Protein AF-0000000080636932 (afdb_homodimer)

Radius of gyration: 38.68 Å; Cα contacts (8 Å, |Δi|>4): 3629; chains: 2; bounding box: 135×117×95 Å

InterPro domains:
  IPR002044 Carbohydrate binding module family 20 [PS51166] (34-125)
  IPR013783 Immunoglobulin-like fold [G3DSA:2.60.40.10] (38-124)
  IPR014756 Immunoglobulin E-set [SSF81296] (39-121)
  IPR032640 AMP-activated protein kinase, glycogen-binding domain [PF16561] (41-121)
  IPR050827 CRP1/MDG1 DNA-binding & kinase subunit [PTHR10343] (39-139)

Sequence (1348 aa):
MTYEEVVMRRVVLTTFLLAVLVLPLAAEVSWTLEEDGQTVTVTWVYEDPDAQEVYIAGTFNSWDPQATLMTKEDGGRWTYTRQFSINDTIQYKFVVDGTWVTDETAPDFKDDGFGGKNSYLNLMLLISQEAQTEEGGAAPKVKLPTMSPVTFGTWTILRSDTGFLTRDLATGEKSGFELDYSLLYASSYWKLQGDILPGWNIYAELQVAEASKYLYKASTVKGEEPEVPFKEGLEDVLESAFHPADAWLNDTSPVLGHFKVRITNPYVNIYTGYKWSKGTEHVFLFNTSNADDNDANAGFTELSLGEKLSSIGDRVSLDVVVAPNKRLGTDGVYSWFTTTYDDAYTLDLAFNSVTEEERLFNYTRNHRGMFSMGIGAEPLEGLSLKAAYLLSYQVLDKEFQDLTDDSMAWGLEGSYQRDTFGVSLTTKIAGPQATTIYGDDDTVKPGNLFLELSPWVQIQPVKFSLTANATFAHEFDKIGEENKSFYYKPQIDADLSRWAGMPFTTSLYTRMQTDFIGEDNDLGFKLMDVGTKTSLRNLAEFLPGLDVYYALALEYGEYDILEKKYPAEVLYNSLLIDASLSRQVGLTTGLILRTNLKEEDDPTLVPFGMTMGASWAVPSSSLKNPVIFANIEYNFHPYGKDGKDEVFNLDEYRPSNLATGGSARFVCGLRWDFMTYEEVVMRRVVLTTFLLAVLVLPLAAEVSWTLEEDGQTVTVTWVYEDPDAQEVYIAGTFNSWDPQATLMTKEDGGRWTYTRQFSINDTIQYKFVVDGTWVTDETAPDFKDDGFGGKNSYLNLMLLISQEAQTEEGGAAPKVKLPTMSPVTFGTWTILRSDTGFLTRDLATGEKSGFELDYSLLYASSYWKLQGDILPGWNIYAELQVAEASKYLYKASTVKGEEPEVPFKEGLEDVLESAFHPADAWLNDTSPVLGHFKVRITNPYVNIYTGYKWSKGTEHVFLFNTSNADDNDANAGFTELSLGEKLSSIGDRVSLDVVVAPNKRLGTDGVYSWFTTTYDDAYTLDLAFNSVTEEERLFNYTRNHRGMFSMGIGAEPLEGLSLKAAYLLSYQVLDKEFQDLTDDSMAWGLEGSYQRDTFGVSLTTKIAGPQATTIYGDDDTVKPGNLFLELSPWVQIQPVKFSLTANATFAHEFDKIGEENKSFYYKPQIDADLSRWAGMPFTTSLYTRMQTDFIGEDNDLGFKLMDVGTKTSLRNLAEFLPGLDVYYALALEYGEYDILEKKYPAEVLYNSLLIDASLSRQVGLTTGLILRTNLKEEDDPTLVPFGMTMGASWAVPSSSLKNPVIFANIEYNFHPYGKDGKDEVFNLDEYRPSNLATGGSARFVCGLRWDF

Nearest PDB structures (foldseek):
  1oh2-assembly1_Q  TM=3.118E-01  e=3.196E-03  Salmonella enterica subsp. enterica serovar Typhimurium
  8xcj-assembly1_B  TM=2.630E-01  e=5.543E-04  Shigella sonnei
  3efm-assembly1_A  TM=2.836E-01  e=7.486E-03  Bordetella pertussis
  1p4t-assembly1_A  TM=2.428E-01  e=1.175E+00  Neisseria meningitidis
  6fsu-assembly1_A  TM=1.740E-01  e=4.771E-01  Escherichia coli O157:H7

Organism: Winmispira thermophila (strain ATCC 700085 / DSM 6578 / Z-1203) (NCBI:txid869211)

Structure (mmCIF, N/CA/C/O backbone):
data_AF-0000000080636932-model_v1
#
loop_
_entity.id
_entity.type
_entity.pdbx_description
1 polymer 'Glycoside hydrolase family 13 domain protein'
#
loop_
_atom_site.group_PDB
_atom_site.id
_atom_site.type_symbol
_atom_site.label_atom_id
_atom_site.label_alt_id
_atom_site.label_comp_id
_atom_site.label_asym_id
_atom_site.label_entity_id
_atom_site.label_seq_id
_atom_site.pdbx_PDB_ins_code
_atom_site.Cartn_x
_atom_site.Cartn_y
_atom_site.Cartn_z
_atom_site.occupancy
_atom_site.B_iso_or_equiv
_atom_site.auth_seq_id
_atom_site.auth_comp_id
_atom_site.auth_asym_id
_atom_site.auth_atom_id
_atom_site.pdbx_PDB_model_num
ATOM 1 N N . MET A 1 1 ? 68.312 -40.156 -34.062 1 23.45 1 MET A N 1
ATOM 2 C CA . MET A 1 1 ? 66.938 -40.625 -33.969 1 23.45 1 MET A CA 1
ATOM 3 C C . MET A 1 1 ? 65.938 -39.5 -34.344 1 23.45 1 MET A C 1
ATOM 5 O O . MET A 1 1 ? 66 -38.438 -33.688 1 23.45 1 MET A O 1
ATOM 9 N N . THR A 1 2 ? 65.5 -39.281 -35.594 1 23.19 2 THR A N 1
ATOM 10 C CA . THR A 1 2 ? 65 -38.375 -36.625 1 23.19 2 THR A CA 1
ATOM 11 C C . THR A 1 2 ? 63.531 -38.031 -36.375 1 23.19 2 THR A C 1
ATOM 13 O O . THR A 1 2 ? 62.719 -38.906 -36.031 1 23.19 2 THR A O 1
ATOM 16 N N . TYR A 1 3 ? 63.281 -36.719 -35.812 1 24.64 3 TYR A N 1
ATOM 17 C CA . TYR A 1 3 ? 62.156 -35.875 -35.406 1 24.64 3 TYR A CA 1
ATOM 18 C C . TYR A 1 3 ? 61.125 -35.781 -36.531 1 24.64 3 TYR A C 1
ATOM 20 O O . TYR A 1 3 ? 61.344 -35.125 -37.531 1 24.64 3 TYR A O 1
ATOM 28 N N . GLU A 1 4 ? 60.625 -37.031 -36.812 1 19.83 4 GLU A N 1
ATOM 29 C CA . GLU A 1 4 ? 59.812 -37.188 -38 1 19.83 4 GLU A CA 1
ATOM 30 C C . GLU A 1 4 ? 58.719 -36.125 -38.094 1 19.83 4 GLU A C 1
ATOM 32 O O . GLU A 1 4 ? 58.344 -35.531 -37.062 1 19.83 4 GLU A O 1
ATOM 37 N N . GLU A 1 5 ? 58.125 -35.875 -39.219 1 19.8 5 GLU A N 1
ATOM 38 C CA . GLU A 1 5 ? 57.5 -35 -40.188 1 19.8 5 GLU A CA 1
ATOM 39 C C . GLU A 1 5 ? 56.031 -34.75 -39.844 1 19.8 5 GLU A C 1
ATOM 41 O O . GLU A 1 5 ? 55.375 -33.938 -40.5 1 19.8 5 GLU A O 1
ATOM 46 N N . VAL A 1 6 ? 55.375 -35.375 -38.812 1 21.34 6 VAL A N 1
ATOM 47 C CA . VAL A 1 6 ? 54 -35.719 -39.156 1 21.34 6 VAL A CA 1
ATOM 48 C C . VAL A 1 6 ? 53.188 -34.406 -39.312 1 21.34 6 VAL A C 1
ATOM 50 O O . VAL A 1 6 ? 53.094 -33.594 -38.406 1 21.34 6 VAL A O 1
ATOM 53 N N . VAL A 1 7 ? 53.062 -33.875 -40.5 1 20 7 VAL A N 1
ATOM 54 C CA . VAL A 1 7 ? 52.375 -32.75 -41.062 1 20 7 VAL A CA 1
ATOM 55 C C . VAL A 1 7 ? 50.875 -32.781 -40.656 1 20 7 VAL A C 1
ATOM 57 O O . VAL A 1 7 ? 50.188 -33.75 -40.938 1 20 7 VAL A O 1
ATOM 60 N N . MET A 1 8 ? 50.469 -32.188 -39.5 1 19.73 8 MET A N 1
ATOM 61 C CA . MET A 1 8 ? 49.219 -32.094 -38.812 1 19.73 8 MET A CA 1
ATOM 62 C C . MET A 1 8 ? 48.125 -31.516 -39.719 1 19.73 8 MET A C 1
ATOM 64 O O . MET A 1 8 ? 48.219 -30.344 -40.094 1 19.73 8 MET A O 1
ATOM 68 N N . ARG A 1 9 ? 47.656 -32.312 -40.719 1 20.48 9 ARG A N 1
ATOM 69 C CA . ARG A 1 9 ? 46.688 -31.906 -41.75 1 20.48 9 ARG A CA 1
ATOM 70 C C . ARG A 1 9 ? 45.438 -31.281 -41.125 1 20.48 9 ARG A C 1
ATOM 72 O O . ARG A 1 9 ? 44.812 -31.859 -40.25 1 20.48 9 ARG A O 1
ATOM 79 N N . ARG A 1 10 ? 45.312 -29.969 -41.062 1 19.8 10 ARG A N 1
ATOM 80 C CA . ARG A 1 10 ? 44.344 -28.984 -40.594 1 19.8 10 ARG A CA 1
ATOM 81 C C . ARG A 1 10 ? 43 -29.156 -41.281 1 19.8 10 ARG A C 1
ATOM 83 O O . ARG A 1 10 ? 42.875 -28.953 -42.5 1 19.8 10 ARG A O 1
ATOM 90 N N . VAL A 1 11 ? 42.312 -30.297 -41.062 1 18.8 11 VAL A N 1
ATOM 91 C CA . VAL A 1 11 ? 41.062 -30.531 -41.75 1 18.8 11 VAL A CA 1
ATOM 92 C C . VAL A 1 11 ? 40.125 -29.344 -41.531 1 18.8 11 VAL A C 1
ATOM 94 O O . VAL A 1 11 ? 39.906 -28.938 -40.375 1 18.8 11 VAL A O 1
ATOM 97 N N . VAL A 1 12 ? 39.938 -28.422 -42.406 1 18.98 12 VAL A N 1
ATOM 98 C CA . VAL A 1 12 ? 39.156 -27.203 -42.5 1 18.98 12 VAL A CA 1
ATOM 99 C C . VAL A 1 12 ? 37.656 -27.562 -42.406 1 18.98 12 VAL A C 1
ATOM 101 O O . VAL A 1 12 ? 37.125 -28.234 -43.281 1 18.98 12 VAL A O 1
ATOM 104 N N . LEU A 1 13 ? 37.219 -28.234 -41.375 1 18.75 13 LEU A N 1
ATOM 105 C CA . LEU A 1 13 ? 35.812 -28.625 -41.344 1 18.75 13 LEU A CA 1
ATOM 106 C C . LEU A 1 13 ? 34.906 -27.422 -41.594 1 18.75 13 LEU A C 1
ATOM 108 O O . LEU A 1 13 ? 34.969 -26.438 -40.844 1 18.75 13 LEU A O 1
ATOM 112 N N . THR A 1 14 ? 34.562 -27.062 -42.812 1 19.97 14 THR A N 1
ATOM 113 C CA . THR A 1 14 ? 33.656 -26.047 -43.312 1 19.97 14 THR A CA 1
ATOM 114 C C . THR A 1 14 ? 32.25 -26.219 -42.688 1 19.97 14 THR A C 1
ATOM 116 O O . THR A 1 14 ? 31.609 -27.25 -42.906 1 19.97 14 THR A O 1
ATOM 119 N N . THR A 1 15 ? 32.094 -25.953 -41.469 1 20.12 15 THR A N 1
ATOM 120 C CA . THR A 1 15 ? 30.828 -26.078 -40.781 1 20.12 15 THR A CA 1
ATOM 121 C C . THR A 1 15 ? 29.734 -25.312 -41.5 1 20.12 15 THR A C 1
ATOM 123 O O . THR A 1 15 ? 29.891 -24.125 -41.781 1 20.12 15 THR A O 1
ATOM 126 N N . PHE A 1 16 ? 29.062 -25.922 -42.438 1 19.55 16 PHE A N 1
ATOM 127 C CA . PHE A 1 16 ? 27.922 -25.406 -43.188 1 19.55 16 PHE A CA 1
ATOM 128 C C . PHE A 1 16 ? 26.875 -24.828 -42.219 1 19.55 16 PHE A C 1
ATOM 130 O O . PHE A 1 16 ? 26.469 -25.484 -41.281 1 19.55 16 PHE A O 1
ATOM 137 N N . LEU A 1 17 ? 26.859 -23.547 -42.031 1 20.41 17 LEU A N 1
ATOM 138 C CA . LEU A 1 17 ? 25.969 -22.578 -41.375 1 20.41 17 LEU A CA 1
ATOM 139 C C . LEU A 1 17 ? 24.516 -22.781 -41.844 1 20.41 17 LEU A C 1
ATOM 141 O O . LEU A 1 17 ? 24.156 -22.422 -42.938 1 20.41 17 LEU A O 1
ATOM 145 N N . LEU A 1 18 ? 24.031 -23.984 -41.719 1 20.75 18 LEU A N 1
ATOM 146 C CA . LEU A 1 18 ? 22.625 -24.094 -42.125 1 20.75 18 LEU A CA 1
ATOM 147 C C . LEU A 1 18 ? 21.781 -23.094 -41.344 1 20.75 18 LEU A C 1
ATOM 149 O O . LEU A 1 18 ? 21.719 -23.125 -40.125 1 20.75 18 LEU A O 1
ATOM 153 N N . ALA A 1 19 ? 21.609 -21.938 -41.906 1 22.92 19 ALA A N 1
ATOM 154 C CA . ALA A 1 19 ? 20.672 -20.859 -41.562 1 22.92 19 ALA A CA 1
ATOM 155 C C . ALA A 1 19 ? 19.266 -21.391 -41.344 1 22.92 19 ALA A C 1
ATOM 157 O O . ALA A 1 19 ? 18.594 -21.828 -42.281 1 22.92 19 ALA A O 1
ATOM 158 N N . VAL A 1 20 ? 19.125 -22.281 -40.5 1 23.42 20 VAL A N 1
ATOM 159 C CA . VAL A 1 20 ? 17.734 -22.578 -40.188 1 23.42 20 VAL A CA 1
ATOM 160 C C . VAL A 1 20 ? 16.938 -21.281 -40.062 1 23.42 20 VAL A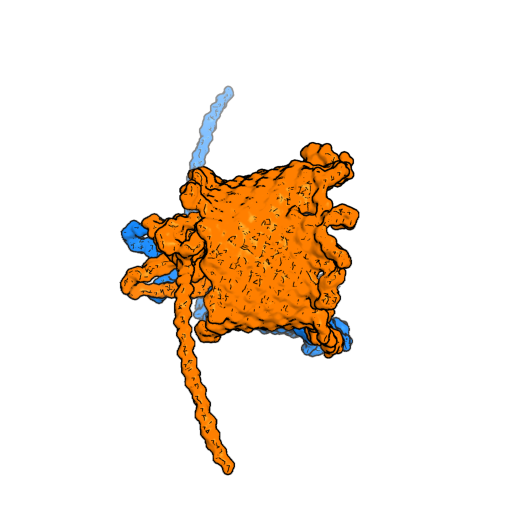 C 1
ATOM 162 O O . VAL A 1 20 ? 17.219 -20.438 -39.219 1 23.42 20 VAL A O 1
ATOM 165 N N . LEU A 1 21 ? 16.406 -20.812 -41.156 1 23.62 21 LEU A N 1
ATOM 166 C CA . LEU A 1 21 ? 15.398 -19.766 -41.312 1 23.62 21 LEU A CA 1
ATOM 167 C C . LEU A 1 21 ? 14.281 -19.953 -40.281 1 23.62 21 LEU A C 1
ATOM 169 O O . LEU A 1 21 ? 13.438 -20.844 -40.438 1 23.62 21 LEU A O 1
ATOM 173 N N . VAL A 1 22 ? 14.602 -20.062 -39.125 1 26.33 22 VAL A N 1
ATOM 174 C CA . VAL A 1 22 ? 13.484 -19.812 -38.219 1 26.33 22 VAL A CA 1
ATOM 175 C C . VAL A 1 22 ? 12.633 -18.656 -38.719 1 26.33 22 VAL A C 1
ATOM 177 O O . VAL A 1 22 ? 13.109 -17.531 -38.844 1 26.33 22 VAL A O 1
ATOM 180 N N . LEU A 1 23 ? 11.828 -18.906 -39.656 1 29.42 23 LEU A N 1
ATOM 181 C CA . LEU A 1 23 ? 10.852 -17.906 -40.062 1 29.42 23 LEU A CA 1
ATOM 182 C C . LEU A 1 23 ? 10.273 -17.203 -38.812 1 29.42 23 LEU A C 1
ATOM 184 O O . LEU A 1 23 ? 9.766 -17.844 -37.906 1 29.42 23 LEU A O 1
ATOM 188 N N . PRO A 1 24 ? 10.852 -16.188 -38.469 1 35.5 24 PRO A N 1
ATOM 189 C CA . PRO A 1 24 ? 10.25 -15.445 -37.344 1 35.5 24 PRO A CA 1
ATOM 190 C C . PRO A 1 24 ? 8.727 -15.477 -37.375 1 35.5 24 PRO A C 1
ATOM 192 O O . PRO A 1 24 ? 8.117 -15.219 -38.438 1 35.5 24 PRO A O 1
ATOM 195 N N . LEU A 1 25 ? 8.078 -16.281 -36.719 1 43.06 25 LEU A N 1
ATOM 196 C CA . LEU A 1 25 ? 6.688 -16.047 -36.344 1 43.06 25 LEU A CA 1
ATOM 197 C C . LEU A 1 25 ? 6.41 -14.562 -36.156 1 43.06 25 LEU A C 1
ATOM 199 O O . LEU A 1 25 ? 7.016 -13.922 -35.312 1 43.06 25 LEU A O 1
ATOM 203 N N . ALA A 1 26 ? 6.305 -13.836 -37.25 1 53.84 26 ALA A N 1
ATOM 204 C CA . ALA A 1 26 ? 6.195 -12.383 -37.312 1 53.84 26 ALA A CA 1
ATOM 205 C C . ALA A 1 26 ? 4.809 -11.914 -36.906 1 53.84 26 ALA A C 1
ATOM 207 O O . ALA A 1 26 ? 3.797 -12.461 -37.344 1 53.84 26 ALA A O 1
ATOM 208 N N . ALA A 1 27 ? 4.676 -11.484 -35.688 1 65 27 ALA A N 1
ATOM 209 C CA . ALA A 1 27 ? 3.498 -10.719 -35.281 1 65 27 ALA A CA 1
ATOM 210 C C . ALA A 1 27 ? 3.65 -9.242 -35.688 1 65 27 ALA A C 1
ATOM 212 O O . ALA A 1 27 ? 4.77 -8.734 -35.781 1 65 27 ALA A O 1
ATOM 213 N N . GLU A 1 28 ? 2.654 -8.695 -36.312 1 71.5 28 GLU A N 1
ATOM 214 C CA . GLU A 1 28 ? 2.602 -7.266 -36.625 1 71.5 28 GLU A CA 1
ATOM 215 C C . GLU A 1 28 ? 1.338 -6.629 -36.031 1 71.5 28 GLU A C 1
ATOM 217 O O . GLU A 1 28 ? 0.293 -7.277 -35.969 1 71.5 28 GLU A O 1
ATOM 222 N N . VAL A 1 29 ? 1.56 -5.496 -35.5 1 75.12 29 VAL A N 1
ATOM 223 C CA . VAL A 1 29 ? 0.394 -4.707 -35.125 1 75.12 29 VAL A CA 1
ATOM 224 C C . VAL A 1 29 ? 0.418 -3.359 -35.844 1 75.12 29 VAL A C 1
ATOM 226 O O . VAL A 1 29 ? 1.475 -2.734 -35.969 1 75.12 29 VAL A O 1
ATOM 229 N N . SER A 1 30 ? -0.596 -3.033 -36.531 1 74.25 30 SER A N 1
ATOM 230 C CA . SER A 1 30 ? -0.757 -1.752 -37.188 1 74.25 30 SER A CA 1
ATOM 231 C C . SER A 1 30 ? -1.966 -0.991 -36.656 1 74.25 30 SER A C 1
ATOM 233 O O . SER A 1 30 ? -2.852 -1.58 -36.031 1 74.25 30 SER A O 1
ATOM 235 N N . TRP A 1 31 ? -1.856 0.277 -36.781 1 78.69 31 TRP A N 1
ATOM 236 C CA . TRP A 1 31 ? -2.953 1.121 -36.312 1 78.69 31 TRP A CA 1
ATOM 237 C C . TRP A 1 31 ? -3.201 2.271 -37.281 1 78.69 31 TRP A C 1
ATOM 239 O O . TRP A 1 31 ? -2.279 2.727 -37.969 1 78.69 31 TRP A O 1
ATOM 249 N N . THR A 1 32 ? -4.5 2.559 -37.469 1 73.88 32 THR A N 1
ATOM 250 C CA . THR A 1 32 ? -4.91 3.68 -38.312 1 73.88 32 THR A CA 1
ATOM 251 C C . THR A 1 32 ? -5.918 4.562 -37.562 1 73.88 32 THR A C 1
ATOM 253 O O . THR A 1 32 ? -6.91 4.07 -37.031 1 73.88 32 THR A O 1
ATOM 256 N N . LEU A 1 33 ? -5.578 5.785 -37.469 1 74.56 33 LEU A N 1
ATOM 257 C CA . LEU A 1 33 ? -6.523 6.75 -36.906 1 74.56 33 LEU A CA 1
ATOM 258 C C . LEU A 1 33 ? -7.66 7.02 -37.875 1 74.56 33 LEU A C 1
ATOM 260 O O . LEU A 1 33 ? -7.418 7.363 -39.031 1 74.56 33 LEU A O 1
ATOM 264 N N . GLU A 1 34 ? -8.781 6.754 -37.375 1 73.38 34 GLU A N 1
ATOM 265 C CA . GLU A 1 34 ? -9.945 6.973 -38.25 1 73.38 34 GLU A CA 1
ATOM 266 C C . GLU A 1 34 ? -10.219 8.461 -38.438 1 73.38 34 GLU A C 1
ATOM 268 O O . GLU A 1 34 ? -9.656 9.297 -37.719 1 73.38 34 GLU A O 1
ATOM 273 N N . GLU A 1 35 ? -11.094 8.719 -39.375 1 65.38 35 GLU A N 1
ATOM 274 C CA . GLU A 1 35 ? -11.383 10.086 -39.781 1 65.38 35 GLU A CA 1
ATOM 275 C C . GLU A 1 35 ? -11.969 10.898 -38.625 1 65.38 35 GLU A C 1
ATOM 277 O O . GLU A 1 35 ? -11.797 12.117 -38.562 1 65.38 35 GLU A O 1
ATOM 282 N N . ASP A 1 36 ? -12.492 10.086 -37.781 1 64.62 36 ASP A N 1
ATOM 283 C CA . ASP A 1 36 ? -13.148 10.789 -36.656 1 64.62 36 ASP A CA 1
ATOM 284 C C . ASP A 1 36 ? -12.117 11.305 -35.656 1 64.62 36 ASP A C 1
ATOM 286 O O . ASP A 1 36 ? -12.461 12.055 -34.75 1 64.62 36 ASP A O 1
ATOM 290 N N . GLY A 1 37 ? -10.891 10.945 -35.812 1 63.06 37 GLY A N 1
ATOM 291 C CA . GLY A 1 37 ? -9.797 11.43 -35 1 63.06 37 GLY A CA 1
ATOM 292 C C . GLY A 1 37 ? -9.812 10.867 -33.594 1 63.06 37 GLY A C 1
ATOM 293 O O . GLY A 1 37 ? -8.984 11.242 -32.75 1 63.06 37 GLY A O 1
ATOM 294 N N . GLN A 1 38 ? -10.734 10.07 -33.344 1 65.5 38 GLN A N 1
ATOM 295 C CA . GLN A 1 38 ? -10.883 9.523 -32 1 65.5 38 GLN A CA 1
ATOM 296 C C . GLN A 1 38 ? -10.781 8.008 -32 1 65.5 38 GLN A C 1
ATOM 298 O O . GLN A 1 38 ? -10.391 7.398 -31 1 65.5 38 GLN A O 1
ATOM 303 N N . THR A 1 39 ? -11.117 7.602 -33.094 1 76.12 39 THR A N 1
ATOM 304 C CA . THR A 1 39 ? -11.141 6.148 -33.219 1 76.12 39 THR A CA 1
ATOM 305 C C . THR A 1 39 ? -9.906 5.641 -33.938 1 76.12 39 THR A C 1
ATOM 307 O O . THR A 1 39 ? -9.508 6.203 -34.969 1 76.12 39 THR A O 1
ATOM 310 N N . VAL A 1 40 ? -9.258 4.648 -33.281 1 79.19 40 VAL A N 1
ATOM 311 C CA . VAL A 1 40 ? -8.102 4.008 -33.906 1 79.19 40 VAL A CA 1
ATOM 312 C C . VAL A 1 40 ? -8.422 2.551 -34.219 1 79.19 40 VAL A C 1
ATOM 314 O O . VAL A 1 40 ? -8.859 1.8 -33.344 1 79.19 40 VAL A O 1
ATOM 317 N N . THR A 1 41 ? -8.305 2.299 -35.469 1 82.75 41 THR A N 1
ATOM 318 C CA . THR A 1 41 ? -8.43 0.901 -35.875 1 82.75 41 THR A CA 1
ATOM 319 C C . THR A 1 41 ? -7.09 0.182 -35.75 1 82.75 41 THR A C 1
ATOM 321 O O . THR A 1 41 ? -6.109 0.577 -36.375 1 82.75 41 THR A O 1
ATOM 324 N N . VAL A 1 42 ? -7.07 -0.789 -34.875 1 85.88 42 VAL A N 1
ATOM 325 C CA . VAL A 1 42 ? -5.848 -1.562 -34.656 1 85.88 42 VAL A CA 1
ATOM 326 C C . VAL A 1 42 ? -6.008 -2.951 -35.281 1 85.88 42 VAL A C 1
ATOM 328 O O . VAL A 1 42 ? -7.027 -3.611 -35.094 1 85.88 42 VAL A O 1
ATOM 331 N N . THR A 1 43 ? -5.023 -3.361 -36.062 1 84.62 43 THR A N 1
ATOM 332 C CA . THR A 1 43 ? -5.008 -4.695 -36.656 1 84.62 43 THR A CA 1
ATOM 333 C C . THR A 1 43 ? -3.785 -5.48 -36.188 1 84.62 43 THR A C 1
ATOM 335 O O . THR A 1 43 ? -2.652 -5.012 -36.312 1 84.62 43 THR A O 1
ATOM 338 N N . TRP A 1 44 ? -4.051 -6.594 -35.562 1 87.56 44 TRP A N 1
ATOM 339 C CA . TRP A 1 44 ? -2.986 -7.516 -35.188 1 87.56 44 TRP A CA 1
ATOM 340 C C . TRP A 1 44 ? -2.848 -8.633 -36.219 1 87.56 44 TRP A C 1
ATOM 342 O O . TRP A 1 44 ? -3.848 -9.156 -36.719 1 87.56 44 TRP A O 1
ATOM 352 N N . VAL A 1 45 ? -1.606 -8.906 -36.562 1 81.12 45 VAL A N 1
ATOM 353 C CA . VAL A 1 45 ? -1.307 -10.023 -37.438 1 81.12 45 VAL A CA 1
ATOM 354 C C . VAL A 1 45 ? -0.312 -10.969 -36.781 1 81.12 45 VAL A C 1
ATOM 356 O O . VAL A 1 45 ? 0.684 -10.523 -36.188 1 81.12 45 VAL A O 1
ATOM 359 N N . TYR A 1 46 ? -0.637 -12.18 -36.688 1 85.38 46 TYR A N 1
ATOM 360 C CA . TYR A 1 46 ? 0.261 -13.227 -36.219 1 85.38 46 TYR A CA 1
ATOM 361 C C . TYR A 1 46 ? 0.473 -14.289 -37.312 1 85.38 46 TYR A C 1
ATOM 363 O O . TYR A 1 46 ? -0.491 -14.844 -37.844 1 85.38 46 TYR A O 1
ATOM 371 N N . GLU A 1 47 ? 1.741 -14.516 -37.688 1 76 47 GLU A N 1
ATOM 372 C CA . GLU A 1 47 ? 2.029 -15.477 -38.75 1 76 47 GLU A CA 1
ATOM 373 C C . GLU A 1 47 ? 2.592 -16.781 -38.188 1 76 47 GLU A C 1
ATOM 375 O O . GLU A 1 47 ? 3.693 -16.797 -37.625 1 76 47 GLU A O 1
ATOM 380 N N . ASP A 1 48 ? 1.889 -17.766 -38.312 1 77.56 48 ASP A N 1
ATOM 381 C CA . ASP A 1 48 ? 2.258 -19.125 -37.938 1 77.56 48 ASP A CA 1
ATOM 382 C C . ASP A 1 48 ? 1.442 -20.141 -38.719 1 77.56 48 ASP A C 1
ATOM 384 O O . ASP A 1 48 ? 0.304 -20.453 -38.375 1 77.56 48 ASP A O 1
ATOM 388 N N . PRO A 1 49 ? 2.049 -20.594 -39.781 1 69.31 49 PRO A N 1
ATOM 389 C CA . PRO A 1 49 ? 1.303 -21.516 -40.656 1 69.31 49 PRO A CA 1
ATOM 390 C C . PRO A 1 49 ? 0.943 -22.828 -39.938 1 69.31 49 PRO A C 1
ATOM 392 O O . PRO A 1 49 ? -0.002 -23.5 -40.344 1 69.31 49 PRO A O 1
ATOM 395 N N . ASP A 1 50 ? 1.654 -23.062 -38.938 1 65.94 50 ASP A N 1
ATOM 396 C CA . ASP A 1 50 ? 1.468 -24.359 -38.281 1 65.94 50 ASP A CA 1
ATOM 397 C C . ASP A 1 50 ? 0.483 -24.25 -37.125 1 65.94 50 ASP A C 1
ATOM 399 O O . ASP A 1 50 ? 0.027 -25.266 -36.594 1 65.94 50 ASP A O 1
ATOM 403 N N . ALA A 1 51 ? 0.156 -23.031 -36.812 1 78.06 51 ALA A N 1
ATOM 404 C CA . ALA A 1 51 ? -0.759 -22.844 -35.688 1 78.06 51 ALA A CA 1
ATOM 405 C C . ALA A 1 51 ? -2.172 -23.297 -36.062 1 78.06 51 ALA A C 1
ATOM 407 O O . ALA A 1 51 ? -2.641 -23.031 -37.156 1 78.06 51 ALA A O 1
ATOM 408 N N . GLN A 1 52 ? -2.727 -23.969 -35.125 1 71.88 52 GLN A N 1
ATOM 409 C CA . GLN A 1 52 ? -4.102 -24.406 -35.344 1 71.88 52 GLN A CA 1
ATOM 410 C C . GLN A 1 52 ? -5.094 -23.312 -34.938 1 71.88 52 GLN A C 1
ATOM 412 O O . GLN A 1 52 ? -6.105 -23.094 -35.625 1 71.88 52 GLN A O 1
ATOM 417 N N . GLU A 1 53 ? -4.863 -22.766 -33.875 1 79.5 53 GLU A N 1
ATOM 418 C CA . GLU A 1 53 ? -5.676 -21.656 -33.375 1 79.5 53 GLU A CA 1
ATOM 419 C C . GLU A 1 53 ? -4.805 -20.562 -32.781 1 79.5 53 GLU A C 1
ATOM 421 O O . GLU A 1 53 ? -3.824 -20.859 -32.094 1 79.5 53 GLU A O 1
ATOM 426 N N . VAL A 1 54 ? -5.113 -19.406 -33.156 1 85.69 54 VAL A N 1
ATOM 427 C CA . VAL A 1 54 ? -4.461 -18.234 -32.594 1 85.69 54 VAL A CA 1
ATOM 428 C C . VAL A 1 54 ? -5.512 -17.281 -32 1 85.69 54 VAL A C 1
ATOM 430 O O . VAL A 1 54 ? -6.41 -16.844 -32.719 1 85.69 54 VAL A O 1
ATOM 433 N N . TYR A 1 55 ? -5.43 -17.125 -30.688 1 83.69 55 TYR A N 1
ATOM 434 C CA . TYR A 1 55 ? -6.25 -16.125 -30 1 83.69 55 TYR A CA 1
ATOM 435 C C . TYR A 1 55 ? -5.43 -14.891 -29.656 1 83.69 55 TYR A C 1
ATOM 437 O O . TYR A 1 55 ? -4.199 -14.945 -29.609 1 83.69 55 TYR A O 1
ATOM 445 N N . ILE A 1 56 ? -6.098 -13.828 -29.578 1 87.5 56 ILE A N 1
ATOM 446 C CA . ILE A 1 56 ? -5.5 -12.641 -28.969 1 87.5 56 ILE A CA 1
ATOM 447 C C . ILE A 1 56 ? -6.207 -12.32 -27.656 1 87.5 56 ILE A C 1
ATOM 449 O O . ILE A 1 56 ? -7.434 -12.391 -27.562 1 87.5 56 ILE A O 1
ATOM 453 N N . ALA A 1 57 ? -5.395 -12.188 -26.672 1 82.69 57 ALA A N 1
ATOM 454 C CA . ALA A 1 57 ? -5.914 -11.844 -25.344 1 82.69 57 ALA A CA 1
ATOM 455 C C . ALA A 1 57 ? -5.254 -10.578 -24.812 1 82.69 57 ALA A C 1
ATOM 457 O O . ALA A 1 57 ? -4.051 -10.375 -24.984 1 82.69 57 ALA A O 1
ATOM 458 N N . GLY A 1 58 ? -6.039 -9.781 -24.312 1 79.75 58 GLY A N 1
ATOM 459 C CA . GLY A 1 58 ? -5.512 -8.523 -23.797 1 79.75 58 GLY A CA 1
ATOM 460 C C . GLY A 1 58 ? -6.523 -7.758 -22.953 1 79.75 58 GLY A C 1
ATOM 461 O O . GLY A 1 58 ? -7.539 -8.312 -22.531 1 79.75 58 GLY A O 1
ATOM 462 N N . THR A 1 59 ? -6.207 -6.523 -22.75 1 73.81 59 THR A N 1
ATOM 463 C CA . THR A 1 59 ? -7.02 -5.652 -21.906 1 73.81 59 THR A CA 1
ATOM 464 C C . THR A 1 59 ? -8.422 -5.488 -22.5 1 73.81 59 THR A C 1
ATOM 466 O O . THR A 1 59 ? -9.375 -5.223 -21.766 1 73.81 59 THR A O 1
ATOM 469 N N . PHE A 1 60 ? -8.602 -5.789 -23.719 1 70.06 60 PHE A N 1
ATOM 470 C CA . PHE A 1 60 ? -9.859 -5.527 -24.422 1 70.06 60 PHE A CA 1
ATOM 471 C C . PHE A 1 60 ? -10.789 -6.727 -24.328 1 70.06 60 PHE A C 1
ATOM 473 O O . PHE A 1 60 ? -11.945 -6.66 -24.766 1 70.06 60 PHE A O 1
ATOM 480 N N . ASN A 1 61 ? -10.305 -7.824 -23.859 1 68.38 61 ASN A N 1
ATOM 481 C CA . ASN A 1 61 ? -11.164 -8.992 -23.688 1 68.38 61 ASN A CA 1
ATOM 482 C C . ASN A 1 61 ? -10.898 -9.711 -22.375 1 68.38 61 ASN A C 1
ATOM 484 O O . ASN A 1 61 ? -10.945 -10.938 -22.312 1 68.38 61 ASN A O 1
ATOM 488 N N . SER A 1 62 ? -10.484 -8.805 -21.438 1 58.94 62 SER A N 1
ATOM 489 C CA . SER A 1 62 ? -10.234 -9.242 -20.062 1 58.94 62 SER A CA 1
ATOM 490 C C . SER A 1 62 ? -9.234 -10.398 -20.016 1 58.94 62 SER A C 1
ATOM 492 O O . SER A 1 62 ? -9.391 -11.328 -19.234 1 58.94 62 SER A O 1
ATOM 494 N N . TRP A 1 63 ? -8.391 -10.453 -20.953 1 67.88 63 TRP A N 1
ATOM 495 C CA . TRP A 1 63 ? -7.293 -11.414 -21.047 1 67.88 63 TRP A CA 1
ATOM 496 C C . TRP A 1 63 ? -7.828 -12.836 -21.172 1 67.88 63 TRP A C 1
ATOM 498 O O . TRP A 1 63 ? -7.168 -13.789 -20.75 1 67.88 63 TRP A O 1
ATOM 508 N N . ASP A 1 64 ? -9.078 -12.898 -21.672 1 64.62 64 ASP A N 1
ATOM 509 C CA . ASP A 1 64 ? -9.617 -14.227 -21.969 1 64.62 64 ASP A CA 1
ATOM 510 C C . ASP A 1 64 ? -8.867 -14.867 -23.141 1 64.62 64 ASP A C 1
ATOM 512 O O . ASP A 1 64 ? -8.945 -14.383 -24.266 1 64.62 64 ASP A O 1
ATOM 516 N N . PRO A 1 65 ? -8.156 -15.891 -22.875 1 68.94 65 PRO A N 1
ATOM 517 C CA . PRO A 1 65 ? -7.309 -16.484 -23.922 1 68.94 65 PRO A CA 1
ATOM 518 C C . PRO A 1 65 ? -8.117 -17.203 -25 1 68.94 65 PRO A C 1
ATOM 520 O O . PRO A 1 65 ? -7.551 -17.656 -26 1 68.94 65 PRO A O 1
ATOM 523 N N . GLN A 1 66 ? -9.414 -17.281 -24.844 1 64.94 66 GLN A N 1
ATOM 524 C CA . GLN A 1 66 ? -10.219 -18.016 -25.812 1 64.94 66 GLN A CA 1
ATOM 525 C C . GLN A 1 66 ? -11.367 -17.156 -26.328 1 64.94 66 GLN A C 1
ATOM 527 O O . GLN A 1 66 ? -12.25 -17.641 -27.031 1 64.94 66 GLN A O 1
ATOM 532 N N . ALA A 1 67 ? -11.281 -15.93 -26.016 1 66.75 67 ALA A N 1
ATOM 533 C CA . ALA A 1 67 ? -12.422 -15.086 -26.359 1 66.75 67 ALA A CA 1
ATOM 534 C C . ALA A 1 67 ? -12.289 -14.562 -27.797 1 66.75 67 ALA A C 1
ATOM 536 O O . ALA A 1 67 ? -13.297 -14.406 -28.5 1 66.75 67 ALA A O 1
ATOM 537 N N . THR A 1 68 ? -11.07 -14.289 -28.219 1 80.31 68 THR A N 1
ATOM 538 C CA . THR A 1 68 ? -10.891 -13.633 -29.516 1 80.31 68 THR A CA 1
ATOM 539 C C . THR A 1 68 ? -9.992 -14.477 -30.422 1 80.31 68 THR A C 1
ATOM 541 O O . THR A 1 68 ? -8.773 -14.328 -30.406 1 80.31 68 THR A O 1
ATOM 544 N N . LEU A 1 69 ? -10.758 -15.344 -31.203 1 81.44 69 LEU A N 1
ATOM 545 C CA . LEU A 1 69 ? -10.047 -16.109 -32.219 1 81.44 69 LEU A CA 1
ATOM 546 C C . LEU A 1 69 ? -9.68 -15.211 -33.406 1 81.44 69 LEU A C 1
ATOM 548 O O . LEU A 1 69 ? -10.531 -14.484 -33.938 1 81.44 69 LEU A O 1
ATOM 552 N N . MET A 1 70 ? -8.414 -15.273 -33.688 1 86.31 70 MET A N 1
ATOM 553 C CA . MET A 1 70 ? -7.98 -14.508 -34.875 1 86.31 70 MET A CA 1
ATOM 554 C C . MET A 1 70 ? -8.352 -15.227 -36.156 1 86.31 70 MET A C 1
ATOM 556 O O . MET A 1 70 ? -8.5 -16.453 -36.156 1 86.31 70 MET A O 1
ATOM 560 N N . THR A 1 71 ? -8.586 -14.445 -37.156 1 82.12 71 THR A N 1
ATOM 561 C CA . THR A 1 71 ? -8.984 -15 -38.438 1 82.12 71 THR A CA 1
ATOM 562 C C . THR A 1 71 ? -7.77 -15.508 -39.219 1 82.12 71 THR A C 1
ATOM 564 O O . THR A 1 71 ? -6.812 -14.766 -39.438 1 82.12 71 THR A O 1
ATOM 567 N N . LYS A 1 72 ? -7.832 -16.734 -39.562 1 80.75 72 LYS A N 1
ATOM 568 C CA . LYS A 1 72 ? -6.762 -17.312 -40.375 1 80.75 72 LYS A CA 1
ATOM 569 C C . LYS A 1 72 ? -6.891 -16.875 -41.844 1 80.75 72 LYS A C 1
ATOM 571 O O . LYS A 1 72 ? -7.945 -17.047 -42.469 1 80.75 72 LYS A O 1
ATOM 576 N N . GLU A 1 73 ? -5.926 -16.25 -42.312 1 75.75 73 GLU A N 1
ATOM 577 C CA . GLU A 1 73 ? -5.863 -15.867 -43.719 1 75.75 73 GLU A CA 1
ATOM 578 C C . GLU A 1 73 ? -4.914 -16.781 -44.5 1 75.75 73 GLU A C 1
ATOM 580 O O . GLU A 1 73 ? -4.285 -17.672 -43.906 1 75.75 73 GLU A O 1
ATOM 585 N N . ASP A 1 74 ? -4.855 -16.562 -45.781 1 70.5 74 ASP A N 1
ATOM 586 C CA . ASP A 1 74 ? -3.982 -17.359 -46.656 1 70.5 74 ASP A CA 1
ATOM 587 C C . ASP A 1 74 ? -2.52 -17.203 -46.219 1 70.5 74 ASP A C 1
ATOM 589 O O . ASP A 1 74 ? -2.092 -16.109 -45.844 1 70.5 74 ASP A O 1
ATOM 593 N N . GLY A 1 75 ? -1.728 -18.344 -46.25 1 68.12 75 GLY A N 1
ATOM 594 C CA . GLY A 1 75 ? -0.297 -18.312 -45.969 1 68.12 75 GLY A CA 1
ATOM 595 C C . GLY A 1 75 ? 0.05 -18.422 -44.5 1 68.12 75 GLY A C 1
ATOM 596 O O . GLY A 1 75 ? 1.158 -18.078 -44.094 1 68.12 75 GLY A O 1
ATOM 597 N N . GLY A 1 76 ? -1 -18.828 -43.719 1 75.06 76 GLY A N 1
ATOM 598 C CA . GLY A 1 76 ? -0.71 -19.047 -42.312 1 75.06 76 GLY A CA 1
ATOM 599 C C . GLY A 1 76 ? -0.744 -17.766 -41.5 1 75.06 76 GLY A C 1
ATOM 600 O O . GLY A 1 76 ? -0.092 -17.656 -40.438 1 75.06 76 GLY A O 1
ATOM 601 N N . ARG A 1 77 ? -1.382 -16.766 -42 1 81.25 77 ARG A N 1
ATOM 602 C CA . ARG A 1 77 ? -1.525 -15.469 -41.344 1 81.25 77 ARG A CA 1
ATOM 603 C C . ARG A 1 77 ? -2.836 -15.398 -40.562 1 81.25 77 ARG A C 1
ATOM 605 O O . ARG A 1 77 ? -3.896 -15.734 -41.094 1 81.25 77 ARG A O 1
ATOM 612 N N . TRP A 1 78 ? -2.746 -15.078 -39.219 1 86 78 TRP A N 1
ATOM 613 C CA . TRP A 1 78 ? -3.896 -14.867 -38.375 1 86 78 TRP A CA 1
ATOM 614 C C . TRP A 1 78 ? -4.105 -13.383 -38.094 1 86 78 TRP A C 1
ATOM 616 O O . TRP A 1 78 ? -3.162 -12.672 -37.719 1 86 78 TRP A O 1
ATOM 626 N N . THR A 1 79 ? -5.312 -12.875 -38.438 1 86.69 79 THR A N 1
ATOM 627 C CA . THR A 1 79 ? -5.543 -11.438 -38.312 1 86.69 79 THR A CA 1
ATOM 628 C C . THR A 1 79 ? -6.719 -11.156 -37.375 1 86.69 79 THR A C 1
ATOM 630 O O . THR A 1 79 ? -7.66 -11.953 -37.312 1 86.69 79 THR A O 1
ATOM 633 N N . TYR A 1 80 ? -6.57 -10.078 -36.625 1 89.12 80 TYR A N 1
ATOM 634 C CA . TYR A 1 80 ? -7.645 -9.539 -35.812 1 89.12 80 TYR A CA 1
ATOM 635 C C . TYR A 1 80 ? -7.633 -8.016 -35.844 1 89.12 80 TYR A C 1
ATOM 637 O O . TYR A 1 80 ? -6.574 -7.391 -35.719 1 89.12 80 TYR A O 1
ATOM 645 N N . THR A 1 81 ? -8.773 -7.445 -36.188 1 85.81 81 THR A N 1
ATOM 646 C CA . THR A 1 81 ? -8.906 -5.996 -36.219 1 85.81 81 THR A CA 1
ATOM 647 C C . THR A 1 81 ? -9.977 -5.516 -35.25 1 85.81 81 THR A C 1
ATOM 649 O O . THR A 1 81 ? -11.047 -6.117 -35.156 1 85.81 81 THR A O 1
ATOM 652 N N . ARG A 1 82 ? -9.586 -4.496 -34.531 1 85.44 82 ARG A N 1
ATOM 653 C CA . ARG A 1 82 ? -10.516 -3.9 -33.594 1 85.44 82 ARG A CA 1
ATOM 654 C C . ARG A 1 82 ? -10.312 -2.393 -33.5 1 85.44 82 ARG A C 1
ATOM 656 O O . ARG A 1 82 ? -9.188 -1.904 -33.625 1 85.44 82 ARG A O 1
ATOM 663 N N . GLN A 1 83 ? -11.438 -1.754 -33.25 1 80.81 83 GLN A N 1
ATOM 664 C CA . GLN A 1 83 ? -11.367 -0.309 -33.062 1 80.81 83 GLN A CA 1
ATOM 665 C C . GLN A 1 83 ? -11.25 0.045 -31.578 1 80.81 83 GLN A C 1
ATOM 667 O O . GLN A 1 83 ? -11.883 -0.592 -30.734 1 80.81 83 GLN A O 1
ATOM 672 N N . PHE A 1 84 ? -10.359 0.923 -31.359 1 80.19 84 PHE A N 1
ATOM 673 C CA . PHE A 1 84 ? -10.133 1.456 -30.031 1 80.19 84 PHE A CA 1
ATOM 674 C C . PHE A 1 84 ? -10.219 2.977 -30.031 1 80.19 84 PHE A C 1
ATOM 676 O O . PHE A 1 84 ? -10.219 3.604 -31.094 1 80.19 84 PHE A O 1
ATOM 683 N N . SER A 1 85 ? -10.383 3.471 -28.812 1 72.25 85 SER A N 1
ATOM 684 C CA . SER A 1 85 ? -10.203 4.91 -28.672 1 72.25 85 SER A CA 1
ATOM 685 C C . SER A 1 85 ? -8.719 5.281 -28.703 1 72.25 85 SER A C 1
ATOM 687 O O . SER A 1 85 ? -7.875 4.512 -28.234 1 72.25 85 SER A O 1
ATOM 689 N N . ILE A 1 86 ? -8.453 6.375 -29.266 1 65.25 86 ILE A N 1
ATOM 690 C CA . ILE A 1 86 ? -7.078 6.863 -29.328 1 65.25 86 ILE A CA 1
ATOM 691 C C . ILE A 1 86 ? -6.492 6.965 -27.922 1 65.25 86 ILE A C 1
ATOM 693 O O . ILE A 1 86 ? -5.27 6.91 -27.75 1 65.25 86 ILE A O 1
ATOM 697 N N . ASN A 1 87 ? -7.359 7.008 -27.047 1 60 87 ASN A N 1
ATOM 698 C CA . ASN A 1 87 ? -6.902 7.184 -25.672 1 60 87 ASN A CA 1
ATOM 699 C C . ASN A 1 87 ? -6.66 5.84 -24.984 1 60 87 ASN A C 1
ATOM 701 O O . ASN A 1 87 ? -6.234 5.793 -23.828 1 60 87 ASN A O 1
ATOM 705 N N . ASP A 1 88 ? -6.859 4.836 -25.719 1 68.62 88 ASP A N 1
ATOM 706 C CA . ASP A 1 88 ? -6.738 3.506 -25.125 1 68.62 88 ASP A CA 1
ATOM 707 C C . ASP A 1 88 ? -5.277 3.055 -25.078 1 68.62 88 ASP A C 1
ATOM 709 O O . ASP A 1 88 ? -4.484 3.422 -25.953 1 68.62 88 ASP A O 1
ATOM 713 N N . THR A 1 89 ? -4.906 2.434 -24 1 71.25 89 THR A N 1
ATOM 714 C CA . THR A 1 89 ? -3.707 1.604 -23.953 1 71.25 89 THR A CA 1
ATOM 715 C C . THR A 1 89 ? -4.074 0.122 -23.953 1 71.25 89 THR A C 1
ATOM 717 O O . THR A 1 89 ? -5.043 -0.283 -23.312 1 71.25 89 THR A O 1
ATOM 720 N N . ILE A 1 90 ? -3.418 -0.581 -24.812 1 76.5 90 ILE A N 1
ATOM 721 C CA . ILE A 1 90 ? -3.768 -1.98 -25.031 1 76.5 90 ILE A CA 1
ATOM 722 C C . ILE A 1 90 ? -2.598 -2.873 -24.625 1 76.5 90 ILE A C 1
ATOM 724 O O . ILE A 1 90 ? -1.463 -2.652 -25.062 1 76.5 90 ILE A O 1
ATOM 728 N N . GLN A 1 91 ? -2.834 -3.723 -23.719 1 79.62 91 GLN A N 1
ATOM 729 C CA . GLN A 1 91 ? -1.923 -4.844 -23.516 1 79.62 91 GLN A CA 1
ATOM 730 C C . GLN A 1 91 ? -2.492 -6.133 -24.094 1 79.62 91 GLN A C 1
ATOM 732 O O . GLN A 1 91 ? -3.693 -6.391 -23.984 1 79.62 91 GLN A O 1
ATOM 737 N N . TYR A 1 92 ? -1.655 -6.852 -24.75 1 83.38 92 TYR A N 1
ATOM 738 C CA . TYR A 1 92 ? -2.164 -8.078 -25.359 1 83.38 92 TYR A CA 1
ATOM 739 C C . TYR A 1 92 ? -1.062 -9.117 -25.5 1 83.38 92 TYR A C 1
ATOM 741 O O . TYR A 1 92 ? 0.122 -8.805 -25.344 1 83.38 92 TYR A O 1
ATOM 749 N N . LYS A 1 93 ? -1.451 -10.312 -25.562 1 85.31 93 LYS A N 1
ATOM 750 C CA . LYS A 1 93 ? -0.665 -11.461 -26 1 85.31 93 LYS A CA 1
ATOM 751 C C . LYS A 1 93 ? -1.448 -12.312 -27 1 85.31 93 LYS A C 1
ATOM 753 O O . LYS A 1 93 ? -2.672 -12.203 -27.078 1 85.31 93 LYS A O 1
ATOM 758 N N . PHE A 1 94 ? -0.739 -13.039 -27.75 1 85.88 94 PHE A N 1
ATOM 759 C CA . PHE A 1 94 ? -1.374 -14.086 -28.547 1 85.88 94 PHE A CA 1
ATOM 760 C C . PHE A 1 94 ? -1.436 -15.398 -27.766 1 85.88 94 PHE A C 1
ATOM 762 O O . PHE A 1 94 ? -0.581 -15.656 -26.906 1 85.88 94 PHE A O 1
ATOM 769 N N . VAL A 1 95 ? -2.471 -15.984 -27.938 1 82.06 95 VAL A N 1
ATOM 770 C CA . VAL A 1 95 ? -2.574 -17.344 -27.438 1 82.06 95 VAL A CA 1
ATOM 771 C C . VAL A 1 95 ? -2.592 -18.328 -28.594 1 82.06 95 VAL A C 1
ATOM 773 O O . VAL A 1 95 ? -3.619 -18.5 -29.266 1 82.06 95 VAL A O 1
ATOM 776 N N . VAL A 1 96 ? -1.42 -18.984 -28.812 1 80 96 VAL A N 1
ATOM 777 C CA . VAL A 1 96 ? -1.239 -19.859 -29.969 1 80 96 VAL A CA 1
ATOM 778 C C . VAL A 1 96 ? -1.308 -21.328 -29.516 1 80 96 VAL A C 1
ATOM 780 O O . VAL A 1 96 ? -0.396 -21.812 -28.859 1 80 96 VAL A O 1
ATOM 783 N N . ASP A 1 97 ? -2.322 -21.922 -29.922 1 69.69 97 ASP A N 1
ATOM 784 C CA . ASP A 1 97 ? -2.561 -23.312 -29.547 1 69.69 97 ASP A CA 1
ATOM 785 C C . ASP A 1 97 ? -2.404 -23.5 -28.047 1 69.69 97 ASP A C 1
ATOM 787 O O . ASP A 1 97 ? -1.728 -24.438 -27.609 1 69.69 97 ASP A O 1
ATOM 791 N N . GLY A 1 98 ? -2.961 -22.469 -27.359 1 66.38 98 GLY A N 1
ATOM 792 C CA . GLY A 1 98 ? -3.039 -22.578 -25.906 1 66.38 98 GLY A CA 1
ATOM 793 C C . GLY A 1 98 ? -1.859 -21.938 -25.203 1 66.38 98 GLY A C 1
ATOM 794 O O . GLY A 1 98 ? -1.852 -21.828 -23.969 1 66.38 98 GLY A O 1
ATOM 795 N N . THR A 1 99 ? -0.881 -21.609 -25.984 1 71.19 99 THR A N 1
ATOM 796 C CA . THR A 1 99 ? 0.316 -21.031 -25.375 1 71.19 99 THR A CA 1
ATOM 797 C C . THR A 1 99 ? 0.316 -19.516 -25.516 1 71.19 99 THR A C 1
ATOM 799 O O . THR A 1 99 ? 0.098 -19 -26.609 1 71.19 99 THR A O 1
ATOM 802 N N . TRP A 1 100 ? 0.511 -18.922 -24.406 1 76.38 100 TRP A N 1
ATOM 803 C CA . TRP A 1 100 ? 0.605 -17.469 -24.422 1 76.38 100 TRP A CA 1
ATOM 804 C C . TRP A 1 100 ? 1.904 -17.016 -25.078 1 76.38 100 TRP A C 1
ATOM 806 O O . TRP A 1 100 ? 2.984 -17.5 -24.734 1 76.38 100 TRP A O 1
ATOM 816 N N . VAL A 1 101 ? 1.797 -16.219 -26.078 1 77.44 101 VAL A N 1
ATOM 817 C CA . VAL A 1 101 ? 2.939 -15.719 -26.844 1 77.44 101 VAL A CA 1
ATOM 818 C C . VAL A 1 101 ? 2.912 -14.188 -26.875 1 77.44 101 VAL A C 1
ATOM 820 O O . VAL A 1 101 ? 1.904 -13.594 -27.266 1 77.44 101 VAL A O 1
ATOM 823 N N . THR A 1 102 ? 3.947 -13.594 -26.344 1 77.56 102 THR A N 1
ATOM 824 C CA . THR A 1 102 ? 4.086 -12.148 -26.438 1 77.56 102 THR A CA 1
ATOM 825 C C . THR A 1 102 ? 4.395 -11.727 -27.875 1 77.56 102 THR A C 1
ATOM 827 O O . THR A 1 102 ? 5.184 -12.383 -28.562 1 77.56 102 THR A O 1
ATOM 830 N N . ASP A 1 103 ? 3.709 -10.68 -28.344 1 76.44 103 ASP A N 1
ATOM 831 C CA . ASP A 1 103 ? 4.059 -10.055 -29.609 1 76.44 103 ASP A CA 1
ATOM 832 C C . ASP A 1 103 ? 5.363 -9.273 -29.5 1 76.44 103 ASP A C 1
ATOM 834 O O . ASP A 1 103 ? 5.371 -8.133 -29.031 1 76.44 103 ASP A O 1
ATOM 838 N N . GLU A 1 104 ? 6.328 -9.867 -29.953 1 64.88 104 GLU A N 1
ATOM 839 C CA . GLU A 1 104 ? 7.648 -9.258 -29.797 1 64.88 104 GLU A CA 1
ATOM 840 C C . GLU A 1 104 ? 7.789 -8.023 -30.688 1 64.88 104 GLU A C 1
ATOM 842 O O . GLU A 1 104 ? 8.711 -7.227 -30.5 1 64.88 104 GLU A O 1
ATOM 847 N N . THR A 1 105 ? 6.793 -7.879 -31.594 1 62 105 THR A N 1
ATOM 848 C CA . THR A 1 105 ? 6.875 -6.742 -32.5 1 62 105 THR A CA 1
ATOM 849 C C . THR A 1 105 ? 6.086 -5.555 -31.969 1 62 105 THR A C 1
ATOM 851 O O . THR A 1 105 ? 6.02 -4.5 -32.594 1 62 105 THR A O 1
ATOM 854 N N . ALA A 1 106 ? 5.523 -5.777 -30.828 1 71.75 106 ALA A N 1
ATOM 855 C CA . ALA A 1 106 ? 4.762 -4.672 -30.25 1 71.75 106 ALA A CA 1
ATOM 856 C C . ALA A 1 106 ? 5.66 -3.467 -29.984 1 71.75 106 ALA A C 1
ATOM 858 O O . ALA A 1 106 ? 6.852 -3.617 -29.719 1 71.75 106 ALA A O 1
ATOM 859 N N . PRO A 1 107 ? 5.059 -2.27 -30.156 1 63.41 107 PRO A N 1
ATOM 860 C CA . PRO A 1 107 ? 5.883 -1.072 -29.969 1 63.41 107 PRO A CA 1
ATOM 861 C C . PRO A 1 107 ? 6.445 -0.96 -28.547 1 63.41 107 PRO A C 1
ATOM 863 O O . PRO A 1 107 ? 7.465 -0.297 -28.344 1 63.41 107 PRO A O 1
ATOM 866 N N . ASP A 1 108 ? 5.652 -1.504 -27.672 1 66.25 108 ASP A N 1
ATOM 867 C CA . ASP A 1 108 ? 6.074 -1.43 -26.281 1 66.25 108 ASP A CA 1
ATOM 868 C C . ASP A 1 108 ? 5.617 -2.658 -25.5 1 66.25 108 ASP A C 1
ATOM 870 O O . ASP A 1 108 ? 4.801 -3.441 -25.984 1 66.25 108 ASP A O 1
ATOM 874 N N . PHE A 1 109 ? 6.281 -2.926 -24.391 1 64.88 109 PHE A N 1
ATOM 875 C CA . PHE A 1 109 ? 5.953 -4.074 -23.547 1 64.88 109 PHE A CA 1
ATOM 876 C C . PHE A 1 109 ? 5.703 -3.639 -22.109 1 64.88 109 PHE A C 1
ATOM 878 O O . PHE A 1 109 ? 6.199 -2.6 -21.672 1 64.88 109 PHE A O 1
ATOM 885 N N . LYS A 1 110 ? 4.746 -4.301 -21.5 1 64.94 110 LYS A N 1
ATOM 886 C CA . LYS A 1 110 ? 4.52 -4.141 -20.062 1 64.94 110 LYS A CA 1
ATOM 887 C C . LYS A 1 110 ? 4.758 -5.449 -19.312 1 64.94 110 LYS A C 1
ATOM 889 O O . LYS A 1 110 ? 4.48 -6.531 -19.844 1 64.94 110 LYS A O 1
ATOM 894 N N . ASP A 1 111 ? 5.379 -5.383 -18.234 1 57.59 111 ASP A N 1
ATOM 895 C CA . ASP A 1 111 ? 5.59 -6.559 -17.391 1 57.59 111 ASP A CA 1
ATOM 896 C C . ASP A 1 111 ? 4.27 -7.254 -17.078 1 57.59 111 ASP A C 1
ATOM 898 O O . ASP A 1 111 ? 3.285 -6.594 -16.734 1 57.59 111 ASP A O 1
ATOM 902 N N . ASP A 1 112 ? 4.242 -8.469 -17.391 1 56.09 112 ASP A N 1
ATOM 903 C CA . ASP A 1 112 ? 2.975 -9.172 -17.219 1 56.09 112 ASP A CA 1
ATOM 904 C C . ASP A 1 112 ? 2.807 -9.656 -15.781 1 56.09 112 ASP A C 1
ATOM 906 O O . ASP A 1 112 ? 1.811 -10.297 -15.445 1 56.09 112 ASP A O 1
ATOM 910 N N . GLY A 1 113 ? 3.76 -9.289 -14.852 1 47.25 113 GLY A N 1
ATOM 911 C CA . GLY A 1 113 ? 3.721 -9.672 -13.453 1 47.25 113 GLY A CA 1
ATOM 912 C C . GLY A 1 113 ? 4.188 -11.094 -13.211 1 47.25 113 GLY A C 1
ATOM 913 O O . GLY A 1 113 ? 4.285 -11.539 -12.062 1 47.25 113 GLY A O 1
ATOM 914 N N . PHE A 1 114 ? 4.32 -11.992 -14.281 1 43.03 114 PHE A N 1
ATOM 915 C CA . PHE A 1 114 ? 4.664 -13.406 -14.172 1 43.03 114 PHE A CA 1
ATOM 916 C C . PHE A 1 114 ? 6.004 -13.695 -14.844 1 43.03 114 PHE A C 1
ATOM 918 O O . PHE A 1 114 ? 6.195 -14.766 -15.422 1 43.03 114 PHE A O 1
ATOM 925 N N . GLY A 1 115 ? 6.77 -12.703 -14.773 1 47.69 115 GLY A N 1
ATOM 926 C CA . GLY A 1 115 ? 8.094 -12.891 -15.352 1 47.69 115 GLY A CA 1
ATOM 927 C C . GLY A 1 115 ? 8.125 -12.688 -16.859 1 47.69 115 GLY A C 1
ATOM 928 O O . GLY A 1 115 ? 9.188 -12.797 -17.484 1 47.69 115 GLY A O 1
ATOM 929 N N . GLY A 1 116 ? 6.961 -12.516 -17.438 1 55.72 116 GLY A N 1
ATOM 930 C CA . GLY A 1 116 ? 6.891 -12.219 -18.859 1 55.72 116 GLY A CA 1
ATOM 931 C C . GLY A 1 116 ? 6.48 -10.789 -19.156 1 55.72 116 GLY A C 1
ATOM 932 O O . GLY A 1 116 ? 6.578 -9.914 -18.281 1 55.72 116 GLY A O 1
ATOM 933 N N . LYS A 1 117 ? 6.332 -10.562 -20.422 1 65.56 117 LYS A N 1
ATOM 934 C CA . LYS A 1 117 ? 5.93 -9.234 -20.859 1 65.56 117 LYS A CA 1
ATOM 935 C C . LYS A 1 117 ? 4.676 -9.297 -21.734 1 65.56 117 LYS A C 1
ATOM 937 O O . LYS A 1 117 ? 4.504 -10.242 -22.516 1 65.56 117 LYS A O 1
ATOM 942 N N . ASN A 1 118 ? 3.758 -8.383 -21.375 1 74.69 118 ASN A N 1
ATOM 943 C CA . ASN A 1 118 ? 2.639 -8.148 -22.281 1 74.69 118 ASN A CA 1
ATOM 944 C C . ASN A 1 118 ? 3.002 -7.152 -23.375 1 74.69 118 ASN A C 1
ATOM 946 O O . ASN A 1 118 ? 3.725 -6.184 -23.125 1 74.69 118 ASN A O 1
ATOM 950 N N . SER A 1 119 ? 2.588 -7.465 -24.641 1 76 119 SER A N 1
ATOM 951 C CA . SER A 1 119 ? 2.664 -6.453 -25.688 1 76 119 SER A CA 1
ATOM 952 C C . SER A 1 119 ? 1.795 -5.246 -25.359 1 76 119 SER A C 1
ATOM 954 O O . SER A 1 119 ? 0.706 -5.391 -24.797 1 76 119 SER A O 1
ATOM 956 N N . TYR A 1 120 ? 2.336 -4.133 -25.547 1 77.88 120 TYR A N 1
ATOM 957 C CA . TYR A 1 120 ? 1.667 -2.926 -25.078 1 77.88 120 TYR A CA 1
ATOM 958 C C . TYR A 1 120 ? 1.549 -1.896 -26.203 1 77.88 120 TYR A C 1
ATOM 960 O O . TYR A 1 120 ? 2.521 -1.621 -26.906 1 77.88 120 TYR A O 1
ATOM 968 N N . LEU A 1 121 ? 0.325 -1.361 -26.406 1 74.44 121 LEU A N 1
ATOM 969 C CA . LEU A 1 121 ? 0.039 -0.278 -27.344 1 74.44 121 LEU A CA 1
ATOM 970 C C . LEU A 1 121 ? -0.525 0.936 -26.609 1 74.44 121 LEU A C 1
ATOM 972 O O . LEU A 1 121 ? -1.555 0.838 -25.938 1 74.44 121 LEU A O 1
ATOM 976 N N . ASN A 1 122 ? 0.188 1.975 -26.578 1 68.56 122 ASN A N 1
ATOM 977 C CA . ASN A 1 122 ? -0.36 3.281 -26.234 1 68.56 122 ASN A CA 1
ATOM 978 C C . ASN A 1 122 ? -0.783 4.059 -27.469 1 68.56 122 ASN A C 1
ATOM 980 O O . ASN A 1 122 ? 0.051 4.684 -28.141 1 68.56 122 ASN A O 1
ATOM 984 N N . LEU A 1 123 ? -1.989 4.004 -27.797 1 68.81 123 LEU A N 1
ATOM 985 C CA . LEU A 1 123 ? -2.449 4.441 -29.109 1 68.81 123 LEU A CA 1
ATOM 986 C C . LEU A 1 123 ? -2.232 5.941 -29.281 1 68.81 123 LEU A C 1
ATOM 988 O O . LEU A 1 123 ? -1.843 6.391 -30.359 1 68.81 123 LEU A O 1
ATOM 992 N N . MET A 1 124 ? -2.508 6.609 -28.219 1 63.38 124 MET A N 1
ATOM 993 C CA . MET A 1 124 ? -2.266 8.047 -28.328 1 63.38 124 MET A CA 1
ATOM 994 C C . MET A 1 124 ? -0.8 8.328 -28.656 1 63.38 124 MET A C 1
ATOM 996 O O . MET A 1 124 ? -0.494 9.117 -29.547 1 63.38 124 MET A O 1
ATOM 1000 N N . LEU A 1 125 ? -0.001 7.637 -27.984 1 60.75 125 LEU A N 1
ATOM 1001 C CA . LEU A 1 125 ? 1.429 7.832 -28.203 1 60.75 125 LEU A CA 1
ATOM 1002 C C . LEU A 1 125 ? 1.837 7.387 -29.594 1 60.75 125 LEU A C 1
ATOM 1004 O O . LEU A 1 125 ? 2.625 8.062 -30.266 1 60.75 125 LEU A O 1
ATOM 1008 N N . LEU A 1 126 ? 1.297 6.367 -30.031 1 63.25 126 LEU A N 1
ATOM 1009 C CA . LEU A 1 126 ? 1.662 5.797 -31.312 1 63.25 126 LEU A CA 1
ATOM 1010 C C . LEU A 1 126 ? 1.164 6.676 -32.469 1 63.25 126 LEU A C 1
ATOM 1012 O O . LEU A 1 126 ? 1.883 6.891 -33.438 1 63.25 126 LEU A O 1
ATOM 1016 N N . ILE A 1 127 ? -0.002 7.156 -32.25 1 62.16 127 ILE A N 1
ATOM 1017 C CA . ILE A 1 127 ? -0.578 7.996 -33.312 1 62.16 127 ILE A CA 1
ATOM 1018 C C . ILE A 1 127 ? 0.133 9.352 -33.312 1 62.16 127 ILE A C 1
ATOM 1020 O O . ILE A 1 127 ? 0.396 9.898 -34.406 1 62.16 127 ILE A O 1
ATOM 1024 N N . SER A 1 128 ? 0.362 9.758 -32.25 1 53.81 128 SER A N 1
ATOM 1025 C CA . SER A 1 128 ? 1.075 11.031 -32.188 1 53.81 128 SER A CA 1
ATOM 1026 C C . SER A 1 128 ? 2.457 10.922 -32.812 1 53.81 128 SER A C 1
ATOM 1028 O O . SER A 1 128 ? 2.93 11.867 -33.469 1 53.81 128 SER A O 1
ATOM 1030 N N . GLN A 1 129 ? 2.996 9.742 -32.812 1 52.09 129 GLN A N 1
ATOM 1031 C CA . GLN A 1 129 ? 4.305 9.492 -33.406 1 52.09 129 GLN A CA 1
ATOM 1032 C C . GLN A 1 129 ? 4.211 9.383 -34.906 1 52.09 129 GLN A C 1
ATOM 1034 O O . GLN A 1 129 ? 5.098 9.852 -35.625 1 52.09 129 GLN A O 1
ATOM 1039 N N . GLU A 1 130 ? 3.27 8.695 -35.406 1 50.59 130 GLU A N 1
ATOM 1040 C CA . GLU A 1 130 ? 3.121 8.508 -36.875 1 50.59 130 GLU A CA 1
ATOM 1041 C C . GLU A 1 130 ? 2.801 9.828 -37.562 1 50.59 130 GLU A C 1
ATOM 1043 O O . GLU A 1 130 ? 3.262 10.07 -38.688 1 50.59 130 GLU A O 1
ATOM 1048 N N . ALA A 1 131 ? 1.904 10.531 -37.062 1 47.03 131 ALA A N 1
ATOM 1049 C CA . ALA A 1 131 ? 1.593 11.812 -37.688 1 47.03 131 ALA A CA 1
ATOM 1050 C C . ALA A 1 131 ? 2.857 12.641 -37.906 1 47.03 131 ALA A C 1
ATOM 1052 O O . ALA A 1 131 ? 2.941 13.414 -38.844 1 47.03 131 ALA A O 1
ATOM 1053 N N . GLN A 1 132 ? 3.814 12.336 -37.156 1 39.41 132 GLN A N 1
ATOM 1054 C CA . GLN A 1 132 ? 5.066 13.062 -37.375 1 39.41 132 GLN A CA 1
ATOM 1055 C C . GLN A 1 132 ? 5.844 12.5 -38.562 1 39.41 132 GLN A C 1
ATOM 1057 O O . GLN A 1 132 ? 6.57 13.227 -39.219 1 39.41 132 GLN A O 1
ATOM 1062 N N . THR A 1 133 ? 5.777 11.258 -38.781 1 38.53 133 THR A N 1
ATOM 1063 C CA . THR A 1 133 ? 6.645 10.711 -39.812 1 38.53 133 THR A CA 1
ATOM 1064 C C . THR A 1 133 ? 6.094 11.031 -41.219 1 38.53 133 THR A C 1
ATOM 1066 O O . THR A 1 133 ? 6.828 10.977 -42.188 1 38.53 133 THR A O 1
ATOM 1069 N N . GLU A 1 134 ? 4.977 11.125 -41.562 1 33.31 134 GLU A N 1
ATOM 1070 C CA . GLU A 1 134 ? 4.574 11.227 -42.938 1 33.31 134 GLU A CA 1
ATOM 1071 C C . GLU A 1 134 ? 4.961 12.586 -43.531 1 33.31 134 GLU A C 1
ATOM 1073 O O . GLU A 1 134 ? 4.969 12.758 -44.75 1 33.31 134 GLU A O 1
ATOM 1078 N N . GLU A 1 135 ? 4.68 13.789 -43 1 31.33 135 GLU A N 1
ATOM 1079 C CA . GLU A 1 135 ? 5.023 14.852 -43.938 1 31.33 135 GLU A CA 1
ATOM 1080 C C . GLU A 1 135 ? 6.527 14.914 -44.188 1 31.33 135 GLU A C 1
ATOM 1082 O O . GLU A 1 135 ? 7.32 14.648 -43.281 1 31.33 135 GLU A O 1
ATOM 1087 N N . GLY A 1 136 ? 7.113 14.969 -45.438 1 32.81 136 GLY A N 1
ATOM 1088 C CA . GLY A 1 136 ? 8.398 15.32 -46 1 32.81 136 GLY A CA 1
ATOM 1089 C C . GLY A 1 136 ? 9.164 16.344 -45.188 1 32.81 136 GLY A C 1
ATOM 1090 O O . GLY A 1 136 ? 10.344 16.578 -45.438 1 32.81 136 GLY A O 1
ATOM 1091 N N . GLY A 1 137 ? 8.734 17.672 -45.156 1 30.23 137 GLY A N 1
ATOM 1092 C CA . GLY A 1 137 ? 9.562 18.703 -44.531 1 30.23 137 GLY A CA 1
ATOM 1093 C C . GLY A 1 137 ? 9.914 18.391 -43.094 1 30.23 137 GLY A C 1
ATOM 1094 O O . GLY A 1 137 ? 9.273 17.547 -42.469 1 30.23 137 GLY A O 1
ATOM 1095 N N . ALA A 1 138 ? 11.203 18.984 -42.562 1 29.92 138 ALA A N 1
ATOM 1096 C CA . ALA A 1 138 ? 11.977 18.75 -41.344 1 29.92 138 ALA A CA 1
ATOM 1097 C C . ALA A 1 138 ? 11.086 18.859 -40.125 1 29.92 138 ALA A C 1
ATOM 1099 O O . ALA A 1 138 ? 10.789 19.953 -39.625 1 29.92 138 ALA A O 1
ATOM 1100 N N . ALA A 1 139 ? 9.945 18.547 -40.156 1 30.14 139 ALA A N 1
ATOM 1101 C CA . ALA A 1 139 ? 9.266 18.891 -38.906 1 30.14 139 ALA A CA 1
ATOM 1102 C C . ALA A 1 139 ? 10.117 18.516 -37.719 1 30.14 139 ALA A C 1
ATOM 1104 O O . ALA A 1 139 ? 10.859 17.531 -37.75 1 30.14 139 ALA A O 1
ATOM 1105 N N . PRO A 1 140 ? 10.352 19.609 -36.844 1 29.7 140 PRO A N 1
ATOM 1106 C CA . PRO A 1 140 ? 11.172 19.391 -35.656 1 29.7 140 PRO A CA 1
ATOM 1107 C C . PRO A 1 140 ? 10.898 18.047 -34.969 1 29.7 140 PRO A C 1
ATOM 1109 O O . PRO A 1 140 ? 9.742 17.641 -34.875 1 29.7 140 PRO A O 1
ATOM 1112 N N . LYS A 1 141 ? 11.703 17.094 -35.25 1 30.66 141 LYS A N 1
ATOM 1113 C CA . LYS A 1 141 ? 11.852 15.82 -34.562 1 30.66 141 LYS A CA 1
ATOM 1114 C C . LYS A 1 141 ? 11.469 15.938 -33.094 1 30.66 141 LYS A C 1
ATOM 1116 O O . LYS A 1 141 ? 12.227 16.5 -32.281 1 30.66 141 LYS A O 1
ATOM 1121 N N . VAL A 1 142 ? 10.312 16.406 -32.781 1 26.44 142 VAL A N 1
ATOM 1122 C CA . VAL A 1 142 ? 10.039 16.234 -31.375 1 26.44 142 VAL A CA 1
ATOM 1123 C C . VAL A 1 142 ? 10.477 14.844 -30.922 1 26.44 142 VAL A C 1
ATOM 1125 O O . VAL A 1 142 ? 9.961 13.836 -31.422 1 26.44 142 VAL A O 1
ATOM 1128 N N . LYS A 1 143 ? 11.734 14.625 -30.781 1 31.72 143 LYS A N 1
ATOM 1129 C CA . LYS A 1 143 ? 12.219 13.414 -30.125 1 31.72 143 LYS A CA 1
ATOM 1130 C C . LYS A 1 143 ? 11.297 13.008 -28.969 1 31.72 143 LYS A C 1
ATOM 1132 O O . LYS A 1 143 ? 11.094 13.781 -28.031 1 31.72 143 LYS A O 1
ATOM 1137 N N . LEU A 1 144 ? 10.273 12.258 -29.156 1 32.28 144 LEU A N 1
ATOM 1138 C CA . LEU A 1 144 ? 9.406 11.648 -28.156 1 32.28 144 LEU A CA 1
ATOM 1139 C C . LEU A 1 144 ? 10.164 11.398 -26.859 1 32.28 144 LEU A C 1
ATOM 1141 O O . LEU A 1 144 ? 11.375 11.148 -26.875 1 32.28 144 LEU A O 1
ATOM 1145 N N . PRO A 1 145 ? 9.641 11.727 -25.703 1 38.34 145 PRO A N 1
ATOM 1146 C CA . PRO A 1 145 ? 10.289 11.539 -24.406 1 38.34 145 PRO A CA 1
ATOM 1147 C C . PRO A 1 145 ? 10.797 10.117 -24.188 1 38.34 145 PRO A C 1
ATOM 1149 O O . PRO A 1 145 ? 10.148 9.156 -24.625 1 38.34 145 PRO A O 1
ATOM 1152 N N . THR A 1 146 ? 11.922 9.789 -24.031 1 47.34 146 THR A N 1
ATOM 1153 C CA . THR A 1 146 ? 12.719 8.594 -23.781 1 47.34 146 THR A CA 1
ATOM 1154 C C . THR A 1 146 ? 12.156 7.797 -22.609 1 47.34 146 THR A C 1
ATOM 1156 O O . THR A 1 146 ? 12.453 6.613 -22.453 1 47.34 146 THR A O 1
ATOM 1159 N N . MET A 1 147 ? 11.227 8.43 -21.641 1 56.03 147 MET A N 1
ATOM 1160 C CA . MET A 1 147 ? 10.758 7.676 -20.484 1 56.03 147 MET A CA 1
ATOM 1161 C C . MET A 1 147 ? 9.273 7.371 -20.609 1 56.03 147 MET A C 1
ATOM 1163 O O . MET A 1 147 ? 8.484 8.234 -21 1 56.03 147 MET A O 1
ATOM 1167 N N . SER A 1 148 ? 8.781 6.125 -20.516 1 56.75 148 SER A N 1
ATOM 1168 C CA . SER A 1 148 ? 7.387 5.711 -20.406 1 56.75 148 SER A CA 1
ATOM 1169 C C . SER A 1 148 ? 6.789 6.145 -19.078 1 56.75 148 SER A C 1
ATOM 1171 O O . SER A 1 148 ? 7.375 5.898 -18.016 1 56.75 148 SER A O 1
ATOM 1173 N N . PRO A 1 149 ? 5.68 6.922 -19.141 1 58.41 149 PRO A N 1
ATOM 1174 C CA . PRO A 1 149 ? 5.086 7.32 -17.875 1 58.41 149 PRO A CA 1
ATOM 1175 C C . PRO A 1 149 ? 4.648 6.129 -17.016 1 58.41 149 PRO A C 1
ATOM 1177 O O . PRO A 1 149 ? 4.32 5.07 -17.562 1 58.41 149 PRO A O 1
ATOM 1180 N N . VAL A 1 150 ? 4.664 6.223 -15.719 1 67.88 150 VAL A N 1
ATOM 1181 C CA . VAL A 1 150 ? 4.199 5.176 -14.812 1 67.88 150 VAL A CA 1
ATOM 1182 C C . VAL A 1 150 ? 2.678 5.07 -14.883 1 67.88 150 VAL A C 1
ATOM 1184 O O . VAL A 1 150 ? 1.971 6.066 -14.734 1 67.88 150 VAL A O 1
ATOM 1187 N N . THR A 1 151 ? 2.092 3.996 -15.242 1 64.31 151 THR A N 1
ATOM 1188 C CA . THR A 1 151 ? 0.665 3.725 -15.375 1 64.31 151 THR A CA 1
ATOM 1189 C C . THR A 1 151 ? 0.162 2.885 -14.203 1 64.31 151 THR A C 1
ATOM 1191 O O . THR A 1 151 ? 0.935 2.152 -13.586 1 64.31 151 THR A O 1
ATOM 1194 N N . PHE A 1 152 ? -1.175 3.088 -14.031 1 72.38 152 PHE A N 1
ATOM 1195 C CA . PHE A 1 152 ? -1.828 2.342 -12.961 1 72.38 152 PHE A CA 1
ATOM 1196 C C . PHE A 1 152 ? -2.721 1.247 -13.531 1 72.38 152 PHE A C 1
ATOM 1198 O O . PHE A 1 152 ? -3.385 1.45 -14.555 1 72.38 152 PHE A O 1
ATOM 1205 N N . GLY A 1 153 ? -2.621 0.077 -12.867 1 71.38 153 GLY A N 1
ATOM 1206 C CA . GLY A 1 153 ? -3.547 -1.024 -13.086 1 71.38 153 GLY A CA 1
ATOM 1207 C C . GLY A 1 153 ? -4.027 -1.658 -11.789 1 71.38 153 GLY A C 1
ATOM 1208 O O . GLY A 1 153 ? -3.521 -1.342 -10.711 1 71.38 153 GLY A O 1
ATOM 1209 N N . THR A 1 154 ? -5.152 -2.525 -11.945 1 80.19 154 THR A N 1
ATOM 1210 C CA . THR A 1 154 ? -5.656 -3.176 -10.734 1 80.19 154 THR A CA 1
ATOM 1211 C C . THR A 1 154 ? -6.324 -4.504 -11.078 1 80.19 154 THR A C 1
ATOM 1213 O O . THR A 1 154 ? -6.746 -4.719 -12.219 1 80.19 154 THR A O 1
ATOM 1216 N N . TRP A 1 155 ? -6.195 -5.359 -10.219 1 81.56 155 TRP A N 1
ATOM 1217 C CA . TRP A 1 155 ? -7.105 -6.492 -10.086 1 81.56 155 TRP A CA 1
ATOM 1218 C C . TRP A 1 155 ? -7.965 -6.355 -8.836 1 81.56 155 TRP A C 1
ATOM 1220 O O . TRP A 1 155 ? -7.449 -6.395 -7.715 1 81.56 155 TRP A O 1
ATOM 1230 N N . THR A 1 156 ? -9.227 -6.152 -9 1 84.75 156 THR A N 1
ATOM 1231 C CA . THR A 1 156 ? -10.133 -5.91 -7.879 1 84.75 156 THR A CA 1
ATOM 1232 C C . THR A 1 156 ? -11.391 -6.766 -8.008 1 84.75 156 THR A C 1
ATOM 1234 O O . THR A 1 156 ? -11.969 -6.875 -9.094 1 84.75 156 THR A O 1
ATOM 1237 N N . ILE A 1 157 ? -11.766 -7.383 -6.941 1 87.88 157 ILE A N 1
ATOM 1238 C CA . ILE A 1 157 ? -12.969 -8.211 -6.969 1 87.88 157 ILE A CA 1
ATOM 1239 C C . ILE A 1 157 ? -13.852 -7.883 -5.766 1 87.88 157 ILE A C 1
ATOM 1241 O O . ILE A 1 157 ? -13.344 -7.602 -4.676 1 87.88 157 ILE A O 1
ATOM 1245 N N . LEU A 1 158 ? -15.133 -7.762 -5.992 1 89.12 158 LEU A N 1
ATOM 1246 C CA . LEU A 1 158 ? -16.203 -7.703 -4.992 1 89.12 158 LEU A CA 1
ATOM 1247 C C . LEU A 1 158 ? -17.188 -8.844 -5.191 1 89.12 158 LEU A C 1
ATOM 1249 O O . LEU A 1 158 ? -17.766 -8.992 -6.273 1 89.12 158 LEU A O 1
ATOM 1253 N N . ARG A 1 159 ? -17.328 -9.609 -4.129 1 91.12 159 ARG A N 1
ATOM 1254 C CA . ARG A 1 159 ? -18.266 -10.695 -4.359 1 91.12 159 ARG A CA 1
ATOM 1255 C C . ARG A 1 159 ? -19.031 -11.039 -3.084 1 91.12 159 ARG A C 1
ATOM 1257 O O . ARG A 1 159 ? -18.594 -10.703 -1.981 1 91.12 159 ARG A O 1
ATOM 1264 N N . SER A 1 160 ? -20.188 -11.594 -3.295 1 93.5 160 SER A N 1
ATOM 1265 C CA . SER A 1 160 ? -21 -12.234 -2.258 1 93.5 160 SER A CA 1
ATOM 1266 C C . SER A 1 160 ? -20.922 -13.75 -2.359 1 93.5 160 SER A C 1
ATOM 1268 O O . SER A 1 160 ? -20.969 -14.305 -3.459 1 93.5 160 SER A O 1
ATOM 1270 N N . ASP A 1 161 ? -20.625 -14.375 -1.266 1 92.06 161 ASP A N 1
ATOM 1271 C CA . ASP A 1 161 ? -20.531 -15.828 -1.161 1 92.06 161 ASP A CA 1
ATOM 1272 C C . ASP A 1 161 ? -21.531 -16.359 -0.144 1 92.06 161 ASP A C 1
ATOM 1274 O O . ASP A 1 161 ? -21.391 -16.141 1.06 1 92.06 161 ASP A O 1
ATOM 1278 N N . THR A 1 162 ? -22.516 -17.031 -0.681 1 93.94 162 THR A N 1
ATOM 1279 C CA . THR A 1 162 ? -23.531 -17.594 0.198 1 93.94 162 THR A CA 1
ATOM 1280 C C . THR A 1 162 ? -23.469 -19.125 0.178 1 93.94 162 THR A C 1
ATOM 1282 O O . THR A 1 162 ? -23.562 -19.734 -0.884 1 93.94 162 THR A O 1
ATOM 1285 N N . GLY A 1 163 ? -23.297 -19.656 1.355 1 92.44 163 GLY A N 1
ATOM 1286 C CA . GLY A 1 163 ? -23.188 -21.094 1.484 1 92.44 163 GLY A CA 1
ATOM 1287 C C . GLY A 1 163 ? -24.422 -21.734 2.096 1 92.44 163 GLY A C 1
ATOM 1288 O O . GLY A 1 163 ? -25.062 -21.141 2.971 1 92.44 163 GLY A O 1
ATOM 1289 N N . PHE A 1 164 ? -24.766 -22.906 1.596 1 92 164 PHE A N 1
ATOM 1290 C CA . PHE A 1 164 ? -25.891 -23.688 2.104 1 92 164 PHE A CA 1
ATOM 1291 C C . PHE A 1 164 ? -25.453 -25.109 2.447 1 92 164 PHE A C 1
ATOM 1293 O O . PHE A 1 164 ? -24.5 -25.625 1.854 1 92 164 PHE A O 1
ATOM 1300 N N . LEU A 1 165 ? -26.094 -25.641 3.385 1 90.44 165 LEU A N 1
ATOM 1301 C CA . LEU A 1 165 ? -25.891 -27.062 3.689 1 90.44 165 LEU A CA 1
ATOM 1302 C C . LEU A 1 165 ? -26.969 -27.922 3.025 1 90.44 165 LEU A C 1
ATOM 1304 O O . LEU A 1 165 ? -28.156 -27.594 3.105 1 90.44 165 LEU A O 1
ATOM 1308 N N . THR A 1 166 ? -26.5 -28.875 2.348 1 89.5 166 THR A N 1
ATOM 1309 C CA . THR A 1 166 ? -27.438 -29.812 1.733 1 89.5 166 THR A CA 1
ATOM 1310 C C . THR A 1 166 ? -27.531 -31.109 2.549 1 89.5 166 THR A C 1
ATOM 1312 O O . THR A 1 166 ? -28.406 -31.938 2.322 1 89.5 166 THR A O 1
ATOM 1315 N N . ARG A 1 167 ? -26.578 -31.188 3.387 1 87.12 167 ARG A N 1
ATOM 1316 C CA . ARG A 1 167 ? -26.547 -32.312 4.297 1 87.12 167 ARG A CA 1
ATOM 1317 C C . ARG A 1 167 ? -26.344 -31.859 5.738 1 87.12 167 ARG A C 1
ATOM 1319 O O . ARG A 1 167 ? -25.75 -30.812 5.98 1 87.12 167 ARG A O 1
ATOM 1326 N N . ASP A 1 168 ? -26.891 -32.719 6.594 1 81.06 168 ASP A N 1
ATOM 1327 C CA . ASP A 1 168 ? -26.703 -32.438 8.008 1 81.06 168 ASP A CA 1
ATOM 1328 C C . ASP A 1 168 ? -25.234 -32.594 8.422 1 81.06 168 ASP A C 1
ATOM 1330 O O . ASP A 1 168 ? -24.578 -33.562 8.047 1 81.06 168 ASP A O 1
ATOM 1334 N N . LEU A 1 169 ? -24.688 -31.625 9.164 1 77.44 169 LEU A N 1
ATOM 1335 C CA . LEU A 1 169 ? -23.281 -31.609 9.523 1 77.44 169 LEU A CA 1
ATOM 1336 C C . LEU A 1 169 ? -22.938 -32.781 10.438 1 77.44 169 LEU A C 1
ATOM 1338 O O . LEU A 1 169 ? -21.859 -33.375 10.328 1 77.44 169 LEU A O 1
ATOM 1342 N N . ALA A 1 170 ? -23.875 -33.125 11.352 1 75.94 170 ALA A N 1
ATOM 1343 C CA . ALA A 1 170 ? -23.594 -34.156 12.352 1 75.94 170 ALA A CA 1
ATOM 1344 C C . ALA A 1 170 ? -23.828 -35.531 11.789 1 75.94 170 ALA A C 1
ATOM 1346 O O . ALA A 1 170 ? -23.031 -36.438 12 1 75.94 170 ALA A O 1
ATOM 1347 N N . THR A 1 171 ? -24.906 -35.688 10.984 1 75.69 171 THR A N 1
ATOM 1348 C CA . THR A 1 171 ? -25.312 -37.031 10.578 1 75.69 171 THR A CA 1
ATOM 1349 C C . THR A 1 171 ? -24.906 -37.281 9.141 1 75.69 171 THR A C 1
ATOM 1351 O O . THR A 1 171 ? -24.859 -38.469 8.719 1 75.69 171 THR A O 1
ATOM 1354 N N . GLY A 1 172 ? -24.688 -36.219 8.383 1 75.56 172 GLY A N 1
ATOM 1355 C CA . GLY A 1 172 ? -24.375 -36.406 6.973 1 75.56 172 GLY A CA 1
ATOM 1356 C C . GLY A 1 172 ? -25.594 -36.719 6.125 1 75.56 172 GLY A C 1
ATOM 1357 O O . GLY A 1 172 ? -25.484 -36.906 4.914 1 75.56 172 GLY A O 1
ATOM 1358 N N . GLU A 1 173 ? -26.734 -36.812 6.797 1 77.5 173 GLU A N 1
ATOM 1359 C CA . GLU A 1 173 ? -27.969 -37.125 6.078 1 77.5 173 GLU A CA 1
ATOM 1360 C C . GLU A 1 173 ? -28.484 -35.906 5.293 1 77.5 173 GLU A C 1
ATOM 1362 O O . GLU A 1 173 ? -28.141 -34.781 5.613 1 77.5 173 GLU A O 1
ATOM 1367 N N . LYS A 1 174 ? -29.25 -36.281 4.277 1 78.62 174 LYS A N 1
ATOM 1368 C CA . LYS A 1 174 ? -29.828 -35.219 3.471 1 78.62 174 LYS A CA 1
ATOM 1369 C C . LYS A 1 174 ? -30.734 -34.312 4.316 1 78.62 174 LYS A C 1
ATOM 1371 O O . LYS A 1 174 ? -31.578 -34.812 5.059 1 78.62 174 LYS A O 1
ATOM 1376 N N . SER A 1 175 ? -30.438 -33.094 4.445 1 73.94 175 SER A N 1
ATOM 1377 C CA . SER A 1 175 ? -31.188 -32.188 5.305 1 73.94 175 SER A CA 1
ATOM 1378 C C . SER A 1 175 ? -31.719 -30.984 4.52 1 73.94 175 SER A C 1
ATOM 1380 O O . SER A 1 175 ? -32 -29.938 5.102 1 73.94 175 SER A O 1
ATOM 1382 N N . GLY A 1 176 ? -31.875 -31.094 3.227 1 75.06 176 GLY A N 1
ATOM 1383 C CA . GLY A 1 176 ? -32.406 -29.969 2.461 1 75.06 176 GLY A CA 1
ATOM 1384 C C . GLY A 1 176 ? -31.375 -28.891 2.201 1 75.06 176 GLY A C 1
ATOM 1385 O O . GLY A 1 176 ? -30.188 -29.172 2.074 1 75.06 176 GLY A O 1
ATOM 1386 N N . PHE A 1 177 ? -31.891 -27.656 1.9 1 83.5 177 PHE A N 1
ATOM 1387 C CA . PHE A 1 177 ? -31.109 -26.469 1.578 1 83.5 177 PHE A CA 1
ATOM 1388 C C . PHE A 1 177 ? -31.141 -25.469 2.729 1 83.5 177 PHE A C 1
ATOM 1390 O O . PHE A 1 177 ? -32.031 -24.609 2.791 1 83.5 177 PHE A O 1
ATOM 1397 N N . GLU A 1 178 ? -30.234 -25.594 3.729 1 87.56 178 GLU A N 1
ATOM 1398 C CA . GLU A 1 178 ? -30.188 -24.703 4.887 1 87.56 178 GLU A CA 1
ATOM 1399 C C . GLU A 1 178 ? -29.078 -23.656 4.727 1 87.56 178 GLU A C 1
ATOM 1401 O O . GLU A 1 178 ? -27.953 -23.984 4.375 1 87.56 178 GLU A O 1
ATOM 1406 N N . LEU A 1 179 ? -29.453 -22.391 4.969 1 92 179 LEU A N 1
ATOM 1407 C CA . LEU A 1 179 ? -28.469 -21.328 4.863 1 92 179 LEU A CA 1
ATOM 1408 C C . LEU A 1 179 ? -27.375 -21.484 5.91 1 92 179 LEU A C 1
ATOM 1410 O O . LEU A 1 179 ? -27.656 -21.594 7.102 1 92 179 LEU A O 1
ATOM 1414 N N . ASP A 1 180 ? -26.141 -21.547 5.512 1 92.62 180 ASP A N 1
ATOM 1415 C CA . ASP A 1 180 ? -24.984 -21.719 6.387 1 92.62 180 ASP A CA 1
ATOM 1416 C C . ASP A 1 180 ? -24.312 -20.375 6.66 1 92.62 180 ASP A C 1
ATOM 1418 O O . ASP A 1 180 ? -24.047 -20.031 7.816 1 92.62 180 ASP A O 1
ATOM 1422 N N . TYR A 1 181 ? -24.047 -19.688 5.66 1 94.75 181 TYR A N 1
ATOM 1423 C CA . TYR A 1 181 ? -23.422 -18.391 5.828 1 94.75 181 TYR A CA 1
ATOM 1424 C C . TYR A 1 181 ? -23.672 -17.5 4.617 1 94.75 181 TYR A C 1
ATOM 1426 O O . TYR A 1 181 ? -24.109 -17.984 3.566 1 94.75 181 TYR A O 1
ATOM 1434 N N . SER A 1 182 ? -23.531 -16.234 4.758 1 95.56 182 SER A N 1
ATOM 1435 C CA . SER A 1 182 ? -23.438 -15.211 3.73 1 95.56 182 SER A CA 1
ATOM 1436 C C . SER A 1 182 ? -22.266 -14.281 3.992 1 95.56 182 SER A C 1
ATOM 1438 O O . SER A 1 182 ? -22.219 -13.594 5.016 1 95.56 182 SER A O 1
ATOM 1440 N N . LEU A 1 183 ? -21.391 -14.336 3.031 1 94.31 183 LEU A N 1
ATOM 1441 C CA . LEU A 1 183 ? -20.125 -13.633 3.199 1 94.31 183 LEU A CA 1
ATOM 1442 C C . LEU A 1 183 ? -19.922 -12.617 2.082 1 94.31 183 LEU A C 1
ATOM 1444 O O . LEU A 1 183 ? -20.156 -12.922 0.91 1 94.31 183 LEU A O 1
ATOM 1448 N N . LEU A 1 184 ? -19.547 -11.422 2.475 1 91.56 184 LEU A N 1
ATOM 1449 C CA . LEU A 1 184 ? -19.062 -10.43 1.523 1 91.56 184 LEU A CA 1
ATOM 1450 C C . LEU A 1 184 ? -17.531 -10.391 1.508 1 91.56 184 LEU A C 1
ATOM 1452 O O . LEU A 1 184 ? -16.906 -10.422 2.564 1 91.56 184 LEU A O 1
ATOM 1456 N N . TYR A 1 185 ? -17.047 -10.406 0.27 1 89 185 TYR A N 1
ATOM 1457 C CA . TYR A 1 185 ? -15.594 -10.477 0.116 1 89 185 TYR A CA 1
ATOM 1458 C C . TYR A 1 185 ? -15.102 -9.438 -0.891 1 89 185 TYR A C 1
ATOM 1460 O O . TYR A 1 185 ? -15.75 -9.211 -1.915 1 89 185 TYR A O 1
ATOM 1468 N N . ALA A 1 186 ? -14.016 -8.773 -0.549 1 86.62 186 ALA A N 1
ATOM 1469 C CA . ALA A 1 186 ? -13.367 -7.836 -1.461 1 86.62 186 ALA A CA 1
ATOM 1470 C C . ALA A 1 186 ? -11.844 -8 -1.431 1 86.62 186 ALA A C 1
ATOM 1472 O O . ALA A 1 186 ? -11.266 -8.227 -0.369 1 86.62 186 ALA A O 1
ATOM 1473 N N . SER A 1 187 ? -11.234 -7.941 -2.533 1 85 187 SER A N 1
ATOM 1474 C CA . SER A 1 187 ? -9.781 -7.973 -2.672 1 85 187 SER A CA 1
ATOM 1475 C C . SER A 1 187 ? -9.32 -7.078 -3.82 1 85 187 SER A C 1
ATOM 1477 O O . SER A 1 187 ? -10 -6.973 -4.844 1 85 187 SER A O 1
ATOM 1479 N N . SER A 1 188 ? -8.203 -6.445 -3.594 1 85.38 188 SER A N 1
ATOM 1480 C CA . SER A 1 188 ? -7.707 -5.555 -4.637 1 85.38 188 SER A CA 1
ATOM 1481 C C . SER A 1 188 ? -6.18 -5.547 -4.68 1 85.38 188 SER A C 1
ATOM 1483 O O . SER A 1 188 ? -5.527 -5.438 -3.641 1 85.38 188 SER A O 1
ATOM 1485 N N . TYR A 1 189 ? -5.664 -5.707 -5.852 1 83.06 189 TYR A N 1
ATOM 1486 C CA . TYR A 1 189 ? -4.246 -5.547 -6.152 1 83.06 189 TYR A CA 1
ATOM 1487 C C . TYR A 1 189 ? -4.012 -4.34 -7.051 1 83.06 189 TYR A C 1
ATOM 1489 O O . TYR A 1 189 ? -4.695 -4.168 -8.062 1 83.06 189 TYR A O 1
ATOM 1497 N N . TRP A 1 190 ? -3.111 -3.553 -6.648 1 81.5 190 TRP A N 1
ATOM 1498 C CA . TRP A 1 190 ? -2.705 -2.424 -7.477 1 81.5 190 TRP A CA 1
ATOM 1499 C C . TRP A 1 190 ? -1.396 -2.723 -8.203 1 81.5 190 TRP A C 1
ATOM 1501 O O . TRP A 1 190 ? -0.5 -3.354 -7.637 1 81.5 190 TRP A O 1
ATOM 1511 N N . LYS A 1 191 ? -1.342 -2.223 -9.391 1 77.88 191 LYS A N 1
ATOM 1512 C CA . LYS A 1 191 ? -0.172 -2.418 -10.25 1 77.88 191 LYS A CA 1
ATOM 1513 C C . LYS A 1 191 ? 0.34 -1.089 -10.789 1 77.88 191 LYS A C 1
ATOM 1515 O O . LYS A 1 191 ? -0.446 -0.25 -11.234 1 77.88 191 LYS A O 1
ATOM 1520 N N . LEU A 1 192 ? 1.621 -0.924 -10.688 1 77.69 192 LEU A N 1
ATOM 1521 C CA . LEU A 1 192 ? 2.295 0.244 -11.242 1 77.69 192 LEU A CA 1
ATOM 1522 C C . LEU A 1 192 ? 3.408 -0.174 -12.195 1 77.69 192 LEU A C 1
ATOM 1524 O O . LEU A 1 192 ? 4.203 -1.062 -11.883 1 77.69 192 LEU A O 1
ATOM 1528 N N . GLN A 1 193 ? 3.387 0.437 -13.32 1 73.94 193 GLN A N 1
ATOM 1529 C CA . GLN A 1 193 ? 4.414 0.092 -14.297 1 73.94 193 GLN A CA 1
ATOM 1530 C C . GLN A 1 193 ? 4.789 1.3 -15.148 1 73.94 193 GLN A C 1
ATOM 1532 O O . GLN A 1 193 ? 3.926 2.092 -15.531 1 73.94 193 GLN A O 1
ATOM 1537 N N . GLY A 1 194 ? 6.043 1.485 -15.328 1 71 194 GLY A N 1
ATOM 1538 C CA . GLY A 1 194 ? 6.555 2.582 -16.141 1 71 194 GLY A CA 1
ATOM 1539 C C . GLY A 1 194 ? 8 2.924 -15.828 1 71 194 GLY A C 1
ATOM 1540 O O . GLY A 1 194 ? 8.656 2.236 -15.039 1 71 194 GLY A O 1
ATOM 1541 N N . ASP A 1 195 ? 8.539 3.896 -16.484 1 66.06 195 ASP A N 1
ATOM 1542 C CA . ASP A 1 195 ? 9.906 4.34 -16.266 1 66.06 195 ASP A CA 1
ATOM 1543 C C . ASP A 1 195 ? 9.984 5.305 -15.078 1 66.06 195 ASP A C 1
ATOM 1545 O O . ASP A 1 195 ? 9.242 6.289 -15.023 1 66.06 195 ASP A O 1
ATOM 1549 N N . ILE A 1 196 ? 10.805 4.953 -14.188 1 69.38 196 ILE A N 1
ATOM 1550 C CA . ILE A 1 196 ? 10.992 5.859 -13.055 1 69.38 196 ILE A CA 1
ATOM 1551 C C . ILE A 1 196 ? 12.203 6.754 -13.305 1 69.38 196 ILE A C 1
ATOM 1553 O O . ILE A 1 196 ? 12.289 7.859 -12.766 1 69.38 196 ILE A O 1
ATOM 1557 N N . LEU A 1 197 ? 13.227 6.168 -14.039 1 65.44 197 LEU A N 1
ATOM 1558 C CA . LEU A 1 197 ? 14.398 6.863 -14.555 1 65.44 197 LEU A CA 1
ATOM 1559 C C . LEU A 1 197 ? 14.703 6.43 -15.984 1 65.44 197 LEU A C 1
ATOM 1561 O O . LEU A 1 197 ? 14.227 5.387 -16.438 1 65.44 197 LEU A O 1
ATOM 1565 N N . PRO A 1 198 ? 15.383 7.309 -16.578 1 63.16 198 PRO A N 1
ATOM 1566 C CA . PRO A 1 198 ? 15.742 6.863 -17.922 1 63.16 198 PRO A CA 1
ATOM 1567 C C . PRO A 1 198 ? 16.438 5.504 -17.938 1 63.16 198 PRO A C 1
ATOM 1569 O O . PRO A 1 198 ? 17.469 5.332 -17.281 1 63.16 198 PRO A O 1
ATOM 1572 N N . GLY A 1 199 ? 15.859 4.652 -18.531 1 67.25 199 GLY A N 1
ATOM 1573 C CA . GLY A 1 199 ? 16.438 3.32 -18.641 1 67.25 199 GLY A CA 1
ATOM 1574 C C . GLY A 1 199 ? 16.047 2.418 -17.469 1 67.25 199 GLY A C 1
ATOM 1575 O O . GLY A 1 199 ? 16.438 1.248 -17.438 1 67.25 199 GLY A O 1
ATOM 1576 N N . TRP A 1 200 ? 15.391 3.025 -16.547 1 78.12 200 TRP A N 1
ATOM 1577 C CA . TRP A 1 200 ? 14.945 2.242 -15.398 1 78.12 200 TRP A CA 1
ATOM 1578 C C . TRP A 1 200 ? 13.43 2.062 -15.422 1 78.12 200 TRP A C 1
ATOM 1580 O O . TRP A 1 200 ? 12.688 3.031 -15.266 1 78.12 200 TRP A O 1
ATOM 1590 N N . ASN A 1 201 ? 13.078 0.872 -15.609 1 77.31 201 ASN A N 1
ATOM 1591 C CA . ASN A 1 201 ? 11.664 0.521 -15.641 1 77.31 201 ASN A CA 1
ATOM 1592 C C . ASN A 1 201 ? 11.242 -0.217 -14.375 1 77.31 201 ASN A C 1
ATOM 1594 O O . ASN A 1 201 ? 11.969 -1.075 -13.883 1 77.31 201 ASN A O 1
ATOM 1598 N N . ILE A 1 202 ? 10.07 0.194 -13.891 1 81.88 202 ILE A N 1
ATOM 1599 C CA . ILE A 1 202 ? 9.602 -0.427 -12.656 1 81.88 202 ILE A CA 1
ATOM 1600 C C . ILE A 1 202 ? 8.266 -1.129 -12.898 1 81.88 202 ILE A C 1
ATOM 1602 O O . ILE A 1 202 ? 7.441 -0.646 -13.68 1 81.88 202 ILE A O 1
ATOM 1606 N N . TYR A 1 203 ? 8.133 -2.256 -12.367 1 81.06 203 TYR A N 1
ATOM 1607 C CA . TYR A 1 203 ? 6.867 -2.939 -12.148 1 81.06 203 TYR A CA 1
ATOM 1608 C C . TYR A 1 203 ? 6.648 -3.234 -10.672 1 81.06 203 TYR A C 1
ATOM 1610 O O . TYR A 1 203 ? 7.453 -3.928 -10.047 1 81.06 203 TYR A O 1
ATOM 1618 N N . ALA A 1 204 ? 5.586 -2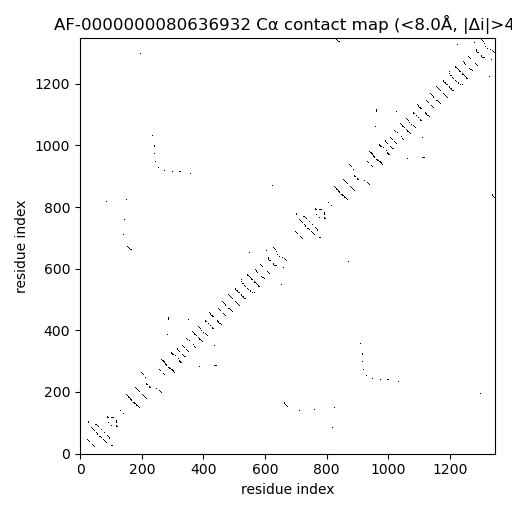.691 -10.148 1 84.44 204 ALA A N 1
ATOM 1619 C CA . ALA A 1 204 ? 5.254 -2.922 -8.742 1 84.44 204 ALA A CA 1
ATOM 1620 C C . ALA A 1 204 ? 3.82 -3.422 -8.594 1 84.44 204 ALA A C 1
ATOM 1622 O O . ALA A 1 204 ? 2.916 -2.947 -9.289 1 84.44 204 ALA A O 1
ATOM 1623 N N . GLU A 1 205 ? 3.645 -4.391 -7.789 1 83.19 205 GLU A N 1
ATOM 1624 C CA . GLU A 1 205 ? 2.332 -4.941 -7.457 1 83.19 205 GLU A CA 1
ATOM 1625 C C . GLU A 1 205 ? 2.156 -5.074 -5.945 1 83.19 205 GLU A C 1
ATOM 1627 O O . GLU A 1 205 ? 3.033 -5.598 -5.258 1 83.19 205 GLU A O 1
ATOM 1632 N N . LEU A 1 206 ? 1.082 -4.613 -5.48 1 84.5 206 LEU A N 1
ATOM 1633 C CA . LEU A 1 206 ? 0.818 -4.668 -4.047 1 84.5 206 LEU A CA 1
ATOM 1634 C C . LEU A 1 206 ? -0.655 -4.957 -3.775 1 84.5 206 LEU A C 1
ATOM 1636 O O . LEU A 1 206 ? -1.531 -4.43 -4.465 1 84.5 206 LEU A O 1
ATOM 1640 N N . GLN A 1 207 ? -0.947 -5.82 -2.908 1 84.12 207 GLN A N 1
ATOM 1641 C CA . GLN A 1 207 ? -2.314 -6.023 -2.443 1 84.12 207 GLN A CA 1
ATOM 1642 C C . GLN A 1 207 ? -2.734 -4.922 -1.471 1 84.12 207 GLN A C 1
ATOM 1644 O O . GLN A 1 207 ? -2.156 -4.793 -0.389 1 84.12 207 GLN A O 1
ATOM 1649 N N . VAL A 1 208 ? -3.729 -4.207 -1.775 1 77.5 208 VAL A N 1
ATOM 1650 C CA . VAL A 1 208 ? -4.094 -3.037 -0.981 1 77.5 208 VAL A CA 1
ATOM 1651 C C . VAL A 1 208 ? -5.301 -3.361 -0.108 1 77.5 208 VAL A C 1
ATOM 1653 O O . VAL A 1 208 ? -5.602 -2.635 0.843 1 77.5 208 VAL A O 1
ATOM 1656 N N . ALA A 1 209 ? -5.98 -4.434 -0.554 1 79.56 209 ALA A N 1
ATOM 1657 C CA . ALA A 1 209 ? -7.16 -4.77 0.237 1 79.56 209 ALA A CA 1
ATOM 1658 C C . ALA A 1 209 ? -7.453 -6.266 0.174 1 79.56 209 ALA A C 1
ATOM 1660 O O . ALA A 1 209 ? -7.32 -6.887 -0.884 1 79.56 209 ALA A O 1
ATOM 1661 N N . GLU A 1 210 ? -7.672 -6.859 1.23 1 82.56 210 GLU A N 1
ATOM 1662 C CA . GLU A 1 210 ? -8.266 -8.18 1.415 1 82.56 210 GLU A CA 1
ATOM 1663 C C . GLU A 1 210 ? -9.195 -8.203 2.623 1 82.56 210 GLU A C 1
ATOM 1665 O O . GLU A 1 210 ? -8.742 -8.156 3.768 1 82.56 210 GLU A O 1
ATOM 1670 N N . ALA A 1 211 ? -10.469 -8.188 2.307 1 84.06 211 ALA A N 1
ATOM 1671 C CA . ALA A 1 211 ? -11.438 -7.984 3.381 1 84.06 211 ALA A CA 1
ATOM 1672 C C . ALA A 1 211 ? -12.648 -8.898 3.203 1 84.06 211 ALA A C 1
ATOM 1674 O O . ALA A 1 211 ? -13.008 -9.25 2.078 1 84.06 211 ALA A O 1
ATOM 1675 N N . SER A 1 212 ? -13.18 -9.398 4.285 1 88.19 212 SER A N 1
ATOM 1676 C CA . SER A 1 212 ? -14.422 -10.172 4.27 1 88.19 212 SER A CA 1
ATOM 1677 C C . SER A 1 212 ? -15.242 -9.922 5.523 1 88.19 212 SER A C 1
ATOM 1679 O O . SER A 1 212 ? -14.688 -9.641 6.59 1 88.19 212 SER A O 1
ATOM 1681 N N . LYS A 1 213 ? -16.516 -9.938 5.348 1 90.62 213 LYS A N 1
ATOM 1682 C CA . LYS A 1 213 ? -17.453 -9.797 6.461 1 90.62 213 LYS A CA 1
ATOM 1683 C C . LYS A 1 213 ? -18.688 -10.68 6.262 1 90.62 213 LYS A C 1
ATOM 1685 O O . LYS A 1 213 ? -19.25 -10.734 5.164 1 90.62 213 LYS A O 1
ATOM 1690 N N . TYR A 1 214 ? -19.062 -11.305 7.395 1 93.81 214 TYR A N 1
ATOM 1691 C CA . TYR A 1 214 ? -20.281 -12.117 7.348 1 93.81 214 TYR A CA 1
ATOM 1692 C C . TYR A 1 214 ? -21.516 -11.242 7.492 1 93.81 214 TYR A C 1
ATOM 1694 O O . TYR A 1 214 ? -21.609 -10.43 8.414 1 93.81 214 TYR A O 1
ATOM 1702 N N . LEU A 1 215 ? -22.391 -11.375 6.613 1 94.5 215 LEU A N 1
ATOM 1703 C CA . LEU A 1 215 ? -23.734 -10.836 6.809 1 94.5 215 LEU A CA 1
ATOM 1704 C C . LEU A 1 215 ? -24.562 -11.75 7.703 1 94.5 215 LEU A C 1
ATOM 1706 O O . LEU A 1 215 ? -25.453 -11.289 8.422 1 94.5 215 LEU A O 1
ATOM 1710 N N . TYR A 1 216 ? -24.266 -13.008 7.531 1 96.06 216 TYR A N 1
ATOM 1711 C CA . TYR A 1 216 ? -24.906 -14.062 8.32 1 96.06 216 TYR A CA 1
ATOM 1712 C C . TYR A 1 216 ? -23.984 -15.273 8.445 1 96.06 216 TYR A C 1
ATOM 1714 O O . TYR A 1 216 ? -23.297 -15.641 7.492 1 96.06 216 TYR A O 1
ATOM 1722 N N . LYS A 1 217 ? -23.953 -15.906 9.633 1 95.69 217 LYS A N 1
ATOM 1723 C CA . LYS A 1 217 ? -23.234 -17.172 9.852 1 95.69 217 LYS A CA 1
ATOM 1724 C C . LYS A 1 217 ? -23.984 -18.047 10.859 1 95.69 217 LYS A C 1
ATOM 1726 O O . LYS A 1 217 ? -24.188 -17.641 12.008 1 95.69 217 LYS A O 1
ATOM 1731 N N . ALA A 1 218 ? -24.297 -19.141 10.398 1 93.62 218 ALA A N 1
ATOM 1732 C CA . ALA A 1 218 ? -25.047 -20.062 11.25 1 93.62 218 ALA A CA 1
ATOM 1733 C C . ALA A 1 218 ? -24.141 -20.703 12.305 1 93.62 218 ALA A C 1
ATOM 1735 O O . ALA A 1 218 ? -22.922 -20.703 12.156 1 93.62 218 ALA A O 1
ATOM 1736 N N . SER A 1 219 ? -24.844 -21.094 13.375 1 91.38 219 SER A N 1
ATOM 1737 C CA . SER A 1 219 ? -24.125 -21.859 14.391 1 91.38 219 SER A CA 1
ATOM 1738 C C . SER A 1 219 ? -23.812 -23.266 13.891 1 91.38 219 SER A C 1
ATOM 1740 O O . SER A 1 219 ? -24.562 -23.828 13.086 1 91.38 219 SER A O 1
ATOM 1742 N N . THR A 1 220 ? -22.781 -23.812 14.336 1 85.06 220 THR A N 1
ATOM 1743 C CA . THR A 1 220 ? -22.406 -25.188 13.969 1 85.06 220 THR A CA 1
ATOM 1744 C C . THR A 1 220 ? -23.281 -26.188 14.719 1 85.06 220 THR A C 1
ATOM 1746 O O . THR A 1 220 ? -23.312 -27.375 14.359 1 85.06 220 THR A O 1
ATOM 1749 N N . VAL A 1 221 ? -23.906 -25.625 15.828 1 82.31 221 VAL A N 1
ATOM 1750 C CA . VAL A 1 221 ? -24.781 -26.484 16.609 1 82.31 221 VAL A CA 1
ATOM 1751 C C . VAL A 1 221 ? -26.25 -26.219 16.234 1 82.31 221 VAL A C 1
ATOM 1753 O O . VAL A 1 221 ? -26.719 -25.094 16.297 1 82.31 221 VAL A O 1
ATOM 1756 N N . LYS A 1 222 ? -26.938 -27.281 15.789 1 79.62 222 LYS A N 1
ATOM 1757 C CA . LYS A 1 222 ? -28.328 -27.188 15.344 1 79.62 222 LYS A CA 1
ATOM 1758 C C . LYS A 1 222 ? -29.219 -26.625 16.453 1 79.62 222 LYS A C 1
ATOM 1760 O O . LYS A 1 222 ? -29.141 -27.078 17.609 1 79.62 222 LYS A O 1
ATOM 1765 N N . GLY A 1 223 ? -30 -25.672 16.078 1 79.5 223 GLY A N 1
ATOM 1766 C CA . GLY A 1 223 ? -30.984 -25.094 17 1 79.5 223 GLY A CA 1
ATOM 1767 C C . GLY A 1 223 ? -30.453 -23.906 17.766 1 79.5 223 GLY A C 1
ATOM 1768 O O . GLY A 1 223 ? -31.219 -23.188 18.422 1 79.5 223 GLY A O 1
ATOM 1769 N N . GLU A 1 224 ? -29.156 -23.734 17.703 1 87.56 224 GLU A N 1
ATOM 1770 C CA . GLU A 1 224 ? -28.562 -22.594 18.391 1 87.56 224 GLU A CA 1
ATOM 1771 C C . GLU A 1 224 ? -28.641 -21.328 17.547 1 87.56 224 GLU A C 1
ATOM 1773 O O . GLU A 1 224 ? -28.859 -21.406 16.328 1 87.56 224 GLU A O 1
ATOM 1778 N N . GLU A 1 225 ? -28.547 -20.281 18.25 1 92.12 225 GLU A N 1
ATOM 1779 C CA . GLU A 1 225 ? -28.531 -18.984 17.547 1 92.12 225 GLU A CA 1
ATOM 1780 C C . GLU A 1 225 ? -27.312 -18.859 16.641 1 92.12 225 GLU A C 1
ATOM 1782 O O . GLU A 1 225 ? -26.25 -19.406 16.938 1 92.12 225 GLU A O 1
ATOM 1787 N N . PRO A 1 226 ? -27.562 -18.203 15.586 1 94.19 226 PRO A N 1
ATOM 1788 C CA . PRO A 1 226 ? -26.453 -18.016 14.664 1 94.19 226 PRO A CA 1
ATOM 1789 C C . PRO A 1 226 ? -25.25 -17.328 15.312 1 94.19 226 PRO A C 1
ATOM 1791 O O . PRO A 1 226 ? -25.438 -16.531 16.234 1 94.19 226 PRO A O 1
ATOM 1794 N N . GLU A 1 227 ? -24.109 -17.719 14.844 1 94.75 227 GLU A N 1
ATOM 1795 C CA . GLU A 1 227 ? -22.906 -17.031 15.32 1 94.75 227 GLU A CA 1
ATOM 1796 C C . GLU A 1 227 ? -22.938 -15.547 14.992 1 94.75 227 GLU A C 1
ATOM 1798 O O . GLU A 1 227 ? -22.562 -14.719 15.82 1 94.75 227 GLU A O 1
ATOM 1803 N N . VAL A 1 228 ? -23.359 -15.234 13.758 1 95.56 228 VAL A N 1
ATOM 1804 C CA . VAL A 1 228 ? -23.594 -13.859 13.328 1 95.56 228 VAL A CA 1
ATOM 1805 C C . VAL A 1 228 ? -25.016 -13.719 12.781 1 95.56 228 VAL A C 1
ATOM 1807 O O . VAL A 1 228 ? -25.281 -14.031 11.625 1 95.56 228 VAL A O 1
ATOM 1810 N N . PRO A 1 229 ? -25.844 -13.211 13.672 1 95.31 229 PRO A N 1
ATOM 1811 C CA . PRO A 1 229 ? -27.188 -12.945 13.164 1 95.31 229 PRO A CA 1
ATOM 1812 C C . PRO A 1 229 ? -27.203 -11.875 12.07 1 95.31 229 PRO A C 1
ATOM 1814 O O . PRO A 1 229 ? -26.328 -11.023 12.023 1 95.31 229 PRO A O 1
ATOM 1817 N N . PHE A 1 230 ? -28.156 -11.945 11.203 1 94.44 230 PHE A N 1
ATOM 1818 C CA . PHE A 1 230 ? -28.234 -11.039 10.062 1 94.44 230 PHE A CA 1
ATOM 1819 C C . PHE A 1 230 ? -28.203 -9.586 10.516 1 94.44 230 PHE A C 1
ATOM 1821 O O . PHE A 1 230 ? -27.594 -8.742 9.867 1 94.44 230 PHE A O 1
ATOM 1828 N N . LYS A 1 231 ? -28.875 -9.305 11.586 1 93.5 231 LYS A N 1
ATOM 1829 C CA . LYS A 1 231 ? -28.906 -7.941 12.109 1 93.5 231 LYS A CA 1
ATOM 1830 C C . LYS A 1 231 ? -27.5 -7.445 12.438 1 93.5 231 LYS A C 1
ATOM 1832 O O . LYS A 1 231 ? -27.125 -6.328 12.078 1 93.5 231 LYS A O 1
ATOM 1837 N N . GLU A 1 232 ? -26.781 -8.258 13.125 1 92.25 232 GLU A N 1
ATOM 1838 C CA . GLU A 1 232 ? -25.422 -7.891 13.508 1 92.25 232 GLU A CA 1
ATOM 1839 C C . GLU A 1 232 ? -24.516 -7.777 12.281 1 92.25 232 GLU A C 1
ATOM 1841 O O . GLU A 1 232 ? -23.688 -6.867 12.203 1 92.25 232 GLU A O 1
ATOM 1846 N N . GLY A 1 233 ? -24.688 -8.719 11.367 1 92.94 233 GLY A N 1
ATOM 1847 C CA . GLY A 1 233 ? -23.906 -8.648 10.141 1 92.94 233 GLY A CA 1
ATOM 1848 C C . GLY A 1 233 ? -24.156 -7.383 9.344 1 92.94 233 GLY A C 1
ATOM 1849 O O . GLY A 1 233 ? -23.219 -6.762 8.844 1 92.94 233 GLY A O 1
ATOM 1850 N N . LEU A 1 234 ? -25.391 -7.043 9.258 1 92.69 234 LEU A N 1
ATOM 1851 C CA . LEU A 1 234 ? -25.75 -5.824 8.547 1 92.69 234 LEU A CA 1
ATOM 1852 C C . LEU A 1 234 ? -25.156 -4.594 9.227 1 92.69 234 LEU A C 1
ATOM 1854 O O . LEU A 1 234 ? -24.688 -3.678 8.555 1 92.69 234 LEU A O 1
ATOM 1858 N N . GLU A 1 235 ? -25.266 -4.602 10.523 1 91.81 235 GLU A N 1
ATOM 1859 C CA . GLU A 1 235 ? -24.656 -3.514 11.289 1 91.81 235 GLU A CA 1
ATOM 1860 C C . GLU A 1 235 ? -23.172 -3.4 11.008 1 91.81 235 GLU A C 1
ATOM 1862 O O . GLU A 1 235 ? -22.641 -2.297 10.828 1 91.81 235 GLU A O 1
ATOM 1867 N N . ASP A 1 236 ? -22.547 -4.488 10.992 1 89.44 236 ASP A N 1
ATOM 1868 C CA . ASP A 1 236 ? -21.109 -4.512 10.75 1 89.44 236 ASP A CA 1
ATOM 1869 C C . ASP A 1 236 ? -20.781 -3.98 9.359 1 89.44 236 ASP A C 1
ATOM 1871 O O . ASP A 1 236 ? -19.797 -3.252 9.188 1 89.44 236 ASP A O 1
ATOM 1875 N N . VAL A 1 237 ? -21.578 -4.344 8.461 1 89.44 237 VAL A N 1
ATOM 1876 C CA . VAL A 1 237 ? -21.344 -3.91 7.09 1 89.44 237 VAL A CA 1
ATOM 1877 C C . VAL A 1 237 ? -21.562 -2.402 6.984 1 89.44 237 VAL A C 1
ATOM 1879 O O . VAL A 1 237 ? -20.766 -1.698 6.355 1 89.44 237 VAL A O 1
ATOM 1882 N N . LEU A 1 238 ? -22.547 -1.928 7.582 1 89.38 238 LEU A N 1
ATOM 1883 C CA . LEU A 1 238 ? -22.828 -0.497 7.527 1 89.38 238 LEU A CA 1
ATOM 1884 C C . LEU A 1 238 ? -21.75 0.298 8.25 1 89.38 238 LEU A C 1
ATOM 1886 O O . LEU A 1 238 ? -21.328 1.36 7.777 1 89.38 238 LEU A O 1
ATOM 1890 N N . GLU A 1 239 ? -21.328 -0.212 9.336 1 89.69 239 GLU A N 1
ATOM 1891 C CA . GLU A 1 239 ? -20.297 0.437 10.125 1 89.69 239 GLU A CA 1
ATOM 1892 C C . GLU A 1 239 ? -18.984 0.545 9.344 1 89.69 239 GLU A C 1
ATOM 1894 O O . GLU A 1 239 ? -18.156 1.415 9.617 1 89.69 239 GLU A O 1
ATOM 1899 N N . SER A 1 240 ? -18.828 -0.329 8.445 1 86.62 240 SER A N 1
ATOM 1900 C CA . SER A 1 240 ? -17.594 -0.341 7.664 1 86.62 240 SER A CA 1
ATOM 1901 C C . SER A 1 240 ? -17.438 0.947 6.863 1 86.62 240 SER A C 1
ATOM 1903 O O . SER A 1 240 ? -16.328 1.323 6.5 1 86.62 240 SER A O 1
ATOM 1905 N N . ALA A 1 241 ? -18.531 1.603 6.652 1 84.12 241 ALA A N 1
ATOM 1906 C CA . ALA A 1 241 ? -18.469 2.869 5.93 1 84.12 241 ALA A CA 1
ATOM 1907 C C . ALA A 1 241 ? -17.828 3.963 6.781 1 84.12 241 ALA A C 1
ATOM 1909 O O . ALA A 1 241 ? -17.359 4.973 6.254 1 84.12 241 ALA A O 1
ATOM 1910 N N . PHE A 1 242 ? -17.797 3.727 8.086 1 87.88 242 PHE A N 1
ATOM 1911 C CA . PHE A 1 242 ? -17.266 4.727 9 1 87.88 242 PHE A CA 1
ATOM 1912 C C . PHE A 1 242 ? -15.742 4.672 9.031 1 87.88 242 PHE A C 1
ATOM 1914 O O . PHE A 1 242 ? -15.086 5.648 9.406 1 87.88 242 PHE A O 1
ATOM 1921 N N . HIS A 1 243 ? -15.266 3.506 8.711 1 86.56 243 HIS A N 1
ATOM 1922 C CA . HIS A 1 243 ? -13.828 3.266 8.773 1 86.56 243 HIS A CA 1
ATOM 1923 C C . HIS A 1 243 ? -13.422 2.133 7.836 1 86.56 243 HIS A C 1
ATOM 1925 O O . HIS A 1 243 ? -12.945 1.091 8.289 1 86.56 243 HIS A O 1
ATOM 1931 N N . PRO A 1 244 ? -13.461 2.361 6.582 1 83.5 244 PRO A N 1
ATOM 1932 C CA . PRO A 1 244 ? -13.344 1.287 5.59 1 83.5 244 PRO A CA 1
ATOM 1933 C C . PRO A 1 244 ? -11.969 0.627 5.598 1 83.5 244 PRO A C 1
ATOM 1935 O O . PRO A 1 244 ? -11.828 -0.521 5.172 1 83.5 244 PRO A O 1
ATOM 1938 N N . ALA A 1 245 ? -10.992 1.247 6.074 1 79.12 245 ALA A N 1
ATOM 1939 C CA . ALA A 1 245 ? -9.633 0.721 5.961 1 79.12 245 ALA A CA 1
ATOM 1940 C C . ALA A 1 245 ? -9.453 -0.509 6.848 1 79.12 245 ALA A C 1
ATOM 1942 O O . ALA A 1 245 ? -8.727 -1.438 6.484 1 79.12 245 ALA A O 1
ATOM 1943 N N . ASP A 1 246 ? -10.117 -0.561 8.016 1 80.56 246 ASP A N 1
ATOM 1944 C CA . ASP A 1 246 ? -9.836 -1.654 8.938 1 80.56 246 ASP A CA 1
ATOM 1945 C C . ASP A 1 246 ? -11.125 -2.383 9.328 1 80.56 246 ASP A C 1
ATOM 1947 O O . ASP A 1 246 ? -11.078 -3.434 9.969 1 80.56 246 ASP A O 1
ATOM 1951 N N . ALA A 1 247 ? -12.227 -1.801 8.906 1 79.62 247 ALA A N 1
ATOM 1952 C CA . ALA A 1 247 ? -13.516 -2.35 9.328 1 79.62 247 ALA A CA 1
ATOM 1953 C C . ALA A 1 247 ? -13.68 -3.791 8.852 1 79.62 247 ALA A C 1
ATOM 1955 O O . ALA A 1 247 ? -14.281 -4.613 9.539 1 79.62 247 ALA A O 1
ATOM 1956 N N . TRP A 1 248 ? -13.047 -4.078 7.789 1 77.38 248 TRP A N 1
ATOM 1957 C CA . TRP A 1 248 ? -13.242 -5.395 7.188 1 77.38 248 TRP A CA 1
ATOM 1958 C C . TRP A 1 248 ? -12.219 -6.395 7.723 1 77.38 248 TRP A C 1
ATOM 1960 O O . TRP A 1 248 ? -12.234 -7.57 7.348 1 77.38 248 TRP A O 1
ATOM 1970 N N . LEU A 1 249 ? -11.344 -5.969 8.547 1 75.94 249 LEU A N 1
ATOM 1971 C CA . LEU A 1 249 ? -10.328 -6.797 9.18 1 75.94 249 LEU A CA 1
ATOM 1972 C C . LEU A 1 249 ? -10.57 -6.91 10.68 1 75.94 249 LEU A C 1
ATOM 1974 O O . LEU A 1 249 ? -9.625 -6.938 11.469 1 75.94 249 LEU A O 1
ATOM 1978 N N . ASN A 1 250 ? -11.906 -6.906 11.016 1 69 250 ASN A N 1
ATOM 1979 C CA . ASN A 1 250 ? -12.305 -6.969 12.422 1 69 250 ASN A CA 1
ATOM 1980 C C . ASN A 1 250 ? -11.562 -5.934 13.266 1 69 250 ASN A C 1
ATOM 1982 O O . ASN A 1 250 ? -11.07 -6.246 14.344 1 69 250 ASN A O 1
ATOM 1986 N N . ASP A 1 251 ? -11.25 -4.801 12.672 1 68.06 251 ASP A N 1
ATOM 1987 C CA . ASP A 1 251 ? -10.711 -3.613 13.328 1 68.06 251 ASP A CA 1
ATOM 1988 C C . ASP A 1 251 ? -9.234 -3.803 13.664 1 68.06 251 ASP A C 1
ATOM 1990 O O . ASP A 1 251 ? -8.773 -3.359 14.719 1 68.06 251 ASP A O 1
ATOM 1994 N N . THR A 1 252 ? -8.602 -4.703 12.867 1 77.25 252 THR A N 1
ATOM 1995 C CA . THR A 1 252 ? -7.156 -4.844 13 1 77.25 252 THR A CA 1
ATOM 1996 C C . THR A 1 252 ? -6.438 -4.062 11.906 1 77.25 252 THR A C 1
ATOM 1998 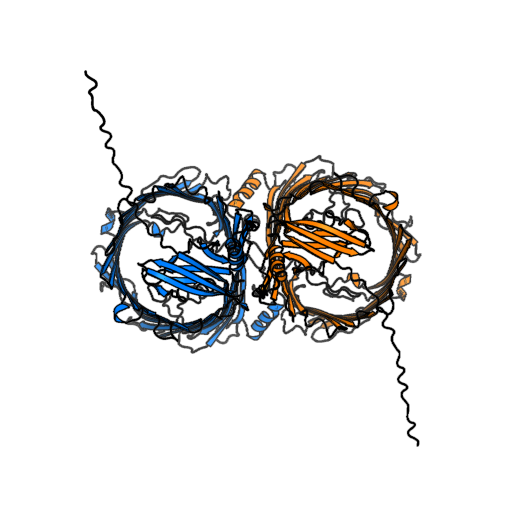O O . THR A 1 252 ? -7.027 -3.75 10.867 1 77.25 252 THR A O 1
ATOM 2001 N N . SER A 1 253 ? -5.27 -3.758 12.227 1 78 253 SER A N 1
ATOM 2002 C CA . SER A 1 253 ? -4.48 -2.99 11.266 1 78 253 SER A CA 1
ATOM 2003 C C . SER A 1 253 ? -4.258 -3.775 9.977 1 78 253 SER A C 1
ATOM 2005 O O . SER A 1 253 ? -3.947 -4.965 10.016 1 78 253 SER A O 1
ATOM 2007 N N . PRO A 1 254 ? -4.57 -3.115 8.906 1 80.06 254 PRO A N 1
ATOM 2008 C CA . PRO A 1 254 ? -4.234 -3.775 7.641 1 80.06 254 PRO A CA 1
ATOM 2009 C C . PRO A 1 254 ? -2.748 -4.094 7.516 1 80.06 254 PRO A C 1
ATOM 2011 O O . PRO A 1 254 ? -1.903 -3.287 7.914 1 80.06 254 PRO A O 1
ATOM 2014 N N . VAL A 1 255 ? -2.443 -5.273 7.047 1 82.06 255 VAL A N 1
ATOM 2015 C CA . VAL A 1 255 ? -1.063 -5.719 6.883 1 82.06 255 VAL A CA 1
ATOM 2016 C C . VAL A 1 255 ? -0.776 -5.965 5.402 1 82.06 255 VAL A C 1
ATOM 2018 O O . VAL A 1 255 ? -1.687 -6.277 4.629 1 82.06 255 VAL A O 1
ATOM 2021 N N . LEU A 1 256 ? 0.495 -5.777 5.105 1 78.56 256 LEU A N 1
ATOM 2022 C CA . LEU A 1 256 ? 0.905 -6.066 3.736 1 78.56 256 LEU A CA 1
ATOM 2023 C C . LEU A 1 256 ? 0.951 -7.57 3.488 1 78.56 256 LEU A C 1
ATOM 2025 O O . LEU A 1 256 ? 1.739 -8.281 4.113 1 78.56 256 LEU A O 1
ATOM 2029 N N . GLY A 1 257 ? 0.085 -8.031 2.646 1 76.5 257 GLY A N 1
ATOM 2030 C CA . GLY A 1 257 ? 0.007 -9.461 2.381 1 76.5 257 GLY A CA 1
ATOM 2031 C C . GLY A 1 257 ? 0.727 -9.875 1.11 1 76.5 257 GLY A C 1
ATOM 2032 O O . GLY A 1 257 ? 1.017 -11.055 0.91 1 76.5 257 GLY A O 1
ATOM 2033 N N . HIS A 1 258 ? 0.904 -8.992 0.197 1 82 258 HIS A N 1
ATOM 2034 C CA . HIS A 1 258 ? 1.531 -9.258 -1.094 1 82 258 HIS A CA 1
ATOM 2035 C C . HIS A 1 258 ? 2.238 -8.016 -1.623 1 82 258 HIS A C 1
ATOM 2037 O O . HIS A 1 258 ? 1.639 -6.938 -1.704 1 82 258 HIS A O 1
ATOM 2043 N N . PHE A 1 259 ? 3.496 -8.203 -1.921 1 86.88 259 PHE A N 1
ATOM 2044 C CA . PHE A 1 259 ? 4.254 -7.113 -2.527 1 86.88 259 PHE A CA 1
ATOM 2045 C C . PHE A 1 259 ? 5.359 -7.66 -3.426 1 86.88 259 PHE A C 1
ATOM 2047 O O . PHE A 1 259 ? 6.117 -8.539 -3.02 1 86.88 259 PHE A O 1
ATOM 2054 N N . LYS A 1 260 ? 5.414 -7.133 -4.625 1 86.62 260 LYS A N 1
ATOM 2055 C CA . LYS A 1 260 ? 6.551 -7.441 -5.488 1 86.62 260 LYS A CA 1
ATOM 2056 C C . LYS A 1 260 ? 6.949 -6.23 -6.328 1 86.62 260 LYS A C 1
ATOM 2058 O O . LYS A 1 260 ? 6.094 -5.441 -6.734 1 86.62 260 LYS A O 1
ATOM 2063 N N . VAL A 1 261 ? 8.227 -6.09 -6.555 1 86.44 261 VAL A N 1
ATOM 2064 C CA . VAL A 1 261 ? 8.781 -5.008 -7.359 1 86.44 261 VAL A CA 1
ATOM 2065 C C . VAL A 1 261 ? 9.914 -5.539 -8.242 1 86.44 261 VAL A C 1
ATOM 2067 O O . VAL A 1 261 ? 10.789 -6.254 -7.758 1 86.44 261 VAL A O 1
ATOM 2070 N N . ARG A 1 262 ? 9.797 -5.184 -9.461 1 86.19 262 ARG A N 1
ATOM 2071 C CA . ARG A 1 262 ? 10.867 -5.457 -10.414 1 86.19 262 ARG A CA 1
ATOM 2072 C C . ARG A 1 262 ? 11.375 -4.172 -11.055 1 86.19 262 ARG A C 1
ATOM 2074 O O . ARG A 1 262 ? 10.586 -3.379 -11.578 1 86.19 262 ARG A O 1
ATOM 2081 N N . ILE A 1 263 ? 12.617 -3.965 -10.922 1 85.94 263 ILE A N 1
ATOM 2082 C CA . ILE A 1 263 ? 13.289 -2.852 -11.586 1 85.94 263 ILE A CA 1
ATOM 2083 C C . ILE A 1 263 ? 14.242 -3.387 -12.648 1 85.94 263 ILE A C 1
ATOM 2085 O O . ILE A 1 263 ? 15.141 -4.176 -12.344 1 85.94 263 ILE A O 1
ATOM 2089 N N . THR A 1 264 ? 14.008 -2.93 -13.789 1 84.12 264 THR A N 1
ATOM 2090 C CA . THR A 1 264 ? 14.867 -3.377 -14.883 1 84.12 264 THR A CA 1
ATOM 2091 C C . THR A 1 264 ? 15.711 -2.223 -15.422 1 84.12 264 THR A C 1
ATOM 2093 O O . THR A 1 264 ? 15.227 -1.093 -15.523 1 84.12 264 THR A O 1
ATOM 2096 N N . ASN A 1 265 ? 16.938 -2.477 -15.648 1 82.94 265 ASN A N 1
ATOM 2097 C CA . ASN A 1 265 ? 17.844 -1.563 -16.328 1 82.94 265 ASN A CA 1
ATOM 2098 C C . ASN A 1 265 ? 18.781 -2.311 -17.266 1 82.94 265 ASN A C 1
ATOM 2100 O O . ASN A 1 265 ? 18.828 -3.541 -17.266 1 82.94 265 ASN A O 1
ATOM 2104 N N . PRO A 1 266 ? 19.562 -1.621 -18.141 1 80 266 PRO A N 1
ATOM 2105 C CA . PRO A 1 266 ? 20.359 -2.289 -19.172 1 80 266 PRO A CA 1
ATOM 2106 C C . PRO A 1 266 ? 21.453 -3.176 -18.594 1 80 266 PRO A C 1
ATOM 2108 O O . PRO A 1 266 ? 21.953 -4.078 -19.266 1 80 266 PRO A O 1
ATOM 2111 N N . TYR A 1 267 ? 21.781 -3.061 -17.344 1 88.44 267 TYR A N 1
ATOM 2112 C CA . TYR A 1 267 ? 22.953 -3.762 -16.812 1 88.44 267 TYR A CA 1
ATOM 2113 C C . TYR A 1 267 ? 22.547 -4.762 -15.742 1 88.44 267 TYR A C 1
ATOM 2115 O O . TYR A 1 267 ? 23 -5.906 -15.75 1 88.44 267 TYR A O 1
ATOM 2123 N N . VAL A 1 268 ? 21.672 -4.344 -14.781 1 92.25 268 VAL A N 1
ATOM 2124 C CA . VAL A 1 268 ? 21.266 -5.207 -13.672 1 92.25 268 VAL A CA 1
ATOM 2125 C C . VAL A 1 268 ? 19.781 -5.043 -13.391 1 92.25 268 VAL A C 1
ATOM 2127 O O . VAL A 1 268 ? 19.297 -3.92 -13.242 1 92.25 268 VAL A O 1
ATOM 2130 N N . ASN A 1 269 ? 19.094 -6.137 -13.336 1 90.38 269 ASN A N 1
ATOM 2131 C CA . ASN A 1 269 ? 17.703 -6.148 -12.898 1 90.38 269 ASN A CA 1
ATOM 2132 C C . ASN A 1 269 ? 17.594 -6.516 -11.422 1 90.38 269 ASN A C 1
ATOM 2134 O O . ASN A 1 269 ? 18.375 -7.312 -10.914 1 90.38 269 ASN A O 1
ATOM 2138 N N . ILE A 1 270 ? 16.656 -5.914 -10.805 1 92.25 270 ILE A N 1
ATOM 2139 C CA . ILE A 1 270 ? 16.375 -6.195 -9.406 1 92.25 270 ILE A CA 1
ATOM 2140 C C . ILE A 1 270 ? 14.93 -6.648 -9.242 1 92.25 270 ILE A C 1
ATOM 2142 O O . ILE A 1 270 ? 14.008 -5.98 -9.719 1 92.25 270 ILE A O 1
ATOM 2146 N N . TYR A 1 271 ? 14.734 -7.777 -8.68 1 89.12 271 TYR A N 1
ATOM 2147 C CA . TYR A 1 271 ? 13.406 -8.305 -8.391 1 89.12 271 TYR A CA 1
ATOM 2148 C C . TYR A 1 271 ? 13.289 -8.711 -6.93 1 89.12 271 TYR A C 1
ATOM 2150 O O . TYR A 1 271 ? 14.086 -9.508 -6.43 1 89.12 271 TYR A O 1
ATOM 2158 N N . THR A 1 272 ? 12.352 -8.117 -6.188 1 90.12 272 THR A N 1
ATOM 2159 C CA . THR A 1 272 ? 12.125 -8.461 -4.789 1 90.12 272 THR A CA 1
ATOM 2160 C C . THR A 1 272 ? 10.656 -8.781 -4.543 1 90.12 272 THR A C 1
ATOM 2162 O O . THR A 1 272 ? 9.789 -8.383 -5.328 1 90.12 272 THR A O 1
ATOM 2165 N N . GLY A 1 273 ? 10.445 -9.586 -3.543 1 87.62 273 GLY A N 1
ATOM 2166 C CA . GLY A 1 273 ? 9.086 -9.984 -3.219 1 87.62 273 GLY A CA 1
ATOM 2167 C C . GLY A 1 273 ? 8.891 -10.312 -1.749 1 87.62 273 GLY A C 1
ATOM 2168 O O . GLY A 1 273 ? 9.867 -10.516 -1.021 1 87.62 273 GLY A O 1
ATOM 2169 N N . TYR A 1 274 ? 7.711 -10.25 -1.337 1 87.88 274 TYR A N 1
ATOM 2170 C CA . TYR A 1 274 ? 7.289 -10.539 0.029 1 87.88 274 TYR A CA 1
ATOM 2171 C C . TYR A 1 274 ? 5.977 -11.312 0.04 1 87.88 274 TYR A C 1
ATOM 2173 O O . TYR A 1 274 ? 5.102 -11.07 -0.793 1 87.88 274 TYR A O 1
ATOM 2181 N N . LYS A 1 275 ? 5.945 -12.32 0.901 1 82.62 275 LYS A N 1
ATOM 2182 C CA . LYS A 1 275 ? 4.801 -13.195 1.155 1 82.62 275 LYS A CA 1
ATOM 2183 C C . LYS A 1 275 ? 4.348 -13.898 -0.123 1 82.62 275 LYS A C 1
ATOM 2185 O O . LYS A 1 275 ? 5.125 -14.625 -0.747 1 82.62 275 LYS A O 1
ATOM 2190 N N . TRP A 1 276 ? 3.189 -13.734 -0.672 1 75.94 276 TRP A N 1
ATOM 2191 C CA . TRP A 1 276 ? 2.545 -14.508 -1.729 1 75.94 276 TRP A CA 1
ATOM 2192 C C . TRP A 1 276 ? 3.158 -14.188 -3.088 1 75.94 276 TRP A C 1
ATOM 2194 O O . TRP A 1 276 ? 2.705 -14.703 -4.113 1 75.94 276 TRP A O 1
ATOM 2204 N N . SER A 1 277 ? 4.281 -13.492 -2.994 1 79.69 277 SER A N 1
ATOM 2205 C CA . SER A 1 277 ? 4.961 -13.203 -4.254 1 79.69 277 SER A CA 1
ATOM 2206 C C . SER A 1 277 ? 5.895 -14.344 -4.648 1 79.69 277 SER A C 1
ATOM 2208 O O . SER A 1 277 ? 6.547 -14.945 -3.793 1 79.69 277 SER A O 1
ATOM 2210 N N . LYS A 1 278 ? 5.938 -14.57 -5.957 1 78.94 278 LYS A N 1
ATOM 2211 C CA . LYS A 1 278 ? 6.738 -15.688 -6.461 1 78.94 278 LYS A CA 1
ATOM 2212 C C . LYS A 1 278 ? 8.023 -15.188 -7.113 1 78.94 278 LYS A C 1
ATOM 2214 O O . LYS A 1 278 ? 8.016 -14.164 -7.801 1 78.94 278 LYS A O 1
ATOM 2219 N N . GLY A 1 279 ? 9.047 -15.891 -6.816 1 81.06 279 GLY A N 1
ATOM 2220 C CA . GLY A 1 279 ? 10.312 -15.594 -7.477 1 81.06 279 GLY A CA 1
ATOM 2221 C C . GLY A 1 279 ? 10.414 -16.188 -8.867 1 81.06 279 GLY A C 1
ATOM 2222 O O . GLY A 1 279 ? 9.422 -16.641 -9.43 1 81.06 279 GLY A O 1
ATOM 2223 N N . THR A 1 280 ? 11.625 -16.141 -9.344 1 83.5 280 THR A N 1
ATOM 2224 C CA . THR A 1 280 ? 11.867 -16.656 -10.688 1 83.5 280 THR A CA 1
ATOM 2225 C C . THR A 1 280 ? 12.125 -18.156 -10.648 1 83.5 280 THR A C 1
ATOM 2227 O O . THR A 1 280 ? 12.852 -18.656 -9.789 1 83.5 280 THR A O 1
ATOM 2230 N N . GLU A 1 281 ? 11.523 -18.859 -11.555 1 82.81 281 GLU A N 1
ATOM 2231 C CA . GLU A 1 281 ? 11.719 -20.312 -11.664 1 82.81 281 GLU A CA 1
ATOM 2232 C C . GLU A 1 281 ? 12.953 -20.641 -12.484 1 82.81 281 GLU A C 1
ATOM 2234 O O . GLU A 1 281 ? 13.258 -19.953 -13.469 1 82.81 281 GLU A O 1
ATOM 2239 N N . HIS A 1 282 ? 13.656 -21.609 -11.984 1 90.19 282 HIS A N 1
ATOM 2240 C CA . HIS A 1 282 ? 14.797 -22.125 -12.734 1 90.19 282 HIS A CA 1
ATOM 2241 C C . HIS A 1 282 ? 14.711 -23.641 -12.891 1 90.19 282 HIS A C 1
ATOM 2243 O O . HIS A 1 282 ? 14.742 -24.375 -11.906 1 90.19 282 HIS A O 1
ATOM 2249 N N . VAL A 1 283 ? 14.617 -24.047 -14.148 1 88.69 283 VAL A N 1
ATOM 2250 C CA . VAL A 1 283 ? 14.5 -25.469 -14.445 1 88.69 283 VAL A CA 1
ATOM 2251 C C . VAL A 1 283 ? 15.406 -25.828 -15.617 1 88.69 283 VAL A C 1
ATOM 2253 O O . VAL A 1 283 ? 15.328 -25.219 -16.688 1 88.69 283 VAL A O 1
ATOM 2256 N N . PHE A 1 284 ? 16.266 -26.75 -15.438 1 93.56 284 PHE A N 1
ATOM 2257 C CA . PHE A 1 284 ? 16.969 -27.422 -16.516 1 93.56 284 PHE A CA 1
ATOM 2258 C C . PHE A 1 284 ? 16.562 -28.891 -16.609 1 93.56 284 PHE A C 1
ATOM 2260 O O . PHE A 1 284 ? 15.531 -29.219 -17.219 1 93.56 284 PHE A O 1
ATOM 2267 N N . LEU A 1 285 ? 17.031 -29.75 -15.805 1 94.38 285 LEU A N 1
ATOM 2268 C CA . LEU A 1 285 ? 16.5 -31.094 -15.586 1 94.38 285 LEU A CA 1
ATOM 2269 C C . LEU A 1 285 ? 15.891 -31.219 -14.195 1 94.38 285 LEU A C 1
ATOM 2271 O O . LEU A 1 285 ? 15 -32.031 -13.969 1 94.38 285 LEU A O 1
ATOM 2275 N N . PHE A 1 286 ? 16.5 -30.453 -13.367 1 95.25 286 PHE A N 1
ATOM 2276 C CA . PHE A 1 286 ? 15.984 -30.297 -12.008 1 95.25 286 PHE A CA 1
ATOM 2277 C C . PHE A 1 286 ? 15.461 -28.875 -11.789 1 95.25 286 PHE A C 1
ATOM 2279 O O . PHE A 1 286 ? 16.016 -27.922 -12.328 1 95.25 286 PHE A O 1
ATOM 2286 N N . ASN A 1 287 ? 14.328 -28.75 -11.062 1 92.62 287 ASN A N 1
ATOM 2287 C CA . ASN A 1 287 ? 13.836 -27.438 -10.656 1 92.62 287 ASN A CA 1
ATOM 2288 C C . ASN A 1 287 ? 14.57 -26.922 -9.43 1 92.62 287 ASN A C 1
ATOM 2290 O O . ASN A 1 287 ? 14.242 -27.297 -8.297 1 92.62 287 ASN A O 1
ATOM 2294 N N . THR A 1 288 ? 15.453 -26 -9.68 1 93.31 288 THR A N 1
ATOM 2295 C CA . THR A 1 288 ? 16.312 -25.562 -8.594 1 93.31 288 THR A CA 1
ATOM 2296 C C . THR A 1 288 ? 15.773 -24.281 -7.957 1 93.31 288 THR A C 1
ATOM 2298 O O . THR A 1 288 ? 16.266 -23.828 -6.922 1 93.31 288 THR A O 1
ATOM 2301 N N . SER A 1 289 ? 14.898 -23.719 -8.562 1 87.81 289 SER A N 1
ATOM 2302 C CA . SER A 1 289 ? 14.156 -22.609 -7.98 1 87.81 289 SER A CA 1
ATOM 2303 C C . SER A 1 289 ? 12.688 -22.656 -8.375 1 87.81 289 SER A C 1
ATOM 2305 O O . SER A 1 289 ? 12.352 -22.531 -9.555 1 87.81 289 SER A O 1
ATOM 2307 N N . ASN A 1 290 ? 11.922 -22.844 -7.383 1 70.88 290 ASN A N 1
ATOM 2308 C CA . ASN A 1 290 ? 10.5 -23 -7.652 1 70.88 290 ASN A CA 1
ATOM 2309 C C . ASN A 1 290 ? 9.727 -21.703 -7.398 1 70.88 290 ASN A C 1
ATOM 2311 O O . ASN A 1 290 ? 9.734 -21.188 -6.285 1 70.88 290 ASN A O 1
ATOM 2315 N N . ALA A 1 291 ? 9.039 -21.156 -8.391 1 59.16 291 ALA A N 1
ATOM 2316 C CA . ALA A 1 291 ? 8.227 -19.938 -8.273 1 59.16 291 ALA A CA 1
ATOM 2317 C C . ALA A 1 291 ? 6.961 -20.203 -7.469 1 59.16 291 ALA A C 1
ATOM 2319 O O . ALA A 1 291 ? 6.535 -19.359 -6.672 1 59.16 291 ALA A O 1
ATOM 2320 N N . ASP A 1 292 ? 6.191 -21.266 -7.746 1 53.81 292 ASP A N 1
ATOM 2321 C CA . ASP A 1 292 ? 4.832 -21.516 -7.273 1 53.81 292 ASP A CA 1
ATOM 2322 C C . ASP A 1 292 ? 4.82 -21.828 -5.781 1 53.81 292 ASP A C 1
ATOM 2324 O O . ASP A 1 292 ? 3.932 -21.391 -5.051 1 53.81 292 ASP A O 1
ATOM 2328 N N . ASP A 1 293 ? 5.605 -22.781 -5.523 1 55.03 293 ASP A N 1
ATOM 2329 C CA . ASP A 1 293 ? 5.488 -23.297 -4.16 1 55.03 293 ASP A CA 1
ATOM 2330 C C . ASP A 1 293 ? 6.27 -22.422 -3.182 1 55.03 293 ASP A C 1
ATOM 2332 O O . ASP A 1 293 ? 6.227 -22.641 -1.971 1 55.03 293 ASP A O 1
ATOM 2336 N N . ASN A 1 294 ? 6.922 -21.406 -3.729 1 57.97 294 ASN A N 1
ATOM 2337 C CA . ASN A 1 294 ? 7.777 -20.734 -2.758 1 57.97 294 ASN A CA 1
ATOM 2338 C C . ASN A 1 294 ? 7.426 -19.25 -2.641 1 57.97 294 ASN A C 1
ATOM 2340 O O . ASN A 1 294 ? 8.047 -18.406 -3.295 1 57.97 294 ASN A O 1
ATOM 2344 N N . ASP A 1 295 ? 6.379 -19.109 -1.909 1 70.06 295 ASP A N 1
ATOM 2345 C CA . ASP A 1 295 ? 6.074 -17.75 -1.496 1 70.06 295 ASP A CA 1
ATOM 2346 C C . ASP A 1 295 ? 7.316 -17.062 -0.938 1 70.06 295 ASP A C 1
ATOM 2348 O O . ASP A 1 295 ? 8.25 -17.719 -0.472 1 70.06 295 ASP A O 1
ATOM 2352 N N . ALA A 1 296 ? 7.449 -15.82 -1.353 1 77.88 296 ALA A N 1
ATOM 2353 C CA . ALA A 1 296 ? 8.586 -15.031 -0.885 1 77.88 296 ALA A CA 1
ATOM 2354 C C . ALA A 1 296 ? 8.742 -15.148 0.628 1 77.88 296 ALA A C 1
ATOM 2356 O O . ALA A 1 296 ? 9.82 -14.867 1.168 1 77.88 296 ALA A O 1
ATOM 2357 N N . ASN A 1 297 ? 7.582 -15.656 1.258 1 81.06 297 ASN A N 1
ATOM 2358 C CA . ASN A 1 297 ? 7.605 -15.695 2.717 1 81.06 297 ASN A CA 1
ATOM 2359 C C . ASN A 1 297 ? 8.18 -14.414 3.307 1 81.06 297 ASN A C 1
ATOM 2361 O O . ASN A 1 297 ? 7.648 -13.328 3.068 1 81.06 297 ASN A O 1
ATOM 2365 N N . ALA A 1 298 ? 9.445 -14.531 3.865 1 83.38 298 ALA A N 1
ATOM 2366 C CA . ALA A 1 298 ? 10.023 -13.336 4.469 1 83.38 298 ALA A CA 1
ATOM 2367 C C . ALA A 1 298 ? 10.625 -12.422 3.406 1 83.38 298 ALA A C 1
ATOM 2369 O O . ALA A 1 298 ? 10.883 -11.242 3.662 1 83.38 298 ALA A O 1
ATOM 2370 N N . GLY A 1 299 ? 10.891 -13.078 2.271 1 88.44 299 GLY A N 1
ATOM 2371 C CA . GLY A 1 299 ? 11.289 -12.188 1.19 1 88.44 299 GLY A CA 1
ATOM 2372 C C . GLY A 1 299 ? 12.508 -12.68 0.437 1 88.44 299 GLY A C 1
ATOM 2373 O O . GLY A 1 299 ? 13.156 -13.641 0.853 1 88.44 299 GLY A O 1
ATOM 2374 N N . PHE A 1 300 ? 12.75 -12.07 -0.698 1 91.44 300 PHE A N 1
ATOM 2375 C CA . PHE A 1 300 ? 13.938 -12.312 -1.506 1 91.44 300 PHE A CA 1
ATOM 2376 C C . PHE A 1 300 ? 14.32 -11.062 -2.289 1 91.44 300 PHE A C 1
ATOM 2378 O O . PHE A 1 300 ? 13.516 -10.148 -2.439 1 91.44 300 PHE A O 1
ATOM 2385 N N . THR A 1 301 ? 15.594 -11.062 -2.75 1 92.94 301 THR A N 1
ATOM 2386 C CA . THR A 1 301 ? 16.094 -10.094 -3.719 1 92.94 301 THR A CA 1
ATOM 2387 C C . THR A 1 301 ? 16.891 -10.797 -4.82 1 92.94 301 THR A C 1
ATOM 2389 O O . THR A 1 301 ? 17.984 -11.312 -4.578 1 92.94 301 THR A O 1
ATOM 2392 N N . GLU A 1 302 ? 16.344 -10.742 -5.988 1 93.56 302 GLU A N 1
ATOM 2393 C CA . GLU A 1 302 ? 17 -11.344 -7.141 1 93.56 302 GLU A CA 1
ATOM 2394 C C . GLU A 1 302 ? 17.734 -10.297 -7.969 1 93.56 302 GLU A C 1
ATOM 2396 O O . GLU A 1 302 ? 17.172 -9.258 -8.32 1 93.56 302 GLU A O 1
ATOM 2401 N N . LEU A 1 303 ? 18.969 -10.555 -8.195 1 95.31 303 LEU A N 1
ATOM 2402 C CA . LEU A 1 303 ? 19.75 -9.781 -9.148 1 95.31 303 LEU A CA 1
ATOM 2403 C C . LEU A 1 303 ? 20.016 -10.586 -10.414 1 95.31 303 LEU A C 1
ATOM 2405 O O . LEU A 1 303 ? 20.484 -11.719 -10.344 1 95.31 303 LEU A O 1
ATOM 2409 N N . SER A 1 304 ? 19.703 -10.031 -11.5 1 93.69 304 SER A N 1
ATOM 2410 C CA . SER A 1 304 ? 19.938 -10.695 -12.773 1 93.69 304 SER A CA 1
ATOM 2411 C C . SER A 1 304 ? 20.562 -9.742 -13.789 1 93.69 304 SER A C 1
ATOM 2413 O O . SER A 1 304 ? 20.609 -8.531 -13.555 1 93.69 304 SER A O 1
ATOM 2415 N N . LEU A 1 305 ? 21.016 -10.305 -14.844 1 91.19 305 LEU A N 1
ATOM 2416 C CA . LEU A 1 305 ? 21.688 -9.477 -15.852 1 91.19 305 LEU A CA 1
ATOM 2417 C C . LEU A 1 305 ? 20.672 -8.711 -16.688 1 91.19 305 LEU A C 1
ATOM 2419 O O . LEU A 1 305 ? 19.609 -9.234 -17.031 1 91.19 305 LEU A O 1
ATOM 2423 N N . GLY A 1 306 ? 21.047 -7.473 -16.906 1 87.25 306 GLY A N 1
ATOM 2424 C CA . GLY A 1 306 ? 20.266 -6.691 -17.844 1 87.25 306 GLY A CA 1
ATOM 2425 C C . GLY A 1 306 ? 20.516 -7.082 -19.297 1 87.25 306 GLY A C 1
ATOM 2426 O O . GLY A 1 306 ? 21.375 -7.914 -19.578 1 87.25 306 GLY A O 1
ATOM 2427 N N . GLU A 1 307 ? 19.844 -6.453 -20.156 1 81.12 307 GLU A N 1
ATOM 2428 C CA . GLU A 1 307 ? 19.859 -6.805 -21.578 1 81.12 307 GLU A CA 1
ATOM 2429 C C . GLU A 1 307 ? 21.25 -6.633 -22.172 1 81.12 307 GLU A C 1
ATOM 2431 O O . GLU A 1 307 ? 21.672 -7.422 -23.016 1 81.12 307 GLU A O 1
ATOM 2436 N N . LYS A 1 308 ? 22.016 -5.645 -21.703 1 84.44 308 LYS A N 1
ATOM 2437 C CA . LYS A 1 308 ? 23.312 -5.328 -22.297 1 84.44 308 LYS A CA 1
ATOM 2438 C C . LYS A 1 308 ? 24.359 -6.348 -21.859 1 84.44 308 LYS A C 1
ATOM 2440 O O . LYS A 1 308 ? 25.422 -6.457 -22.484 1 84.44 308 LYS A O 1
ATOM 2445 N N . LEU A 1 309 ? 24.031 -7.047 -20.844 1 89.31 309 LEU A N 1
ATOM 2446 C CA . LEU A 1 309 ? 25.016 -7.984 -20.344 1 89.31 309 LEU A CA 1
ATOM 2447 C C . LEU A 1 309 ? 24.578 -9.422 -20.547 1 89.31 309 LEU A C 1
ATOM 2449 O O . LEU A 1 309 ? 25.312 -10.359 -20.234 1 89.31 309 LEU A O 1
ATOM 2453 N N . SER A 1 310 ? 23.406 -9.641 -21.031 1 87.5 310 SER A N 1
ATOM 2454 C CA . SER A 1 310 ? 22.844 -10.984 -21.156 1 87.5 310 SER A CA 1
ATOM 2455 C C . SER A 1 310 ? 23.344 -11.68 -22.422 1 87.5 310 SER A C 1
ATOM 2457 O O . SER A 1 310 ? 22.922 -12.797 -22.719 1 87.5 310 SER A O 1
ATOM 2459 N N . SER A 1 311 ? 24.234 -10.961 -23.172 1 86.06 311 SER A N 1
ATOM 2460 C CA . SER A 1 311 ? 24.797 -11.586 -24.359 1 86.06 311 SER A CA 1
ATOM 2461 C C . SER A 1 311 ? 26.234 -11.133 -24.594 1 86.06 311 SER A C 1
ATOM 2463 O O . SER A 1 311 ? 26.625 -10.031 -24.172 1 86.06 311 SER A O 1
ATOM 2465 N N . ILE A 1 312 ? 27.047 -12.07 -25 1 87.62 312 ILE A N 1
ATOM 2466 C CA . ILE A 1 312 ? 28.391 -11.766 -25.469 1 87.62 312 ILE A CA 1
ATOM 2467 C C . ILE A 1 312 ? 28.484 -11.992 -26.969 1 87.62 312 ILE A C 1
ATOM 2469 O O . ILE A 1 312 ? 28.562 -13.133 -27.438 1 87.62 312 ILE A O 1
ATOM 2473 N N . GLY A 1 313 ? 28.5 -10.898 -27.656 1 80.62 313 GLY A N 1
ATOM 2474 C CA . GLY A 1 313 ? 28.359 -11.031 -29.094 1 80.62 313 GLY A CA 1
ATOM 2475 C C . GLY A 1 313 ? 27.016 -11.602 -29.516 1 80.62 313 GLY A C 1
ATOM 2476 O O . GLY A 1 313 ? 26.016 -11.43 -28.812 1 80.62 313 GLY A O 1
ATOM 2477 N N . ASP A 1 314 ? 26.953 -12.148 -30.672 1 81 314 ASP A N 1
ATOM 2478 C CA . ASP A 1 314 ? 25.703 -12.656 -31.219 1 81 314 ASP A CA 1
ATOM 2479 C C . ASP A 1 314 ? 25.562 -14.156 -30.984 1 81 314 ASP A C 1
ATOM 2481 O O . ASP A 1 314 ? 24.516 -14.734 -31.25 1 81 314 ASP A O 1
ATOM 2485 N N . ARG A 1 315 ? 26.5 -14.773 -30.375 1 86.44 315 ARG A N 1
ATOM 2486 C CA . ARG A 1 315 ? 26.5 -16.234 -30.359 1 86.44 315 ARG A CA 1
ATOM 2487 C C . ARG A 1 315 ? 26.344 -16.766 -28.938 1 86.44 315 ARG A C 1
ATOM 2489 O O . ARG A 1 315 ? 26.062 -17.938 -28.734 1 86.44 315 ARG A O 1
ATOM 2496 N N . VAL A 1 316 ? 26.625 -15.906 -27.922 1 91.56 316 VAL A N 1
ATOM 2497 C CA . VAL A 1 316 ? 26.594 -16.406 -26.547 1 91.56 316 VAL A CA 1
ATOM 2498 C C . VAL A 1 316 ? 25.531 -15.656 -25.75 1 91.56 316 VAL A C 1
ATOM 2500 O O . VAL A 1 316 ? 25.547 -14.422 -25.688 1 91.56 316 VAL A O 1
ATOM 2503 N N . SER A 1 317 ? 24.594 -16.359 -25.25 1 91.94 317 SER A N 1
ATOM 2504 C CA . SER A 1 317 ? 23.625 -15.789 -24.328 1 91.94 317 SER A CA 1
ATOM 2505 C C . SER A 1 317 ? 23.938 -16.156 -22.891 1 91.94 317 SER A C 1
ATOM 2507 O O . SER A 1 317 ? 24.453 -17.25 -22.625 1 91.94 317 SER A O 1
ATOM 2509 N N . LEU A 1 318 ? 23.656 -15.227 -21.969 1 92.44 318 LEU A N 1
ATOM 2510 C CA . LEU A 1 318 ? 23.922 -15.406 -20.547 1 92.44 318 LEU A CA 1
ATOM 2511 C C . LEU A 1 318 ? 22.672 -15.156 -19.719 1 92.44 318 LEU A C 1
ATOM 2513 O O . LEU A 1 318 ? 21.984 -14.133 -19.906 1 92.44 318 LEU A O 1
ATOM 2517 N N . ASP A 1 319 ? 22.312 -16.078 -18.953 1 92.19 319 ASP A N 1
ATOM 2518 C CA . ASP A 1 319 ? 21.266 -15.945 -17.938 1 92.19 319 ASP A CA 1
ATOM 2519 C C . ASP A 1 319 ? 21.828 -16.203 -16.531 1 92.19 319 ASP A C 1
ATOM 2521 O O . ASP A 1 319 ? 22.109 -17.344 -16.172 1 92.19 319 ASP A O 1
ATOM 2525 N N . VAL A 1 320 ? 22 -15.148 -15.828 1 95.25 320 VAL A N 1
ATOM 2526 C CA . VAL A 1 320 ? 22.641 -15.211 -14.516 1 95.25 320 VAL A CA 1
ATOM 2527 C C . VAL A 1 320 ? 21.703 -14.594 -13.469 1 95.25 320 VAL A C 1
ATOM 2529 O O . VAL A 1 320 ? 21.188 -13.492 -13.664 1 95.25 320 VAL A O 1
ATOM 2532 N N . VAL A 1 321 ? 21.469 -15.312 -12.398 1 95.38 321 VAL A N 1
ATOM 2533 C CA . VAL A 1 321 ? 20.672 -14.797 -11.297 1 95.38 321 VAL A CA 1
ATOM 2534 C C . VAL A 1 321 ? 21.359 -15.117 -9.969 1 95.38 321 VAL A C 1
ATOM 2536 O O . VAL A 1 321 ? 21.906 -16.219 -9.789 1 95.38 321 VAL A O 1
ATOM 2539 N N . VAL A 1 322 ? 21.516 -14.195 -9.141 1 96.5 322 VAL A N 1
ATOM 2540 C CA . VAL A 1 322 ? 21.891 -14.359 -7.738 1 96.5 322 VAL A CA 1
ATOM 2541 C C . VAL A 1 322 ? 20.781 -13.812 -6.84 1 96.5 322 VAL A C 1
ATOM 2543 O O . VAL A 1 322 ? 20.375 -12.656 -6.965 1 96.5 322 VAL A O 1
ATOM 2546 N N . ALA A 1 323 ? 20.344 -14.625 -5.902 1 94.56 323 ALA A N 1
ATOM 2547 C CA . ALA A 1 323 ? 19.156 -14.227 -5.148 1 94.56 323 ALA A CA 1
ATOM 2548 C C . ALA A 1 323 ? 19.344 -14.477 -3.654 1 94.56 323 ALA A C 1
ATOM 2550 O O . ALA A 1 323 ? 18.891 -15.492 -3.125 1 94.56 323 ALA A O 1
ATOM 2551 N N . PRO A 1 324 ? 19.906 -13.531 -2.992 1 94.5 324 PRO A N 1
ATOM 2552 C CA . PRO A 1 324 ? 19.812 -13.617 -1.532 1 94.5 324 PRO A CA 1
ATOM 2553 C C . PRO A 1 324 ? 18.375 -13.586 -1.027 1 94.5 324 PRO A C 1
ATOM 2555 O O . PRO A 1 324 ? 17.547 -12.867 -1.582 1 94.5 324 PRO A O 1
ATOM 2558 N N . ASN A 1 325 ? 18.109 -14.398 0.036 1 91.88 325 ASN A N 1
ATOM 2559 C CA . ASN A 1 325 ? 16.703 -14.5 0.425 1 91.88 325 ASN A CA 1
ATOM 2560 C C . ASN A 1 325 ? 16.547 -15 1.858 1 91.88 325 ASN A C 1
ATOM 2562 O O . ASN A 1 325 ? 17.531 -15.398 2.488 1 91.88 325 ASN A O 1
ATOM 2566 N N . LYS A 1 326 ? 15.391 -14.938 2.35 1 90.56 326 LYS A N 1
ATOM 2567 C CA . LYS A 1 326 ? 14.969 -15.508 3.627 1 90.56 326 LYS A CA 1
ATOM 2568 C C . LYS A 1 326 ? 13.656 -16.266 3.48 1 90.56 326 LYS A C 1
ATOM 2570 O O . LYS A 1 326 ? 12.797 -16.203 4.355 1 90.56 326 LYS A O 1
ATOM 2575 N N . ARG A 1 327 ? 13.586 -16.922 2.502 1 87.38 327 ARG A N 1
ATOM 2576 C CA . ARG A 1 327 ? 12.352 -17.609 2.139 1 87.38 327 ARG A CA 1
ATOM 2577 C C . ARG A 1 327 ? 12.055 -18.75 3.107 1 87.38 327 ARG A C 1
ATOM 2579 O O . ARG A 1 327 ? 10.891 -19.078 3.338 1 87.38 327 ARG A O 1
ATOM 2586 N N . LEU A 1 328 ? 13.062 -19.312 3.656 1 86.94 328 LEU A N 1
ATOM 2587 C CA . LEU A 1 328 ? 12.883 -20.469 4.523 1 86.94 328 LEU A CA 1
ATOM 2588 C C . LEU A 1 328 ? 13.055 -20.078 5.988 1 86.94 328 LEU A C 1
ATOM 2590 O O . LEU A 1 328 ? 13.289 -20.953 6.84 1 86.94 328 LEU A O 1
ATOM 2594 N N . GLY A 1 329 ? 13.047 -18.797 6.238 1 83.94 329 GLY A N 1
ATOM 2595 C CA . GLY A 1 329 ? 13.102 -18.328 7.609 1 83.94 329 GLY A CA 1
ATOM 2596 C C . GLY A 1 329 ? 14.484 -17.859 8.023 1 83.94 329 GLY A C 1
ATOM 2597 O O . GLY A 1 329 ? 14.633 -17.156 9.023 1 83.94 329 GLY A O 1
ATOM 2598 N N . THR A 1 330 ? 15.453 -18.406 7.309 1 89.69 330 THR A N 1
ATOM 2599 C CA . THR A 1 330 ? 16.828 -17.984 7.551 1 89.69 330 THR A CA 1
ATOM 2600 C C . THR A 1 330 ? 17.484 -17.469 6.266 1 89.69 330 THR A C 1
ATOM 2602 O O . THR A 1 330 ? 16.859 -17.5 5.199 1 89.69 330 THR A O 1
ATOM 2605 N N . ASP A 1 331 ? 18.703 -17.062 6.465 1 91.88 331 ASP A N 1
ATOM 2606 C CA . ASP A 1 331 ? 19.375 -16.469 5.309 1 91.88 331 ASP A CA 1
ATOM 2607 C C . ASP A 1 331 ? 19.812 -17.531 4.32 1 91.88 331 ASP A C 1
ATOM 2609 O O . ASP A 1 331 ? 20.25 -18.625 4.723 1 91.88 331 ASP A O 1
ATOM 2613 N N . GLY A 1 332 ? 19.672 -17.219 3.105 1 94.06 332 GLY A N 1
ATOM 2614 C CA . GLY A 1 332 ? 20.094 -18.125 2.059 1 94.06 332 GLY A CA 1
ATOM 2615 C C . GLY A 1 332 ? 20.266 -17.453 0.712 1 94.06 332 GLY A C 1
ATOM 2616 O O . GLY A 1 332 ? 20.125 -16.234 0.599 1 94.06 332 GLY A O 1
ATOM 2617 N N . VAL A 1 333 ? 20.734 -18.281 -0.233 1 94.81 333 VAL A N 1
ATOM 2618 C CA . VAL A 1 333 ? 20.922 -17.781 -1.592 1 94.81 333 VAL A CA 1
ATOM 2619 C C . VAL A 1 333 ? 20.578 -18.875 -2.598 1 94.81 333 VAL A C 1
ATOM 2621 O O . VAL A 1 333 ? 20.891 -20.047 -2.383 1 94.81 333 VAL A O 1
ATOM 2624 N N . TYR A 1 334 ? 19.797 -18.594 -3.564 1 95.06 334 TYR A N 1
ATOM 2625 C CA . TYR A 1 334 ? 19.75 -19.422 -4.77 1 95.06 334 TYR A CA 1
ATOM 2626 C C . TYR A 1 334 ? 20.297 -18.656 -5.973 1 95.06 334 TYR A C 1
ATOM 2628 O O . TYR A 1 334 ? 20.188 -17.438 -6.039 1 95.06 334 TYR A O 1
ATOM 2636 N N . SER A 1 335 ? 20.922 -19.375 -6.836 1 96.38 335 SER A N 1
ATOM 2637 C CA . SER A 1 335 ? 21.562 -18.75 -7.98 1 96.38 335 SER A CA 1
ATOM 2638 C C . SER A 1 335 ? 21.75 -19.734 -9.125 1 96.38 335 SER A C 1
ATOM 2640 O O . SER A 1 335 ? 21.719 -20.953 -8.914 1 96.38 335 SER A O 1
ATOM 2642 N N . TRP A 1 336 ? 21.875 -19.172 -10.258 1 97.31 336 TRP A N 1
ATOM 2643 C CA . TRP A 1 336 ? 22.234 -20.016 -11.398 1 97.31 336 TRP A CA 1
ATOM 2644 C C . TRP A 1 336 ? 22.969 -19.203 -12.461 1 97.31 336 TRP A C 1
ATOM 2646 O O . TRP A 1 336 ? 22.938 -17.969 -12.43 1 97.31 336 TRP A O 1
ATOM 2656 N N . PHE A 1 337 ? 23.734 -19.828 -13.203 1 97.69 337 PHE A N 1
ATOM 2657 C CA . PHE A 1 337 ? 24.438 -19.359 -14.391 1 97.69 337 PHE A CA 1
ATOM 2658 C C . PHE A 1 337 ? 24.188 -20.281 -15.578 1 97.69 337 PHE A C 1
ATOM 2660 O O . PHE A 1 337 ? 24.609 -21.438 -15.578 1 97.69 337 PHE A O 1
ATOM 2667 N N . THR A 1 338 ? 23.5 -19.844 -16.562 1 96.06 338 THR A N 1
ATOM 2668 C CA . THR A 1 338 ? 23.219 -20.609 -17.781 1 96.06 338 THR A CA 1
ATOM 2669 C C . THR A 1 338 ? 23.75 -19.875 -19 1 96.06 338 THR A C 1
ATOM 2671 O O . THR A 1 338 ? 23.484 -18.688 -19.203 1 96.06 338 THR A O 1
ATOM 2674 N N . THR A 1 339 ? 24.531 -20.516 -19.734 1 96.12 339 THR A N 1
ATOM 2675 C CA . THR A 1 339 ? 25.047 -19.953 -20.969 1 96.12 339 THR A CA 1
ATOM 2676 C C . THR A 1 339 ? 24.766 -20.875 -22.156 1 96.12 339 THR A C 1
ATOM 2678 O O . THR A 1 339 ? 24.797 -22.094 -22.016 1 96.12 339 THR A O 1
ATOM 2681 N N . THR A 1 340 ? 24.359 -20.312 -23.219 1 93.12 340 THR A N 1
ATOM 2682 C CA . THR A 1 340 ? 24.078 -21.047 -24.438 1 93.12 340 THR A CA 1
ATOM 2683 C C . THR A 1 340 ? 24.922 -20.516 -25.594 1 93.12 340 THR A C 1
ATOM 2685 O O . THR A 1 340 ? 24.969 -19.312 -25.828 1 93.12 340 THR A O 1
ATOM 2688 N N . TYR A 1 341 ? 25.625 -21.438 -26.266 1 94.25 341 TYR A N 1
ATOM 2689 C CA . TYR A 1 341 ? 26.438 -21.109 -27.422 1 94.25 341 TYR A CA 1
ATOM 2690 C C . TYR A 1 341 ? 25.75 -21.5 -28.719 1 94.25 341 TYR A C 1
ATOM 2692 O O . TYR A 1 341 ? 25.375 -22.672 -28.891 1 94.25 341 TYR A O 1
ATOM 2700 N N . ASP A 1 342 ? 25.594 -20.594 -29.672 1 90.06 342 ASP A N 1
ATOM 2701 C CA . ASP A 1 342 ? 25.016 -20.781 -31 1 90.06 342 ASP A CA 1
ATOM 2702 C C . ASP A 1 342 ? 23.609 -21.359 -30.906 1 90.06 342 ASP A C 1
ATOM 2704 O O . ASP A 1 342 ? 23.219 -22.203 -31.719 1 90.06 342 ASP A O 1
ATOM 2708 N N . ASP A 1 343 ? 22.969 -21.031 -29.797 1 85.44 343 ASP A N 1
ATOM 2709 C CA . ASP A 1 343 ? 21.609 -21.484 -29.547 1 85.44 343 ASP A CA 1
ATOM 2710 C C . ASP A 1 343 ? 21.531 -23.016 -29.609 1 85.44 343 ASP A C 1
ATOM 2712 O O . ASP A 1 343 ? 20.484 -23.562 -29.984 1 85.44 343 ASP A O 1
ATOM 2716 N N . ALA A 1 344 ? 22.625 -23.766 -29.359 1 90.38 344 ALA A N 1
ATOM 2717 C CA . ALA A 1 344 ? 22.641 -25.219 -29.547 1 90.38 344 ALA A CA 1
ATOM 2718 C C . ALA A 1 344 ? 23.297 -25.906 -28.359 1 90.38 344 ALA A C 1
ATOM 2720 O O . ALA A 1 344 ? 22.953 -27.047 -28.031 1 90.38 344 ALA A O 1
ATOM 2721 N N . TYR A 1 345 ? 24.266 -25.281 -27.828 1 95.19 345 TYR A N 1
ATOM 2722 C CA . TYR A 1 345 ? 25 -25.891 -26.719 1 95.19 345 TYR A CA 1
ATOM 2723 C C . TYR A 1 345 ? 24.812 -25.078 -25.438 1 95.19 345 TYR A C 1
ATOM 2725 O O . TYR A 1 345 ? 25.109 -23.891 -25.391 1 95.19 345 TYR A O 1
ATOM 2733 N N . THR A 1 346 ? 24.297 -25.688 -24.453 1 96.56 346 THR A N 1
ATOM 2734 C CA . THR A 1 346 ? 23.969 -24.984 -23.219 1 96.56 346 THR A CA 1
ATOM 2735 C C . THR A 1 346 ? 24.75 -25.562 -22.047 1 96.56 346 THR A C 1
ATOM 2737 O O . THR A 1 346 ? 24.906 -26.781 -21.922 1 96.56 346 THR A O 1
ATOM 2740 N N . LEU A 1 347 ? 25.328 -24.734 -21.234 1 97.69 347 LEU A N 1
ATOM 2741 C CA . LEU A 1 347 ? 25.891 -25.047 -19.922 1 97.69 347 LEU A CA 1
ATOM 2742 C C . LEU A 1 347 ? 25.062 -24.391 -18.812 1 97.69 347 LEU A C 1
ATOM 2744 O O . LEU A 1 347 ? 24.797 -23.203 -18.859 1 97.69 347 LEU A O 1
ATOM 2748 N N . ASP A 1 348 ? 24.609 -25.203 -17.922 1 98.06 348 ASP A N 1
ATOM 2749 C CA . ASP A 1 348 ? 23.797 -24.719 -16.812 1 98.06 348 ASP A CA 1
ATOM 2750 C C . ASP A 1 348 ? 24.438 -25.062 -15.469 1 98.06 348 ASP A C 1
ATOM 2752 O O . ASP A 1 348 ? 24.734 -26.219 -15.195 1 98.06 348 ASP A O 1
ATOM 2756 N N . LEU A 1 349 ? 24.656 -24.062 -14.703 1 98.12 349 LEU A N 1
ATOM 2757 C CA . LEU A 1 349 ? 25.156 -24.203 -13.336 1 98.12 349 LEU A CA 1
ATOM 2758 C C . LEU A 1 349 ? 24.203 -23.578 -12.328 1 98.12 349 LEU A C 1
ATOM 2760 O O . LEU A 1 349 ? 23.688 -22.484 -12.555 1 98.12 349 LEU A O 1
ATOM 2764 N N . ALA A 1 350 ? 23.875 -24.281 -11.297 1 97.88 350 ALA A N 1
ATOM 2765 C CA . ALA A 1 350 ? 23.047 -23.734 -10.227 1 97.88 350 ALA A CA 1
ATOM 2766 C C . ALA A 1 350 ? 23.672 -24 -8.859 1 97.88 350 ALA A C 1
ATOM 2768 O O . ALA A 1 350 ? 24.297 -25.031 -8.641 1 97.88 350 ALA A O 1
ATOM 2769 N N . PHE A 1 351 ? 23.562 -23.016 -8.039 1 97.81 351 PHE A N 1
ATOM 2770 C CA . PHE A 1 351 ? 24.078 -23.109 -6.676 1 97.81 351 PHE A CA 1
ATOM 2771 C C . PHE A 1 351 ? 23.047 -22.562 -5.688 1 97.81 351 PHE A C 1
ATOM 2773 O O . PHE A 1 351 ? 22.594 -21.422 -5.824 1 97.81 351 PHE A O 1
ATOM 2780 N N . ASN A 1 352 ? 22.672 -23.359 -4.699 1 97.06 352 ASN A N 1
ATOM 2781 C CA . ASN A 1 352 ? 21.766 -22.953 -3.623 1 97.06 352 ASN A CA 1
ATOM 2782 C C . ASN A 1 352 ? 22.375 -23.219 -2.25 1 97.06 352 ASN A C 1
ATOM 2784 O O . ASN A 1 352 ? 23.156 -24.156 -2.076 1 97.06 352 ASN A O 1
ATOM 2788 N N . SER A 1 353 ? 22.078 -22.344 -1.364 1 96.31 353 SER A N 1
ATOM 2789 C CA . SER A 1 353 ? 22.578 -22.516 -0.002 1 96.31 353 SER A CA 1
ATOM 2790 C C . SER A 1 353 ? 21.656 -21.844 1.011 1 96.31 353 SER A C 1
ATOM 2792 O O . SER A 1 353 ? 21.016 -20.828 0.707 1 96.31 353 SER A O 1
ATOM 2794 N N . VAL A 1 354 ? 21.516 -22.453 2.193 1 95.31 354 VAL A N 1
ATOM 2795 C CA . VAL A 1 354 ? 20.75 -21.891 3.297 1 95.31 354 VAL A CA 1
ATOM 2796 C C . VAL A 1 354 ? 21.469 -22.172 4.621 1 95.31 354 VAL A C 1
ATOM 2798 O O . VAL A 1 354 ? 22.047 -23.25 4.801 1 95.31 354 VAL A O 1
ATOM 2801 N N . THR A 1 355 ? 21.469 -21.188 5.438 1 95.75 355 THR A N 1
ATOM 2802 C CA . THR A 1 355 ? 22.141 -21.375 6.715 1 95.75 355 THR A CA 1
ATOM 2803 C C . THR A 1 355 ? 21.125 -21.609 7.832 1 95.75 355 THR A C 1
ATOM 2805 O O . THR A 1 355 ? 19.953 -21.266 7.691 1 95.75 355 THR A O 1
ATOM 2808 N N . GLU A 1 356 ? 21.594 -22.219 8.875 1 91.56 356 GLU A N 1
ATOM 2809 C CA . GLU A 1 356 ? 20.781 -22.406 10.07 1 91.56 356 GLU A CA 1
ATOM 2810 C C . GLU A 1 356 ? 21.125 -21.375 11.141 1 91.56 356 GLU A C 1
ATOM 2812 O O . GLU A 1 356 ? 20.516 -21.344 12.211 1 91.56 356 GLU A O 1
ATOM 2817 N N . GLU A 1 357 ? 22 -20.562 10.695 1 92.38 357 GLU A N 1
ATOM 2818 C CA . GLU A 1 357 ? 22.453 -19.547 11.641 1 92.38 357 GLU A CA 1
ATOM 2819 C C . GLU A 1 357 ? 21.531 -18.344 11.641 1 92.38 357 GLU A C 1
ATOM 2821 O O . GLU A 1 357 ? 20.984 -17.984 10.602 1 92.38 357 GLU A O 1
ATOM 2826 N N . GLU A 1 358 ? 21.422 -17.75 12.812 1 87.06 358 GLU A N 1
ATOM 2827 C CA . GLU A 1 358 ? 20.594 -16.562 12.938 1 87.06 358 GLU A CA 1
ATOM 2828 C C . GLU A 1 358 ? 21.312 -15.32 12.414 1 87.06 358 GLU A C 1
ATOM 2830 O O . GLU A 1 358 ? 20.688 -14.398 11.898 1 87.06 358 GLU A O 1
ATOM 2835 N N . ARG A 1 359 ? 22.656 -15.32 12.617 1 90.62 359 ARG A N 1
ATOM 2836 C CA . ARG A 1 359 ? 23.453 -14.164 12.211 1 90.62 359 ARG A CA 1
ATOM 2837 C C . ARG A 1 359 ? 24.125 -14.406 10.859 1 90.62 359 ARG A C 1
ATOM 2839 O O . ARG A 1 359 ? 24.75 -15.445 10.648 1 90.62 359 ARG A O 1
ATOM 2846 N N . LEU A 1 360 ? 24.031 -13.414 10.055 1 92.12 360 LEU A N 1
ATOM 2847 C CA . LEU A 1 360 ? 24.5 -13.523 8.68 1 92.12 360 LEU A CA 1
ATOM 2848 C C . LEU A 1 360 ? 26 -13.82 8.641 1 92.12 360 LEU A C 1
ATOM 2850 O O . LEU A 1 360 ? 26.453 -14.641 7.836 1 92.12 360 LEU A O 1
ATOM 2854 N N . PHE A 1 361 ? 26.781 -13.25 9.531 1 93.06 361 PHE A N 1
ATOM 2855 C CA . PHE A 1 361 ? 28.234 -13.391 9.461 1 93.06 361 PHE A CA 1
ATOM 2856 C C . PHE A 1 361 ? 28.672 -14.773 9.953 1 93.06 361 PHE A C 1
ATOM 2858 O O . PHE A 1 361 ? 29.812 -15.172 9.75 1 93.06 361 PHE A O 1
ATOM 2865 N N . ASN A 1 362 ? 27.797 -15.531 10.484 1 93.06 362 ASN A N 1
ATOM 2866 C CA . ASN A 1 362 ? 28.062 -16.906 10.852 1 93.06 362 ASN A CA 1
ATOM 2867 C C . ASN A 1 362 ? 27.594 -17.891 9.781 1 93.06 362 ASN A C 1
ATOM 2869 O O . ASN A 1 362 ? 27.516 -19.094 10.023 1 93.06 362 ASN A O 1
ATOM 2873 N N . TYR A 1 363 ? 27.328 -17.375 8.727 1 93.88 363 TYR A N 1
ATOM 2874 C CA . TYR A 1 363 ? 26.719 -18.141 7.648 1 93.88 363 TYR A CA 1
ATOM 2875 C C . TYR A 1 363 ? 27.5 -19.422 7.371 1 93.88 363 TYR A C 1
ATOM 2877 O O . TYR A 1 363 ? 26.906 -20.484 7.164 1 93.88 363 TYR A O 1
ATOM 2885 N N . THR A 1 364 ? 28.828 -19.406 7.453 1 92.81 364 THR A N 1
ATOM 2886 C CA . THR A 1 364 ? 29.672 -20.5 6.988 1 92.81 364 THR A CA 1
ATOM 2887 C C . THR A 1 364 ? 29.812 -21.578 8.062 1 92.81 364 THR A C 1
ATOM 2889 O O . THR A 1 364 ? 30.344 -22.656 7.809 1 92.81 364 THR A O 1
ATOM 2892 N N . ARG A 1 365 ? 29.328 -21.266 9.219 1 95.12 365 ARG A N 1
ATOM 2893 C CA . ARG A 1 365 ? 29.469 -22.219 10.312 1 95.12 365 ARG A CA 1
ATOM 2894 C C . ARG A 1 365 ? 28.562 -23.438 10.086 1 95.12 365 ARG A C 1
ATOM 2896 O O . ARG A 1 365 ? 29.031 -24.578 10.141 1 95.12 365 ARG A O 1
ATOM 2903 N N . ASN A 1 366 ? 27.344 -23.156 9.891 1 96.19 366 ASN A N 1
ATOM 2904 C CA . ASN A 1 366 ? 26.359 -24.203 9.602 1 96.19 366 ASN A CA 1
ATOM 2905 C C . ASN A 1 366 ? 25.484 -23.828 8.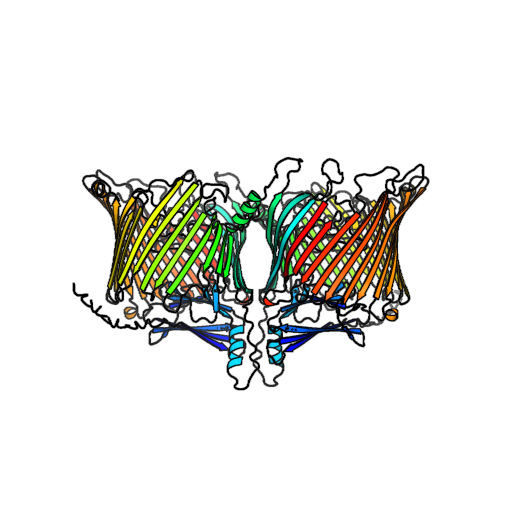406 1 96.19 366 ASN A C 1
ATOM 2907 O O . ASN A 1 366 ? 24.703 -22.875 8.469 1 96.19 366 ASN A O 1
ATOM 2911 N N . HIS A 1 367 ? 25.656 -24.531 7.355 1 96.62 367 HIS A N 1
ATOM 2912 C CA . HIS A 1 367 ? 24.797 -24.312 6.191 1 96.62 367 HIS A CA 1
ATOM 2913 C C . HIS A 1 367 ? 24.703 -25.578 5.34 1 96.62 367 HIS A C 1
ATOM 2915 O O . HIS A 1 367 ? 25.5 -26.5 5.5 1 96.62 367 HIS A O 1
ATOM 2921 N N . ARG A 1 368 ? 23.688 -25.75 4.633 1 96.5 368 ARG A N 1
ATOM 2922 C CA . ARG A 1 368 ? 23.516 -26.797 3.625 1 96.5 368 ARG A CA 1
ATOM 2923 C C . ARG A 1 368 ? 23.281 -26.188 2.246 1 96.5 368 ARG A C 1
ATOM 2925 O O . ARG A 1 368 ? 22.875 -25.031 2.133 1 96.5 368 ARG A O 1
ATOM 2932 N N . GLY A 1 369 ? 23.578 -26.953 1.289 1 95.75 369 GLY A N 1
ATOM 2933 C CA . GLY A 1 369 ? 23.453 -26.406 -0.054 1 95.75 369 GLY A CA 1
ATOM 2934 C C . GLY A 1 369 ? 23.422 -27.484 -1.13 1 95.75 369 GLY A C 1
ATOM 2935 O O . GLY A 1 369 ? 23.312 -28.672 -0.827 1 95.75 369 GLY A O 1
ATOM 2936 N N . MET A 1 370 ? 23.328 -27.031 -2.303 1 96.44 370 MET A N 1
ATOM 2937 C CA . MET A 1 370 ? 23.328 -27.906 -3.475 1 96.44 370 MET A CA 1
ATOM 2938 C C . MET A 1 370 ? 24.047 -27.234 -4.645 1 96.44 370 MET A C 1
ATOM 2940 O O . MET A 1 370 ? 24.016 -26.016 -4.777 1 96.44 370 MET A O 1
ATOM 2944 N N . PHE A 1 371 ? 24.734 -28.016 -5.371 1 97.12 371 PHE A N 1
ATOM 2945 C CA . PHE A 1 371 ? 25.328 -27.641 -6.648 1 97.12 371 PHE A CA 1
ATOM 2946 C C . PHE A 1 371 ? 24.797 -28.516 -7.773 1 97.12 371 PHE A C 1
ATOM 2948 O O . PHE A 1 371 ? 24.672 -29.734 -7.613 1 97.12 371 PHE A O 1
ATOM 2955 N N . SER A 1 372 ? 24.375 -27.906 -8.82 1 97.81 372 SER A N 1
ATOM 2956 C CA . SER A 1 372 ? 23.922 -28.641 -9.992 1 97.81 372 SER A CA 1
ATOM 2957 C C . SER A 1 372 ? 24.641 -28.172 -11.25 1 97.81 372 SER A C 1
ATOM 2959 O O . SER A 1 372 ? 24.906 -26.984 -11.414 1 97.81 372 SER A O 1
ATOM 2961 N N . MET A 1 373 ? 25.031 -29.109 -12.078 1 97.94 373 MET A N 1
ATOM 2962 C CA . MET A 1 373 ? 25.641 -28.828 -13.367 1 97.94 373 MET A CA 1
ATOM 2963 C C . MET A 1 373 ? 24.922 -29.578 -14.484 1 97.94 373 MET A C 1
ATOM 2965 O O . MET A 1 373 ? 24.672 -30.781 -14.375 1 97.94 373 MET A O 1
ATOM 2969 N N . GLY A 1 374 ? 24.609 -28.906 -15.5 1 98.06 374 GLY A N 1
ATOM 2970 C CA . GLY A 1 374 ? 23.922 -29.484 -16.641 1 98.06 374 GLY A CA 1
ATOM 2971 C C . GLY A 1 374 ? 24.531 -29.062 -17.969 1 98.06 374 GLY A C 1
ATOM 2972 O O . GLY A 1 374 ? 25.062 -27.969 -18.094 1 98.06 374 GLY A O 1
ATOM 2973 N N . ILE A 1 375 ? 24.453 -29.969 -18.891 1 97.88 375 ILE A N 1
ATOM 2974 C CA . ILE A 1 375 ? 24.875 -29.672 -20.266 1 97.88 375 ILE A CA 1
ATOM 2975 C C . ILE A 1 375 ? 23.75 -30.078 -21.234 1 97.88 375 ILE A C 1
ATOM 2977 O O . ILE A 1 375 ? 23.062 -31.078 -21.016 1 97.88 375 ILE A O 1
ATOM 2981 N N . GLY A 1 376 ? 23.547 -29.297 -22.156 1 97.5 376 GLY A N 1
ATOM 2982 C CA . GLY A 1 376 ? 22.562 -29.547 -23.203 1 97.5 376 GLY A CA 1
ATOM 2983 C C . GLY A 1 376 ? 23.109 -29.312 -24.594 1 97.5 376 GLY A C 1
ATOM 2984 O O . GLY A 1 376 ? 24 -28.484 -24.797 1 97.5 376 GLY A O 1
ATOM 2985 N N . ALA A 1 377 ? 22.609 -30.078 -25.516 1 96.31 377 ALA A N 1
ATOM 2986 C CA . ALA A 1 377 ? 23.031 -29.938 -26.906 1 96.31 377 ALA A CA 1
ATOM 2987 C C . ALA A 1 377 ? 21.875 -30.203 -27.859 1 96.31 377 ALA A C 1
ATOM 2989 O O . ALA A 1 377 ? 21.062 -31.094 -27.625 1 96.31 377 ALA A O 1
ATOM 2990 N N . GLU A 1 378 ? 21.844 -29.5 -28.828 1 92.12 378 GLU A N 1
ATOM 2991 C CA . GLU A 1 378 ? 20.969 -29.734 -29.969 1 92.12 378 GLU A CA 1
ATOM 2992 C C . GLU A 1 378 ? 21.781 -29.828 -31.266 1 92.12 378 GLU A C 1
ATOM 2994 O O . GLU A 1 378 ? 21.688 -28.953 -32.125 1 92.12 378 GLU A O 1
ATOM 2999 N N . PRO A 1 379 ? 22.422 -30.969 -31.5 1 87.38 379 PRO A N 1
ATOM 3000 C CA . PRO A 1 379 ? 23.391 -31.125 -32.562 1 87.38 379 PRO A CA 1
ATOM 3001 C C . PRO A 1 379 ? 22.75 -31.188 -33.969 1 87.38 379 PRO A C 1
ATOM 3003 O O . PRO A 1 379 ? 23.391 -30.891 -34.969 1 87.38 379 PRO A O 1
ATOM 3006 N N . LEU A 1 380 ? 21.547 -31.812 -34 1 88.44 380 LEU A N 1
ATOM 3007 C CA . LEU A 1 380 ? 20.781 -31.906 -35.25 1 88.44 380 LEU A CA 1
ATOM 3008 C C . LEU A 1 380 ? 19.359 -31.391 -35.031 1 88.44 380 LEU A C 1
ATOM 3010 O O . LEU A 1 380 ? 18.859 -31.328 -33.906 1 88.44 380 LEU A O 1
ATOM 3014 N N . GLU A 1 381 ? 18.844 -31.047 -36.188 1 85.38 381 GLU A N 1
ATOM 3015 C CA . GLU A 1 381 ? 17.469 -30.562 -36.125 1 85.38 381 GLU A CA 1
ATOM 3016 C C . GLU A 1 381 ? 16.547 -31.578 -35.469 1 85.38 381 GLU A C 1
ATOM 3018 O O . GLU A 1 381 ? 16.5 -32.75 -35.875 1 85.38 381 GLU A O 1
ATOM 3023 N N . GLY A 1 382 ? 15.938 -31.109 -34.406 1 88.75 382 GLY A N 1
ATOM 3024 C CA . GLY A 1 382 ? 14.938 -31.922 -33.75 1 88.75 382 GLY A CA 1
ATOM 3025 C C . GLY A 1 382 ? 15.5 -32.781 -32.625 1 88.75 382 GLY A C 1
ATOM 3026 O O . GLY A 1 382 ? 14.742 -33.406 -31.891 1 88.75 382 GLY A O 1
ATOM 3027 N N . LEU A 1 383 ? 16.797 -32.875 -32.594 1 93.75 383 LEU A N 1
ATOM 3028 C CA . LEU A 1 383 ? 17.406 -33.688 -31.562 1 93.75 383 LEU A CA 1
ATOM 3029 C C . LEU A 1 383 ? 17.891 -32.812 -30.406 1 93.75 383 LEU A C 1
ATOM 3031 O O . LEU A 1 383 ? 18.641 -31.859 -30.609 1 93.75 383 LEU A O 1
ATOM 3035 N N . SER A 1 384 ? 17.469 -33.031 -29.281 1 94.31 384 SER A N 1
ATOM 3036 C CA . SER A 1 384 ? 17.891 -32.344 -28.062 1 94.31 384 SER A CA 1
ATOM 3037 C C . SER A 1 384 ? 18.391 -33.344 -27.016 1 94.31 384 SER A C 1
ATOM 3039 O O . SER A 1 384 ? 17.734 -34.344 -26.75 1 94.31 384 SER A O 1
ATOM 3041 N N . LEU A 1 385 ? 19.562 -33.125 -26.547 1 97.12 385 LEU A N 1
ATOM 3042 C CA . LEU A 1 385 ? 20.172 -33.938 -25.5 1 97.12 385 LEU A CA 1
ATOM 3043 C C . LEU A 1 385 ? 20.516 -33.094 -24.281 1 97.12 385 LEU A C 1
ATOM 3045 O O . LEU A 1 385 ? 21.109 -32 -24.422 1 97.12 385 LEU A O 1
ATOM 3049 N N . LYS A 1 386 ? 20.156 -33.531 -23.094 1 97.5 386 LYS A N 1
ATOM 3050 C CA . LYS A 1 386 ? 20.5 -32.844 -21.859 1 97.5 386 LYS A CA 1
ATOM 3051 C C . LYS A 1 386 ? 21 -33.844 -20.812 1 97.5 386 LYS A C 1
ATOM 3053 O O . LYS A 1 386 ? 20.531 -34.969 -20.734 1 97.5 386 LYS A O 1
ATOM 3058 N N . ALA A 1 387 ? 21.922 -33.469 -20.125 1 97.81 387 ALA A N 1
ATOM 3059 C CA . ALA A 1 387 ? 22.438 -34.219 -18.969 1 97.81 387 ALA A CA 1
ATOM 3060 C C . ALA A 1 387 ? 22.688 -33.281 -17.797 1 97.81 387 ALA A C 1
ATOM 3062 O O . ALA A 1 387 ? 23.094 -32.125 -17.984 1 97.81 387 ALA A O 1
ATOM 3063 N N . ALA A 1 388 ? 22.438 -33.75 -16.625 1 97.94 388 ALA A N 1
ATOM 3064 C CA . ALA A 1 388 ? 22.672 -32.906 -15.445 1 97.94 388 ALA A CA 1
ATOM 3065 C C . ALA A 1 388 ? 23.078 -33.781 -14.25 1 97.94 388 ALA A C 1
ATOM 3067 O O . ALA A 1 388 ? 22.734 -34.938 -14.172 1 97.94 388 ALA A O 1
ATOM 3068 N N . TYR A 1 389 ? 23.812 -33.188 -13.469 1 97.44 389 TYR A N 1
ATOM 3069 C CA . TYR A 1 389 ? 24.281 -33.75 -12.203 1 97.44 389 TYR A CA 1
ATOM 3070 C C . TYR A 1 389 ? 23.984 -32.781 -11.055 1 97.44 389 TYR A C 1
ATOM 3072 O O . TYR A 1 389 ? 24.141 -31.578 -11.188 1 97.44 389 TYR A O 1
ATOM 3080 N N . LEU A 1 390 ? 23.453 -33.281 -9.914 1 97.62 390 LEU A N 1
ATOM 3081 C CA . LEU A 1 390 ? 23.141 -32.5 -8.727 1 97.62 390 LEU A CA 1
ATOM 3082 C C . LEU A 1 390 ? 23.781 -33.125 -7.488 1 97.62 390 LEU A C 1
ATOM 3084 O O . LEU A 1 390 ? 23.719 -34.344 -7.293 1 97.62 390 LEU A O 1
ATOM 3088 N N . LEU A 1 391 ? 24.391 -32.281 -6.766 1 96.88 391 LEU A N 1
ATOM 3089 C CA . LEU A 1 391 ? 25.047 -32.656 -5.52 1 96.88 391 LEU A CA 1
ATOM 3090 C C . LEU A 1 391 ? 24.531 -31.828 -4.352 1 96.88 391 LEU A C 1
ATOM 3092 O O . LEU A 1 391 ? 24.625 -30.594 -4.379 1 96.88 391 LEU A O 1
ATOM 3096 N N . SER A 1 392 ? 24.016 -32.5 -3.318 1 96.56 392 SER A N 1
ATOM 3097 C CA . SER A 1 392 ? 23.625 -31.844 -2.078 1 96.56 392 SER A CA 1
ATOM 3098 C C . SER A 1 392 ? 24.703 -32 -1.009 1 96.56 392 SER A C 1
ATOM 3100 O O . SER A 1 392 ? 25.328 -33.062 -0.899 1 96.56 392 SER A O 1
ATOM 3102 N N . TYR A 1 393 ? 24.938 -30.922 -0.275 1 95.94 393 TYR A N 1
ATOM 3103 C CA . TYR A 1 393 ? 25.984 -30.984 0.739 1 95.94 393 TYR A CA 1
ATOM 3104 C C . TYR A 1 393 ? 25.531 -30.344 2.041 1 95.94 393 TYR A C 1
ATOM 3106 O O . TYR A 1 393 ? 24.5 -29.656 2.076 1 95.94 393 TYR A O 1
ATOM 3114 N N . GLN A 1 394 ? 26.266 -30.594 3.086 1 95.62 394 GLN A N 1
ATOM 3115 C CA . GLN A 1 394 ? 26.031 -30.016 4.406 1 95.62 394 GLN A CA 1
ATOM 3116 C C . GLN A 1 394 ? 27.344 -29.672 5.09 1 95.62 394 GLN A C 1
ATOM 3118 O O . GLN A 1 394 ? 28.344 -30.391 4.953 1 95.62 394 GLN A O 1
ATOM 3123 N N . VAL A 1 395 ? 27.344 -28.547 5.672 1 96.31 395 VAL A N 1
ATOM 3124 C CA . VAL A 1 395 ? 28.453 -28.109 6.492 1 96.31 395 VAL A CA 1
ATOM 3125 C C . VAL A 1 395 ? 28 -27.906 7.934 1 96.31 395 VAL A C 1
ATOM 3127 O O . VAL A 1 395 ? 27.047 -27.156 8.188 1 96.31 395 VAL A O 1
ATOM 3130 N N . LEU A 1 396 ? 28.625 -28.578 8.875 1 95.88 396 LEU A N 1
ATOM 3131 C CA . LEU A 1 396 ? 28.359 -28.453 10.305 1 95.88 396 LEU A CA 1
ATOM 3132 C C . LEU A 1 396 ? 29.609 -28.031 11.055 1 95.88 396 LEU A C 1
ATOM 3134 O O . LEU A 1 396 ? 30.656 -28.672 10.945 1 95.88 396 LEU A O 1
ATOM 3138 N N . ASP A 1 397 ? 29.484 -26.969 11.781 1 95.5 397 ASP A N 1
ATOM 3139 C CA . ASP A 1 397 ? 30.609 -26.438 12.547 1 95.5 397 ASP A CA 1
ATOM 3140 C C . ASP A 1 397 ? 31.844 -26.234 11.664 1 95.5 397 ASP A C 1
ATOM 3142 O O . ASP A 1 397 ? 32.938 -26.703 11.992 1 95.5 397 ASP A O 1
ATOM 3146 N N . LYS A 1 398 ? 31.625 -25.734 10.523 1 92.88 398 LYS A N 1
ATOM 3147 C CA . LYS A 1 398 ? 32.656 -25.375 9.547 1 92.88 398 LYS A CA 1
ATOM 3148 C C . LYS A 1 398 ? 33.312 -26.609 8.938 1 92.88 398 LYS A C 1
ATOM 3150 O O . LYS A 1 398 ? 34.375 -26.531 8.344 1 92.88 398 LYS A O 1
ATOM 3155 N N . GLU A 1 399 ? 32.625 -27.719 9.133 1 94.31 399 GLU A N 1
ATOM 3156 C CA . GLU A 1 399 ? 33.156 -28.953 8.539 1 94.31 399 GLU A CA 1
ATOM 3157 C C . GLU A 1 399 ? 32.188 -29.5 7.473 1 94.31 399 GLU A C 1
ATOM 3159 O O . GLU A 1 399 ? 31.016 -29.688 7.73 1 94.31 399 GLU A O 1
ATOM 3164 N N . PHE A 1 400 ? 32.844 -29.703 6.391 1 93.88 400 PHE A N 1
ATOM 3165 C CA . PHE A 1 400 ? 32.062 -30.297 5.289 1 93.88 400 PHE A CA 1
ATOM 3166 C C . PHE A 1 400 ? 31.797 -31.766 5.551 1 93.88 400 PHE A C 1
ATOM 3168 O O . PHE A 1 400 ? 32.719 -32.531 5.789 1 93.88 400 PHE A O 1
ATOM 3175 N N . GLN A 1 401 ? 30.594 -32.094 5.477 1 91.5 401 GLN A N 1
ATOM 3176 C CA . GLN A 1 401 ? 30.219 -33.469 5.719 1 91.5 401 GLN A CA 1
ATOM 3177 C C . GLN A 1 401 ? 30.516 -34.344 4.496 1 91.5 401 GLN A C 1
ATOM 3179 O O . GLN A 1 401 ? 30.5 -33.844 3.363 1 91.5 401 GLN A O 1
ATOM 3184 N N . ASP A 1 402 ? 30.672 -35.625 4.742 1 86.56 402 ASP A N 1
ATOM 3185 C CA . ASP A 1 402 ? 31.016 -36.531 3.67 1 86.56 402 ASP A CA 1
ATOM 3186 C C . ASP A 1 402 ? 29.875 -36.656 2.658 1 86.56 402 ASP A C 1
ATOM 3188 O O . ASP A 1 402 ? 28.703 -36.688 3.035 1 86.56 402 ASP A O 1
ATOM 3192 N N . LEU A 1 403 ? 30.328 -36.594 1.475 1 88.19 403 LEU A N 1
ATOM 3193 C CA . LEU A 1 403 ? 29.391 -36.781 0.375 1 88.19 403 LEU A CA 1
ATOM 3194 C C . LEU A 1 403 ? 29.219 -38.25 0.044 1 88.19 403 LEU A C 1
ATOM 3196 O O . LEU A 1 403 ? 30.203 -39 -0.069 1 88.19 403 LEU A O 1
ATOM 3200 N N . THR A 1 404 ? 28.016 -38.781 0.109 1 87.81 404 THR A N 1
ATOM 3201 C CA . THR A 1 404 ? 27.703 -40.156 -0.29 1 87.81 404 THR A CA 1
ATOM 3202 C C . THR A 1 404 ? 26.766 -40.156 -1.495 1 87.81 404 THR A C 1
ATOM 3204 O O . THR A 1 404 ? 26.297 -39.094 -1.94 1 87.81 404 THR A O 1
ATOM 3207 N N . ASP A 1 405 ? 26.594 -41.344 -2.023 1 86.94 405 ASP A N 1
ATOM 3208 C CA . ASP A 1 405 ? 25.688 -41.5 -3.16 1 86.94 405 ASP A CA 1
ATOM 3209 C C . ASP A 1 405 ? 24.266 -41.094 -2.799 1 86.94 405 ASP A C 1
ATOM 3211 O O . ASP A 1 405 ? 23.484 -40.75 -3.678 1 86.94 405 ASP A O 1
ATOM 3215 N N . ASP A 1 406 ? 24.047 -40.969 -1.526 1 90.12 406 ASP A N 1
ATOM 3216 C CA . ASP A 1 406 ? 22.719 -40.625 -1.059 1 90.12 406 ASP A CA 1
ATOM 3217 C C . ASP A 1 406 ? 22.406 -39.156 -1.34 1 90.12 406 ASP A C 1
ATOM 3219 O O . ASP A 1 406 ? 21.234 -38.75 -1.391 1 90.12 406 ASP A O 1
ATOM 3223 N N . SER A 1 407 ? 23.422 -38.406 -1.563 1 93.69 407 SER A N 1
ATOM 3224 C CA . SER A 1 407 ? 23.234 -36.969 -1.709 1 93.69 407 SER A CA 1
ATOM 3225 C C . SER A 1 407 ? 23.344 -36.531 -3.168 1 93.69 407 SER A C 1
ATOM 3227 O O . SER A 1 407 ? 23.406 -35.344 -3.469 1 93.69 407 SER A O 1
ATOM 3229 N N . MET A 1 408 ? 23.406 -37.5 -4.016 1 94.44 408 MET A N 1
ATOM 3230 C CA . MET A 1 408 ? 23.672 -37.188 -5.422 1 94.44 408 MET A CA 1
ATOM 3231 C C . MET A 1 408 ? 22.469 -37.562 -6.289 1 94.44 408 MET A C 1
ATOM 3233 O O . MET A 1 408 ? 21.641 -38.375 -5.914 1 94.44 408 MET A O 1
ATOM 3237 N N . ALA A 1 409 ? 22.328 -36.875 -7.414 1 96.12 409 ALA A N 1
ATOM 3238 C CA . ALA A 1 409 ? 21.297 -37.156 -8.414 1 96.12 409 ALA A CA 1
ATOM 3239 C C . ALA A 1 409 ? 21.844 -36.938 -9.828 1 96.12 409 ALA A C 1
ATOM 3241 O O . ALA A 1 409 ? 22.641 -36.031 -10.062 1 96.12 409 ALA A O 1
ATOM 3242 N N . TRP A 1 410 ? 21.422 -37.812 -10.742 1 95.88 410 TRP A N 1
ATOM 3243 C CA . TRP A 1 410 ? 21.75 -37.719 -12.164 1 95.88 410 TRP A CA 1
ATOM 3244 C C . TRP A 1 410 ? 20.484 -37.688 -13.016 1 95.88 410 TRP A C 1
ATOM 3246 O O . TRP A 1 410 ? 19.469 -38.312 -12.656 1 95.88 410 TRP A O 1
ATOM 3256 N N . GLY A 1 411 ? 20.578 -36.969 -14.039 1 96.75 411 GLY A N 1
ATOM 3257 C CA . GLY A 1 411 ? 19.469 -36.938 -14.984 1 96.75 411 GLY A CA 1
ATOM 3258 C C . GLY A 1 411 ? 19.938 -36.875 -16.438 1 96.75 411 GLY A C 1
ATOM 3259 O O . GLY A 1 411 ? 20.953 -36.281 -16.734 1 96.75 411 GLY A O 1
ATOM 3260 N N . LEU A 1 412 ? 19.234 -37.594 -17.281 1 97.25 412 LEU A N 1
ATOM 3261 C CA . LEU A 1 412 ? 19.438 -37.562 -18.719 1 97.25 412 LEU A CA 1
ATOM 3262 C C . LEU A 1 412 ? 18.094 -37.406 -19.453 1 97.25 412 LEU A C 1
ATOM 3264 O O . LEU A 1 412 ? 17.094 -38 -19.062 1 97.25 412 LEU A O 1
ATOM 3268 N N . GLU A 1 413 ? 18.156 -36.562 -20.406 1 97.06 413 GLU A N 1
ATOM 3269 C CA . GLU A 1 413 ? 16.969 -36.406 -21.25 1 97.06 413 GLU A CA 1
ATOM 3270 C C . GLU A 1 413 ? 17.375 -36.344 -22.719 1 97.06 413 GLU A C 1
ATOM 3272 O O . GLU A 1 413 ? 18.312 -35.625 -23.094 1 97.06 413 GLU A O 1
ATOM 3277 N N . GLY A 1 414 ? 16.75 -37.062 -23.547 1 96.38 414 GLY A N 1
ATOM 3278 C CA . GLY A 1 414 ? 16.875 -37.031 -24.984 1 96.38 414 GLY A CA 1
ATOM 3279 C C . GLY A 1 414 ? 15.539 -36.906 -25.703 1 96.38 414 GLY A C 1
ATOM 3280 O O . GLY A 1 414 ? 14.57 -37.562 -25.297 1 96.38 414 GLY A O 1
ATOM 3281 N N . SER A 1 415 ? 15.508 -36.094 -26.594 1 95.06 415 SER A N 1
ATOM 3282 C CA . SER A 1 415 ? 14.273 -35.969 -27.375 1 95.06 415 SER A CA 1
ATOM 3283 C C . SER A 1 415 ? 14.57 -35.781 -28.859 1 95.06 415 SER A C 1
ATOM 3285 O O . SER A 1 415 ? 15.578 -35.188 -29.219 1 95.06 415 SER A O 1
ATOM 3287 N N . TYR A 1 416 ? 13.852 -36.406 -29.641 1 95.56 416 TYR A N 1
ATOM 3288 C CA . TYR A 1 416 ? 13.906 -36.25 -31.094 1 95.56 416 TYR A CA 1
ATOM 3289 C C . TYR A 1 416 ? 12.516 -36 -31.672 1 95.56 416 TYR A C 1
ATOM 3291 O O . TYR A 1 416 ? 11.562 -36.719 -31.344 1 95.56 416 TYR A O 1
ATOM 3299 N N . GLN A 1 417 ? 12.398 -34.969 -32.375 1 91.25 417 GLN A N 1
ATOM 3300 C CA . GLN A 1 417 ? 11.086 -34.688 -32.938 1 91.25 417 GLN A CA 1
ATOM 3301 C C . GLN A 1 417 ? 11.195 -34.219 -34.406 1 91.25 417 GLN A C 1
ATOM 3303 O O . GLN A 1 417 ? 12.141 -33.5 -34.75 1 91.25 417 GLN A O 1
ATOM 3308 N N . ARG A 1 418 ? 10.312 -34.656 -35.219 1 91.12 418 ARG A N 1
ATOM 3309 C CA . ARG A 1 418 ? 10.094 -34.219 -36.594 1 91.12 418 ARG A CA 1
ATOM 3310 C C . ARG A 1 418 ? 8.641 -33.812 -36.812 1 91.12 418 ARG A C 1
ATOM 3312 O O . ARG A 1 418 ? 7.875 -33.688 -35.844 1 91.12 418 ARG A O 1
ATOM 3319 N N . ASP A 1 419 ? 8.289 -33.688 -38.062 1 83.88 419 ASP A N 1
ATOM 3320 C CA . ASP A 1 419 ? 6.949 -33.219 -38.375 1 83.88 419 ASP A CA 1
ATOM 3321 C C . ASP A 1 419 ? 5.891 -34.25 -38.062 1 83.88 419 ASP A C 1
ATOM 3323 O O . ASP A 1 419 ? 4.777 -33.938 -37.656 1 83.88 419 ASP A O 1
ATOM 3327 N N . THR A 1 420 ? 6.258 -35.438 -38.188 1 92 420 THR A N 1
ATOM 3328 C CA . THR A 1 420 ? 5.219 -36.469 -38.094 1 92 420 THR A CA 1
ATOM 3329 C C . THR A 1 420 ? 5.41 -37.344 -36.875 1 92 420 THR A C 1
ATOM 3331 O O . THR A 1 420 ? 4.531 -38.156 -36.531 1 92 420 THR A O 1
ATOM 3334 N N . PHE A 1 421 ? 6.496 -37.25 -36.281 1 94.25 421 PHE A N 1
ATOM 3335 C CA . PHE A 1 421 ? 6.672 -38.094 -35.094 1 94.25 421 PHE A CA 1
ATOM 3336 C C . PHE A 1 421 ? 7.723 -37.5 -34.188 1 94.25 421 PHE A C 1
ATOM 3338 O O . PHE A 1 421 ? 8.508 -36.625 -34.594 1 94.25 421 PHE A O 1
ATOM 3345 N N . GLY A 1 422 ? 7.773 -37.875 -32.969 1 94.69 422 GLY A N 1
ATOM 3346 C CA . GLY A 1 422 ? 8.758 -37.469 -31.984 1 94.69 422 GLY A CA 1
ATOM 3347 C C . GLY A 1 422 ? 8.781 -38.406 -30.781 1 94.69 422 GLY A C 1
ATOM 3348 O O . GLY A 1 422 ? 7.867 -39.219 -30.594 1 94.69 422 GLY A O 1
ATOM 3349 N N . VAL A 1 423 ? 9.836 -38.406 -30.109 1 95.5 423 VAL A N 1
ATOM 3350 C CA . VAL A 1 423 ? 9.992 -39.219 -28.922 1 95.5 423 VAL A CA 1
ATOM 3351 C C . VAL A 1 423 ? 10.922 -38.5 -27.922 1 95.5 423 VAL A C 1
ATOM 3353 O O . VAL A 1 423 ? 11.883 -37.844 -28.328 1 95.5 423 VAL A O 1
ATOM 3356 N N . SER A 1 424 ? 10.578 -38.594 -26.703 1 95.44 424 SER A N 1
ATOM 3357 C CA . SER A 1 424 ? 11.438 -38.094 -25.641 1 95.44 424 SER A CA 1
ATOM 3358 C C . SER A 1 424 ? 11.656 -39.156 -24.578 1 95.44 424 SER A C 1
ATOM 3360 O O . SER A 1 424 ? 10.742 -39.906 -24.234 1 95.44 424 SER A O 1
ATOM 3362 N N . LEU A 1 425 ? 12.828 -39.281 -24.172 1 96.94 425 LEU A N 1
ATOM 3363 C CA . LEU A 1 425 ? 13.219 -40.188 -23.094 1 96.94 425 LEU A CA 1
ATOM 3364 C C . LEU A 1 425 ? 13.914 -39.406 -21.969 1 96.94 425 LEU A C 1
ATOM 3366 O O . LEU A 1 425 ? 14.859 -38.656 -22.219 1 96.94 425 LEU A O 1
ATOM 3370 N N . THR A 1 426 ? 13.453 -39.531 -20.766 1 96.19 426 THR A N 1
ATOM 3371 C CA . THR A 1 426 ? 14.062 -38.906 -19.578 1 96.19 426 THR A CA 1
ATOM 3372 C C . THR A 1 426 ? 14.375 -39.969 -18.531 1 96.19 426 THR A C 1
ATOM 3374 O O . THR A 1 426 ? 13.531 -40.812 -18.219 1 96.19 426 THR A O 1
ATOM 3377 N N . THR A 1 427 ? 15.531 -39.969 -18.078 1 95.62 427 THR A N 1
ATOM 3378 C CA . THR A 1 427 ? 15.922 -40.875 -16.984 1 95.62 427 THR A CA 1
ATOM 3379 C C . THR A 1 427 ? 16.578 -40.062 -15.859 1 95.62 427 THR A C 1
ATOM 3381 O O . THR A 1 427 ? 17.328 -39.125 -16.109 1 95.62 427 THR A O 1
ATOM 3384 N N . LYS A 1 428 ? 16.234 -40.406 -14.625 1 95.56 428 LYS A N 1
ATOM 3385 C CA . LYS A 1 428 ? 16.828 -39.781 -13.438 1 95.56 428 LYS A CA 1
ATOM 3386 C C . LYS A 1 428 ? 17.141 -40.844 -12.367 1 95.56 428 LYS A C 1
ATOM 3388 O O . LYS A 1 428 ? 16.391 -41.781 -12.195 1 95.56 428 LYS A O 1
ATOM 3393 N N . ILE A 1 429 ? 18.219 -40.688 -11.789 1 94.44 429 ILE A N 1
ATOM 3394 C CA . ILE A 1 429 ? 18.594 -41.469 -10.641 1 94.44 429 ILE A CA 1
ATOM 3395 C C . ILE A 1 429 ? 19.047 -40.562 -9.5 1 94.44 429 ILE A C 1
ATOM 3397 O O . ILE A 1 429 ? 19.922 -39.719 -9.688 1 94.44 429 ILE A O 1
ATOM 3401 N N . ALA A 1 430 ? 18.5 -40.75 -8.359 1 94.94 430 ALA A N 1
ATOM 3402 C CA . ALA A 1 430 ? 18.828 -39.875 -7.25 1 94.94 430 ALA A CA 1
ATOM 3403 C C . ALA A 1 430 ? 18.875 -40.625 -5.93 1 94.94 430 ALA A C 1
ATOM 3405 O O . ALA A 1 430 ? 18.047 -41.531 -5.691 1 94.94 430 ALA A O 1
ATOM 3406 N N . GLY A 1 431 ? 19.812 -40.219 -5.125 1 93.06 431 GLY A N 1
ATOM 3407 C CA . GLY A 1 431 ? 19.828 -40.719 -3.756 1 93.06 431 GLY A CA 1
ATOM 3408 C C . GLY A 1 431 ? 18.688 -40.156 -2.914 1 93.06 431 GLY A C 1
ATOM 3409 O O . GLY A 1 431 ? 18.109 -39.125 -3.262 1 93.06 431 GLY A O 1
ATOM 3410 N N . PRO A 1 432 ? 18.406 -40.75 -1.771 1 92.06 432 PRO A N 1
ATOM 3411 C CA . PRO A 1 432 ? 17.25 -40.375 -0.958 1 92.06 432 PRO A CA 1
ATOM 3412 C C . PRO A 1 432 ? 17.422 -39 -0.304 1 92.06 432 PRO A C 1
ATOM 3414 O O . PRO A 1 432 ? 16.453 -38.375 0.108 1 92.06 432 PRO A O 1
ATOM 3417 N N . GLN A 1 433 ? 18.641 -38.5 -0.244 1 93.25 433 GLN A N 1
ATOM 3418 C CA . GLN A 1 433 ? 18.875 -37.25 0.459 1 93.25 433 GLN A CA 1
ATOM 3419 C C . GLN A 1 433 ? 19.125 -36.094 -0.523 1 93.25 433 GLN A C 1
ATOM 3421 O O . GLN A 1 433 ? 19.453 -35 -0.115 1 93.25 433 GLN A O 1
ATOM 3426 N N . ALA A 1 434 ? 19.062 -36.375 -1.772 1 94.81 434 ALA A N 1
ATOM 3427 C CA . ALA A 1 434 ? 19.25 -35.344 -2.773 1 94.81 434 ALA A CA 1
ATOM 3428 C C . ALA A 1 434 ? 18.125 -34.312 -2.721 1 94.81 434 ALA A C 1
ATOM 3430 O O . ALA A 1 434 ? 16.953 -34.688 -2.693 1 94.81 434 ALA A O 1
ATOM 3431 N N . THR A 1 435 ? 18.484 -33 -2.695 1 94.12 435 THR A N 1
ATOM 3432 C CA . THR A 1 435 ? 17.5 -31.922 -2.58 1 94.12 435 THR A CA 1
ATOM 3433 C C . THR A 1 435 ? 17.984 -30.672 -3.318 1 94.12 435 THR A C 1
ATOM 3435 O O . THR A 1 435 ? 19.188 -30.453 -3.463 1 94.12 435 THR A O 1
ATOM 3438 N N . THR A 1 436 ? 17.016 -29.906 -3.705 1 94.19 436 THR A N 1
ATOM 3439 C CA . THR A 1 436 ? 17.344 -28.656 -4.387 1 94.19 436 THR A CA 1
ATOM 3440 C C . THR A 1 436 ? 17.312 -27.484 -3.408 1 94.19 436 THR A C 1
ATOM 3442 O O . THR A 1 436 ? 17.812 -26.391 -3.719 1 94.19 436 THR A O 1
ATOM 3445 N N . ILE A 1 437 ? 16.672 -27.641 -2.32 1 92.06 437 ILE A N 1
ATOM 3446 C CA . ILE A 1 437 ? 16.531 -26.688 -1.22 1 92.06 437 ILE A CA 1
ATOM 3447 C C . ILE A 1 437 ? 15.453 -25.656 -1.545 1 92.06 437 ILE A C 1
ATOM 3449 O O . ILE A 1 437 ? 14.477 -25.531 -0.805 1 92.06 437 ILE A O 1
ATOM 3453 N N . TYR A 1 438 ? 15.555 -24.953 -2.676 1 91 438 TYR A N 1
ATOM 3454 C CA . TYR A 1 438 ? 14.625 -23.891 -3.008 1 91 438 TYR A CA 1
ATOM 3455 C C . TYR A 1 438 ? 13.742 -24.266 -4.188 1 91 438 TYR A C 1
ATOM 3457 O O . TYR A 1 438 ? 12.859 -23.5 -4.586 1 91 438 TYR A O 1
ATOM 3465 N N . GLY A 1 439 ? 14.031 -25.375 -4.754 1 90.12 439 GLY A N 1
ATOM 3466 C CA . GLY A 1 439 ? 13.242 -25.828 -5.887 1 90.12 439 GLY A CA 1
ATOM 3467 C C . GLY A 1 439 ? 12.242 -26.906 -5.527 1 90.12 439 GLY A C 1
ATOM 3468 O O . GLY A 1 439 ? 11.781 -26.984 -4.387 1 90.12 439 GLY A O 1
ATOM 3469 N N . ASP A 1 440 ? 11.758 -27.641 -6.488 1 88.31 440 ASP A N 1
ATOM 3470 C CA . ASP A 1 440 ? 10.812 -28.75 -6.328 1 88.31 440 ASP A CA 1
ATOM 3471 C C . ASP A 1 440 ? 11.539 -30.094 -6.301 1 88.31 440 ASP A C 1
ATOM 3473 O O . ASP A 1 440 ? 11.906 -30.625 -7.352 1 88.31 440 ASP A O 1
ATOM 3477 N N . ASP A 1 441 ? 11.602 -30.609 -5.211 1 89.88 441 ASP A N 1
ATOM 3478 C CA . ASP A 1 441 ? 12.352 -31.859 -5.047 1 89.88 441 ASP A CA 1
ATOM 3479 C C . ASP A 1 441 ? 11.672 -33 -5.793 1 89.88 441 ASP A C 1
ATOM 3481 O O . ASP A 1 441 ? 12.305 -34.031 -6.059 1 89.88 441 ASP A O 1
ATOM 3485 N N . ASP A 1 442 ? 10.477 -32.844 -6.148 1 86.06 442 ASP A N 1
ATOM 3486 C CA . ASP A 1 442 ? 9.805 -33.906 -6.922 1 86.06 442 ASP A CA 1
ATOM 3487 C C . ASP A 1 442 ? 10.461 -34.062 -8.289 1 86.06 442 ASP A C 1
ATOM 3489 O O . ASP A 1 442 ? 10.359 -35.125 -8.906 1 86.06 442 ASP A O 1
ATOM 3493 N N . THR A 1 443 ? 11.078 -33.062 -8.68 1 88.56 443 THR A N 1
ATOM 3494 C CA . THR A 1 443 ? 11.742 -33.156 -9.977 1 88.56 443 THR A CA 1
ATOM 3495 C C . THR A 1 443 ? 13.047 -33.938 -9.867 1 88.56 443 THR A C 1
ATOM 3497 O O . THR A 1 443 ? 13.594 -34.375 -10.875 1 88.56 443 THR A O 1
ATOM 3500 N N . VAL A 1 444 ? 13.523 -34.062 -8.68 1 92.31 444 VAL A N 1
ATOM 3501 C CA . VAL A 1 444 ? 14.758 -34.781 -8.438 1 92.31 444 VAL A CA 1
ATOM 3502 C C . VAL A 1 444 ? 14.461 -36.281 -8.32 1 92.31 444 VAL A C 1
ATOM 3504 O O . VAL A 1 444 ? 15.32 -37.125 -8.617 1 92.31 444 VAL A O 1
ATOM 3507 N N . LYS A 1 445 ? 13.266 -36.688 -7.887 1 90.62 445 LYS A N 1
ATOM 3508 C CA . LYS A 1 445 ? 12.852 -38.062 -7.652 1 90.62 445 LYS A CA 1
ATOM 3509 C C . LYS A 1 445 ? 13.773 -38.75 -6.652 1 90.62 445 LYS A C 1
ATOM 3511 O O . LYS A 1 445 ? 14.344 -39.812 -6.949 1 90.62 445 LYS A O 1
ATOM 3516 N N . PRO A 1 446 ? 13.805 -38.219 -5.5 1 90.38 446 PRO A N 1
ATOM 3517 C CA . PRO A 1 446 ? 14.75 -38.75 -4.516 1 90.38 446 PRO A CA 1
ATOM 3518 C C . PRO A 1 446 ? 14.484 -40.219 -4.18 1 90.38 446 PRO A C 1
ATOM 3520 O O . PRO A 1 446 ? 13.336 -40.594 -3.938 1 90.38 446 PRO A O 1
ATOM 3523 N N . GLY A 1 447 ? 15.625 -40.969 -4.145 1 85.31 447 GLY A N 1
ATOM 3524 C CA . GLY A 1 447 ? 15.555 -42.375 -3.768 1 85.31 447 GLY A CA 1
ATOM 3525 C C . GLY A 1 447 ? 15.094 -43.281 -4.902 1 85.31 447 GLY A C 1
ATOM 3526 O O . GLY A 1 447 ? 14.836 -44.469 -4.695 1 85.31 447 GLY A O 1
ATOM 3527 N N . ASN A 1 448 ? 15.008 -42.75 -6.125 1 86.88 448 ASN A N 1
ATOM 3528 C CA . ASN A 1 448 ? 14.406 -43.531 -7.195 1 86.88 448 ASN A CA 1
ATOM 3529 C C . ASN A 1 448 ? 15.25 -43.469 -8.469 1 86.88 448 ASN A C 1
ATOM 3531 O O . ASN A 1 448 ? 16.062 -42.562 -8.641 1 86.88 448 ASN A O 1
ATOM 3535 N N . LEU A 1 449 ? 15.078 -44.562 -9.234 1 88.44 449 LEU A N 1
ATOM 3536 C CA . LEU A 1 449 ? 15.375 -44.562 -10.664 1 88.44 449 LEU A CA 1
ATOM 3537 C C . LEU A 1 449 ? 14.109 -44.344 -11.484 1 88.44 449 LEU A C 1
ATOM 3539 O O . LEU A 1 449 ? 13.164 -45.125 -11.406 1 88.44 449 LEU A O 1
ATOM 3543 N N . PHE A 1 450 ? 14.047 -43.281 -12.117 1 91.94 450 PHE A N 1
ATOM 3544 C CA . PHE A 1 450 ? 12.875 -42.844 -12.859 1 91.94 450 PHE A CA 1
ATOM 3545 C C . PHE A 1 450 ? 13.141 -42.875 -14.359 1 91.94 450 PHE A C 1
ATOM 3547 O O . PHE A 1 450 ? 14.195 -42.438 -14.82 1 91.94 450 PHE A O 1
ATOM 3554 N N . LEU A 1 451 ? 12.25 -43.469 -15.117 1 93.62 451 LEU A N 1
ATOM 3555 C CA . LEU A 1 451 ? 12.297 -43.531 -16.578 1 93.62 451 LEU A CA 1
ATOM 3556 C C . LEU A 1 451 ? 10.977 -43.031 -17.172 1 93.62 451 LEU A C 1
ATOM 3558 O O . LEU A 1 451 ? 9.906 -43.469 -16.75 1 93.62 451 LEU A O 1
ATOM 3562 N N . GLU A 1 452 ? 11.07 -42.125 -18.078 1 95.06 452 GLU A N 1
ATOM 3563 C CA . GLU A 1 452 ? 9.875 -41.656 -18.75 1 95.06 452 GLU A CA 1
ATOM 3564 C C . GLU A 1 452 ? 10.062 -41.625 -20.266 1 95.06 452 GLU A C 1
ATOM 3566 O O . GLU A 1 452 ? 11.062 -41.125 -20.766 1 95.06 452 GLU A O 1
ATOM 3571 N N . LEU A 1 453 ? 9.195 -42.219 -20.969 1 96.38 453 LEU A N 1
ATOM 3572 C CA . LEU A 1 453 ? 9.164 -42.281 -22.438 1 96.38 453 LEU A CA 1
ATOM 3573 C C . LEU A 1 453 ? 7.891 -41.625 -22.969 1 96.38 453 LEU A C 1
ATOM 3575 O O . LEU A 1 453 ? 6.789 -41.969 -22.531 1 96.38 453 LEU A O 1
ATOM 3579 N N . SER A 1 454 ? 8.055 -40.75 -23.891 1 96.38 454 SER A N 1
ATOM 3580 C CA . SER A 1 454 ? 6.898 -40.062 -24.422 1 96.38 454 SER A CA 1
ATOM 3581 C C . SER A 1 454 ? 6.941 -40 -25.953 1 96.38 454 SER A C 1
ATOM 3583 O O . SER A 1 454 ? 7.234 -38.969 -26.531 1 96.38 454 SER A O 1
ATOM 3585 N N . PRO A 1 455 ? 6.57 -41 -26.625 1 96.81 455 PRO A N 1
ATOM 3586 C CA . PRO A 1 455 ? 6.488 -41 -28.078 1 96.81 455 PRO A CA 1
ATOM 3587 C C . PRO A 1 455 ? 5.184 -40.406 -28.594 1 96.81 455 PRO A C 1
ATOM 3589 O O . PRO A 1 455 ? 4.172 -40.406 -27.891 1 96.81 455 PRO A O 1
ATOM 3592 N N . TRP A 1 456 ? 5.203 -39.844 -29.812 1 94.38 456 TRP A N 1
ATOM 3593 C CA . TRP A 1 456 ? 3.98 -39.406 -30.484 1 94.38 456 TRP A CA 1
ATOM 3594 C C . TRP A 1 456 ? 4.121 -39.5 -32 1 94.38 456 TRP A C 1
ATOM 3596 O O . TRP A 1 456 ? 5.234 -39.5 -32.531 1 94.38 456 TRP A O 1
ATOM 3606 N N . VAL A 1 457 ? 3.094 -39.75 -32.656 1 96.5 457 VAL A N 1
ATOM 3607 C CA . VAL A 1 457 ? 3.023 -39.812 -34.125 1 96.5 457 VAL A CA 1
ATOM 3608 C C . VAL A 1 457 ? 1.807 -39 -34.625 1 96.5 457 VAL A C 1
ATOM 3610 O O . VAL A 1 457 ? 0.734 -39.094 -34 1 96.5 457 VAL A O 1
ATOM 3613 N N . GLN A 1 458 ? 2.02 -38.281 -35.562 1 93.75 458 GLN A N 1
ATOM 3614 C CA . GLN A 1 458 ? 0.944 -37.5 -36.156 1 93.75 458 GLN A CA 1
ATOM 3615 C C . GLN A 1 458 ? 0.614 -37.969 -37.562 1 93.75 458 GLN A C 1
ATOM 3617 O O . GLN A 1 458 ? 1.479 -38 -38.438 1 93.75 458 GLN A O 1
ATOM 3622 N N . ILE A 1 459 ? -0.5 -38.469 -37.781 1 92.25 459 ILE A N 1
ATOM 3623 C CA . ILE A 1 459 ? -1.084 -38.781 -39.062 1 92.25 459 ILE A CA 1
ATOM 3624 C C . ILE A 1 459 ? -2.334 -37.938 -39.312 1 92.25 459 ILE A C 1
ATOM 3626 O O . ILE A 1 459 ? -3.424 -38.312 -38.844 1 92.25 459 ILE A O 1
ATOM 3630 N N . GLN A 1 460 ? -2.178 -36.938 -40.094 1 86.5 460 GLN A N 1
ATOM 3631 C CA . GLN A 1 460 ? -3.283 -36 -40.219 1 86.5 460 GLN A CA 1
ATOM 3632 C C . GLN A 1 460 ? -4.586 -36.719 -40.531 1 86.5 460 GLN A C 1
ATOM 3634 O O . GLN A 1 460 ? -4.613 -37.594 -41.406 1 86.5 460 GLN A O 1
ATOM 3639 N N . PRO A 1 461 ? -5.582 -36.312 -39.75 1 90.31 461 PRO A N 1
ATOM 3640 C CA . PRO A 1 461 ? -5.801 -35.219 -38.781 1 90.31 461 PRO A CA 1
ATOM 3641 C C . PRO A 1 461 ? -5.621 -35.656 -37.344 1 90.31 461 PRO A C 1
ATOM 3643 O O . PRO A 1 461 ? -6.062 -34.969 -36.406 1 90.31 461 PRO A O 1
ATOM 3646 N N . VAL A 1 462 ? -5.059 -36.812 -37.125 1 94.5 462 VAL A N 1
ATOM 3647 C CA . VAL A 1 462 ? -5.023 -37.406 -35.781 1 94.5 462 VAL A CA 1
ATOM 3648 C C . VAL A 1 462 ? -3.582 -37.469 -35.281 1 94.5 462 VAL A C 1
ATOM 3650 O O . VAL A 1 462 ? -2.662 -37.75 -36.062 1 94.5 462 VAL A O 1
ATOM 3653 N N . LYS A 1 463 ? -3.412 -37.125 -34.094 1 93.69 463 LYS A N 1
ATOM 3654 C CA . LYS A 1 463 ? -2.137 -37.281 -33.406 1 93.69 463 LYS A CA 1
ATOM 3655 C C . LYS A 1 463 ? -2.248 -38.281 -32.25 1 93.69 463 LYS A C 1
ATOM 3657 O O . LYS A 1 463 ? -3.16 -38.188 -31.422 1 93.69 463 LYS A O 1
ATOM 3662 N N . PHE A 1 464 ? -1.385 -39.25 -32.281 1 96.88 464 PHE A N 1
ATOM 3663 C CA . PHE A 1 464 ? -1.306 -40.219 -31.188 1 96.88 464 PHE A CA 1
ATOM 3664 C C . PHE A 1 464 ? -0.089 -39.969 -30.312 1 96.88 464 PHE A C 1
ATOM 3666 O O . PHE A 1 464 ? 1.015 -39.75 -30.812 1 96.88 464 PHE A O 1
ATOM 3673 N N . SER A 1 465 ? -0.332 -39.844 -29.078 1 96 465 SER A N 1
ATOM 3674 C CA . SER A 1 465 ? 0.771 -39.656 -28.141 1 96 465 SER A CA 1
ATOM 3675 C C . SER A 1 465 ? 0.664 -40.625 -26.953 1 96 465 SER A C 1
ATOM 3677 O O . SER A 1 465 ? -0.422 -41.125 -26.656 1 96 465 SER A O 1
ATOM 3679 N N . LEU A 1 466 ? 1.781 -40.906 -26.328 1 97.06 466 LEU A N 1
ATOM 3680 C CA . LEU A 1 466 ? 1.858 -41.781 -25.156 1 97.06 466 LEU A CA 1
ATOM 3681 C C . LEU A 1 466 ? 2.871 -41.219 -24.156 1 97.06 466 LEU A C 1
ATOM 3683 O O . LEU A 1 466 ? 3.973 -40.812 -24.531 1 97.06 466 LEU A O 1
ATOM 3687 N N . THR A 1 467 ? 2.52 -41.062 -22.922 1 95.25 467 THR A N 1
ATOM 3688 C CA . THR A 1 467 ? 3.443 -40.844 -21.812 1 95.25 467 THR A CA 1
ATOM 3689 C C . THR A 1 467 ? 3.523 -42.062 -20.922 1 95.25 467 THR A C 1
ATOM 3691 O O . THR A 1 467 ? 2.51 -42.531 -20.375 1 95.25 467 THR A O 1
ATOM 3694 N N . ALA A 1 468 ? 4.645 -42.594 -20.875 1 95.94 468 ALA A N 1
ATOM 3695 C CA . ALA A 1 468 ? 4.867 -43.781 -20.047 1 95.94 468 ALA A CA 1
ATOM 3696 C C . ALA A 1 468 ? 6.039 -43.562 -19.094 1 95.94 468 ALA A C 1
ATOM 3698 O O . ALA A 1 468 ? 7.098 -43.094 -19.5 1 95.94 468 ALA A O 1
ATOM 3699 N N . ASN A 1 469 ? 5.781 -43.781 -17.891 1 94.31 469 ASN A N 1
ATOM 3700 C CA . ASN A 1 469 ? 6.902 -43.656 -16.969 1 94.31 469 ASN A CA 1
ATOM 3701 C C . ASN A 1 469 ? 6.945 -44.844 -15.992 1 94.31 469 ASN A C 1
ATOM 3703 O O . ASN A 1 469 ? 5.953 -45.562 -15.828 1 94.31 469 ASN A O 1
ATOM 3707 N N . ALA A 1 470 ? 8.133 -45.094 -15.555 1 92 470 ALA A N 1
ATOM 3708 C CA . ALA A 1 470 ? 8.391 -46.156 -14.578 1 92 470 ALA A CA 1
ATOM 3709 C C . ALA A 1 470 ? 9.305 -45.656 -13.461 1 92 470 ALA A C 1
ATOM 3711 O O . ALA A 1 470 ? 10.234 -44.906 -13.703 1 92 470 ALA A O 1
ATOM 3712 N N . THR A 1 471 ? 9.039 -46.094 -12.32 1 88.62 471 THR A N 1
ATOM 3713 C CA . THR A 1 471 ? 9.852 -45.75 -11.148 1 88.62 471 THR A CA 1
ATOM 3714 C C . THR A 1 471 ? 10.305 -47.031 -10.438 1 88.62 471 THR A C 1
ATOM 3716 O O . THR A 1 471 ? 9.5 -47.906 -10.164 1 88.62 471 THR A O 1
ATOM 3719 N N . PHE A 1 472 ? 11.648 -47.062 -10.219 1 85 472 PHE A N 1
ATOM 3720 C CA . PHE A 1 472 ? 12.273 -48.156 -9.5 1 85 472 PHE A CA 1
ATOM 3721 C C . PHE A 1 472 ? 13.078 -47.656 -8.312 1 85 472 PHE A C 1
ATOM 3723 O O . PHE A 1 472 ? 13.32 -46.438 -8.188 1 85 472 PHE A O 1
ATOM 3730 N N . ALA A 1 473 ? 13.406 -48.625 -7.418 1 79.81 473 ALA A N 1
ATOM 3731 C CA . ALA A 1 473 ? 14.344 -48.25 -6.355 1 79.81 473 ALA A CA 1
ATOM 3732 C C . ALA A 1 473 ? 15.695 -47.844 -6.934 1 79.81 473 ALA A C 1
ATOM 3734 O O . ALA A 1 473 ? 16.172 -48.438 -7.906 1 79.81 473 ALA A O 1
ATOM 3735 N N . HIS A 1 474 ? 16.328 -46.781 -6.383 1 76.25 474 HIS A N 1
ATOM 3736 C CA . HIS A 1 474 ? 17.594 -46.281 -6.891 1 76.25 474 HIS A CA 1
ATOM 3737 C C . HIS A 1 474 ? 18.719 -47.312 -6.723 1 76.25 474 HIS A C 1
ATOM 3739 O O . HIS A 1 474 ? 19.672 -47.312 -7.5 1 76.25 474 HIS A O 1
ATOM 3745 N N . GLU A 1 475 ? 18.609 -48.094 -5.699 1 76.44 475 GLU A N 1
ATOM 3746 C CA . GLU A 1 475 ? 19.578 -49.188 -5.512 1 76.44 475 GLU A CA 1
ATOM 3747 C C . GLU A 1 475 ? 19.266 -50.375 -6.422 1 76.44 475 GLU A C 1
ATOM 3749 O O . GLU A 1 475 ? 18.219 -51 -6.273 1 76.44 475 GLU A O 1
ATOM 3754 N N . PHE A 1 476 ? 20.109 -50.625 -7.289 1 68.25 476 PHE A N 1
ATOM 3755 C CA . PHE A 1 476 ? 19.891 -51.625 -8.32 1 68.25 476 PHE A CA 1
ATOM 3756 C C . PHE A 1 476 ? 19.609 -53 -7.695 1 68.25 476 PHE A C 1
ATOM 3758 O O . PHE A 1 476 ? 18.844 -53.781 -8.25 1 68.25 476 PHE A O 1
ATOM 3765 N N . ASP A 1 477 ? 20.281 -53.219 -6.562 1 64.94 477 ASP A N 1
ATOM 3766 C CA . ASP A 1 477 ? 20.109 -54.531 -5.922 1 64.94 477 ASP A CA 1
ATOM 3767 C C . ASP A 1 477 ? 18.703 -54.656 -5.32 1 64.94 477 ASP A C 1
ATOM 3769 O O . ASP A 1 477 ? 18.266 -55.75 -5.012 1 64.94 477 ASP A O 1
ATOM 3773 N N . LYS A 1 478 ? 18.047 -53.594 -5.223 1 72 478 LYS A N 1
ATOM 3774 C CA . LYS A 1 478 ? 16.734 -53.625 -4.598 1 72 478 LYS A CA 1
ATOM 3775 C C . LYS A 1 478 ? 15.625 -53.531 -5.641 1 72 478 LYS A C 1
ATOM 3777 O O . LYS A 1 478 ? 14.438 -53.5 -5.293 1 72 478 LYS A O 1
ATOM 3782 N N . ILE A 1 479 ? 15.875 -53.375 -6.848 1 65.69 479 ILE A N 1
ATOM 3783 C CA . ILE A 1 479 ? 14.883 -53.219 -7.91 1 65.69 479 ILE A CA 1
ATOM 3784 C C . ILE A 1 479 ? 13.938 -54.406 -7.914 1 65.69 479 ILE A C 1
ATOM 3786 O O . ILE A 1 479 ? 12.742 -54.25 -8.18 1 65.69 479 ILE A O 1
ATOM 3790 N N . GLY A 1 480 ? 14.367 -55.562 -7.582 1 59.84 480 GLY A N 1
ATOM 3791 C CA . GLY A 1 480 ? 13.523 -56.75 -7.562 1 59.84 480 GLY A CA 1
ATOM 3792 C C . GLY A 1 480 ? 12.727 -56.875 -6.281 1 59.84 480 GLY A C 1
ATOM 3793 O O . GLY A 1 480 ? 11.734 -57.594 -6.238 1 59.84 480 GLY A O 1
ATOM 3794 N N . GLU A 1 481 ? 13.078 -56.188 -5.285 1 62.41 481 GLU A N 1
ATOM 3795 C CA . GLU A 1 481 ? 12.477 -56.406 -3.973 1 62.41 481 GLU A CA 1
ATOM 3796 C C . GLU A 1 481 ? 11.367 -55.375 -3.713 1 62.41 481 GLU A C 1
ATOM 3798 O O . GLU A 1 481 ? 10.469 -55.625 -2.908 1 62.41 481 GLU A O 1
ATOM 3803 N N . GLU A 1 482 ? 11.398 -54.25 -4.355 1 67.44 482 GLU A N 1
ATOM 3804 C CA . GLU A 1 482 ? 10.438 -53.188 -4.055 1 67.44 482 GLU A CA 1
ATOM 3805 C C . GLU A 1 482 ? 9.367 -53.094 -5.141 1 67.44 482 GLU A C 1
ATOM 3807 O O . GLU A 1 482 ? 9.523 -53.688 -6.223 1 67.44 482 GLU A O 1
ATOM 3812 N N . ASN A 1 483 ? 8.305 -52.531 -4.73 1 68.94 483 ASN A N 1
ATOM 3813 C CA . ASN A 1 483 ? 7.176 -52.344 -5.637 1 68.94 483 ASN A CA 1
ATOM 3814 C C . ASN A 1 483 ? 7.574 -51.469 -6.84 1 68.94 483 ASN A C 1
ATOM 3816 O O . ASN A 1 483 ? 8.359 -50.531 -6.707 1 68.94 483 ASN A O 1
ATOM 3820 N N . LYS A 1 484 ? 7.273 -52 -7.969 1 82.06 484 LYS A N 1
ATOM 3821 C CA . LYS A 1 484 ? 7.457 -51.281 -9.234 1 82.06 484 LYS A CA 1
ATOM 3822 C C . LYS A 1 484 ? 6.133 -50.719 -9.75 1 82.06 484 LYS A C 1
ATOM 3824 O O . LYS A 1 484 ? 5.09 -51.375 -9.617 1 82.06 484 LYS A O 1
ATOM 3829 N N . SER A 1 485 ? 6.262 -49.5 -10.148 1 87.44 485 SER A N 1
ATOM 3830 C CA . SER A 1 485 ? 5.051 -48.875 -10.672 1 87.44 485 SER A CA 1
ATOM 3831 C C . SER A 1 485 ? 5.258 -48.375 -12.086 1 87.44 485 SER A C 1
ATOM 3833 O O . SER A 1 485 ? 6.309 -47.812 -12.406 1 87.44 485 SER A O 1
ATOM 3835 N N . PHE A 1 486 ? 4.316 -48.688 -12.93 1 92.62 486 PHE A N 1
ATOM 3836 C CA . PHE A 1 486 ? 4.316 -48.25 -14.312 1 92.62 486 PHE A CA 1
ATOM 3837 C C . PHE A 1 486 ? 3.088 -47.375 -14.602 1 92.62 486 PHE A C 1
ATOM 3839 O O . PHE A 1 486 ? 1.963 -47.781 -14.289 1 92.62 486 PHE A O 1
ATOM 3846 N N . TYR A 1 487 ? 3.275 -46.219 -15.062 1 95.12 487 TYR A N 1
ATOM 3847 C CA . TYR A 1 487 ? 2.221 -45.281 -15.43 1 95.12 487 TYR A CA 1
ATOM 3848 C C . TYR A 1 487 ? 2.143 -45.094 -16.938 1 95.12 487 TYR A C 1
ATOM 3850 O O . TYR A 1 487 ? 3.17 -45.031 -17.625 1 95.12 487 TYR A O 1
ATOM 3858 N N . TYR A 1 488 ? 0.912 -45.156 -17.5 1 95.38 488 TYR A N 1
ATOM 3859 C CA . TYR A 1 488 ? 0.659 -44.969 -18.938 1 95.38 488 TYR A CA 1
ATOM 3860 C C . TYR A 1 488 ? -0.464 -43.969 -19.156 1 95.38 488 TYR A C 1
ATOM 3862 O O . TYR A 1 488 ? -1.515 -44.031 -18.516 1 95.38 488 TYR A O 1
ATOM 3870 N N . LYS A 1 489 ? -0.267 -43.156 -20.094 1 96.62 489 LYS A N 1
ATOM 3871 C CA . LYS A 1 489 ? -1.304 -42.188 -20.484 1 96.62 489 LYS A CA 1
ATOM 3872 C C . LYS A 1 489 ? -1.35 -42.031 -22 1 96.62 489 LYS A C 1
ATOM 3874 O O . LYS A 1 489 ? -0.834 -41.031 -22.531 1 96.62 489 LYS A O 1
ATOM 3879 N N . PRO A 1 490 ? -1.934 -42.969 -22.672 1 97.56 490 PRO A N 1
ATOM 3880 C CA . PRO A 1 490 ? -2.18 -42.75 -24.094 1 97.56 490 PRO A CA 1
ATOM 3881 C C . PRO A 1 490 ? -3.164 -41.594 -24.344 1 97.56 490 PRO A C 1
ATOM 3883 O O . PRO A 1 490 ? -4.121 -41.438 -23.578 1 97.56 490 PRO A O 1
ATOM 3886 N N . GLN A 1 491 ? -2.957 -40.844 -25.391 1 96.69 491 GLN A N 1
ATOM 3887 C CA . GLN A 1 491 ? -3.811 -39.719 -25.75 1 96.69 491 GLN A CA 1
ATOM 3888 C C . GLN A 1 491 ? -3.971 -39.625 -27.266 1 96.69 491 GLN A C 1
ATOM 3890 O O . GLN A 1 491 ? -3.049 -39.938 -28.016 1 96.69 491 GLN A O 1
ATOM 3895 N N . ILE A 1 492 ? -5.105 -39.344 -27.719 1 97.44 492 ILE A N 1
ATOM 3896 C CA . ILE A 1 492 ? -5.426 -39.094 -29.125 1 97.44 492 ILE A CA 1
ATOM 3897 C C . ILE A 1 492 ? -5.996 -37.688 -29.312 1 97.44 492 ILE A C 1
ATOM 3899 O O . ILE A 1 492 ? -6.973 -37.344 -28.656 1 97.44 492 ILE A O 1
ATOM 3903 N N . ASP A 1 493 ? -5.41 -36.938 -30.125 1 93.25 493 ASP A N 1
ATOM 3904 C CA . ASP A 1 493 ? -5.914 -35.625 -30.516 1 93.25 493 ASP A CA 1
ATOM 3905 C C . ASP A 1 493 ? -6.324 -35.594 -31.984 1 93.25 493 ASP A C 1
ATOM 3907 O O . ASP A 1 493 ? -5.598 -36.094 -32.844 1 93.25 493 ASP A O 1
ATOM 3911 N N . ALA A 1 494 ? -7.457 -35.094 -32.25 1 95.12 494 ALA A N 1
ATOM 3912 C CA . ALA A 1 494 ? -7.941 -35.062 -33.625 1 95.12 494 ALA A CA 1
ATOM 3913 C C . ALA A 1 494 ? -8.453 -33.656 -34 1 95.12 494 ALA A C 1
ATOM 3915 O O . ALA A 1 494 ? -9.133 -33.031 -33.188 1 95.12 494 ALA A O 1
ATOM 3916 N N . ASP A 1 495 ? -8.062 -33.25 -35.125 1 90 495 ASP A N 1
ATOM 3917 C CA . ASP A 1 495 ? -8.625 -32.062 -35.75 1 90 495 ASP A CA 1
ATOM 3918 C C . ASP A 1 495 ? -9.602 -32.438 -36.875 1 90 495 ASP A C 1
ATOM 3920 O O . ASP A 1 495 ? -9.188 -32.781 -37.969 1 90 495 ASP A O 1
ATOM 3924 N N . LEU A 1 496 ? -10.797 -32.281 -36.594 1 94.38 496 LEU A N 1
ATOM 3925 C CA . LEU A 1 496 ? -11.836 -32.75 -37.531 1 94.38 496 LEU A CA 1
ATOM 3926 C C . LEU A 1 496 ? -12.453 -31.562 -38.25 1 94.38 496 LEU A C 1
ATOM 3928 O O . LEU A 1 496 ? -13.57 -31.656 -38.781 1 94.38 496 LEU A O 1
ATOM 3932 N N . SER A 1 497 ? -11.852 -30.516 -38.25 1 85.25 497 SER A N 1
ATOM 3933 C CA . SER A 1 497 ? -12.375 -29.266 -38.812 1 85.25 497 SER A CA 1
ATOM 3934 C C . SER A 1 497 ? -12.766 -29.453 -40.281 1 85.25 497 SER A C 1
ATOM 3936 O O . SER A 1 497 ? -13.797 -28.938 -40.719 1 85.25 497 SER A O 1
ATOM 3938 N N . ARG A 1 498 ? -11.898 -30.141 -41.094 1 87.5 498 ARG A N 1
ATOM 3939 C CA . ARG A 1 498 ? -12.141 -30.328 -42.531 1 87.5 498 ARG A CA 1
ATOM 3940 C C . ARG A 1 498 ? -13.453 -31.062 -42.75 1 87.5 498 ARG A C 1
ATOM 3942 O O . ARG A 1 498 ? -14.188 -30.734 -43.688 1 87.5 498 ARG A O 1
ATOM 3949 N N . TRP A 1 499 ? -13.727 -31.984 -41.906 1 91.69 499 TRP A N 1
ATOM 3950 C CA . TRP A 1 499 ? -14.922 -32.812 -42.125 1 91.69 499 TRP A CA 1
ATOM 3951 C C . TRP A 1 499 ? -16.156 -32.125 -41.562 1 91.69 499 TRP A C 1
ATOM 3953 O O . TRP A 1 499 ? -17.266 -32.312 -42.094 1 91.69 499 TRP A O 1
ATOM 3963 N N . ALA A 1 500 ? -16.047 -31.328 -40.5 1 90.06 500 ALA A N 1
ATOM 3964 C CA . ALA A 1 500 ? -17.188 -30.688 -39.844 1 90.06 500 ALA A CA 1
ATOM 3965 C C . ALA A 1 500 ? -17.547 -29.375 -40.5 1 90.06 500 ALA A C 1
ATOM 3967 O O . ALA A 1 500 ? -18.672 -28.859 -40.344 1 90.06 500 ALA A O 1
ATOM 3968 N N . GLY A 1 501 ? -16.641 -28.703 -41.312 1 86 501 GLY A N 1
ATOM 3969 C CA . GLY A 1 501 ? -16.859 -27.422 -41.938 1 86 501 GLY A CA 1
ATOM 3970 C C . GLY A 1 501 ? -16.734 -26.25 -40.969 1 86 501 GLY A C 1
ATOM 3971 O O . GLY A 1 501 ? -17.234 -25.156 -41.25 1 86 501 GLY A O 1
ATOM 3972 N N . MET A 1 502 ? -16.406 -26.594 -39.781 1 83.56 502 MET A N 1
ATOM 3973 C CA . MET A 1 502 ? -16.125 -25.609 -38.719 1 83.56 502 MET A CA 1
ATOM 3974 C C . MET A 1 502 ? -14.953 -26.078 -37.844 1 83.56 502 MET A C 1
ATOM 3976 O O . MET A 1 502 ? -14.625 -27.266 -37.844 1 83.56 502 MET A O 1
ATOM 3980 N N . PRO A 1 503 ? -14.273 -25.156 -37.312 1 82.31 503 PRO A N 1
ATOM 3981 C CA . PRO A 1 503 ? -13.203 -25.609 -36.438 1 82.31 503 PRO A CA 1
ATOM 3982 C C . PRO A 1 503 ? -13.711 -26.547 -35.344 1 82.31 503 PRO A C 1
ATOM 3984 O O . PRO A 1 503 ? -14.602 -26.203 -34.562 1 82.31 503 PRO A O 1
ATOM 3987 N N . PHE A 1 504 ? -13.312 -27.734 -35.375 1 90.19 504 PHE A N 1
ATOM 3988 C CA . PHE A 1 504 ? -13.734 -28.812 -34.5 1 90.19 504 PHE A CA 1
ATOM 3989 C C . PHE A 1 504 ? -12.555 -29.703 -34.125 1 90.19 504 PHE A C 1
ATOM 3991 O O . PHE A 1 504 ? -12 -30.391 -35 1 90.19 504 PHE A O 1
ATOM 3998 N N . THR A 1 505 ? -12.164 -29.641 -32.844 1 89.56 505 THR A N 1
ATOM 3999 C CA . THR A 1 505 ? -11.094 -30.5 -32.344 1 89.56 505 THR A CA 1
ATOM 4000 C C . THR A 1 505 ? -11.594 -31.359 -31.188 1 89.56 505 THR A C 1
ATOM 4002 O O . THR A 1 505 ? -12.5 -30.969 -30.453 1 89.56 505 THR A O 1
ATOM 4005 N N . THR A 1 506 ? -11.086 -32.469 -31.031 1 94.5 506 THR A N 1
ATOM 4006 C CA . THR A 1 506 ? -11.414 -33.375 -29.922 1 94.5 506 THR A CA 1
ATOM 4007 C C . THR A 1 506 ? -10.164 -34.094 -29.438 1 94.5 506 THR A C 1
ATOM 4009 O O . THR A 1 506 ? -9.25 -34.344 -30.219 1 94.5 506 THR A O 1
ATOM 4012 N N . SER A 1 507 ? -10.109 -34.312 -28.188 1 95.31 507 SER A N 1
ATOM 4013 C CA . SER A 1 507 ? -9.008 -35.031 -27.547 1 95.31 507 SER A CA 1
ATOM 4014 C C . SER A 1 507 ? -9.531 -36.094 -26.594 1 95.31 507 SER A C 1
ATOM 4016 O O . SER A 1 507 ? -10.57 -35.906 -25.953 1 95.31 507 SER A O 1
ATOM 4018 N N . LEU A 1 508 ? -8.875 -37.156 -26.594 1 97.25 508 LEU A N 1
ATOM 4019 C CA . LEU A 1 508 ? -9.195 -38.281 -25.703 1 97.25 508 LEU A CA 1
ATOM 4020 C C . LEU A 1 508 ? -7.938 -38.812 -25.047 1 97.25 508 LEU A C 1
ATOM 4022 O O . LEU A 1 508 ? -6.91 -39.031 -25.703 1 97.25 508 LEU A O 1
ATOM 4026 N N . TYR A 1 509 ? -7.949 -38.969 -23.75 1 96.81 509 TYR A N 1
ATOM 4027 C CA . TYR A 1 509 ? -6.824 -39.594 -23.062 1 96.81 509 TYR A CA 1
ATOM 4028 C C . TYR A 1 509 ? -7.309 -40.656 -22.078 1 96.81 509 TYR A C 1
ATOM 4030 O O . TYR A 1 509 ? -8.492 -40.719 -21.75 1 96.81 509 TYR A O 1
ATOM 4038 N N . THR A 1 510 ? -6.469 -41.562 -21.734 1 97.56 510 THR A N 1
ATOM 4039 C CA . THR A 1 510 ? -6.672 -42.531 -20.672 1 97.56 510 THR A CA 1
ATOM 4040 C C . THR A 1 510 ? -5.441 -42.625 -19.766 1 97.56 510 THR A C 1
ATOM 4042 O O . THR A 1 510 ? -4.312 -42.688 -20.25 1 97.56 510 THR A O 1
ATOM 4045 N N . ARG A 1 511 ? -5.598 -42.562 -18.422 1 97.06 511 ARG A N 1
ATOM 4046 C CA . ARG A 1 511 ? -4.516 -42.75 -17.453 1 97.06 511 ARG A CA 1
ATOM 4047 C C . ARG A 1 511 ? -4.629 -44.094 -16.766 1 97.06 511 ARG A C 1
ATOM 4049 O O . ARG A 1 511 ? -5.676 -44.438 -16.219 1 97.06 511 ARG A O 1
ATOM 4056 N N . MET A 1 512 ? -3.568 -44.781 -16.812 1 97 512 MET A N 1
ATOM 4057 C CA . MET A 1 512 ? -3.529 -46.125 -16.234 1 97 512 MET A CA 1
ATOM 4058 C C . MET A 1 512 ? -2.254 -46.344 -15.422 1 97 512 MET A C 1
ATOM 4060 O O . MET A 1 512 ? -1.242 -45.688 -15.68 1 97 512 MET A O 1
ATOM 4064 N N . GLN A 1 513 ? -2.35 -47.188 -14.461 1 95.44 513 GLN A N 1
ATOM 4065 C CA . GLN A 1 513 ? -1.2 -47.531 -13.633 1 95.44 513 GLN A CA 1
ATOM 4066 C C . GLN A 1 513 ? -1.152 -49.031 -13.367 1 95.44 513 GLN A C 1
ATOM 4068 O O . GLN A 1 513 ? -2.189 -49.656 -13.156 1 95.44 513 GLN A O 1
ATOM 4073 N N . THR A 1 514 ? 0.003 -49.594 -13.516 1 93.81 514 THR A N 1
ATOM 4074 C CA . THR A 1 514 ? 0.25 -51 -13.172 1 93.81 514 THR A CA 1
ATOM 4075 C C . THR A 1 514 ? 1.33 -51.125 -12.102 1 93.81 514 THR A C 1
ATOM 4077 O O . THR A 1 514 ? 2.436 -50.594 -12.266 1 93.81 514 THR A O 1
ATOM 4080 N N . ASP A 1 515 ? 0.964 -51.781 -11.102 1 90.19 515 ASP A N 1
ATOM 4081 C CA . ASP A 1 515 ? 1.913 -51.969 -10.016 1 90.19 515 ASP A CA 1
ATOM 4082 C C . ASP A 1 515 ? 2.285 -53.469 -9.891 1 90.19 515 ASP A C 1
ATOM 4084 O O . ASP A 1 515 ? 1.444 -54.344 -10.094 1 90.19 515 ASP A O 1
ATOM 4088 N N . PHE A 1 516 ? 3.523 -53.688 -9.695 1 88.31 516 PHE A N 1
ATOM 4089 C CA . PHE A 1 516 ? 3.994 -55 -9.32 1 88.31 516 PHE A CA 1
ATOM 4090 C C . PHE A 1 516 ? 4.309 -55.062 -7.832 1 88.31 516 PHE A C 1
ATOM 4092 O O . PHE A 1 516 ? 5.242 -54.406 -7.363 1 88.31 516 PHE A O 1
ATOM 4099 N N . ILE A 1 517 ? 3.51 -55.812 -7.172 1 83.25 517 ILE A N 1
ATOM 4100 C CA . ILE A 1 517 ? 3.498 -55.75 -5.715 1 83.25 517 ILE A CA 1
ATOM 4101 C C . ILE A 1 517 ? 4.109 -57.031 -5.141 1 83.25 517 ILE A C 1
ATOM 4103 O O . ILE A 1 517 ? 3.742 -58.125 -5.539 1 83.25 517 ILE A O 1
ATOM 4107 N N . GLY A 1 518 ? 4.844 -56.906 -4.195 1 75.06 518 GLY A N 1
ATOM 4108 C CA . GLY A 1 518 ? 5.387 -58 -3.387 1 75.06 518 GLY A CA 1
ATOM 4109 C C . GLY A 1 518 ? 6.477 -58.781 -4.094 1 75.06 518 GLY A C 1
ATOM 4110 O O . GLY A 1 518 ? 6.902 -58.406 -5.188 1 75.06 518 GLY A O 1
ATOM 4111 N N . GLU A 1 519 ? 6.98 -59.844 -3.459 1 74.06 519 GLU A N 1
ATOM 4112 C CA . GLU A 1 519 ? 8.07 -60.688 -3.947 1 74.06 519 GLU A CA 1
ATOM 4113 C C . GLU A 1 519 ? 7.629 -61.5 -5.156 1 74.06 519 GLU A C 1
ATOM 4115 O O . GLU A 1 519 ? 8.438 -61.812 -6.027 1 74.06 519 GLU A O 1
ATOM 4120 N N . ASP A 1 520 ? 6.281 -61.781 -5.207 1 76.75 520 ASP A N 1
ATOM 4121 C CA . ASP A 1 520 ? 5.766 -62.594 -6.301 1 76.75 520 ASP A CA 1
ATOM 4122 C C . ASP A 1 520 ? 5.426 -61.719 -7.516 1 76.75 520 ASP A C 1
ATOM 4124 O O . ASP A 1 520 ? 5.078 -62.25 -8.578 1 76.75 520 ASP A O 1
ATOM 4128 N N . ASN A 1 521 ? 5.59 -60.406 -7.367 1 80.69 521 ASN A N 1
ATOM 4129 C CA . ASN A 1 521 ? 5.305 -59.469 -8.445 1 80.69 521 ASN A CA 1
ATOM 4130 C C . ASN A 1 521 ? 3.859 -59.594 -8.93 1 80.69 521 ASN A C 1
ATOM 4132 O O . ASN A 1 521 ? 3.609 -59.719 -10.125 1 80.69 521 ASN A O 1
ATOM 4136 N N . ASP A 1 522 ? 2.998 -59.688 -7.93 1 85.56 522 ASP A N 1
ATOM 4137 C CA . ASP A 1 522 ? 1.587 -59.688 -8.305 1 85.56 522 ASP A CA 1
ATOM 4138 C C . ASP A 1 522 ? 1.21 -58.406 -9.039 1 85.56 522 ASP A C 1
ATOM 4140 O O . ASP A 1 522 ? 1.665 -57.312 -8.672 1 85.56 522 ASP A O 1
ATOM 4144 N N . LEU A 1 523 ? 0.401 -58.594 -10.016 1 88.94 523 LEU A N 1
ATOM 4145 C CA . LEU A 1 523 ? 0.062 -57.469 -10.891 1 88.94 523 LEU A CA 1
ATOM 4146 C C . LEU A 1 523 ? -1.177 -56.75 -10.383 1 88.94 523 LEU A C 1
ATOM 4148 O O . LEU A 1 523 ? -2.225 -57.344 -10.172 1 88.94 523 LEU A O 1
ATOM 4152 N N . GLY A 1 524 ? -1.055 -55.531 -9.992 1 91.25 524 GLY A N 1
ATOM 4153 C CA . GLY A 1 524 ? -2.168 -54.656 -9.711 1 91.25 524 GLY A CA 1
ATOM 4154 C C . GLY A 1 524 ? -2.396 -53.594 -10.797 1 91.25 524 GLY A C 1
ATOM 4155 O O . GLY A 1 524 ? -1.465 -52.906 -11.203 1 91.25 524 GLY A O 1
ATOM 4156 N N . PHE A 1 525 ? -3.592 -53.562 -11.32 1 94.31 525 PHE A N 1
ATOM 4157 C CA . PHE A 1 525 ? -3.922 -52.656 -12.406 1 94.31 525 PHE A CA 1
ATOM 4158 C C . PHE A 1 525 ? -4.965 -51.625 -11.961 1 94.31 525 PHE A C 1
ATOM 4160 O O . PHE A 1 525 ? -5.926 -51.969 -11.266 1 94.31 525 PHE A O 1
ATOM 4167 N N . LYS A 1 526 ? -4.777 -50.375 -12.242 1 96.19 526 LYS A N 1
ATOM 4168 C CA . LYS A 1 526 ? -5.719 -49.281 -11.984 1 96.19 526 LYS A CA 1
ATOM 4169 C C . LYS A 1 526 ? -5.988 -48.469 -13.25 1 96.19 526 LYS A C 1
ATOM 4171 O O . LYS A 1 526 ? -5.055 -47.969 -13.883 1 96.19 526 LYS A O 1
ATOM 4176 N N . LEU A 1 527 ? -7.234 -48.438 -13.688 1 96.69 527 LEU A N 1
ATOM 4177 C CA . LEU A 1 527 ? -7.695 -47.406 -14.609 1 96.69 527 LEU A CA 1
ATOM 4178 C C . LEU A 1 527 ? -8.07 -46.125 -13.867 1 96.69 527 LEU A C 1
ATOM 4180 O O . LEU A 1 527 ? -9.156 -46.031 -13.289 1 96.69 527 LEU A O 1
ATOM 4184 N N . MET A 1 528 ? -7.227 -45.188 -13.875 1 95.88 528 MET A N 1
ATOM 4185 C CA . MET A 1 528 ? -7.414 -44 -13.047 1 95.88 528 MET A CA 1
ATOM 4186 C C . MET A 1 528 ? -8.516 -43.125 -13.609 1 95.88 528 MET A C 1
ATOM 4188 O O . MET A 1 528 ? -9.469 -42.781 -12.906 1 95.88 528 MET A O 1
ATOM 4192 N N . ASP A 1 529 ? -8.367 -42.75 -14.867 1 95.38 529 ASP A N 1
ATOM 4193 C CA . ASP A 1 529 ? -9.43 -41.938 -15.477 1 95.38 529 ASP A CA 1
ATOM 4194 C C . ASP A 1 529 ? -9.305 -41.938 -17 1 95.38 529 ASP A C 1
ATOM 4196 O O . ASP A 1 529 ? -8.258 -42.312 -17.547 1 95.38 529 ASP A O 1
ATOM 4200 N N . VAL A 1 530 ? -10.398 -41.688 -17.625 1 97.25 530 VAL A N 1
ATOM 4201 C CA . VAL A 1 530 ? -10.555 -41.438 -19.062 1 97.25 530 VAL A CA 1
ATOM 4202 C C . VAL A 1 530 ? -11.266 -40.094 -19.281 1 97.25 530 VAL A C 1
ATOM 4204 O O . VAL A 1 530 ? -12.273 -39.812 -18.625 1 97.25 530 VAL A O 1
ATOM 4207 N N . GLY A 1 531 ? -10.68 -39.281 -20.047 1 97.12 531 GLY A N 1
ATOM 4208 C CA . GLY A 1 531 ? -11.281 -37.969 -20.266 1 97.12 531 GLY A CA 1
ATOM 4209 C C . GLY A 1 531 ? -11.273 -37.531 -21.719 1 97.12 531 GLY A C 1
ATOM 4210 O O . GLY A 1 531 ? -10.438 -38 -22.5 1 97.12 531 GLY A O 1
ATOM 4211 N N . THR A 1 532 ? -12.203 -36.781 -22.109 1 97 532 THR A N 1
ATOM 4212 C CA . THR A 1 532 ? -12.273 -36.188 -23.438 1 97 532 THR A CA 1
ATOM 4213 C C . THR A 1 532 ? -12.594 -34.719 -23.391 1 97 532 THR A C 1
ATOM 4215 O O . THR A 1 532 ? -13.297 -34.25 -22.469 1 97 532 THR A O 1
ATOM 4218 N N . LYS A 1 533 ? -12.094 -34 -24.219 1 95.31 533 LYS A N 1
ATOM 4219 C CA . LYS A 1 533 ? -12.406 -32.594 -24.453 1 95.31 533 LYS A CA 1
ATOM 4220 C C . LYS A 1 533 ? -12.789 -32.344 -25.906 1 95.31 533 LYS A C 1
ATOM 4222 O O . LYS A 1 533 ? -12.07 -32.75 -26.828 1 95.31 533 LYS A O 1
ATOM 4227 N N . THR A 1 534 ? -13.883 -31.781 -26.141 1 95.38 534 THR A N 1
ATOM 4228 C CA . THR A 1 534 ? -14.32 -31.391 -27.469 1 95.38 534 THR A CA 1
ATOM 4229 C C . THR A 1 534 ? -14.516 -29.875 -27.562 1 95.38 534 THR A C 1
ATOM 4231 O O . THR A 1 534 ? -15.203 -29.297 -26.719 1 95.38 534 THR A O 1
ATOM 4234 N N . SER A 1 535 ? -13.906 -29.328 -28.547 1 90.25 535 SER A N 1
ATOM 4235 C CA . SER A 1 535 ? -14 -27.891 -28.75 1 90.25 535 SER A CA 1
ATOM 4236 C C . SER A 1 535 ? -14.617 -27.562 -30.109 1 90.25 535 SER A C 1
ATOM 4238 O O . SER A 1 535 ? -14.141 -28.031 -31.141 1 90.25 535 SER A O 1
ATOM 4240 N N . LEU A 1 536 ? -15.664 -26.828 -30.094 1 90.81 536 LEU A N 1
ATOM 4241 C CA . LEU A 1 536 ? -16.328 -26.344 -31.297 1 90.81 536 LEU A CA 1
ATOM 4242 C C . LEU A 1 536 ? -16.312 -24.828 -31.359 1 90.81 536 LEU A C 1
ATOM 4244 O O . LEU A 1 536 ? -16.531 -24.156 -30.344 1 90.81 536 LEU A O 1
ATOM 4248 N N . ARG A 1 537 ? -16 -24.328 -32.5 1 84 537 ARG A N 1
ATOM 4249 C CA . ARG A 1 537 ? -16 -22.875 -32.688 1 84 537 ARG A CA 1
ATOM 4250 C C . ARG A 1 537 ? -16.922 -22.469 -33.844 1 84 537 ARG A C 1
ATOM 4252 O O . ARG A 1 537 ? -17.062 -23.203 -34.812 1 84 537 ARG A O 1
ATOM 4259 N N . ASN A 1 538 ? -17.609 -21.312 -33.656 1 82.44 538 ASN A N 1
ATOM 4260 C CA . ASN A 1 538 ? -18.453 -20.688 -34.688 1 82.44 538 ASN A CA 1
ATOM 4261 C C . ASN A 1 538 ? -19.625 -21.609 -35.062 1 82.44 538 ASN A C 1
ATOM 4263 O O . ASN A 1 538 ? -19.891 -21.812 -36.25 1 82.44 538 ASN A O 1
ATOM 4267 N N . LEU A 1 539 ? -20.141 -22.188 -34.094 1 88.06 539 LEU A N 1
ATOM 4268 C CA . LEU A 1 539 ? -21.297 -23.047 -34.344 1 88.06 539 LEU A CA 1
ATOM 4269 C C . LEU A 1 539 ? -22.484 -22.219 -34.875 1 88.06 539 LEU A C 1
ATOM 4271 O O . LEU A 1 539 ? -23.266 -22.672 -35.688 1 88.06 539 LEU A O 1
ATOM 4275 N N . ALA A 1 540 ? -22.641 -21.031 -34.188 1 88.69 540 ALA A N 1
ATOM 4276 C CA . ALA A 1 540 ? -23.656 -20.047 -34.562 1 88.69 540 ALA A CA 1
ATOM 4277 C C . ALA A 1 540 ? -23.203 -18.641 -34.156 1 88.69 540 ALA A C 1
ATOM 4279 O O . ALA A 1 540 ? -22.234 -18.484 -33.406 1 88.69 540 ALA A O 1
ATOM 4280 N N . GLU A 1 541 ? -23.922 -17.688 -34.688 1 84.19 541 GLU A N 1
ATOM 4281 C CA . GLU A 1 541 ? -23.594 -16.312 -34.375 1 84.19 541 GLU A CA 1
ATOM 4282 C C . GLU A 1 541 ? -23.703 -16.047 -32.875 1 84.19 541 GLU A C 1
ATOM 4284 O O . GLU A 1 541 ? -22.906 -15.328 -32.281 1 84.19 541 GLU A O 1
ATOM 4289 N N . PHE A 1 542 ? -24.703 -16.688 -32.281 1 88.38 542 PHE A N 1
ATOM 4290 C CA . PHE A 1 542 ? -24.938 -16.453 -30.859 1 88.38 542 PHE A CA 1
ATOM 4291 C C . PHE A 1 542 ? -24.031 -17.344 -30.016 1 88.38 542 PHE A C 1
ATOM 4293 O O . PHE A 1 542 ? -23.891 -17.125 -28.797 1 88.38 542 PHE A O 1
ATOM 4300 N N . LEU A 1 543 ? -23.281 -18.375 -30.609 1 90 543 LEU A N 1
ATOM 4301 C CA . LEU A 1 543 ? -22.453 -19.328 -29.906 1 90 543 LEU A CA 1
ATOM 4302 C C . LEU A 1 543 ? -21.094 -19.469 -30.562 1 90 543 LEU A C 1
ATOM 4304 O O . LEU A 1 543 ? -20.766 -20.5 -31.141 1 90 543 LEU A O 1
ATOM 4308 N N . PRO A 1 544 ? -20.219 -18.531 -30.422 1 81.12 544 PRO A N 1
ATOM 4309 C CA . PRO A 1 544 ? -18.906 -18.516 -31.047 1 81.12 544 PRO A CA 1
ATOM 4310 C C . PRO A 1 544 ? -18 -19.625 -30.531 1 81.12 544 PRO A C 1
ATOM 4312 O O . PRO A 1 544 ? -17.078 -20.062 -31.234 1 81.12 544 PRO A O 1
ATOM 4315 N N . GLY A 1 545 ? -18.25 -20.047 -29.281 1 85.88 545 GLY A N 1
ATOM 4316 C CA . GLY A 1 545 ? -17.391 -21.078 -28.75 1 85.88 545 GLY A CA 1
ATOM 4317 C C . GLY A 1 545 ? -18.094 -22.031 -27.812 1 85.88 545 GLY A C 1
ATOM 4318 O O . GLY A 1 545 ? -18.922 -21.609 -27 1 85.88 545 GLY A O 1
ATOM 4319 N N . LEU A 1 546 ? -17.766 -23.312 -27.922 1 90.31 546 LEU A N 1
ATOM 4320 C CA . LEU A 1 546 ? -18.312 -24.344 -27.047 1 90.31 546 LEU A CA 1
ATOM 4321 C C . LEU A 1 546 ? -17.234 -25.391 -26.734 1 90.31 546 LEU A C 1
ATOM 4323 O O . LEU A 1 546 ? -16.641 -25.984 -27.641 1 90.31 546 LEU A O 1
ATOM 4327 N N . ASP A 1 547 ? -16.938 -25.547 -25.5 1 89.12 547 ASP A N 1
ATOM 4328 C CA . ASP A 1 547 ? -16.062 -26.594 -25.016 1 89.12 547 ASP A CA 1
ATOM 4329 C C . ASP A 1 547 ? -16.812 -27.594 -24.141 1 89.12 547 ASP A C 1
ATOM 4331 O O . ASP A 1 547 ? -17.547 -27.188 -23.234 1 89.12 547 ASP A O 1
ATOM 4335 N N . VAL A 1 548 ? -16.656 -28.781 -24.484 1 95.31 548 VAL A N 1
ATOM 4336 C CA . VAL A 1 548 ? -17.297 -29.828 -23.719 1 95.31 548 VAL A CA 1
ATOM 4337 C C . VAL A 1 548 ? -16.25 -30.781 -23.156 1 95.31 548 VAL A C 1
ATOM 4339 O O . VAL A 1 548 ? -15.422 -31.312 -23.906 1 95.31 548 VAL A O 1
ATOM 4342 N N . TYR A 1 549 ? -16.219 -30.922 -21.859 1 95.19 549 TYR A N 1
ATOM 4343 C CA . TYR A 1 549 ? -15.336 -31.859 -21.172 1 95.19 549 TYR A CA 1
ATOM 4344 C C . TYR A 1 549 ? -16.141 -33.031 -20.578 1 95.19 549 TYR A C 1
ATOM 4346 O O . TYR A 1 549 ? -17.188 -32.812 -19.953 1 95.19 549 TYR A O 1
ATOM 4354 N N . TYR A 1 550 ? -15.758 -34.188 -20.812 1 96.94 550 TYR A N 1
ATOM 4355 C CA . TYR A 1 550 ? -16.328 -35.344 -20.172 1 96.94 550 TYR A CA 1
ATOM 4356 C C . TYR A 1 550 ? -15.234 -36.281 -19.625 1 96.94 550 TYR A C 1
ATOM 4358 O O . TYR A 1 550 ? -14.219 -36.469 -20.297 1 96.94 550 TYR A O 1
ATOM 4366 N N . ALA A 1 551 ? -15.391 -36.75 -18.422 1 96.69 551 ALA A N 1
ATOM 4367 C CA . ALA A 1 551 ? -14.375 -37.625 -17.859 1 96.69 551 ALA A CA 1
ATOM 4368 C C . ALA A 1 551 ? -15 -38.719 -16.969 1 96.69 551 ALA A C 1
ATOM 4370 O O . ALA A 1 551 ? -16 -38.438 -16.297 1 96.69 551 ALA A O 1
ATOM 4371 N N . LEU A 1 552 ? -14.508 -39.875 -17.109 1 96.75 552 LEU A N 1
ATOM 4372 C CA . LEU A 1 552 ? -14.742 -40.969 -16.203 1 96.75 552 LEU A CA 1
ATOM 4373 C C . LEU A 1 552 ? -13.531 -41.219 -15.305 1 96.75 552 LEU A C 1
ATOM 4375 O O . LEU A 1 552 ? -12.406 -41.344 -15.789 1 96.75 552 LEU A O 1
ATOM 4379 N N . ALA A 1 553 ? -13.719 -41.188 -14 1 96.06 553 ALA A N 1
ATOM 4380 C CA . ALA A 1 553 ? -12.625 -41.406 -13.07 1 96.06 553 ALA A CA 1
ATOM 4381 C C . ALA A 1 553 ? -12.992 -42.5 -12.055 1 96.06 553 ALA A C 1
ATOM 4383 O O . ALA A 1 553 ? -14.156 -42.625 -11.664 1 96.06 553 ALA A O 1
ATOM 4384 N N . LEU A 1 554 ? -12.031 -43.25 -11.703 1 95.69 554 LEU A N 1
ATOM 4385 C CA . LEU A 1 554 ? -12.227 -44.312 -10.719 1 95.69 554 LEU A CA 1
ATOM 4386 C C . LEU A 1 554 ? -11.32 -44.094 -9.508 1 95.69 554 LEU A C 1
ATOM 4388 O O . LEU A 1 554 ? -10.133 -43.781 -9.664 1 95.69 554 LEU A O 1
ATOM 4392 N N . GLU A 1 555 ? -11.875 -44.219 -8.398 1 94.12 555 GLU A N 1
ATOM 4393 C CA . GLU A 1 555 ? -11.125 -44.219 -7.145 1 94.12 555 GLU A CA 1
ATOM 4394 C C . GLU A 1 555 ? -10.945 -45.656 -6.621 1 94.12 555 GLU A C 1
ATOM 4396 O O . GLU A 1 555 ? -11.891 -46.438 -6.637 1 94.12 555 GLU A O 1
ATOM 4401 N N . TYR A 1 556 ? -9.727 -45.938 -6.188 1 94.69 556 TYR A N 1
ATOM 4402 C CA . TYR A 1 556 ? -9.438 -47.312 -5.758 1 94.69 556 TYR A CA 1
ATOM 4403 C C . TYR A 1 556 ? -9.07 -47.344 -4.277 1 94.69 556 TYR A C 1
ATOM 4405 O O . TYR A 1 556 ? -8.531 -46.375 -3.74 1 94.69 556 TYR A O 1
ATOM 4413 N N . GLY A 1 557 ? -9.398 -48.375 -3.65 1 91.94 557 GLY A N 1
ATOM 4414 C CA . GLY A 1 557 ? -8.898 -48.656 -2.312 1 91.94 557 GLY A CA 1
ATOM 4415 C C . GLY A 1 557 ? -7.523 -49.312 -2.309 1 91.94 557 GLY A C 1
ATOM 4416 O O . GLY A 1 557 ? -6.867 -49.375 -3.348 1 91.94 557 GLY A O 1
ATOM 4417 N N . GLU A 1 558 ? -7.105 -49.781 -1.173 1 91.25 558 GLU A N 1
ATOM 4418 C CA . GLU A 1 558 ? -5.812 -50.438 -1.043 1 91.25 558 GLU A CA 1
ATOM 4419 C C . GLU A 1 558 ? -5.816 -51.781 -1.758 1 91.25 558 GLU A C 1
ATOM 4421 O O . GLU A 1 558 ? -6.867 -52.406 -1.908 1 91.25 558 GLU A O 1
ATOM 4426 N N . TYR A 1 559 ? -4.645 -52.188 -2.199 1 91.25 559 TYR A N 1
ATOM 4427 C CA . TYR A 1 559 ? -4.508 -53.438 -2.922 1 91.25 559 TYR A CA 1
ATOM 4428 C C . TYR A 1 559 ? -4.977 -54.594 -2.07 1 91.25 559 TYR A C 1
ATOM 4430 O O . TYR A 1 559 ? -4.535 -54.781 -0.931 1 91.25 559 TYR A O 1
ATOM 4438 N N . ASP A 1 560 ? -5.883 -55.406 -2.662 1 89.94 560 ASP A N 1
ATOM 4439 C CA . ASP A 1 560 ? -6.371 -56.625 -2.004 1 89.94 560 ASP A CA 1
ATOM 4440 C C . ASP A 1 560 ? -5.457 -57.812 -2.289 1 89.94 560 ASP A C 1
ATOM 4442 O O . ASP A 1 560 ? -5.449 -58.344 -3.402 1 89.94 560 ASP A O 1
ATOM 4446 N N . ILE A 1 561 ? -4.832 -58.375 -1.349 1 87.25 561 ILE A N 1
ATOM 4447 C CA . ILE A 1 561 ? -3.842 -59.438 -1.497 1 87.25 561 ILE A CA 1
ATOM 4448 C C . ILE A 1 561 ? -4.535 -60.719 -1.86 1 87.25 561 ILE A C 1
ATOM 4450 O O . ILE A 1 561 ? -3.963 -61.562 -2.553 1 87.25 561 ILE A O 1
ATOM 4454 N N . LEU A 1 562 ? -5.723 -60.969 -1.375 1 86.81 562 LEU A N 1
ATOM 4455 C CA . LEU A 1 562 ? -6.445 -62.188 -1.62 1 86.81 562 LEU A CA 1
ATOM 4456 C C . LEU A 1 562 ? -7 -62.25 -3.041 1 86.81 562 LEU A C 1
ATOM 4458 O O . LEU A 1 562 ? -6.848 -63.25 -3.744 1 86.81 562 LEU A O 1
ATOM 4462 N N . GLU A 1 563 ? -7.48 -61.094 -3.479 1 88.44 563 GLU A N 1
ATOM 4463 C CA . GLU A 1 563 ? -8.094 -61.062 -4.805 1 88.44 563 GLU A CA 1
ATOM 4464 C C . GLU A 1 563 ? -7.09 -60.594 -5.855 1 88.44 563 GLU A C 1
ATOM 4466 O O . GLU A 1 563 ? -7.348 -60.719 -7.059 1 88.44 563 GLU A O 1
ATOM 4471 N N . LYS A 1 564 ? -5.996 -60.094 -5.434 1 88.94 564 LYS A N 1
ATOM 4472 C CA . LYS A 1 564 ? -4.895 -59.656 -6.281 1 88.94 564 LYS A CA 1
ATOM 4473 C C . LYS A 1 564 ? -5.344 -58.531 -7.227 1 88.94 564 LYS A C 1
ATOM 4475 O O . LYS A 1 564 ? -5.109 -58.625 -8.438 1 88.94 564 LYS A O 1
ATOM 4480 N N . LYS A 1 565 ? -6.09 -57.656 -6.734 1 91.62 565 LYS A N 1
ATOM 4481 C CA . LYS A 1 565 ? -6.523 -56.5 -7.516 1 91.62 565 LYS A CA 1
ATOM 4482 C C . LYS A 1 565 ? -6.781 -55.281 -6.613 1 91.62 565 LYS A C 1
ATOM 4484 O O . LYS A 1 565 ? -6.902 -55.438 -5.395 1 91.62 565 LYS A O 1
ATOM 4489 N N . TYR A 1 566 ? -6.738 -54.156 -7.172 1 94.06 566 TYR A N 1
ATOM 4490 C CA . TYR A 1 566 ? -7.223 -52.969 -6.492 1 94.06 566 TYR A CA 1
ATOM 4491 C C . TYR A 1 566 ? -8.742 -52.906 -6.543 1 94.06 566 TYR A C 1
ATOM 4493 O O . TYR A 1 566 ? -9.336 -52.875 -7.625 1 94.06 566 TYR A O 1
ATOM 4501 N N . PRO A 1 567 ? -9.406 -52.906 -5.48 1 93.88 567 PRO A N 1
ATOM 4502 C CA . PRO A 1 567 ? -10.859 -52.781 -5.52 1 93.88 567 PRO A CA 1
ATOM 4503 C C . PRO A 1 567 ? -11.32 -51.375 -5.91 1 93.88 567 PRO A C 1
ATOM 4505 O O . PRO A 1 567 ? -10.938 -50.406 -5.266 1 93.88 567 PRO A O 1
ATOM 4508 N N . ALA A 1 568 ? -12.125 -51.312 -6.938 1 94.12 568 ALA A N 1
ATOM 4509 C CA . ALA A 1 568 ? -12.727 -50.031 -7.289 1 94.12 568 ALA A CA 1
ATOM 4510 C C . ALA A 1 568 ? -13.773 -49.625 -6.258 1 94.12 568 ALA A C 1
ATOM 4512 O O . ALA A 1 568 ? -14.672 -50.406 -5.93 1 94.12 568 ALA A O 1
ATOM 4513 N N . GLU A 1 569 ? -13.688 -48.375 -5.793 1 94 569 GLU A N 1
ATOM 4514 C CA . GLU A 1 569 ? -14.57 -47.938 -4.703 1 94 569 GLU A CA 1
ATOM 4515 C C . GLU A 1 569 ? -15.609 -46.938 -5.191 1 94 569 GLU A C 1
ATOM 4517 O O . GLU A 1 569 ? -16.781 -47 -4.797 1 94 569 GLU A O 1
ATOM 4522 N N . VAL A 1 570 ? -15.219 -45.969 -5.941 1 94.81 570 VAL A N 1
ATOM 4523 C CA . VAL A 1 570 ? -16.156 -44.969 -6.426 1 94.81 570 VAL A CA 1
ATOM 4524 C C . VAL A 1 570 ? -15.922 -44.719 -7.91 1 94.81 570 VAL A C 1
ATOM 4526 O O . VAL A 1 570 ? -14.781 -44.625 -8.359 1 94.81 570 VAL A O 1
ATOM 4529 N N . LEU A 1 571 ? -16.953 -44.625 -8.695 1 95.94 571 LEU A N 1
ATOM 4530 C CA . LEU A 1 571 ? -16.922 -44.188 -10.094 1 95.94 571 LEU A CA 1
ATOM 4531 C C . LEU A 1 571 ? -17.484 -42.781 -10.25 1 95.94 571 LEU A C 1
ATOM 4533 O O . LEU A 1 571 ? -18.609 -42.5 -9.82 1 95.94 571 LEU A O 1
ATOM 4537 N N . TYR A 1 572 ? -16.703 -41.938 -10.758 1 95.25 572 TYR A N 1
ATOM 4538 C CA . TYR A 1 572 ? -17.125 -40.531 -11.008 1 95.25 572 TYR A CA 1
ATOM 4539 C C . TYR A 1 572 ? -17.375 -40.312 -12.492 1 95.25 572 TYR A C 1
ATOM 4541 O O . TYR A 1 572 ? -16.531 -40.625 -13.336 1 95.25 572 TYR A O 1
ATOM 4549 N N . ASN A 1 573 ? -18.531 -39.812 -12.844 1 95.81 573 ASN A N 1
ATOM 4550 C CA . ASN A 1 573 ? -18.859 -39.281 -14.164 1 95.81 573 ASN A CA 1
ATOM 4551 C C . ASN A 1 573 ? -19.016 -37.781 -14.133 1 95.81 573 ASN A C 1
ATOM 4553 O O . ASN A 1 573 ? -19.891 -37.25 -13.414 1 95.81 573 ASN A O 1
ATOM 4557 N N . SER A 1 574 ? -18.188 -37.125 -14.766 1 94.81 574 SER A N 1
ATOM 4558 C CA . SER A 1 574 ? -18.266 -35.656 -14.75 1 94.81 574 SER A CA 1
ATOM 4559 C C . SER A 1 574 ? -18.406 -35.094 -16.156 1 94.81 574 SER A C 1
ATOM 4561 O O . SER A 1 574 ? -17.75 -35.562 -17.094 1 94.81 574 SER A O 1
ATOM 4563 N N . LEU A 1 575 ? -19.312 -34.188 -16.328 1 96.25 575 LEU A N 1
ATOM 4564 C CA . LEU A 1 575 ? -19.547 -33.438 -17.547 1 96.25 575 LEU A CA 1
ATOM 4565 C C . LEU A 1 575 ? -19.453 -31.953 -17.297 1 96.25 575 LEU A C 1
ATOM 4567 O O . LEU A 1 575 ? -20.094 -31.422 -16.375 1 96.25 575 LEU A O 1
ATOM 4571 N N . LEU A 1 576 ? -18.609 -31.266 -18.031 1 93.81 576 LEU A N 1
ATOM 4572 C CA . LEU A 1 576 ? -18.484 -29.812 -17.953 1 93.81 576 LEU A CA 1
ATOM 4573 C C . LEU A 1 576 ? -18.672 -29.172 -19.328 1 93.81 576 LEU A C 1
ATOM 4575 O O . LEU A 1 576 ? -18.172 -29.688 -20.328 1 93.81 576 LEU A O 1
ATOM 4579 N N . ILE A 1 577 ? -19.453 -28.188 -19.375 1 94.12 577 ILE A N 1
ATOM 4580 C CA . ILE A 1 577 ? -19.703 -27.453 -20.609 1 94.12 577 ILE A CA 1
ATOM 4581 C C . ILE A 1 577 ? -19.391 -25.969 -20.391 1 94.12 577 ILE A C 1
ATOM 4583 O O . ILE A 1 577 ? -19.891 -25.359 -19.438 1 94.12 577 ILE A O 1
ATOM 4587 N N . ASP A 1 578 ? -18.562 -25.469 -21.172 1 89.69 578 ASP A N 1
ATOM 4588 C CA . ASP A 1 578 ? -18.234 -24.047 -21.172 1 89.69 578 ASP A CA 1
ATOM 4589 C C . ASP A 1 578 ? -18.609 -23.391 -22.5 1 89.69 578 ASP A C 1
ATOM 4591 O O . ASP A 1 578 ? -18.062 -23.766 -23.547 1 89.69 578 ASP A O 1
ATOM 4595 N N . ALA A 1 579 ? -19.5 -22.438 -22.453 1 90.69 579 ALA A N 1
ATOM 4596 C CA . ALA A 1 579 ? -19.984 -21.797 -23.672 1 90.69 579 ALA A CA 1
ATOM 4597 C C . ALA A 1 579 ? -19.688 -20.297 -23.672 1 90.69 579 ALA A C 1
ATOM 4599 O O . ALA A 1 579 ? -19.891 -19.625 -22.656 1 90.69 579 ALA A O 1
ATOM 4600 N N . SER A 1 580 ? -19.125 -19.891 -24.703 1 85.19 580 SER A N 1
ATOM 4601 C CA . SER A 1 580 ? -18.984 -18.469 -24.953 1 85.19 580 SER A CA 1
ATOM 4602 C C . SER A 1 580 ? -20.078 -17.953 -25.875 1 85.19 580 SER A C 1
ATOM 4604 O O . SER A 1 580 ? -20.188 -18.406 -27.031 1 85.19 580 SER A O 1
ATOM 4606 N N . LEU A 1 581 ? -20.812 -16.984 -25.391 1 87.38 581 LEU A N 1
ATOM 4607 C CA . LEU A 1 581 ? -21.922 -16.453 -26.172 1 87.38 581 LEU A CA 1
ATOM 4608 C C . LEU A 1 581 ? -21.578 -15.086 -26.75 1 87.38 581 LEU A C 1
ATOM 4610 O O . LEU A 1 581 ? -20.578 -14.484 -26.359 1 87.38 581 LEU A O 1
ATOM 4614 N N . SER A 1 582 ? -22.453 -14.68 -27.641 1 82.12 582 SER A N 1
ATOM 4615 C CA . SER A 1 582 ? -22.281 -13.344 -28.203 1 82.12 582 SER A CA 1
ATOM 4616 C C . SER A 1 582 ? -22.406 -12.273 -27.125 1 82.12 582 SER A C 1
ATOM 4618 O O . SER A 1 582 ? -22.922 -12.539 -26.031 1 82.12 582 SER A O 1
ATOM 4620 N N . ARG A 1 583 ? -21.875 -11.117 -27.234 1 79.69 583 ARG A N 1
ATOM 4621 C CA . ARG A 1 583 ? -21.938 -9.961 -26.359 1 79.69 583 ARG A CA 1
ATOM 4622 C C . ARG A 1 583 ? -21.125 -10.203 -25.094 1 79.69 583 ARG A C 1
ATOM 4624 O O . ARG A 1 583 ? -21.5 -9.75 -24 1 79.69 583 ARG A O 1
ATOM 4631 N N . GLN A 1 584 ? -20.156 -11.164 -25.219 1 79.81 584 GLN A N 1
ATOM 4632 C CA . GLN A 1 584 ? -19.156 -11.398 -24.188 1 79.81 584 GLN A CA 1
ATOM 4633 C C . GLN A 1 584 ? -19.766 -12.039 -22.953 1 79.81 584 GLN A C 1
ATOM 4635 O O . GLN A 1 584 ? -19.422 -11.68 -21.828 1 79.81 584 GLN A O 1
ATOM 4640 N N . VAL A 1 585 ? -20.75 -12.844 -23.203 1 87.44 585 VAL A N 1
ATOM 4641 C CA . VAL A 1 585 ? -21.375 -13.609 -22.125 1 87.44 585 VAL A CA 1
ATOM 4642 C C . VAL A 1 585 ? -20.812 -15.023 -22.109 1 87.44 585 VAL A C 1
ATOM 4644 O O . VAL A 1 585 ? -20.641 -15.648 -23.172 1 87.44 585 VAL A O 1
ATOM 4647 N N . GLY A 1 586 ? -20.375 -15.469 -20.969 1 87.19 586 GLY A N 1
ATOM 4648 C CA . GLY A 1 586 ? -19.938 -16.844 -20.766 1 87.19 586 GLY A CA 1
ATOM 4649 C C . GLY A 1 586 ? -20.875 -17.656 -19.891 1 87.19 586 GLY A C 1
ATOM 4650 O O . GLY A 1 586 ? -21.453 -17.125 -18.938 1 87.19 586 GLY A O 1
ATOM 4651 N N . LEU A 1 587 ? -21.094 -18.891 -20.328 1 90.88 587 LEU A N 1
ATOM 4652 C CA . LEU A 1 587 ? -21.891 -19.828 -19.547 1 90.88 587 LEU A CA 1
ATOM 4653 C C . LEU A 1 587 ? -21.109 -21.109 -19.281 1 90.88 587 LEU A C 1
ATOM 4655 O O . LEU A 1 587 ? -20.453 -21.641 -20.172 1 90.88 587 LEU A O 1
ATOM 4659 N N . THR A 1 588 ? -21.109 -21.516 -18.062 1 89.88 588 THR A N 1
ATOM 4660 C CA . THR A 1 588 ? -20.469 -22.781 -17.688 1 89.88 588 THR A CA 1
ATOM 4661 C C . THR A 1 588 ? -21.438 -23.656 -16.891 1 89.88 588 THR A C 1
ATOM 4663 O O . THR A 1 588 ? -22.203 -23.156 -16.062 1 89.88 588 THR A O 1
ATOM 4666 N N . THR A 1 589 ? -21.5 -24.844 -17.203 1 93.06 589 THR A N 1
ATOM 4667 C CA . THR A 1 589 ? -22.297 -25.797 -16.453 1 93.06 589 THR A CA 1
ATOM 4668 C C . THR A 1 589 ? -21.547 -27.125 -16.281 1 93.06 589 THR A C 1
ATOM 4670 O O . THR A 1 589 ? -20.688 -27.469 -17.109 1 93.06 589 THR A O 1
ATOM 4673 N N . GLY A 1 590 ? -21.719 -27.734 -15.172 1 93.38 590 GLY A N 1
ATOM 4674 C CA . GLY A 1 590 ? -21.094 -29 -14.883 1 93.38 590 GLY A CA 1
ATOM 4675 C C . GLY A 1 590 ? -21.984 -29.953 -14.094 1 93.38 590 GLY A C 1
ATOM 4676 O O . GLY A 1 590 ? -22.812 -29.5 -13.297 1 93.38 590 GLY A O 1
ATOM 4677 N N . LEU A 1 591 ? -21.859 -31.156 -14.422 1 95 591 LEU A N 1
ATOM 4678 C CA . LEU A 1 591 ? -22.547 -32.219 -13.711 1 95 591 LEU A CA 1
ATOM 4679 C C . LEU A 1 591 ? -21.578 -33.312 -13.289 1 95 591 LEU A C 1
ATOM 4681 O O . LEU A 1 591 ? -20.609 -33.625 -14 1 95 591 LEU A O 1
ATOM 4685 N N . ILE A 1 592 ? -21.812 -33.875 -12.102 1 95.19 592 ILE A N 1
ATOM 4686 C CA . ILE A 1 592 ? -21.016 -35.031 -11.664 1 95.19 592 ILE A CA 1
ATOM 4687 C C . ILE A 1 592 ? -21.906 -36.094 -11.062 1 95.19 592 ILE A C 1
ATOM 4689 O O . ILE A 1 592 ? -22.859 -35.781 -10.344 1 95.19 592 ILE A O 1
ATOM 4693 N N . LEU A 1 593 ? -21.828 -37.25 -11.5 1 95.81 593 LEU A N 1
ATOM 4694 C CA . LEU A 1 593 ? -22.484 -38.438 -10.93 1 95.81 593 LEU A CA 1
ATOM 4695 C C . LEU A 1 593 ? -21.469 -39.312 -10.219 1 95.81 593 LEU A C 1
ATOM 4697 O O . LEU A 1 593 ? -20.438 -39.656 -10.789 1 95.81 593 LEU A O 1
ATOM 4701 N N . ARG A 1 594 ? -21.734 -39.594 -9 1 95.06 594 ARG A N 1
ATOM 4702 C CA . ARG A 1 594 ? -20.875 -40.438 -8.18 1 95.06 594 ARG A CA 1
ATOM 4703 C C . ARG A 1 594 ? -21.562 -41.781 -7.871 1 95.06 594 ARG A C 1
ATOM 4705 O O . ARG A 1 594 ? -22.641 -41.781 -7.262 1 95.06 594 ARG A O 1
ATOM 4712 N N . THR A 1 595 ? -20.953 -42.812 -8.273 1 94.5 595 THR A N 1
ATOM 4713 C CA . THR A 1 595 ? -21.531 -44.125 -8.047 1 94.5 595 THR A CA 1
ATOM 4714 C C . THR A 1 595 ? -20.688 -44.938 -7.074 1 94.5 595 THR A C 1
ATOM 4716 O O . THR A 1 595 ? -19.484 -45.125 -7.293 1 94.5 595 THR A O 1
ATOM 4719 N N . ASN A 1 596 ? -21.266 -45.375 -6.043 1 93.88 596 ASN A N 1
ATOM 4720 C CA . ASN A 1 596 ? -20.594 -46.25 -5.086 1 93.88 596 ASN A CA 1
ATOM 4721 C C . ASN A 1 596 ? -20.422 -47.656 -5.645 1 93.88 596 ASN A C 1
ATOM 4723 O O . ASN A 1 596 ? -21.391 -48.312 -6.023 1 93.88 596 ASN A O 1
ATOM 4727 N N . LEU A 1 597 ? -19.188 -48.188 -5.637 1 93.69 597 LEU A N 1
ATOM 4728 C CA . LEU A 1 597 ? -18.922 -49.5 -6.172 1 93.69 597 LEU A CA 1
ATOM 4729 C C . LEU A 1 597 ? -18.562 -50.5 -5.051 1 93.69 597 LEU A C 1
ATOM 4731 O O . LEU A 1 597 ? -18.328 -51.656 -5.305 1 93.69 597 LEU A O 1
ATOM 4735 N N . LYS A 1 598 ? -18.625 -49.969 -3.883 1 91.25 598 LYS A N 1
ATOM 4736 C CA . LYS A 1 598 ? -18.391 -50.844 -2.742 1 91.25 598 LYS A CA 1
ATOM 4737 C C . LYS A 1 598 ? -19.625 -51.688 -2.451 1 91.25 598 LYS A C 1
ATOM 4739 O O . LYS A 1 598 ? -20.734 -51.375 -2.867 1 91.25 598 LYS A O 1
ATOM 4744 N N . GLU A 1 599 ? -19.312 -52.719 -1.794 1 86.75 599 GLU A N 1
ATOM 4745 C CA . GLU A 1 599 ? -20.406 -53.594 -1.392 1 86.75 599 GLU A CA 1
ATOM 4746 C C . GLU A 1 599 ? -21.281 -52.938 -0.322 1 86.75 599 GLU A C 1
ATOM 4748 O O . GLU A 1 599 ? -22.5 -53.094 -0.335 1 86.75 599 GLU A O 1
ATOM 4753 N N . GLU A 1 600 ? -20.641 -52.156 0.525 1 87.12 600 GLU A N 1
ATOM 4754 C CA . GLU A 1 600 ? -21.375 -51.5 1.591 1 87.12 600 GLU A CA 1
ATOM 4755 C C . GLU A 1 600 ? -21.828 -50.094 1.152 1 87.12 600 GLU A C 1
ATOM 4757 O O . GLU A 1 600 ? -21.125 -49.438 0.395 1 87.12 600 GLU A O 1
ATOM 4762 N N . ASP A 1 601 ? -23.062 -49.812 1.544 1 82.25 601 ASP A N 1
ATOM 4763 C CA . ASP A 1 601 ? -23.578 -48.469 1.272 1 82.25 601 ASP A CA 1
ATOM 4764 C C . ASP A 1 601 ? -22.75 -47.406 2 1 82.25 601 ASP A C 1
ATOM 4766 O O . ASP A 1 601 ? -22.359 -47.594 3.152 1 82.25 601 ASP A O 1
ATOM 4770 N N . ASP A 1 602 ? -22.281 -46.406 1.311 1 80 602 ASP A N 1
ATOM 4771 C CA . ASP A 1 602 ? -21.578 -45.281 1.877 1 80 602 ASP A CA 1
ATOM 4772 C C . ASP A 1 602 ? -22.484 -44.031 1.953 1 80 602 ASP A C 1
ATOM 4774 O O . ASP A 1 602 ? -22.641 -43.312 0.968 1 80 602 ASP A O 1
ATOM 4778 N N . PRO A 1 603 ? -23.047 -43.719 3.037 1 76.25 603 PRO A N 1
ATOM 4779 C CA . PRO A 1 603 ? -24 -42.625 3.158 1 76.25 603 PRO A CA 1
ATOM 4780 C C . PRO A 1 603 ? -23.344 -41.25 2.939 1 76.25 603 PRO A C 1
ATOM 4782 O O . PRO A 1 603 ? -24.047 -40.25 2.734 1 76.25 603 PRO A O 1
ATOM 4785 N N . THR A 1 604 ? -22.062 -41.219 3.002 1 77.25 604 THR A N 1
ATOM 4786 C CA . THR A 1 604 ? -21.391 -39.938 2.875 1 77.25 604 THR A CA 1
ATOM 4787 C C . THR A 1 604 ? -21.203 -39.562 1.407 1 77.25 604 THR A C 1
ATOM 4789 O O . THR A 1 604 ? -20.938 -38.406 1.086 1 77.25 604 THR A O 1
ATOM 4792 N N . LEU A 1 605 ? -21.375 -40.531 0.602 1 85.69 605 LEU A N 1
ATOM 4793 C CA . LEU A 1 605 ? -21.219 -40.281 -0.826 1 85.69 605 LEU A CA 1
ATOM 4794 C C . LEU A 1 605 ? -22.484 -39.688 -1.41 1 85.69 605 LEU A C 1
ATOM 4796 O O . LEU A 1 605 ? -23.547 -40.312 -1.406 1 85.69 605 LEU A O 1
ATOM 4800 N N . VAL A 1 606 ? -22.453 -38.438 -1.794 1 88.81 606 VAL A N 1
ATOM 4801 C CA . VAL A 1 606 ? -23.578 -37.781 -2.449 1 88.81 606 VAL A CA 1
ATOM 4802 C C . VAL A 1 606 ? -23.547 -38.062 -3.949 1 88.81 606 VAL A C 1
ATOM 4804 O O . VAL A 1 606 ? -22.625 -37.625 -4.652 1 88.81 606 VAL A O 1
ATOM 4807 N N . PRO A 1 607 ? -24.484 -38.688 -4.492 1 90 607 PRO A N 1
ATOM 4808 C CA . PRO A 1 607 ? -24.391 -39.25 -5.844 1 90 607 PRO A CA 1
ATOM 4809 C C . PRO A 1 607 ? -24.391 -38.188 -6.934 1 90 607 PRO A C 1
ATOM 4811 O O . PRO A 1 607 ? -23.875 -38.438 -8.031 1 90 607 PRO A O 1
ATOM 4814 N N . PHE A 1 608 ? -25.031 -37.062 -6.582 1 92.81 608 PHE A N 1
ATOM 4815 C CA . PHE A 1 608 ? -25.188 -36.094 -7.656 1 92.81 608 PHE A CA 1
ATOM 4816 C C . PHE A 1 608 ? -24.672 -34.719 -7.227 1 92.81 608 PHE A C 1
ATOM 4818 O O . PHE A 1 608 ? -24.875 -34.312 -6.078 1 92.81 608 PHE A O 1
ATOM 4825 N N . GLY A 1 609 ? -24 -34.062 -8.109 1 93.25 609 GLY A N 1
ATOM 4826 C CA . GLY A 1 609 ? -23.609 -32.688 -7.957 1 93.25 609 GLY A CA 1
ATOM 4827 C C . GLY A 1 609 ? -23.719 -31.891 -9.242 1 93.25 609 GLY A C 1
ATOM 4828 O O . GLY A 1 609 ? -23.75 -32.469 -10.328 1 93.25 609 GLY A O 1
ATOM 4829 N N . MET A 1 610 ? -23.812 -30.609 -9.156 1 93.56 610 MET A N 1
ATOM 4830 C CA . MET A 1 610 ? -23.906 -29.766 -10.344 1 93.56 610 MET A CA 1
ATOM 4831 C C . MET A 1 610 ? -23.359 -28.375 -10.055 1 93.56 610 MET A C 1
ATOM 4833 O O . MET A 1 610 ? -23.266 -27.969 -8.898 1 93.56 610 MET A O 1
ATOM 4837 N N . THR A 1 611 ? -23 -27.703 -11.047 1 91.69 611 THR A N 1
ATOM 4838 C CA . THR A 1 611 ? -22.594 -26.297 -10.992 1 91.69 611 THR A CA 1
ATOM 4839 C C . THR A 1 611 ? -23.062 -25.547 -12.227 1 91.69 611 THR A C 1
ATOM 4841 O O . THR A 1 611 ? -23.203 -26.141 -13.305 1 91.69 611 THR A O 1
ATOM 4844 N N . MET A 1 612 ? -23.469 -24.375 -12.102 1 93.19 612 MET A N 1
ATOM 4845 C CA . MET A 1 612 ? -23.812 -23.453 -13.18 1 93.19 612 MET A CA 1
ATOM 4846 C C . MET A 1 612 ? -23.25 -22.062 -12.922 1 93.19 612 MET A C 1
ATOM 4848 O O . MET A 1 612 ? -23.359 -21.547 -11.805 1 93.19 612 MET A O 1
ATOM 4852 N N . GLY A 1 613 ? -22.609 -21.594 -13.883 1 91.12 613 GLY A N 1
ATOM 4853 C CA . GLY A 1 613 ? -22.031 -20.266 -13.758 1 91.12 613 GLY A CA 1
ATOM 4854 C C . GLY A 1 613 ? -22.234 -19.406 -15 1 91.12 613 GLY A C 1
ATOM 4855 O O . GLY A 1 613 ? -22.422 -19.938 -16.094 1 91.12 613 GLY A O 1
ATOM 4856 N N . ALA A 1 614 ? -22.328 -18.141 -14.758 1 91.38 614 ALA A N 1
ATOM 4857 C CA . ALA A 1 614 ? -22.438 -17.156 -15.836 1 91.38 614 ALA A CA 1
ATOM 4858 C C . ALA A 1 614 ? -21.516 -15.961 -15.578 1 91.38 614 ALA A C 1
ATOM 4860 O O . ALA A 1 614 ? -21.25 -15.609 -14.422 1 91.38 614 ALA A O 1
ATOM 4861 N N . SER A 1 615 ? -20.969 -15.484 -16.609 1 88.38 615 SER A N 1
ATOM 4862 C CA . SER A 1 615 ? -20.156 -14.281 -16.547 1 88.38 615 SER A CA 1
ATOM 4863 C C . SER A 1 615 ? -20.469 -13.344 -17.703 1 88.38 615 SER A C 1
ATOM 4865 O O . SER A 1 615 ? -20.828 -13.797 -18.797 1 88.38 615 SER A O 1
ATOM 4867 N N . TRP A 1 616 ? -20.422 -12.055 -17.469 1 89.69 616 TRP A N 1
ATOM 4868 C CA . TRP A 1 616 ? -20.625 -11.031 -18.484 1 89.69 616 TRP A CA 1
ATOM 4869 C C . TRP A 1 616 ? -19.547 -9.953 -18.391 1 89.69 616 TRP A C 1
ATOM 4871 O O . TRP A 1 616 ? -19.484 -9.211 -17.422 1 89.69 616 TRP A O 1
ATOM 4881 N N . ALA A 1 617 ? -18.75 -9.961 -19.422 1 81.06 617 ALA A N 1
ATOM 4882 C CA . ALA A 1 617 ? -17.812 -8.844 -19.547 1 81.06 617 ALA A CA 1
ATOM 4883 C C . ALA A 1 617 ? -18.516 -7.609 -20.125 1 81.06 617 ALA A C 1
ATOM 4885 O O . ALA A 1 617 ? -18.734 -7.516 -21.328 1 81.06 617 ALA A O 1
ATOM 4886 N N . VAL A 1 618 ? -18.75 -6.672 -19.297 1 81.12 618 VAL A N 1
ATOM 4887 C CA . VAL A 1 618 ? -19.5 -5.484 -19.688 1 81.12 618 VAL A CA 1
ATOM 4888 C C . VAL A 1 618 ? -18.672 -4.633 -20.641 1 81.12 618 VAL A C 1
ATOM 4890 O O . VAL A 1 618 ? -17.594 -4.16 -20.281 1 81.12 618 VAL A O 1
ATOM 4893 N N . PRO A 1 619 ? -19.156 -4.516 -21.859 1 73.69 619 PRO A N 1
ATOM 4894 C CA . PRO A 1 619 ? -18.375 -3.756 -22.844 1 73.69 619 PRO A CA 1
ATOM 4895 C C . PRO A 1 619 ? -18.5 -2.246 -22.656 1 73.69 619 PRO A C 1
ATOM 4897 O O . PRO A 1 619 ? -19.109 -1.562 -23.484 1 73.69 619 PRO A O 1
ATOM 4900 N N . SER A 1 620 ? -18 -1.754 -21.594 1 73 620 SER A N 1
ATOM 4901 C CA . SER A 1 620 ? -18 -0.327 -21.297 1 73 620 SER A CA 1
ATOM 4902 C C . SER A 1 620 ? -16.594 0.161 -20.938 1 73 620 SER A C 1
ATOM 4904 O O . SER A 1 620 ? -16.125 -0.05 -19.812 1 73 620 SER A O 1
ATOM 4906 N N . SER A 1 621 ? -16.062 0.838 -21.906 1 60.5 621 SER A N 1
ATOM 4907 C CA . SER A 1 621 ? -14.719 1.367 -21.688 1 60.5 621 SER A CA 1
ATOM 4908 C C . SER A 1 621 ? -14.703 2.381 -20.547 1 60.5 621 SER A C 1
ATOM 4910 O O . SER A 1 621 ? -13.695 2.508 -19.828 1 60.5 621 SER A O 1
ATOM 4912 N N . SER A 1 622 ? -15.789 3.064 -20.391 1 62.62 622 SER A N 1
ATOM 4913 C CA . SER A 1 622 ? -15.883 4.059 -19.328 1 62.62 622 SER A CA 1
ATOM 4914 C C . SER A 1 622 ? -15.836 3.406 -17.953 1 62.62 622 SER A C 1
ATOM 4916 O O . SER A 1 622 ? -15.352 4.008 -17 1 62.62 622 SER A O 1
ATOM 4918 N N . LEU A 1 623 ? -16.25 2.176 -17.969 1 72 623 LEU A N 1
ATOM 4919 C CA . LEU A 1 623 ? -16.219 1.457 -16.703 1 72 623 LEU A CA 1
ATOM 4920 C C . LEU A 1 623 ? -15.039 0.493 -16.656 1 72 623 LEU A C 1
ATOM 4922 O O . LEU A 1 623 ? -14.906 -0.297 -15.727 1 72 623 LEU A O 1
ATOM 4926 N N . LYS A 1 624 ? -14.227 0.538 -17.594 1 72.12 624 LYS A N 1
ATOM 4927 C CA . LYS A 1 624 ? -13.047 -0.312 -17.734 1 72.12 624 LYS A CA 1
ATOM 4928 C C . LYS A 1 624 ? -13.438 -1.784 -17.828 1 72.12 624 LYS A C 1
ATOM 4930 O O . LYS A 1 624 ? -12.773 -2.648 -17.25 1 72.12 624 LYS A O 1
ATOM 4935 N N . ASN A 1 625 ? -14.523 -2.068 -18.375 1 73.94 625 ASN A N 1
ATOM 4936 C CA . ASN A 1 625 ? -14.992 -3.387 -18.781 1 73.94 625 ASN A CA 1
ATOM 4937 C C . ASN A 1 625 ? -15.039 -4.359 -17.609 1 73.94 625 ASN A C 1
ATOM 4939 O O . ASN A 1 625 ? -14.422 -5.426 -17.656 1 73.94 625 ASN A O 1
ATOM 4943 N N . PRO A 1 626 ? -15.719 -4.074 -16.594 1 82.75 626 PRO A N 1
ATOM 4944 C CA . PRO A 1 626 ? -15.844 -5.027 -15.492 1 82.75 626 PRO A CA 1
ATOM 4945 C C . PRO A 1 626 ? -16.516 -6.332 -15.906 1 82.75 626 PRO A C 1
ATOM 4947 O O . PRO A 1 626 ? -17.188 -6.379 -16.938 1 82.75 626 PRO A O 1
ATOM 4950 N N . VAL A 1 627 ? -16.234 -7.363 -15.148 1 85.19 627 VAL A N 1
ATOM 4951 C CA . VAL A 1 627 ? -16.891 -8.641 -15.367 1 85.19 627 VAL A CA 1
ATOM 4952 C C . VAL A 1 627 ? -17.875 -8.914 -14.234 1 85.19 627 VAL A C 1
ATOM 4954 O O . VAL A 1 627 ? -17.5 -8.922 -13.055 1 85.19 627 VAL A O 1
ATOM 4957 N N . ILE A 1 628 ? -19.109 -9.062 -14.633 1 90.81 628 ILE A N 1
ATOM 4958 C CA . ILE A 1 628 ? -20.125 -9.5 -13.688 1 90.81 628 ILE A CA 1
ATOM 4959 C C . ILE A 1 628 ? -20.281 -11.016 -13.758 1 90.81 628 ILE A C 1
ATOM 4961 O O . ILE A 1 628 ? -20.312 -11.594 -14.852 1 90.81 628 ILE A O 1
ATOM 4965 N N . PHE A 1 629 ? -20.281 -11.656 -12.617 1 89.75 629 PHE A N 1
ATOM 4966 C CA . PHE A 1 629 ? -20.359 -13.109 -12.672 1 89.75 629 PHE A CA 1
ATOM 4967 C C . PHE A 1 629 ? -21.266 -13.641 -11.57 1 89.75 629 PHE A C 1
ATOM 4969 O O . PHE A 1 629 ? -21.547 -12.938 -10.594 1 89.75 629 PHE A O 1
ATOM 4976 N N . ALA A 1 630 ? -21.781 -14.828 -11.75 1 92.81 630 ALA A N 1
ATOM 4977 C CA . ALA A 1 630 ? -22.578 -15.594 -10.789 1 92.81 630 ALA A CA 1
ATOM 4978 C C . ALA A 1 630 ? -22.391 -17.094 -10.992 1 92.81 630 ALA A C 1
ATOM 4980 O O . ALA A 1 630 ? -22.297 -17.562 -12.125 1 92.81 630 ALA A O 1
ATOM 4981 N N . ASN A 1 631 ? -22.25 -17.781 -9.938 1 90.69 631 ASN A N 1
ATOM 4982 C CA . ASN A 1 631 ? -22.109 -19.234 -9.969 1 90.69 631 ASN A CA 1
ATOM 4983 C C . ASN A 1 631 ? -22.906 -19.906 -8.867 1 90.69 631 ASN A C 1
ATOM 4985 O O . ASN A 1 631 ? -22.984 -19.406 -7.746 1 90.69 631 ASN A O 1
ATOM 4989 N N . ILE A 1 632 ? -23.516 -20.969 -9.18 1 92.38 632 ILE A N 1
ATOM 4990 C CA . ILE A 1 632 ? -24.188 -21.797 -8.188 1 92.38 632 ILE A CA 1
ATOM 4991 C C . ILE A 1 632 ? -23.594 -23.219 -8.227 1 92.38 632 ILE A C 1
ATOM 4993 O O . ILE A 1 632 ? -23.344 -23.766 -9.297 1 92.38 632 ILE A O 1
ATOM 4997 N N . GLU A 1 633 ? -23.266 -23.703 -7.098 1 91.19 633 GLU A N 1
ATOM 4998 C CA . GLU A 1 633 ? -22.75 -25.047 -6.906 1 91.19 633 GLU A CA 1
ATOM 4999 C C . GLU A 1 633 ? -23.656 -25.875 -5.996 1 91.19 633 GLU A C 1
ATOM 5001 O O . GLU A 1 633 ? -24.188 -25.359 -5.016 1 91.19 633 GLU A O 1
ATOM 5006 N N . TYR A 1 634 ? -23.891 -27.016 -6.395 1 92.25 634 TYR A N 1
ATOM 5007 C CA . TYR A 1 634 ? -24.656 -27.969 -5.59 1 92.25 634 TYR A CA 1
ATOM 5008 C C . TYR A 1 634 ? -23.906 -29.297 -5.469 1 92.25 634 TYR A C 1
ATOM 5010 O O . TYR A 1 634 ? -23.875 -30.094 -6.414 1 92.25 634 TYR A O 1
ATOM 5018 N N . ASN A 1 635 ? -23.25 -29.547 -4.27 1 91.38 635 ASN A N 1
ATOM 5019 C CA . ASN A 1 635 ? -22.469 -30.734 -3.965 1 91.38 635 ASN A CA 1
ATOM 5020 C C . ASN A 1 635 ? -21.359 -30.953 -4.992 1 91.38 635 ASN A C 1
ATOM 5022 O O . ASN A 1 635 ? -21.094 -32.094 -5.379 1 91.38 635 ASN A O 1
ATOM 5026 N N . PHE A 1 636 ? -20.828 -29.891 -5.539 1 87.62 636 PHE A N 1
ATOM 5027 C CA . PHE A 1 636 ? -19.812 -29.922 -6.586 1 87.62 636 PHE A CA 1
ATOM 5028 C C . PHE A 1 636 ? -18.984 -28.641 -6.59 1 87.62 636 PHE A C 1
ATOM 5030 O O . PHE A 1 636 ? -19.531 -27.547 -6.777 1 87.62 636 PHE A O 1
ATOM 5037 N N . HIS A 1 637 ? -17.656 -28.75 -6.289 1 79.12 637 HIS A N 1
ATOM 5038 C CA . HIS A 1 637 ? -16.781 -27.578 -6.258 1 79.12 637 HIS A CA 1
ATOM 5039 C C . HIS A 1 637 ? -15.664 -27.703 -7.285 1 79.12 637 HIS A C 1
ATOM 5041 O O . HIS A 1 637 ? -14.547 -28.109 -6.949 1 79.12 637 HIS A O 1
ATOM 5047 N N . PRO A 1 638 ? -15.906 -27.234 -8.484 1 77.81 638 PRO A N 1
ATOM 5048 C CA . PRO A 1 638 ? -14.914 -27.453 -9.539 1 77.81 638 PRO A CA 1
ATOM 5049 C C . PRO A 1 638 ? -13.844 -26.359 -9.578 1 77.81 638 PRO A C 1
ATOM 5051 O O . PRO A 1 638 ? -12.938 -26.406 -10.406 1 77.81 638 PRO A O 1
ATOM 5054 N N . TYR A 1 639 ? -14.055 -25.344 -8.781 1 71.75 639 TYR A N 1
ATOM 5055 C CA . TYR A 1 639 ? -13.156 -24.203 -8.852 1 71.75 639 TYR A CA 1
ATOM 5056 C C . TYR A 1 639 ? -11.938 -24.406 -7.953 1 71.75 639 TYR A C 1
ATOM 5058 O O . TYR A 1 639 ? -11.891 -25.359 -7.176 1 71.75 639 TYR A O 1
ATOM 5066 N N . GLY A 1 640 ? -10.867 -23.625 -8.242 1 61.31 640 GLY A N 1
ATOM 5067 C CA . GLY A 1 640 ? -9.625 -23.766 -7.512 1 61.31 640 GLY A CA 1
ATOM 5068 C C . GLY A 1 640 ? -9.797 -23.672 -6.008 1 61.31 640 GLY A C 1
ATOM 5069 O O . GLY A 1 640 ? -10.906 -23.453 -5.52 1 61.31 640 GLY A O 1
ATOM 5070 N N . LYS A 1 641 ? -8.781 -24.172 -5.207 1 55.03 641 LYS A N 1
ATOM 5071 C CA . LYS A 1 641 ? -8.742 -24.484 -3.783 1 55.03 641 LYS A CA 1
ATOM 5072 C C . LYS A 1 641 ? -9.445 -23.422 -2.957 1 55.03 641 LYS A C 1
ATOM 5074 O O . LYS A 1 641 ? -10.125 -23.734 -1.978 1 55.03 641 LYS A O 1
ATOM 5079 N N . ASP A 1 642 ? -9.078 -22.203 -3.332 1 52.5 642 ASP A N 1
ATOM 5080 C CA . ASP A 1 642 ? -9.602 -21.297 -2.305 1 52.5 642 ASP A CA 1
ATOM 5081 C C . ASP A 1 642 ? -10.945 -20.719 -2.725 1 52.5 642 ASP A C 1
ATOM 5083 O O . ASP A 1 642 ? -11.477 -19.828 -2.059 1 52.5 642 ASP A O 1
ATOM 5087 N N . GLY A 1 643 ? -11.547 -21.578 -3.623 1 52.09 643 GLY A N 1
ATOM 5088 C CA . GLY A 1 643 ? -12.859 -21.141 -4.059 1 52.09 643 GLY A CA 1
ATOM 5089 C C . GLY A 1 643 ? -12.859 -19.719 -4.586 1 52.09 643 GLY A C 1
ATOM 5090 O O . GLY A 1 643 ? -13.922 -19.141 -4.852 1 52.09 643 GLY A O 1
ATOM 5091 N N . LYS A 1 644 ? -11.609 -19.172 -4.473 1 51.47 644 LYS A N 1
ATOM 5092 C CA . LYS A 1 644 ? -11.555 -17.766 -4.859 1 51.47 644 LYS A CA 1
ATOM 5093 C C . LYS A 1 644 ? -11.578 -17.625 -6.379 1 51.47 644 LYS A C 1
ATOM 5095 O O . LYS A 1 644 ? -11.953 -16.562 -6.898 1 51.47 644 LYS A O 1
ATOM 5100 N N . ASP A 1 645 ? -11.297 -18.828 -7.008 1 56.19 645 ASP A N 1
ATOM 5101 C CA . ASP A 1 645 ? -11.148 -18.734 -8.461 1 56.19 645 ASP A CA 1
ATOM 5102 C C . ASP A 1 645 ? -12.484 -18.953 -9.164 1 56.19 645 ASP A C 1
ATOM 5104 O O . ASP A 1 645 ? -13.336 -19.703 -8.672 1 56.19 645 ASP A O 1
ATOM 5108 N N . GLU A 1 646 ? -12.859 -18.125 -9.961 1 61.66 646 GLU A N 1
ATOM 5109 C CA . GLU A 1 646 ? -14.094 -18.219 -10.734 1 61.66 646 GLU A CA 1
ATOM 5110 C C . GLU A 1 646 ? -13.906 -19.062 -11.984 1 61.66 646 GLU A C 1
ATOM 5112 O O . GLU A 1 646 ? -14.844 -19.234 -12.766 1 61.66 646 GLU A O 1
ATOM 5117 N N . VAL A 1 647 ? -12.695 -19.656 -11.961 1 60.81 647 VAL A N 1
ATOM 5118 C CA . VAL A 1 647 ? -12.445 -20.453 -13.141 1 60.81 647 VAL A CA 1
ATOM 5119 C C . VAL A 1 647 ? -12.32 -21.922 -12.75 1 60.81 647 VAL A C 1
ATOM 5121 O O . VAL A 1 647 ? -11.734 -22.25 -11.719 1 60.81 647 VAL A O 1
ATOM 5124 N N . PHE A 1 648 ? -12.922 -22.703 -13.516 1 72.25 648 PHE A N 1
ATOM 5125 C CA . PHE A 1 648 ? -12.828 -24.141 -13.289 1 72.25 648 PHE A CA 1
ATOM 5126 C C . PHE A 1 648 ? -11.367 -24.594 -13.219 1 72.25 648 PHE A C 1
ATOM 5128 O O . PHE A 1 648 ? -10.562 -24.203 -14.078 1 72.25 648 PHE A O 1
ATOM 5135 N N . ASN A 1 649 ? -11.086 -25.172 -12.211 1 77.25 649 ASN A N 1
ATOM 5136 C CA . ASN A 1 649 ? -9.797 -25.844 -12.094 1 77.25 649 ASN A CA 1
ATOM 5137 C C . ASN A 1 649 ? -9.883 -27.297 -12.547 1 77.25 649 ASN A C 1
ATOM 5139 O O . ASN A 1 649 ? -10.469 -28.141 -11.852 1 77.25 649 ASN A O 1
ATOM 5143 N N . LEU A 1 650 ? -9.203 -27.531 -13.664 1 83.19 650 LEU A N 1
ATOM 5144 C CA . LEU A 1 650 ? -9.344 -28.844 -14.258 1 83.19 650 LEU A CA 1
ATOM 5145 C C . LEU A 1 650 ? -8.023 -29.609 -14.211 1 83.19 650 LEU A C 1
ATOM 5147 O O . LEU A 1 650 ? -6.953 -29.016 -14.375 1 83.19 650 LEU A O 1
ATOM 5151 N N . ASP A 1 651 ? -8.117 -30.812 -13.828 1 82.81 651 ASP A N 1
ATOM 5152 C CA . ASP A 1 651 ? -7.039 -31.781 -13.938 1 82.81 651 ASP A CA 1
ATOM 5153 C C . ASP A 1 651 ? -7.355 -32.844 -14.992 1 82.81 651 ASP A C 1
ATOM 5155 O O . ASP A 1 651 ? -8.242 -33.688 -14.797 1 82.81 651 ASP A O 1
ATOM 5159 N N . GLU A 1 652 ? -6.637 -32.875 -16.016 1 87.19 652 GLU A N 1
ATOM 5160 C CA . GLU A 1 652 ? -6.871 -33.812 -17.109 1 87.19 652 GLU A CA 1
ATOM 5161 C C . GLU A 1 652 ? -8.328 -33.781 -17.562 1 87.19 652 GLU A C 1
ATOM 5163 O O . GLU A 1 652 ? -9 -34.812 -17.609 1 87.19 652 GLU A O 1
ATOM 5168 N N . TYR A 1 653 ? -8.875 -32.594 -17.719 1 87.44 653 TYR A N 1
ATOM 5169 C CA . TYR A 1 653 ? -10.18 -32.312 -18.281 1 87.44 653 TYR A CA 1
ATOM 5170 C C . TYR A 1 653 ? -11.297 -32.625 -17.297 1 87.44 653 TYR A C 1
ATOM 5172 O O . TYR A 1 653 ? -12.469 -32.688 -17.656 1 87.44 653 TYR A O 1
ATOM 5180 N N . ARG A 1 654 ? -10.969 -32.969 -16.109 1 88 654 ARG A N 1
ATOM 5181 C CA . ARG A 1 654 ? -11.977 -33.125 -15.062 1 88 654 ARG A CA 1
ATOM 5182 C C . ARG A 1 654 ? -11.719 -32.125 -13.922 1 88 654 ARG A C 1
ATOM 5184 O O . ARG A 1 654 ? -10.617 -31.609 -13.781 1 88 654 ARG A O 1
ATOM 5191 N N . PRO A 1 655 ? -12.75 -31.969 -13.117 1 84.88 655 PRO A N 1
ATOM 5192 C CA . PRO A 1 655 ? -12.5 -31.109 -11.961 1 84.88 655 PRO A CA 1
ATOM 5193 C C . PRO A 1 655 ? -11.422 -31.672 -11.031 1 84.88 655 PRO A C 1
ATOM 5195 O O . PRO A 1 655 ? -11.359 -32.906 -10.82 1 84.88 655 PRO A O 1
ATOM 5198 N N . SER A 1 656 ? -10.633 -30.844 -10.531 1 81.44 656 SER A N 1
ATOM 5199 C CA . SER A 1 656 ? -9.547 -31.25 -9.648 1 81.44 656 SER A CA 1
ATOM 5200 C C . SER A 1 656 ? -10.07 -31.828 -8.344 1 81.44 656 SER A C 1
ATOM 5202 O O . SER A 1 656 ? -9.422 -32.656 -7.715 1 81.44 656 SER A O 1
ATOM 5204 N N . ASN A 1 657 ? -11.164 -31.297 -7.938 1 80.88 657 ASN A N 1
ATOM 5205 C CA . ASN A 1 657 ? -11.805 -31.781 -6.719 1 80.88 657 ASN A CA 1
ATOM 5206 C C . ASN A 1 657 ? -13.094 -32.562 -7.031 1 80.88 657 ASN A C 1
ATOM 5208 O O . ASN A 1 657 ? -14.102 -31.953 -7.398 1 80.88 657 ASN A O 1
ATOM 5212 N N . LEU A 1 658 ? -13.109 -33.812 -6.766 1 83.56 658 LEU A N 1
ATOM 5213 C CA . LEU A 1 658 ? -14.242 -34.656 -7.113 1 83.56 658 LEU A CA 1
ATOM 5214 C C . LEU A 1 658 ? -15.055 -35.031 -5.871 1 83.56 658 LEU A C 1
ATOM 5216 O O . LEU A 1 658 ? -16.094 -35.688 -5.973 1 83.56 658 LEU A O 1
ATOM 5220 N N . ALA A 1 659 ? -14.539 -34.531 -4.691 1 73.69 659 ALA A N 1
ATOM 5221 C CA . ALA A 1 659 ? -15.141 -34.938 -3.43 1 73.69 659 ALA A CA 1
ATOM 5222 C C . ALA A 1 659 ? -16.562 -34.375 -3.287 1 73.69 659 ALA A C 1
ATOM 5224 O O . ALA A 1 659 ? -16.953 -33.5 -4.043 1 73.69 659 ALA A O 1
ATOM 5225 N N . THR A 1 660 ? -17.219 -35.156 -2.256 1 69.19 660 THR A N 1
ATOM 5226 C CA . THR A 1 660 ? -18.609 -34.875 -1.973 1 69.19 660 THR A CA 1
ATOM 5227 C C . THR A 1 660 ? -18.734 -33.531 -1.255 1 69.19 660 THR A C 1
ATOM 5229 O O . THR A 1 660 ? -17.844 -33.125 -0.51 1 69.19 660 THR A O 1
ATOM 5232 N N . GLY A 1 661 ? -19.234 -32.375 -1.801 1 66.38 661 GLY A N 1
ATOM 5233 C CA . GLY A 1 661 ? -19.266 -31.078 -1.176 1 66.38 661 GLY A CA 1
ATOM 5234 C C . GLY A 1 661 ? -20.297 -30.953 -0.074 1 66.38 661 GLY A C 1
ATOM 5235 O O . GLY A 1 661 ? -20.062 -30.297 0.941 1 66.38 661 GLY A O 1
ATOM 5236 N N . GLY A 1 662 ? -21.312 -31.906 0.265 1 80.5 662 GLY A N 1
ATOM 5237 C CA . GLY A 1 662 ? -22.469 -31.734 1.139 1 80.5 662 GLY A CA 1
ATOM 5238 C C . GLY A 1 662 ? -22.906 -30.297 1.296 1 80.5 662 GLY A C 1
ATOM 5239 O O . GLY A 1 662 ? -23.406 -29.906 2.352 1 80.5 662 GLY A O 1
ATOM 5240 N N . SER A 1 663 ? -22.547 -29.562 0.423 1 88.5 663 SER A N 1
ATOM 5241 C CA . SER A 1 663 ? -22.844 -28.141 0.517 1 88.5 663 SER A CA 1
ATOM 5242 C C . SER A 1 663 ? -23.203 -27.547 -0.85 1 88.5 663 SER A C 1
ATOM 5244 O O . SER A 1 663 ? -23.062 -28.234 -1.871 1 88.5 663 SER A O 1
ATOM 5246 N N . ALA A 1 664 ? -23.891 -26.516 -0.821 1 91 664 ALA A N 1
ATOM 5247 C CA . ALA A 1 664 ? -24.156 -25.688 -1.985 1 91 664 ALA A CA 1
ATOM 5248 C C . ALA A 1 664 ? -23.625 -24.266 -1.771 1 91 664 ALA A C 1
ATOM 5250 O O . ALA A 1 664 ? -23.422 -23.844 -0.633 1 91 664 ALA A O 1
ATOM 5251 N N . ARG A 1 665 ? -23.344 -23.672 -2.797 1 91.06 665 ARG A N 1
ATOM 5252 C CA . ARG A 1 665 ? -22.734 -22.344 -2.709 1 91.06 665 ARG A CA 1
ATOM 5253 C C . ARG A 1 665 ? -23.203 -21.453 -3.855 1 91.06 665 ARG A C 1
ATOM 5255 O O . ARG A 1 665 ? -23.297 -21.906 -5 1 91.06 665 ARG A O 1
ATOM 5262 N N . PHE A 1 666 ? -23.656 -20.266 -3.572 1 92.44 666 PHE A N 1
ATOM 5263 C CA . PHE A 1 666 ? -23.953 -19.234 -4.57 1 92.44 666 PHE A CA 1
ATOM 5264 C C . PHE A 1 666 ? -22.984 -18.062 -4.449 1 92.44 666 PHE A C 1
ATOM 5266 O O . PHE A 1 666 ? -22.891 -17.438 -3.389 1 92.44 666 PHE A O 1
ATOM 5273 N N . VAL A 1 667 ? -22.281 -17.797 -5.5 1 91.81 667 VAL A N 1
ATOM 5274 C CA . VAL A 1 667 ? -21.328 -16.703 -5.523 1 91.81 667 VAL A CA 1
ATOM 5275 C C . VAL A 1 667 ? -21.656 -15.742 -6.66 1 91.81 667 VAL A C 1
ATOM 5277 O O . VAL A 1 667 ? -21.984 -16.172 -7.77 1 91.81 667 VAL A O 1
ATOM 5280 N N . CYS A 1 668 ? -21.75 -14.516 -6.395 1 93.44 668 CYS A N 1
ATOM 5281 C CA . CYS A 1 668 ? -21.906 -13.492 -7.43 1 93.44 668 CYS A CA 1
ATOM 5282 C C . CYS A 1 668 ? -21.047 -12.266 -7.109 1 93.44 668 CYS A C 1
ATOM 5284 O O . CYS A 1 668 ? -20.719 -12.023 -5.949 1 93.44 668 CYS A O 1
ATOM 5286 N N . GLY A 1 669 ? -20.625 -11.664 -8.141 1 92.56 669 GLY A N 1
ATOM 5287 C CA . GLY A 1 669 ? -19.781 -10.516 -7.867 1 92.56 669 GLY A CA 1
ATOM 5288 C C . GLY A 1 669 ? -19.359 -9.773 -9.117 1 92.56 669 GLY A C 1
ATOM 5289 O O . GLY A 1 669 ? -19.953 -9.945 -10.18 1 92.56 669 GLY A O 1
ATOM 5290 N N . LEU A 1 670 ? -18.484 -8.852 -8.852 1 90.94 670 LEU A N 1
ATOM 5291 C CA . LEU A 1 670 ? -17.891 -7.965 -9.852 1 90.94 670 LEU A CA 1
ATOM 5292 C C . LEU A 1 670 ? -16.375 -7.973 -9.766 1 90.94 670 LEU A C 1
ATOM 5294 O O . LEU A 1 670 ? -15.812 -7.969 -8.664 1 90.94 670 LEU A O 1
ATOM 5298 N N . ARG A 1 671 ? -15.75 -7.984 -10.953 1 86.12 671 ARG A N 1
ATOM 5299 C CA . ARG A 1 671 ? -14.289 -7.996 -10.961 1 86.12 671 ARG A CA 1
ATOM 5300 C C . ARG A 1 671 ? -13.742 -7.039 -12.023 1 86.12 671 ARG A C 1
ATOM 5302 O O . ARG A 1 671 ? -14.305 -6.93 -13.109 1 86.12 671 ARG A O 1
ATOM 5309 N N . TRP A 1 672 ? -12.766 -6.312 -11.672 1 81.88 672 TRP A N 1
ATOM 5310 C CA . TRP A 1 672 ? -11.969 -5.52 -12.602 1 81.88 672 TRP A CA 1
ATOM 5311 C C . TRP A 1 672 ? -10.57 -6.102 -12.758 1 81.88 672 TRP A C 1
ATOM 5313 O O . TRP A 1 672 ? -9.969 -6.559 -11.789 1 81.88 672 TRP A O 1
ATOM 5323 N N . ASP A 1 673 ? -10.117 -6.176 -13.914 1 72.94 673 ASP A N 1
ATOM 5324 C CA . ASP A 1 673 ? -8.75 -6.602 -14.195 1 72.94 673 ASP A CA 1
ATOM 5325 C C . ASP A 1 673 ? -8.164 -5.848 -15.383 1 72.94 673 ASP A C 1
ATOM 5327 O O . ASP A 1 673 ? -8.43 -6.199 -16.531 1 72.94 673 ASP A O 1
ATOM 5331 N N . PHE A 1 674 ? -7.383 -4.906 -15.242 1 71.44 674 PHE A N 1
ATOM 5332 C CA . PHE A 1 674 ? -6.742 -4.152 -16.312 1 71.44 674 PHE A CA 1
ATOM 5333 C C . PHE A 1 674 ? -5.363 -3.664 -15.883 1 71.44 674 PHE A C 1
ATOM 5335 O O . PHE A 1 674 ? -5.086 -3.547 -14.688 1 71.44 674 PHE A O 1
ATOM 5342 N N . MET B 1 1 ? -69.125 48.969 8.602 1 25.05 1 MET B N 1
ATOM 5343 C CA . MET B 1 1 ? -67.812 49.125 9.156 1 25.05 1 MET B CA 1
ATOM 5344 C C . MET B 1 1 ? -66.75 48.969 8.062 1 25.05 1 MET B C 1
ATOM 5346 O O . MET B 1 1 ? -66.688 47.969 7.375 1 25.05 1 MET B O 1
ATOM 5350 N N . THR B 1 2 ? -66.188 50 7.426 1 23.86 2 THR B N 1
ATOM 5351 C CA . THR B 1 2 ? -65.562 50.344 6.152 1 23.86 2 THR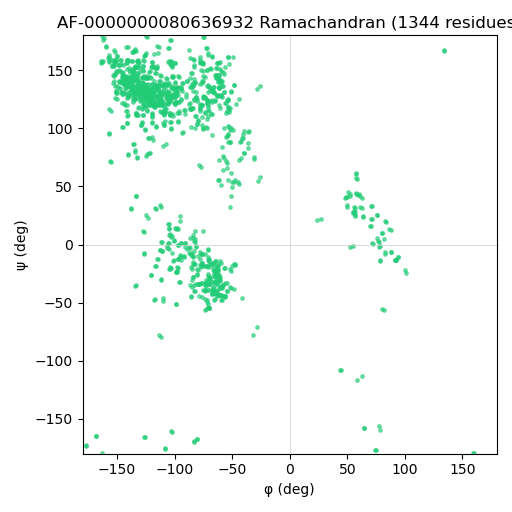 B CA 1
ATOM 5352 C C . THR B 1 2 ? -64.188 49.812 6.07 1 23.86 2 THR B C 1
ATOM 5354 O O . THR B 1 2 ? -63.438 49.844 7.062 1 23.86 2 THR B O 1
ATOM 5357 N N . TYR B 1 3 ? -63.906 48.75 5.199 1 23.94 3 TYR B N 1
ATOM 5358 C CA . TYR B 1 3 ? -62.875 47.844 4.707 1 23.94 3 TYR B CA 1
ATOM 5359 C C . TYR B 1 3 ? -61.656 48.625 4.191 1 23.94 3 TYR B C 1
ATOM 5361 O O . TYR B 1 3 ? -61.719 49.188 3.096 1 23.94 3 TYR B O 1
ATOM 5369 N N . GLU B 1 4 ? -61.156 49.469 5.129 1 21.48 4 GLU B N 1
ATOM 5370 C CA . GLU B 1 4 ? -60.156 50.469 4.695 1 21.48 4 GLU B CA 1
ATOM 5371 C C . GLU B 1 4 ? -58.969 49.781 3.988 1 21.48 4 GLU B C 1
ATOM 5373 O O . GLU B 1 4 ? -58.5 48.75 4.438 1 21.48 4 GLU B O 1
ATOM 5378 N N . GLU B 1 5 ? -58.781 50 2.723 1 20.14 5 GLU B N 1
ATOM 5379 C CA . GLU B 1 5 ? -57.969 49.531 1.599 1 20.14 5 GLU B CA 1
ATOM 5380 C C . GLU B 1 5 ? -56.5 49.75 1.872 1 20.14 5 GLU B C 1
ATOM 5382 O O . GLU B 1 5 ? -56.031 50.875 2.002 1 20.14 5 GLU B O 1
ATOM 5387 N N . VAL B 1 6 ? -55.844 48.969 2.785 1 22 6 VAL B N 1
ATOM 5388 C CA . VAL B 1 6 ? -54.5 49.094 3.326 1 22 6 VAL B CA 1
ATOM 5389 C C . VAL B 1 6 ? -53.469 49.094 2.188 1 22 6 VAL B C 1
ATOM 5391 O O . VAL B 1 6 ? -53.312 48.094 1.486 1 22 6 VAL B O 1
ATOM 5394 N N . VAL B 1 7 ? -53.312 50.156 1.408 1 20.72 7 VAL B N 1
ATOM 5395 C CA . VAL B 1 7 ? -52.531 50.344 0.195 1 20.72 7 VAL B CA 1
ATOM 5396 C C . VAL B 1 7 ? -51.062 50.062 0.506 1 20.72 7 VAL B C 1
ATOM 5398 O O . VAL B 1 7 ? -50.469 50.75 1.339 1 20.72 7 VAL B O 1
ATOM 5401 N N . MET B 1 8 ? -50.531 48.844 0.504 1 21.8 8 MET B N 1
ATOM 5402 C CA . MET B 1 8 ? -49.25 48.219 0.837 1 21.8 8 MET B CA 1
ATOM 5403 C C . MET B 1 8 ? -48.125 48.844 0.002 1 21.8 8 MET B C 1
ATOM 5405 O O . MET B 1 8 ? -48.094 48.656 -1.218 1 21.8 8 MET B O 1
ATOM 5409 N N . ARG B 1 9 ? -47.688 50.062 0.376 1 21.12 9 ARG B N 1
ATOM 5410 C CA . ARG B 1 9 ? -46.688 50.875 -0.315 1 21.12 9 ARG B CA 1
ATOM 5411 C C . ARG B 1 9 ? -45.406 50.094 -0.538 1 21.12 9 ARG B C 1
ATOM 5413 O O . ARG B 1 9 ? -44.812 49.562 0.411 1 21.12 9 ARG B O 1
ATOM 5420 N N . ARG B 1 10 ? -45.094 49.562 -1.714 1 20.81 10 ARG B N 1
ATOM 5421 C CA . ARG B 1 10 ? -44.062 48.812 -2.406 1 20.81 10 ARG B CA 1
ATOM 5422 C C . ARG B 1 10 ? -42.75 49.594 -2.432 1 20.81 10 ARG B C 1
ATOM 5424 O O . ARG B 1 10 ? -42.594 50.562 -3.188 1 20.81 10 ARG B O 1
ATOM 5431 N N . VAL B 1 11 ? -42.219 50 -1.294 1 19.05 11 VAL B N 1
ATOM 5432 C CA . VAL B 1 11 ? -41.031 50.812 -1.403 1 19.05 11 VAL B CA 1
ATOM 5433 C C . VAL B 1 11 ? -39.938 50.062 -2.182 1 19.05 11 VAL B C 1
ATOM 5435 O O . VAL B 1 11 ? -39.656 48.906 -1.876 1 19.05 11 VAL B O 1
ATOM 5438 N N . VAL B 1 12 ? -39.688 50.281 -3.408 1 18.91 12 VAL B N 1
ATOM 5439 C CA . VAL B 1 12 ? -38.781 49.812 -4.457 1 18.91 12 VAL B CA 1
ATOM 5440 C C . VAL B 1 12 ? -37.344 50.062 -4.043 1 18.91 12 VAL B C 1
ATOM 5442 O O . VAL B 1 12 ? -36.875 51.219 -3.961 1 18.91 12 VAL B O 1
ATOM 5445 N N . LEU B 1 13 ? -36.938 49.656 -2.863 1 19.08 13 LEU B N 1
ATOM 5446 C CA . LEU B 1 13 ? -35.594 50.031 -2.488 1 19.08 13 LEU B CA 1
ATOM 5447 C C . LEU B 1 13 ? -34.594 49.594 -3.559 1 19.08 13 LEU B C 1
ATOM 5449 O O . LEU B 1 13 ? -34.531 48.438 -3.932 1 19.08 13 LEU B O 1
ATOM 5453 N N . THR B 1 14 ? -34.188 50.375 -4.531 1 19.94 14 THR B N 1
ATOM 5454 C CA . THR B 1 14 ? -33.219 50.312 -5.613 1 19.94 14 THR B CA 1
ATOM 5455 C C . THR B 1 14 ? -31.828 49.969 -5.07 1 19.94 14 THR B C 1
ATOM 5457 O O . THR B 1 14 ? -31.25 50.75 -4.312 1 19.94 14 THR B O 1
ATOM 5460 N N . THR B 1 15 ? -31.641 48.812 -4.539 1 20.5 15 THR B N 1
ATOM 5461 C CA . THR B 1 15 ? -30.359 48.406 -3.963 1 20.5 15 THR B CA 1
ATOM 5462 C C . THR B 1 15 ? -29.234 48.562 -4.977 1 20.5 15 THR B C 1
ATOM 5464 O O . THR B 1 15 ? -29.328 48.031 -6.094 1 20.5 15 THR B O 1
ATOM 5467 N N . PHE B 1 16 ? -28.547 49.656 -5.004 1 19.66 16 PHE B N 1
ATOM 5468 C CA . PHE B 1 16 ? -27.391 50 -5.836 1 19.66 16 PHE B CA 1
ATOM 5469 C C . PHE B 1 16 ? -26.328 48.906 -5.762 1 19.66 16 PHE B C 1
ATOM 5471 O O . PHE B 1 16 ? -25.922 48.5 -4.668 1 19.66 16 PHE B O 1
ATOM 5478 N N . LEU B 1 17 ? -26.234 48.031 -6.73 1 20.72 17 LEU B N 1
ATOM 5479 C CA . LEU B 1 17 ? -25.344 46.969 -7.16 1 20.72 17 LEU B CA 1
ATOM 5480 C C . LEU B 1 17 ? -23.891 47.438 -7.215 1 20.72 17 LEU B C 1
ATOM 5482 O O . LEU B 1 17 ? -23.5 48.125 -8.148 1 20.72 17 LEU B O 1
ATOM 5486 N N . LEU B 1 18 ? -23.422 48.062 -6.145 1 20.91 18 LEU B N 1
ATOM 5487 C CA . LEU B 1 18 ? -22.016 48.438 -6.273 1 20.91 18 LEU B CA 1
ATOM 5488 C C . LEU B 1 18 ? -21.156 47.219 -6.637 1 20.91 18 LEU B C 1
ATOM 5490 O O . LEU B 1 18 ? -21.125 46.25 -5.891 1 20.91 18 LEU B O 1
ATOM 5494 N N . ALA B 1 19 ? -20.891 47 -7.875 1 22.67 19 ALA B N 1
ATOM 5495 C CA . ALA B 1 19 ? -19.984 46.094 -8.586 1 22.67 19 ALA B CA 1
ATOM 5496 C C . ALA B 1 19 ? -18.578 46.156 -7.973 1 22.67 19 ALA B C 1
ATOM 5498 O O . ALA B 1 19 ? -17.875 47.156 -8.133 1 22.67 19 ALA B O 1
ATOM 5499 N N . VAL B 1 20 ? -18.469 45.969 -6.754 1 23.22 20 VAL B N 1
ATOM 5500 C CA . VAL B 1 20 ? -17.094 45.812 -6.285 1 23.22 20 VAL B CA 1
ATOM 5501 C C . VAL B 1 20 ? -16.312 44.906 -7.238 1 23.22 20 VAL B C 1
ATOM 5503 O O . VAL B 1 20 ? -16.656 43.75 -7.418 1 23.22 20 VAL B O 1
ATOM 5506 N N . LEU B 1 21 ? -15.711 45.469 -8.273 1 23.73 21 LEU B N 1
ATOM 5507 C CA . LEU B 1 21 ? -14.711 44.906 -9.188 1 23.73 21 LEU B CA 1
ATOM 5508 C C . LEU B 1 21 ? -13.641 44.156 -8.43 1 23.73 21 LEU B C 1
ATOM 5510 O O . LEU B 1 21 ? -12.773 44.75 -7.785 1 23.73 21 LEU B O 1
ATOM 5514 N N . VAL B 1 22 ? -13.992 43.281 -7.664 1 26.17 22 VAL B N 1
ATOM 5515 C CA . VAL B 1 22 ? -12.938 42.344 -7.301 1 26.17 22 VAL B CA 1
ATOM 5516 C C . VAL B 1 22 ? -12.086 42.031 -8.523 1 26.17 22 VAL B C 1
ATOM 5518 O O . VAL B 1 22 ? -12.578 41.438 -9.5 1 26.17 22 VAL B O 1
ATOM 5521 N N . LEU B 1 23 ? -11.219 42.875 -8.883 1 29.59 23 LEU B N 1
ATOM 5522 C CA . LEU B 1 23 ? -10.25 42.531 -9.93 1 29.59 23 LEU B CA 1
ATOM 5523 C C . LEU B 1 23 ? -9.727 41.125 -9.758 1 29.59 23 LEU B C 1
ATOM 5525 O O . LEU B 1 23 ? -9.227 40.75 -8.688 1 29.59 23 LEU B O 1
ATOM 5529 N N . PRO B 1 24 ? -10.344 40.219 -10.352 1 35.28 24 PRO B N 1
ATOM 5530 C CA . PRO B 1 24 ? -9.789 38.875 -10.297 1 35.28 24 PRO B CA 1
ATOM 5531 C C . PRO B 1 24 ? -8.258 38.875 -10.312 1 35.28 24 PRO B C 1
ATOM 5533 O O . PRO B 1 24 ? -7.645 39.531 -11.141 1 35.28 24 PRO B O 1
ATOM 5536 N N . LEU B 1 25 ? -7.594 38.781 -9.297 1 42.94 25 LEU B N 1
ATOM 5537 C CA . LEU B 1 25 ? -6.215 38.281 -9.25 1 42.94 25 LEU B CA 1
ATOM 5538 C C . LEU B 1 25 ? -5.969 37.25 -10.328 1 42.94 25 LEU B C 1
ATOM 5540 O O . LEU B 1 25 ? -6.602 36.188 -10.32 1 42.94 25 LEU B O 1
ATOM 5544 N N . ALA B 1 26 ? -5.855 37.656 -11.57 1 54.31 26 ALA B N 1
ATOM 5545 C CA . ALA B 1 26 ? -5.77 36.844 -12.773 1 54.31 26 ALA B CA 1
ATOM 5546 C C . ALA B 1 26 ? -4.391 36.219 -12.906 1 54.31 26 ALA B C 1
ATOM 5548 O O . ALA B 1 26 ? -3.371 36.875 -12.75 1 54.31 26 ALA B O 1
ATOM 5549 N N . ALA B 1 27 ? -4.266 34.969 -12.539 1 64.88 27 ALA B N 1
ATOM 5550 C CA . ALA B 1 27 ? -3.096 34.188 -12.93 1 64.88 27 ALA B CA 1
ATOM 5551 C C . ALA B 1 27 ? -3.271 33.594 -14.336 1 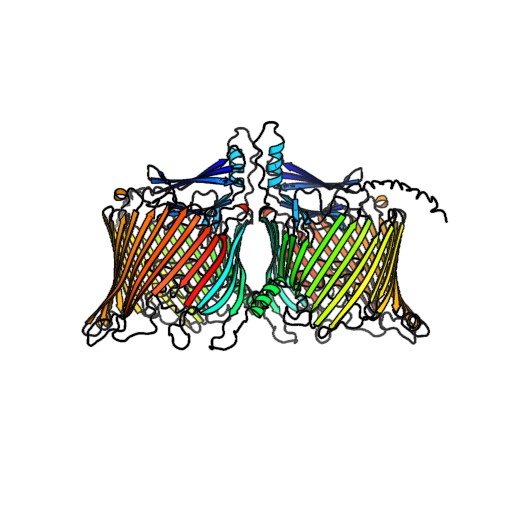64.88 27 ALA B C 1
ATOM 5553 O O . ALA B 1 27 ? -4.398 33.375 -14.781 1 64.88 27 ALA B O 1
ATOM 5554 N N . GLU B 1 28 ? -2.277 33.75 -15.172 1 71.75 28 GLU B N 1
ATOM 5555 C CA . GLU B 1 28 ? -2.248 33.156 -16.5 1 71.75 28 GLU B CA 1
ATOM 5556 C C . GLU B 1 28 ? -0.992 32.281 -16.688 1 71.75 28 GLU B C 1
ATOM 5558 O O . GLU B 1 28 ? 0.062 32.625 -16.125 1 71.75 28 GLU B O 1
ATOM 5563 N N . VAL B 1 29 ? -1.228 31.172 -17.281 1 75.25 29 VAL B N 1
ATOM 5564 C CA . VAL B 1 29 ? -0.073 30.391 -17.688 1 75.25 29 VAL B CA 1
ATOM 5565 C C . VAL B 1 29 ? -0.126 30.156 -19.203 1 75.25 29 VAL B C 1
ATOM 5567 O O . VAL B 1 29 ? -1.194 29.891 -19.75 1 75.25 29 VAL B O 1
ATOM 5570 N N . SER B 1 30 ? 0.888 30.5 -19.891 1 74.31 30 SER B N 1
ATOM 5571 C CA . SER B 1 30 ? 1.022 30.266 -21.328 1 74.31 30 SER B CA 1
ATOM 5572 C C . SER B 1 30 ? 2.223 29.375 -21.625 1 74.31 30 SER B C 1
ATOM 5574 O O . SER B 1 30 ? 3.123 29.234 -20.797 1 74.31 30 SER B O 1
ATOM 5576 N N . TRP B 1 31 ? 2.086 28.688 -22.719 1 78.81 31 TRP B N 1
ATOM 5577 C CA . TRP B 1 31 ? 3.172 27.812 -23.141 1 78.81 31 TRP B CA 1
ATOM 5578 C C . TRP B 1 31 ? 3.395 27.906 -24.641 1 78.81 31 TRP B C 1
ATOM 5580 O O . TRP B 1 31 ? 2.461 28.188 -25.391 1 78.81 31 TRP B O 1
ATOM 5590 N N . THR B 1 32 ? 4.695 27.859 -25 1 73.88 32 THR B N 1
ATOM 5591 C CA . THR B 1 32 ? 5.082 27.859 -26.406 1 73.88 32 THR B CA 1
ATOM 5592 C C . THR B 1 32 ? 6.074 26.734 -26.688 1 73.88 32 THR B C 1
ATOM 5594 O O . THR B 1 32 ? 7.078 26.594 -25.984 1 73.88 32 THR B O 1
ATOM 5597 N N . LEU B 1 33 ? 5.707 25.906 -27.609 1 74.62 33 LEU B N 1
ATOM 5598 C CA . LEU B 1 33 ? 6.633 24.875 -28.062 1 74.62 33 LEU B CA 1
ATOM 5599 C C . LEU B 1 33 ? 7.762 25.484 -28.891 1 74.62 33 LEU B C 1
ATOM 5601 O O . LEU B 1 33 ? 7.512 26.219 -29.844 1 74.62 33 LEU B O 1
ATOM 5605 N N . GLU B 1 34 ? 8.891 25.234 -28.391 1 73.19 34 GLU B N 1
ATOM 5606 C CA . GLU B 1 34 ? 10.047 25.781 -29.109 1 73.19 34 GLU B CA 1
ATOM 5607 C C . GLU B 1 34 ? 10.289 25.031 -30.406 1 73.19 34 GLU B C 1
ATOM 5609 O O . GLU B 1 34 ? 9.711 23.969 -30.641 1 73.19 34 GLU B O 1
ATOM 5614 N N . GLU B 1 35 ? 11.156 25.625 -31.172 1 65.62 35 GLU B N 1
ATOM 5615 C CA . GLU B 1 35 ? 11.422 25.125 -32.531 1 65.62 35 GLU B CA 1
ATOM 5616 C C . GLU B 1 35 ? 12 23.719 -32.5 1 65.62 35 GLU B C 1
ATOM 5618 O O . GLU B 1 35 ? 11.805 22.938 -33.438 1 65.62 35 GLU B O 1
ATOM 5623 N N . ASP B 1 36 ? 12.547 23.516 -31.344 1 64.75 36 ASP B N 1
ATOM 5624 C CA . ASP B 1 36 ? 13.188 22.203 -31.25 1 64.75 36 ASP B CA 1
ATOM 5625 C C . ASP B 1 36 ? 12.156 21.094 -31.031 1 64.75 36 ASP B C 1
ATOM 5627 O O . ASP B 1 36 ? 12.492 19.906 -31.094 1 64.75 36 ASP B O 1
ATOM 5631 N N . GLY B 1 37 ? 10.938 21.438 -30.828 1 63.38 37 GLY B N 1
ATOM 5632 C CA . GLY B 1 37 ? 9.836 20.5 -30.703 1 63.38 37 GLY B CA 1
ATOM 5633 C C . GLY B 1 37 ? 9.875 19.719 -29.406 1 63.38 37 GLY B C 1
ATOM 5634 O O . GLY B 1 37 ? 9.055 18.812 -29.188 1 63.38 37 GLY B O 1
ATOM 5635 N N . GLN B 1 38 ? 10.812 20 -28.641 1 65.5 38 GLN B N 1
ATOM 5636 C CA . GLN B 1 38 ? 10.977 19.25 -27.406 1 65.5 38 GLN B CA 1
ATOM 5637 C C . GLN B 1 38 ? 10.898 20.172 -26.188 1 65.5 38 GLN B C 1
ATOM 5639 O O . GLN B 1 38 ? 10.531 19.75 -25.094 1 65.5 38 GLN B O 1
ATOM 5644 N N . THR B 1 39 ? 11.242 21.297 -26.547 1 76.12 39 THR B N 1
ATOM 5645 C CA . THR B 1 39 ? 11.297 22.25 -25.453 1 76.12 39 THR B CA 1
ATOM 5646 C C . THR B 1 39 ? 10.062 23.156 -25.453 1 76.12 39 THR B C 1
ATOM 5648 O O . THR B 1 39 ? 9.648 23.641 -26.516 1 76.12 39 THR B O 1
ATOM 5651 N N . VAL B 1 40 ? 9.438 23.219 -24.266 1 79.06 40 VAL B N 1
ATOM 5652 C CA . VAL B 1 40 ? 8.281 24.109 -24.094 1 79.06 40 VAL B CA 1
ATOM 5653 C C . VAL B 1 40 ? 8.633 25.234 -23.125 1 79.06 40 VAL B C 1
ATOM 5655 O O . VAL B 1 40 ? 9.086 24.984 -22.016 1 79.06 40 VAL B O 1
ATOM 5658 N N . THR B 1 41 ? 8.516 26.406 -23.688 1 82.69 41 THR B N 1
ATOM 5659 C CA . THR B 1 41 ? 8.664 27.562 -22.797 1 82.69 41 THR B CA 1
ATOM 5660 C C . THR B 1 41 ? 7.336 27.906 -22.125 1 82.69 41 THR B C 1
ATOM 5662 O O . THR B 1 41 ? 6.344 28.188 -22.812 1 82.69 41 THR B O 1
ATOM 5665 N N . VAL B 1 42 ? 7.332 27.781 -20.812 1 85.81 42 VAL B N 1
ATOM 5666 C CA . VAL B 1 42 ? 6.129 28.094 -20.047 1 85.81 42 VAL B CA 1
ATOM 5667 C C . VAL B 1 42 ? 6.309 29.422 -19.312 1 85.81 42 VAL B C 1
ATOM 5669 O O . VAL B 1 42 ? 7.344 29.641 -18.688 1 85.81 42 VAL B O 1
ATOM 5672 N N . THR B 1 43 ? 5.324 30.297 -19.438 1 84.62 43 THR B N 1
ATOM 5673 C CA . THR B 1 43 ? 5.328 31.578 -18.734 1 84.62 43 THR B CA 1
ATOM 5674 C C . THR B 1 43 ? 4.121 31.672 -17.797 1 84.62 43 THR B C 1
ATOM 5676 O O . THR B 1 43 ? 2.98 31.5 -18.234 1 84.62 43 THR B O 1
ATOM 5679 N N . TRP B 1 44 ? 4.406 31.859 -16.531 1 87.56 44 TRP B N 1
ATOM 5680 C CA . TRP B 1 44 ? 3.361 32.125 -15.547 1 87.56 44 TRP B CA 1
ATOM 5681 C C . TRP B 1 44 ? 3.232 33.594 -15.266 1 87.56 44 TRP B C 1
ATOM 5683 O O . TRP B 1 44 ? 4.234 34.312 -15.164 1 87.56 44 TRP B O 1
ATOM 5693 N N . VAL B 1 45 ? 1.993 34.031 -15.234 1 81.12 45 VAL B N 1
ATOM 5694 C CA . VAL B 1 45 ? 1.706 35.438 -14.867 1 81.12 45 VAL B CA 1
ATOM 5695 C C . VAL B 1 45 ? 0.733 35.469 -13.695 1 81.12 45 VAL B C 1
ATOM 5697 O O . VAL B 1 45 ? -0.266 34.719 -13.688 1 81.12 45 VAL B O 1
ATOM 5700 N N . TYR B 1 46 ? 1.071 36.125 -12.68 1 85.31 46 TYR B N 1
ATOM 5701 C CA . TYR B 1 46 ? 0.198 36.375 -11.539 1 85.31 46 TYR B CA 1
ATOM 5702 C C . TYR B 1 46 ? -0.003 37.875 -11.328 1 85.31 46 TYR B C 1
ATOM 5704 O O . TYR B 1 46 ? 0.968 38.625 -11.227 1 85.31 46 TYR B O 1
ATOM 5712 N N . GLU B 1 47 ? -1.276 38.344 -11.359 1 75.75 47 GLU B N 1
ATOM 5713 C CA . GLU B 1 47 ? -1.553 39.75 -11.227 1 75.75 47 GLU B CA 1
ATOM 5714 C C . GLU B 1 47 ? -2.088 40.094 -9.836 1 75.75 47 GLU B C 1
ATOM 5716 O O . GLU B 1 47 ? -3.188 39.656 -9.469 1 75.75 47 GLU B O 1
ATOM 5721 N N . ASP B 1 48 ? -1.376 40.781 -9.141 1 77.44 48 ASP B N 1
ATOM 5722 C CA . ASP B 1 48 ? -1.716 41.281 -7.816 1 77.44 48 ASP B CA 1
ATOM 5723 C C . ASP B 1 48 ? -0.884 42.531 -7.488 1 77.44 48 ASP B C 1
ATOM 5725 O O . ASP B 1 48 ? 0.26 42.406 -7.039 1 77.44 48 ASP B O 1
ATOM 5729 N N . PRO B 1 49 ? -1.484 43.656 -7.762 1 68.81 49 PRO B N 1
ATOM 5730 C CA . PRO B 1 49 ? -0.723 44.906 -7.555 1 68.81 49 PRO B CA 1
ATOM 5731 C C . PRO B 1 49 ? -0.342 45.125 -6.094 1 68.81 49 PRO B C 1
ATOM 5733 O O . PRO B 1 49 ? 0.613 45.844 -5.801 1 68.81 49 PRO B O 1
ATOM 5736 N N . ASP B 1 50 ? -1.055 44.438 -5.277 1 65.44 50 ASP B N 1
ATOM 5737 C CA . ASP B 1 50 ? -0.843 44.688 -3.855 1 65.44 50 ASP B CA 1
ATOM 5738 C C . ASP B 1 50 ? 0.148 43.688 -3.26 1 65.44 50 ASP B C 1
ATOM 5740 O O . ASP B 1 50 ? 0.628 43.875 -2.141 1 65.44 50 ASP B O 1
ATOM 5744 N N . ALA B 1 51 ? 0.45 42.719 -4.07 1 77.69 51 ALA B N 1
ATOM 5745 C CA . ALA B 1 51 ? 1.369 41.688 -3.559 1 77.69 51 ALA B CA 1
ATOM 5746 C C . ALA B 1 51 ? 2.789 42.25 -3.451 1 77.69 51 ALA B C 1
ATOM 5748 O O . ALA B 1 51 ? 3.242 42.969 -4.328 1 77.69 51 ALA B O 1
ATOM 5749 N N . GLN B 1 52 ? 3.357 41.906 -2.355 1 71.31 52 GLN B N 1
ATOM 5750 C CA . GLN B 1 52 ? 4.742 42.344 -2.164 1 71.31 52 GLN B CA 1
ATOM 5751 C C . GLN B 1 52 ? 5.715 41.344 -2.803 1 71.31 52 GLN B C 1
ATOM 5753 O O . GLN B 1 52 ? 6.715 41.75 -3.398 1 71.31 52 GLN B O 1
ATOM 5758 N N . GLU B 1 53 ? 5.48 40.188 -2.594 1 79.31 53 GLU B N 1
ATOM 5759 C CA . GLU B 1 53 ? 6.277 39.125 -3.197 1 79.31 53 GLU B CA 1
ATOM 5760 C C . GLU B 1 53 ? 5.387 37.969 -3.703 1 79.31 53 GLU B C 1
ATOM 5762 O O . GLU B 1 53 ? 4.418 37.594 -3.043 1 79.31 53 GLU B O 1
ATOM 5767 N N . VAL B 1 54 ? 5.684 37.594 -4.871 1 85.56 54 VAL B N 1
ATOM 5768 C CA . VAL B 1 54 ? 5.012 36.438 -5.445 1 85.56 54 VAL B CA 1
ATOM 5769 C C . VAL B 1 54 ? 6.051 35.406 -5.883 1 85.56 54 VAL B C 1
ATOM 5771 O O . VAL B 1 54 ? 6.941 35.719 -6.684 1 85.56 54 VAL B O 1
ATOM 5774 N N . TYR B 1 55 ? 5.984 34.25 -5.219 1 83.69 55 TYR B N 1
ATOM 5775 C CA . TYR B 1 55 ? 6.793 33.094 -5.629 1 83.69 55 TYR B CA 1
ATOM 5776 C C . TYR B 1 55 ? 5.957 32.094 -6.395 1 83.69 55 TYR B C 1
ATOM 5778 O O . TYR B 1 55 ? 4.727 32.094 -6.289 1 83.69 55 TYR B O 1
ATOM 5786 N N . ILE B 1 56 ? 6.609 31.391 -7.199 1 87.56 56 ILE B N 1
ATOM 5787 C CA . ILE B 1 56 ? 5.996 30.188 -7.781 1 87.56 56 ILE B CA 1
ATOM 5788 C C . ILE B 1 56 ? 6.703 28.938 -7.266 1 87.56 56 ILE B C 1
ATOM 5790 O O . ILE B 1 56 ? 7.934 28.906 -7.18 1 87.56 56 ILE B O 1
ATOM 5794 N N . ALA B 1 57 ? 5.891 28.094 -6.758 1 82.75 57 ALA B N 1
ATOM 5795 C CA . ALA B 1 57 ? 6.414 26.812 -6.254 1 82.75 57 ALA B CA 1
ATOM 5796 C C . ALA B 1 57 ? 5.738 25.641 -6.938 1 82.75 57 ALA B C 1
ATOM 5798 O O . ALA B 1 57 ? 4.527 25.656 -7.172 1 82.75 57 ALA B O 1
ATOM 5799 N N . GLY B 1 58 ? 6.516 24.75 -7.289 1 79.75 58 GLY B N 1
ATOM 5800 C CA . GLY B 1 58 ? 5.969 23.594 -7.965 1 79.75 58 GLY B CA 1
ATOM 5801 C C . GLY B 1 58 ? 6.969 22.453 -8.094 1 79.75 58 GLY B C 1
ATOM 5802 O O . GLY B 1 58 ? 7.992 22.438 -7.414 1 79.75 58 GLY B O 1
ATOM 5803 N N . THR B 1 59 ? 6.633 21.547 -8.953 1 73.88 59 THR B N 1
ATOM 5804 C CA . THR B 1 59 ? 7.434 20.344 -9.164 1 73.88 59 THR B CA 1
ATOM 5805 C C . THR B 1 59 ? 8.828 20.703 -9.672 1 73.88 59 THR B C 1
ATOM 5807 O O . THR B 1 59 ? 9.781 19.938 -9.469 1 73.88 59 THR B O 1
ATOM 5810 N N . PHE B 1 60 ? 9 21.859 -10.164 1 70 60 PHE B N 1
ATOM 5811 C CA . PHE B 1 60 ? 10.242 22.266 -10.82 1 70 60 PHE B CA 1
ATOM 5812 C C . PHE B 1 60 ? 11.195 22.906 -9.82 1 70 60 PHE B C 1
ATOM 5814 O O . PHE B 1 60 ? 12.344 23.203 -10.156 1 70 60 PHE B O 1
ATOM 5821 N N . ASN B 1 61 ? 10.742 23.188 -8.656 1 68.38 61 ASN B N 1
ATOM 5822 C CA . ASN B 1 61 ? 11.625 23.75 -7.641 1 68.38 61 ASN B CA 1
ATOM 5823 C C . ASN B 1 61 ? 11.375 23.125 -6.27 1 68.38 61 ASN B C 1
ATOM 5825 O O . ASN B 1 61 ? 11.445 23.812 -5.25 1 68.38 61 ASN B O 1
ATOM 5829 N N . SER B 1 62 ? 10.961 21.828 -6.418 1 58.75 62 SER B N 1
ATOM 5830 C CA . SER B 1 62 ? 10.734 21 -5.242 1 58.75 62 SER B CA 1
ATOM 5831 C C . SER B 1 62 ? 9.758 21.656 -4.277 1 58.75 62 SER B C 1
ATOM 5833 O O . SER B 1 62 ? 9.922 21.578 -3.059 1 58.75 62 SER B O 1
ATOM 5835 N N . TRP B 1 63 ? 8.898 22.469 -4.777 1 67.81 63 TRP B N 1
ATOM 5836 C CA . TRP B 1 63 ? 7.82 23.125 -4.047 1 67.81 63 TRP B CA 1
ATOM 5837 C C . TRP B 1 63 ? 8.375 24.062 -2.986 1 67.81 63 TRP B C 1
ATOM 5839 O O . TRP B 1 63 ? 7.734 24.312 -1.964 1 67.81 63 TRP B O 1
ATOM 5849 N N . ASP B 1 64 ? 9.633 24.5 -3.264 1 64.56 64 ASP B N 1
ATOM 5850 C CA . ASP B 1 64 ? 10.188 25.516 -2.391 1 64.56 64 ASP B CA 1
ATOM 5851 C C . ASP B 1 64 ? 9.445 26.844 -2.562 1 64.56 64 ASP B C 1
ATOM 5853 O O . ASP B 1 64 ? 9.508 27.469 -3.629 1 64.56 64 ASP B O 1
ATOM 5857 N N . PRO B 1 65 ? 8.75 27.25 -1.576 1 68.75 65 PRO B N 1
ATOM 5858 C CA . PRO B 1 65 ? 7.906 28.453 -1.713 1 68.75 65 PRO B CA 1
ATOM 5859 C C . PRO B 1 65 ? 8.719 29.734 -1.806 1 68.75 65 PRO B C 1
ATOM 5861 O O . PRO B 1 65 ? 8.156 30.812 -2.027 1 68.75 65 PRO B O 1
ATOM 5864 N N . GLN B 1 66 ? 10.016 29.656 -1.657 1 64.06 66 GLN B N 1
ATOM 5865 C CA . GLN B 1 66 ? 10.836 30.859 -1.676 1 64.06 66 GLN B CA 1
ATOM 5866 C C . GLN B 1 66 ? 11.961 30.75 -2.699 1 64.06 66 GLN B C 1
ATOM 5868 O O . GLN B 1 66 ? 12.844 31.609 -2.75 1 64.06 66 GLN B O 1
ATOM 5873 N N . ALA B 1 67 ? 11.852 29.766 -3.479 1 66.75 67 ALA B N 1
ATOM 5874 C CA . ALA B 1 67 ? 12.969 29.531 -4.391 1 66.75 67 ALA B CA 1
ATOM 5875 C C . ALA B 1 67 ? 12.828 30.375 -5.66 1 66.75 67 ALA B C 1
ATOM 5877 O O . ALA B 1 67 ? 13.82 30.828 -6.23 1 66.75 67 ALA B O 1
ATOM 5878 N N . THR B 1 68 ? 11.602 30.531 -6.109 1 80.38 68 THR B N 1
ATOM 5879 C CA . THR B 1 68 ? 11.398 31.188 -7.402 1 80.38 68 THR B CA 1
ATOM 5880 C C . THR B 1 68 ? 10.516 32.406 -7.258 1 80.38 68 THR B C 1
ATOM 5882 O O . THR B 1 68 ? 9.289 32.312 -7.34 1 80.38 68 THR B O 1
ATOM 5885 N N . LEU B 1 69 ? 11.289 33.562 -7.039 1 81.31 69 LEU B N 1
ATOM 5886 C CA . LEU B 1 69 ? 10.586 34.812 -7.031 1 81.31 69 LEU B CA 1
ATOM 5887 C C . LEU B 1 69 ? 10.195 35.25 -8.445 1 81.31 69 LEU B C 1
ATOM 5889 O O . LEU B 1 69 ? 11.023 35.219 -9.352 1 81.31 69 LEU B O 1
ATOM 5893 N N . MET B 1 70 ? 8.922 35.5 -8.555 1 86.25 70 MET B N 1
ATOM 5894 C CA . MET B 1 70 ? 8.469 36 -9.852 1 86.25 70 MET B CA 1
ATOM 5895 C C . MET B 1 70 ? 8.844 37.438 -10.062 1 86.25 70 MET B C 1
ATOM 5897 O O . MET B 1 70 ? 9.023 38.188 -9.094 1 86.25 70 MET B O 1
ATOM 5901 N N . THR B 1 71 ? 9.055 37.781 -11.297 1 81.62 71 THR B N 1
ATOM 5902 C CA . THR B 1 71 ? 9.453 39.156 -11.633 1 81.62 71 THR B CA 1
ATOM 5903 C C . THR B 1 71 ? 8.242 40.062 -11.664 1 81.62 71 THR B C 1
ATOM 5905 O O . THR B 1 71 ? 7.27 39.812 -12.367 1 81.62 71 THR B O 1
ATOM 5908 N N . LYS B 1 72 ? 8.336 41.094 -10.906 1 80.62 72 LYS B N 1
ATOM 5909 C CA . LYS B 1 72 ? 7.277 42.094 -10.914 1 80.62 72 LYS B CA 1
ATOM 5910 C C . LYS B 1 72 ? 7.383 43 -12.141 1 80.62 72 LYS B C 1
ATOM 5912 O O . LYS B 1 72 ? 8.438 43.594 -12.398 1 80.62 72 LYS B O 1
ATOM 5917 N N . GLU B 1 73 ? 6.395 43 -12.891 1 75.75 73 GLU B N 1
ATOM 5918 C CA . GLU B 1 73 ? 6.316 43.906 -14.039 1 75.75 73 GLU B CA 1
ATOM 5919 C C . GLU B 1 73 ? 5.387 45.062 -13.758 1 75.75 73 GLU B C 1
ATOM 5921 O O . GLU B 1 73 ? 4.781 45.156 -12.688 1 75.75 73 GLU B O 1
ATOM 5926 N N . ASP B 1 74 ? 5.309 46 -14.719 1 70.25 74 ASP B N 1
ATOM 5927 C CA . ASP B 1 74 ? 4.445 47.156 -14.578 1 70.25 74 ASP B CA 1
ATOM 5928 C C . ASP B 1 74 ? 2.982 46.75 -14.422 1 70.25 74 ASP B C 1
ATOM 5930 O O . ASP B 1 74 ? 2.533 45.781 -15.047 1 70.25 74 ASP B O 1
ATOM 5934 N N . GLY B 1 75 ? 2.205 47.438 -13.508 1 67.94 75 GLY B N 1
ATOM 5935 C CA . GLY B 1 75 ? 0.774 47.219 -13.344 1 67.94 75 GLY B CA 1
ATOM 5936 C C . GLY B 1 75 ? 0.439 46.125 -12.359 1 67.94 75 GLY B C 1
ATOM 5937 O O . GLY B 1 75 ? -0.673 45.594 -12.375 1 67.94 75 GLY B O 1
ATOM 5938 N N . GLY B 1 76 ? 1.502 45.719 -11.586 1 74.75 76 GLY B N 1
ATOM 5939 C CA . GLY B 1 76 ? 1.226 44.719 -10.562 1 74.75 76 GLY B CA 1
ATOM 5940 C C . GLY B 1 76 ? 1.243 43.312 -11.102 1 74.75 76 GLY B C 1
ATOM 5941 O O . GLY B 1 76 ? 0.597 42.406 -10.547 1 74.75 76 GLY B O 1
ATOM 5942 N N . ARG B 1 77 ? 1.857 43.125 -12.219 1 80.81 77 ARG B N 1
ATOM 5943 C CA . ARG B 1 77 ? 1.984 41.812 -12.852 1 80.81 77 ARG B CA 1
ATOM 5944 C C . ARG B 1 77 ? 3.297 41.156 -12.469 1 80.81 77 ARG B C 1
ATOM 5946 O O . ARG B 1 77 ? 4.359 41.781 -12.523 1 80.81 77 ARG B O 1
ATOM 5953 N N . TRP B 1 78 ? 3.211 39.875 -11.914 1 85.75 78 TRP B N 1
ATOM 5954 C CA . TRP B 1 78 ? 4.363 39.062 -11.586 1 85.75 78 TRP B CA 1
ATOM 5955 C C . TRP B 1 78 ? 4.543 37.938 -12.617 1 85.75 78 TRP B C 1
ATOM 5957 O O . TRP B 1 78 ? 3.59 37.219 -12.953 1 85.75 78 TRP B O 1
ATOM 5967 N N . THR B 1 79 ? 5.742 37.906 -13.258 1 86.56 79 THR B N 1
ATOM 5968 C CA . THR B 1 79 ? 5.953 36.969 -14.336 1 86.56 79 THR B CA 1
ATOM 5969 C C . THR B 1 79 ? 7.125 36.031 -14.023 1 86.56 79 THR B C 1
ATOM 5971 O O . THR B 1 79 ? 8.078 36.438 -13.352 1 86.56 79 THR B O 1
ATOM 5974 N N . TYR B 1 80 ? 6.961 34.781 -14.438 1 89.12 80 TYR B N 1
ATOM 5975 C CA . TYR B 1 80 ? 8.031 33.781 -14.398 1 89.12 80 TYR B CA 1
ATOM 5976 C C . TYR B 1 80 ? 7.996 32.906 -15.641 1 89.12 80 TYR B C 1
ATOM 5978 O O . TYR B 1 80 ? 6.926 32.438 -16.047 1 89.12 80 TYR B O 1
ATOM 5986 N N . THR B 1 81 ? 9.133 32.812 -16.312 1 85.81 81 THR B N 1
ATOM 5987 C CA . THR B 1 81 ? 9.242 32 -17.5 1 85.81 81 THR B CA 1
ATOM 5988 C C . THR B 1 81 ? 10.312 30.922 -17.328 1 85.81 81 THR B C 1
ATOM 5990 O O . THR B 1 81 ? 11.391 31.203 -16.812 1 85.81 81 THR B O 1
ATOM 5993 N N . ARG B 1 82 ? 9.914 29.734 -17.703 1 85.38 82 ARG B N 1
ATOM 5994 C CA . ARG B 1 82 ? 10.844 28.609 -17.625 1 85.38 82 ARG B CA 1
ATOM 5995 C C . ARG B 1 82 ? 10.602 27.625 -18.766 1 85.38 82 ARG B C 1
ATOM 5997 O O . ARG B 1 82 ? 9.469 27.469 -19.219 1 85.38 82 ARG B O 1
ATOM 6004 N N . GLN B 1 83 ? 11.719 27.047 -19.141 1 80.81 83 GLN B N 1
ATOM 6005 C CA . GLN B 1 83 ? 11.625 26.031 -20.172 1 80.81 83 GLN B CA 1
ATOM 6006 C C . GLN B 1 83 ? 11.508 24.625 -19.562 1 80.81 83 GLN B C 1
ATOM 6008 O O . GLN B 1 83 ? 12.156 24.328 -18.562 1 80.81 83 GLN B O 1
ATOM 6013 N N . PHE B 1 84 ? 10.602 23.922 -20.141 1 80.31 84 PHE B N 1
ATOM 6014 C CA . PHE B 1 84 ? 10.383 22.531 -19.75 1 80.31 84 PHE B CA 1
ATOM 6015 C C . PHE B 1 84 ? 10.438 21.625 -20.969 1 80.31 84 PHE B C 1
ATOM 6017 O O . PHE B 1 84 ? 10.414 22.094 -22.109 1 80.31 84 PHE B O 1
ATOM 6024 N N . SER B 1 85 ? 10.617 20.359 -20.656 1 72.25 85 SER B N 1
ATOM 6025 C CA . SER B 1 85 ? 10.406 19.375 -21.703 1 72.25 85 SER B CA 1
ATOM 6026 C C . SER B 1 85 ? 8.922 19.188 -22 1 72.25 85 SER B C 1
ATOM 6028 O O . SER B 1 85 ? 8.086 19.281 -21.094 1 72.25 85 SER B O 1
ATOM 6030 N N . ILE B 1 86 ? 8.633 18.969 -23.203 1 65.19 86 ILE B N 1
ATOM 6031 C CA . ILE B 1 86 ? 7.25 18.75 -23.625 1 65.19 86 ILE B CA 1
ATOM 6032 C C . ILE B 1 86 ? 6.664 17.562 -22.844 1 65.19 86 ILE B C 1
ATOM 6034 O O . ILE B 1 86 ? 5.449 17.469 -22.656 1 65.19 86 ILE B O 1
ATOM 6038 N N . ASN B 1 87 ? 7.539 16.828 -22.359 1 60.25 87 ASN B N 1
ATOM 6039 C CA . ASN B 1 87 ? 7.09 15.625 -21.656 1 60.25 87 ASN B CA 1
ATOM 6040 C C . ASN B 1 87 ? 6.875 15.891 -20.172 1 60.25 87 ASN B C 1
ATOM 6042 O O . ASN B 1 87 ? 6.453 14.992 -19.438 1 60.25 87 ASN B O 1
ATOM 6046 N N . ASP B 1 88 ? 7.082 17.062 -19.812 1 68.38 88 ASP B N 1
ATOM 6047 C CA . ASP B 1 88 ? 6.988 17.406 -18.391 1 68.38 88 ASP B CA 1
ATOM 6048 C C . ASP B 1 88 ? 5.539 17.641 -17.984 1 68.38 88 ASP B C 1
ATOM 6050 O O . ASP B 1 88 ? 4.73 18.125 -18.781 1 68.38 88 ASP B O 1
ATOM 6054 N N . THR B 1 89 ? 5.172 17.156 -16.812 1 71 89 THR B N 1
ATOM 6055 C CA . THR B 1 89 ? 3.988 17.625 -16.109 1 71 89 THR B CA 1
ATOM 6056 C C . THR B 1 89 ? 4.383 18.516 -14.93 1 71 89 THR B C 1
ATOM 6058 O O . THR B 1 89 ? 5.359 18.234 -14.234 1 71 89 THR B O 1
ATOM 6061 N N . ILE B 1 90 ? 3.732 19.641 -14.891 1 76.38 90 ILE B N 1
ATOM 6062 C CA . ILE B 1 90 ? 4.105 20.656 -13.914 1 76.38 90 ILE B CA 1
ATOM 6063 C C . ILE B 1 90 ? 2.955 20.875 -12.93 1 76.38 90 ILE B C 1
ATOM 6065 O O . ILE B 1 90 ? 1.815 21.094 -13.352 1 76.38 90 ILE B O 1
ATOM 6069 N N . GLN B 1 91 ? 3.199 20.656 -11.703 1 79.62 91 GLN B N 1
ATOM 6070 C CA . GLN B 1 91 ? 2.311 21.156 -10.664 1 79.62 91 GLN B CA 1
ATOM 6071 C C . GLN B 1 91 ? 2.898 22.391 -9.992 1 79.62 91 GLN B C 1
ATOM 6073 O O . GLN B 1 91 ? 4.105 22.469 -9.75 1 79.62 91 GLN B O 1
ATOM 6078 N N . TYR B 1 92 ? 2.08 23.375 -9.805 1 83.56 92 TYR B N 1
ATOM 6079 C CA . TYR B 1 92 ? 2.607 24.594 -9.203 1 83.56 92 TYR B CA 1
ATOM 6080 C C . TYR B 1 92 ? 1.523 25.328 -8.422 1 83.56 92 TYR B C 1
ATOM 6082 O O . TYR B 1 92 ? 0.336 25.031 -8.57 1 83.56 92 TYR B O 1
ATOM 6090 N N . LYS B 1 93 ? 1.932 26.078 -7.5 1 85.44 93 LYS B N 1
ATOM 6091 C CA . LYS B 1 93 ? 1.165 27.125 -6.836 1 85.44 93 LYS B CA 1
ATOM 6092 C C . LYS B 1 93 ? 1.959 28.438 -6.762 1 85.44 93 LYS B C 1
ATOM 6094 O O . LYS B 1 93 ? 3.18 28.438 -6.938 1 85.44 93 LYS B O 1
ATOM 6099 N N . PHE B 1 94 ? 1.256 29.469 -6.621 1 85.81 94 PHE B N 1
ATOM 6100 C CA . PHE B 1 94 ? 1.905 30.734 -6.27 1 85.81 94 PHE B CA 1
ATOM 6101 C C . PHE B 1 94 ? 1.996 30.891 -4.758 1 85.81 94 PHE B C 1
ATOM 6103 O O . PHE B 1 94 ? 1.151 30.375 -4.02 1 85.81 94 PHE B O 1
ATOM 6110 N N . VAL B 1 95 ? 3.031 31.375 -4.41 1 82.19 95 VAL B N 1
ATOM 6111 C CA . VAL B 1 95 ? 3.164 31.797 -3.016 1 82.19 95 VAL B CA 1
ATOM 6112 C C . VAL B 1 95 ? 3.189 33.312 -2.928 1 82.19 95 VAL B C 1
ATOM 6114 O O . VAL B 1 95 ? 4.211 33.938 -3.213 1 82.19 95 VAL B O 1
ATOM 6117 N N . VAL B 1 96 ? 2.027 33.875 -2.516 1 79.94 96 VAL B N 1
ATOM 6118 C CA . VAL B 1 96 ? 1.852 35.344 -2.502 1 79.94 96 VAL B CA 1
ATOM 6119 C C . VAL B 1 96 ? 1.95 35.844 -1.069 1 79.94 96 VAL B C 1
ATOM 6121 O O . VAL B 1 96 ? 1.054 35.625 -0.254 1 79.94 96 VAL B O 1
ATOM 6124 N N . ASP B 1 97 ? 2.969 36.531 -0.851 1 69.5 97 ASP B N 1
ATOM 6125 C CA . ASP B 1 97 ? 3.238 37.062 0.482 1 69.5 97 ASP B CA 1
ATOM 6126 C C . ASP B 1 97 ? 3.096 35.969 1.546 1 69.5 97 ASP B C 1
ATOM 6128 O O . ASP B 1 97 ? 2.441 36.188 2.57 1 69.5 97 ASP B O 1
ATOM 6132 N N . GLY B 1 98 ? 3.635 34.812 1.117 1 66.5 98 GLY B N 1
ATOM 6133 C CA . GLY B 1 98 ? 3.725 33.719 2.066 1 66.5 98 GLY B CA 1
ATOM 6134 C C . GLY B 1 98 ? 2.539 32.781 2.002 1 66.5 98 GLY B C 1
ATOM 6135 O O . GLY B 1 98 ? 2.537 31.719 2.65 1 66.5 98 GLY B O 1
ATOM 6136 N N . THR B 1 99 ? 1.55 33.219 1.291 1 71.12 99 THR B N 1
ATOM 6137 C CA . THR B 1 99 ? 0.346 32.375 1.216 1 71.12 99 THR B CA 1
ATOM 6138 C C . THR B 1 99 ? 0.317 31.594 -0.085 1 71.12 99 THR B C 1
ATOM 6140 O O . THR B 1 99 ? 0.516 32.156 -1.166 1 71.12 99 THR B O 1
ATOM 6143 N N . TRP B 1 100 ? 0.127 30.344 0.117 1 76.31 100 TRP B N 1
ATOM 6144 C CA . TRP B 1 100 ? 0.006 29.484 -1.056 1 76.31 100 TRP B CA 1
ATOM 6145 C C . TRP B 1 100 ? -1.306 29.734 -1.789 1 76.31 100 TRP B C 1
ATOM 6147 O O . TRP B 1 100 ? -2.375 29.766 -1.172 1 76.31 100 TRP B O 1
ATOM 6157 N N . VAL B 1 101 ? -1.215 30.062 -3.033 1 77.25 101 VAL B N 1
ATOM 6158 C CA . VAL B 1 101 ? -2.371 30.391 -3.863 1 77.25 101 VAL B CA 1
ATOM 6159 C C . VAL B 1 101 ? -2.371 29.5 -5.109 1 77.25 101 VAL B C 1
ATOM 6161 O O . VAL B 1 101 ? -1.376 29.438 -5.836 1 77.25 101 VAL B O 1
ATOM 6164 N N . THR B 1 102 ? -3.414 28.719 -5.242 1 77.5 102 THR B N 1
ATOM 6165 C CA . THR B 1 102 ? -3.582 27.938 -6.457 1 77.5 102 THR B CA 1
ATOM 6166 C C . THR B 1 102 ? -3.908 28.828 -7.648 1 77.5 102 THR B C 1
ATOM 6168 O O . THR B 1 102 ? -4.688 29.781 -7.52 1 77.5 102 THR B O 1
ATOM 6171 N N . ASP B 1 103 ? -3.24 28.562 -8.781 1 76.31 103 ASP B N 1
ATOM 6172 C CA . ASP B 1 103 ? -3.611 29.219 -10.039 1 76.31 103 ASP B CA 1
ATOM 6173 C C . ASP B 1 103 ? -4.93 28.656 -10.57 1 76.31 103 ASP B C 1
ATOM 6175 O O . ASP B 1 103 ? -4.957 27.594 -11.195 1 76.31 103 ASP B O 1
ATOM 6179 N N . GLU B 1 104 ? -5.895 29.391 -10.336 1 64.75 104 GLU B N 1
ATOM 6180 C CA . GLU B 1 104 ? -7.223 28.922 -10.711 1 64.75 104 GLU B CA 1
ATOM 6181 C C . GLU B 1 104 ? -7.395 28.891 -12.227 1 64.75 104 GLU B C 1
ATOM 6183 O O . GLU B 1 104 ? -8.328 28.266 -12.742 1 64.75 104 GLU B O 1
ATOM 6188 N N . THR B 1 105 ? -6.418 29.531 -12.914 1 61.75 105 THR B N 1
ATOM 6189 C CA . THR B 1 105 ? -6.523 29.578 -14.367 1 61.75 105 THR B CA 1
ATOM 6190 C C . THR B 1 105 ? -5.746 28.438 -15.008 1 61.75 105 THR B C 1
ATOM 6192 O O . THR B 1 105 ? -5.703 28.312 -16.234 1 61.75 105 THR B O 1
ATOM 6195 N N . ALA B 1 106 ? -5.172 27.641 -14.148 1 71.62 106 ALA B N 1
ATOM 6196 C CA . ALA B 1 106 ? -4.422 26.516 -14.695 1 71.62 106 ALA B CA 1
ATOM 6197 C C . ALA B 1 106 ? -5.332 25.578 -15.492 1 71.62 106 ALA B C 1
ATOM 6199 O O . ALA B 1 106 ? -6.523 25.469 -15.195 1 71.62 106 ALA B O 1
ATOM 6200 N N . PRO B 1 107 ? -4.742 25 -16.562 1 63.47 107 PRO B N 1
ATOM 6201 C CA . PRO B 1 107 ? -5.578 24.125 -17.391 1 63.47 107 PRO B CA 1
ATOM 6202 C C . PRO B 1 107 ? -6.141 22.938 -16.625 1 63.47 107 PRO B C 1
ATOM 6204 O O . PRO B 1 107 ? -7.172 22.375 -17.016 1 63.47 107 PRO B O 1
ATOM 6207 N N . ASP B 1 108 ? -5.34 22.547 -15.695 1 66.44 108 ASP B N 1
ATOM 6208 C CA . ASP B 1 108 ? -5.758 21.391 -14.906 1 66.44 108 ASP B CA 1
ATOM 6209 C C . ASP B 1 108 ? -5.27 21.5 -13.461 1 66.44 108 ASP B C 1
ATOM 6211 O O . ASP B 1 108 ? -4.441 22.359 -13.148 1 66.44 108 ASP B O 1
ATOM 6215 N N . PHE B 1 109 ? -5.93 20.781 -12.578 1 65.12 109 PHE B N 1
ATOM 6216 C CA . PHE B 1 109 ? -5.574 20.797 -11.164 1 65.12 109 PHE B CA 1
ATOM 6217 C C . PHE B 1 109 ? -5.316 19.391 -10.656 1 65.12 109 PHE B C 1
ATOM 6219 O O . PHE B 1 109 ? -5.824 18.422 -11.219 1 65.12 109 PHE B O 1
ATOM 6226 N N . LYS B 1 110 ? -4.34 19.281 -9.773 1 65.12 110 LYS B N 1
ATOM 6227 C CA . LYS B 1 110 ? -4.105 18.031 -9.055 1 65.12 110 LYS B CA 1
ATOM 6228 C C . LYS B 1 110 ? -4.316 18.219 -7.551 1 65.12 110 LYS B C 1
ATOM 6230 O O . LYS B 1 110 ? -4.027 19.297 -7.008 1 65.12 110 LYS B O 1
ATOM 6235 N N . ASP B 1 111 ? -4.938 17.312 -6.961 1 57.53 111 ASP B N 1
ATOM 6236 C CA . ASP B 1 111 ? -5.121 17.359 -5.512 1 57.53 111 ASP B CA 1
ATOM 6237 C C . ASP B 1 111 ? -3.783 17.516 -4.793 1 57.53 111 ASP B C 1
ATOM 6239 O O . ASP B 1 111 ? -2.811 16.828 -5.129 1 57.53 111 ASP B O 1
ATOM 6243 N N . ASP B 1 112 ? -3.729 18.5 -4.016 1 55.97 112 ASP B N 1
ATOM 6244 C CA . ASP B 1 112 ? -2.447 18.781 -3.375 1 55.97 112 ASP B CA 1
ATOM 6245 C C . ASP B 1 112 ? -2.254 17.906 -2.135 1 55.97 112 ASP B C 1
ATOM 6247 O O . ASP B 1 112 ? -1.242 18.031 -1.439 1 55.97 112 ASP B O 1
ATOM 6251 N N . GLY B 1 113 ? -3.203 16.938 -1.849 1 47.47 113 GLY B N 1
ATOM 6252 C CA . GLY B 1 113 ? -3.143 16.047 -0.705 1 47.47 113 GLY B CA 1
ATOM 6253 C C . GLY B 1 113 ? -3.58 16.703 0.591 1 47.47 113 GLY B C 1
ATOM 6254 O O . GLY B 1 113 ? -3.65 16.047 1.633 1 47.47 113 GLY B O 1
ATOM 6255 N N . PHE B 1 114 ? -3.719 18.109 0.663 1 43.09 114 PHE B N 1
ATOM 6256 C CA . PHE B 1 114 ? -4.035 18.859 1.869 1 43.09 114 PHE B CA 1
ATOM 6257 C C . PHE B 1 114 ? -5.375 19.578 1.724 1 43.09 114 PHE B C 1
ATOM 6259 O O . PHE B 1 114 ? -5.551 20.688 2.23 1 43.09 114 PHE B O 1
ATOM 6266 N N . GLY B 1 115 ? -6.156 18.938 0.998 1 48 115 GLY B N 1
ATOM 6267 C CA . GLY B 1 115 ? -7.48 19.516 0.836 1 48 115 GLY B CA 1
ATOM 6268 C C . GLY B 1 115 ? -7.535 20.594 -0.227 1 48 115 GLY B C 1
ATOM 6269 O O . GLY B 1 115 ? -8.594 21.172 -0.481 1 48 115 GLY B O 1
ATOM 6270 N N . GLY B 1 116 ? -6.371 20.969 -0.735 1 55.47 116 GLY B N 1
ATOM 6271 C CA . GLY B 1 116 ? -6.324 21.938 -1.826 1 55.47 116 GLY B CA 1
ATOM 6272 C C . GLY B 1 116 ? -5.941 21.312 -3.154 1 55.47 116 GLY B C 1
ATOM 6273 O O . GLY B 1 116 ? -6.059 20.094 -3.332 1 55.47 116 GLY B O 1
ATOM 6274 N N . LYS B 1 117 ? -5.809 22.188 -4.09 1 65.62 117 LYS B N 1
ATOM 6275 C CA . LYS B 1 117 ? -5.434 21.75 -5.434 1 65.62 117 LYS B CA 1
ATOM 6276 C C . LYS B 1 117 ? -4.184 22.484 -5.918 1 65.62 117 LYS B C 1
ATOM 6278 O O . LYS B 1 117 ? -3.992 23.656 -5.625 1 65.62 117 LYS B O 1
ATOM 6283 N N . ASN B 1 118 ? -3.283 21.625 -6.445 1 74.69 118 ASN B N 1
ATOM 6284 C CA . ASN B 1 118 ? -2.176 22.203 -7.195 1 74.69 118 ASN B CA 1
ATOM 6285 C C . ASN B 1 118 ? -2.564 22.484 -8.648 1 74.69 118 ASN B C 1
ATOM 6287 O O . ASN B 1 118 ? -3.305 21.703 -9.25 1 74.69 118 ASN B O 1
ATOM 6291 N N . SER B 1 119 ? -2.156 23.688 -9.164 1 76.06 119 SER B N 1
ATOM 6292 C CA . SER B 1 119 ? -2.256 23.922 -10.602 1 76.06 119 SER B CA 1
ATOM 6293 C C . SER B 1 119 ? -1.405 22.922 -11.383 1 76.06 119 SER B C 1
ATOM 6295 O O . SER B 1 119 ? -0.312 22.562 -10.945 1 76.06 119 SER B O 1
ATOM 6297 N N . TYR B 1 120 ? -1.964 22.406 -12.375 1 78.12 120 TYR B N 1
ATOM 6298 C CA . TYR B 1 120 ? -1.315 21.297 -13.07 1 78.12 120 TYR B CA 1
ATOM 6299 C C . TYR B 1 120 ? -1.224 21.578 -14.57 1 78.12 120 TYR B C 1
ATOM 6301 O O . TYR B 1 120 ? -2.207 21.984 -15.195 1 78.12 120 TYR B O 1
ATOM 6309 N N . LEU B 1 121 ? -0.008 21.406 -15.133 1 74.19 121 LEU B N 1
ATOM 6310 C CA . LEU B 1 121 ? 0.253 21.5 -16.562 1 74.19 121 LEU B CA 1
ATOM 6311 C C . LEU B 1 121 ? 0.8 20.188 -17.109 1 74.19 121 LEU B C 1
ATOM 6313 O O . LEU B 1 121 ? 1.838 19.703 -16.641 1 74.19 121 LEU B O 1
ATOM 6317 N N . ASN B 1 122 ? 0.075 19.531 -17.906 1 68.62 122 ASN B N 1
ATOM 6318 C CA . ASN B 1 122 ? 0.603 18.469 -18.766 1 68.62 122 ASN B CA 1
ATOM 6319 C C . ASN B 1 122 ? 1.005 19 -20.141 1 68.62 122 ASN B C 1
ATOM 6321 O O . ASN B 1 122 ? 0.158 19.156 -21.016 1 68.62 122 ASN B O 1
ATOM 6325 N N . LEU B 1 123 ? 2.213 19.281 -20.297 1 68.94 123 LEU B N 1
ATOM 6326 C CA . LEU B 1 123 ? 2.66 20.062 -21.438 1 68.94 123 LEU B CA 1
ATOM 6327 C C . LEU B 1 123 ? 2.412 19.297 -22.75 1 68.94 123 LEU B C 1
ATOM 6329 O O . LEU B 1 123 ? 2.006 19.891 -23.75 1 68.94 123 LEU B O 1
ATOM 6333 N N . MET B 1 124 ? 2.684 18.031 -22.641 1 63.5 124 MET B N 1
ATOM 6334 C CA . MET B 1 124 ? 2.412 17.266 -23.844 1 63.5 124 MET B CA 1
ATOM 6335 C C . MET B 1 124 ? 0.94 17.359 -24.234 1 63.5 124 MET B C 1
ATOM 6337 O O . MET B 1 124 ? 0.612 17.594 -25.406 1 63.5 124 MET B O 1
ATOM 6341 N N . LEU B 1 125 ? 0.156 17.25 -23.281 1 60.69 125 LEU B N 1
ATOM 6342 C CA . LEU B 1 125 ? -1.279 17.312 -23.547 1 60.69 125 LEU B CA 1
ATOM 6343 C C . LEU B 1 125 ? -1.689 18.703 -24.016 1 60.69 125 LEU B C 1
ATOM 6345 O O . LEU B 1 125 ? -2.496 18.828 -24.953 1 60.69 125 LEU B O 1
ATOM 6349 N N . LEU B 1 126 ? -1.132 19.656 -23.469 1 63.03 126 LEU B N 1
ATOM 6350 C CA . LEU B 1 126 ? -1.497 21.031 -23.781 1 63.03 126 LEU B CA 1
ATOM 6351 C C . LEU B 1 126 ? -1.022 21.422 -25.188 1 63.03 126 LEU B C 1
ATOM 6353 O O . LEU B 1 126 ? -1.751 22.078 -25.938 1 63.03 126 LEU B O 1
ATOM 6357 N N . ILE B 1 127 ? 0.128 20.953 -25.484 1 62.53 127 ILE B N 1
ATOM 6358 C CA . ILE B 1 127 ? 0.682 21.281 -26.797 1 62.53 127 ILE B CA 1
ATOM 6359 C C . ILE B 1 127 ? -0.054 20.5 -27.875 1 62.53 127 ILE B C 1
ATOM 6361 O O . ILE B 1 127 ? -0.335 21.031 -28.953 1 62.53 127 ILE B O 1
ATOM 6365 N N . SER B 1 128 ? -0.299 19.406 -27.547 1 54.72 128 SER B N 1
ATOM 6366 C CA . SER B 1 128 ? -1.038 18.594 -28.5 1 54.72 128 SER B CA 1
ATOM 6367 C C . SER B 1 128 ? -2.42 19.172 -28.781 1 54.72 128 SER B C 1
ATOM 6369 O O . SER B 1 128 ? -2.916 19.109 -29.906 1 54.72 128 SER B O 1
ATOM 6371 N N . GLN B 1 129 ? -2.938 19.844 -27.812 1 53.19 129 GLN B N 1
ATOM 6372 C CA . GLN B 1 129 ? -4.25 20.484 -27.953 1 53.19 129 GLN B CA 1
ATOM 6373 C C . GLN B 1 129 ? -4.164 21.75 -28.781 1 53.19 129 GLN B C 1
ATOM 6375 O O . GLN B 1 129 ? -5.062 22.047 -29.562 1 53.19 129 GLN B O 1
ATOM 6380 N N . GLU B 1 130 ? -3.215 22.578 -28.547 1 51.03 130 GLU B N 1
ATOM 6381 C CA . GLU B 1 130 ? -3.072 23.828 -29.266 1 51.03 130 GLU B CA 1
ATOM 6382 C C . GLU B 1 130 ? -2.779 23.594 -30.75 1 51.03 130 GLU B C 1
ATOM 6384 O O . GLU B 1 130 ? -3.254 24.344 -31.609 1 51.03 130 GLU B O 1
ATOM 6389 N N . ALA B 1 131 ? -1.912 22.766 -31.047 1 48.06 131 ALA B N 1
ATOM 6390 C CA . ALA B 1 131 ? -1.619 22.5 -32.438 1 48.06 131 ALA B CA 1
ATOM 6391 C C . ALA B 1 131 ? -2.893 22.172 -33.219 1 48.06 131 ALA B C 1
ATOM 6393 O O . ALA B 1 131 ? -2.992 22.453 -34.406 1 48.06 131 ALA B O 1
ATOM 6394 N N . GLN B 1 132 ? -3.857 21.781 -32.531 1 39.88 132 GLN B N 1
ATOM 6395 C CA . GLN B 1 132 ? -5.121 21.5 -33.219 1 39.88 132 GLN B CA 1
ATOM 6396 C C . GLN B 1 132 ? -5.906 22.781 -33.469 1 39.88 132 GLN B C 1
ATOM 6398 O O . GLN B 1 132 ? -6.645 22.875 -34.438 1 39.88 132 GLN B O 1
ATOM 6403 N N . THR B 1 133 ? -5.855 23.703 -32.656 1 39.19 133 THR B N 1
ATOM 6404 C CA . THR B 1 133 ? -6.723 24.859 -32.812 1 39.19 133 THR B CA 1
ATOM 6405 C C . THR B 1 133 ? -6.191 25.766 -33.938 1 39.19 133 THR B C 1
ATOM 6407 O O . THR B 1 133 ? -6.934 26.578 -34.5 1 39.19 133 THR B O 1
ATOM 6410 N N . GLU B 1 134 ? -5.109 25.953 -34.25 1 33.84 134 GLU B N 1
ATOM 6411 C CA . GLU B 1 134 ? -4.719 26.984 -35.219 1 33.84 134 GLU B CA 1
ATOM 6412 C C . GLU B 1 134 ? -5.121 26.594 -36.625 1 33.84 134 GLU B C 1
ATOM 6414 O O . GLU B 1 134 ? -5.125 27.438 -37.531 1 33.84 134 GLU B O 1
ATOM 6419 N N . GLU B 1 135 ? -4.906 25.406 -37.281 1 31.92 135 GLU B N 1
ATOM 6420 C CA . GLU B 1 135 ? -5.262 25.422 -38.688 1 31.92 135 GLU B CA 1
ATOM 6421 C C . GLU B 1 135 ? -6.77 25.578 -38.875 1 31.92 135 GLU B C 1
ATOM 6423 O O . GLU B 1 135 ? -7.555 25.047 -38.094 1 31.92 135 GLU B O 1
ATOM 6428 N N . GLY B 1 136 ? -7.375 26.484 -39.75 1 32.53 136 GLY B N 1
ATOM 6429 C CA . GLY B 1 136 ? -8.68 26.688 -40.344 1 32.53 136 GLY B CA 1
ATOM 6430 C C . GLY B 1 136 ? -9.438 25.406 -40.594 1 32.53 136 GLY B C 1
ATOM 6431 O O . GLY B 1 136 ? -10.648 25.422 -40.844 1 32.53 136 GLY B O 1
ATOM 6432 N N . GLY B 1 137 ? -9.078 24.609 -41.75 1 30.17 137 GLY B N 1
ATOM 6433 C CA . GLY B 1 137 ? -9.891 23.484 -42.156 1 30.17 137 GLY B CA 1
ATOM 6434 C C . GLY B 1 137 ? -10.156 22.5 -41.031 1 30.17 137 GLY B C 1
ATOM 6435 O O . GLY B 1 137 ? -9.477 22.531 -40 1 30.17 137 GLY B O 1
ATOM 6436 N N . ALA B 1 138 ? -11.414 21.641 -41.156 1 29.75 138 ALA B N 1
ATOM 6437 C CA . ALA B 1 138 ? -12.07 20.75 -40.219 1 29.75 138 ALA B CA 1
ATOM 6438 C C . ALA B 1 138 ? -11.078 19.75 -39.625 1 29.75 138 ALA B C 1
ATOM 6440 O O . ALA B 1 138 ? -10.672 18.797 -40.281 1 29.75 138 ALA B O 1
ATOM 6441 N N . ALA B 1 139 ? -10.047 20.047 -39.312 1 29.2 139 ALA B N 1
ATOM 6442 C CA . ALA B 1 139 ? -9.266 18.938 -38.812 1 29.2 139 ALA B CA 1
ATOM 6443 C C . ALA B 1 139 ? -10.078 18.109 -37.812 1 29.2 139 ALA B C 1
ATOM 6445 O O . ALA B 1 139 ? -10.906 18.656 -37.094 1 29.2 139 ALA B O 1
ATOM 6446 N N . PRO B 1 140 ? -10.25 16.797 -38.156 1 30.17 140 PRO B N 1
ATOM 6447 C CA . PRO B 1 140 ? -11.039 15.977 -37.25 1 30.17 140 PRO B CA 1
ATOM 6448 C C . PRO B 1 140 ? -10.742 16.281 -35.781 1 30.17 140 PRO B C 1
ATOM 6450 O O . PRO B 1 140 ? -9.578 16.453 -35.406 1 30.17 140 PRO B O 1
ATOM 6453 N N . LYS B 1 141 ? -11.539 17.141 -35.156 1 30.36 141 LYS B N 1
ATOM 6454 C CA . LYS B 1 141 ? -11.633 17.344 -33.719 1 30.36 141 LYS B CA 1
ATOM 6455 C C . LYS B 1 141 ? -11.211 16.094 -32.938 1 30.36 141 LYS B C 1
ATOM 6457 O O . LYS B 1 141 ? -11.938 15.102 -32.938 1 30.36 141 LYS B O 1
ATOM 6462 N N . VAL B 1 142 ? -10.109 15.633 -33.094 1 25.75 142 VAL B N 1
ATOM 6463 C CA . VAL B 1 142 ? -9.75 14.609 -32.125 1 25.75 142 VAL B CA 1
ATOM 6464 C C . VAL B 1 142 ? -10.172 15.062 -30.719 1 25.75 142 VAL B C 1
ATOM 6466 O O . VAL B 1 142 ? -9.664 16.062 -30.219 1 25.75 142 VAL B O 1
ATOM 6469 N N . LYS B 1 143 ? -11.43 15.062 -30.438 1 31.83 143 LYS B N 1
ATOM 6470 C CA . LYS B 1 143 ? -11.883 15.242 -29.062 1 31.83 143 LYS B CA 1
ATOM 6471 C C . LYS B 1 143 ? -10.938 14.555 -28.078 1 31.83 143 LYS B C 1
ATOM 6473 O O . LYS B 1 143 ? -10.75 13.336 -28.141 1 31.83 143 LYS B O 1
ATOM 6478 N N . LEU B 1 144 ? -9.844 15.148 -27.672 1 32.31 144 LEU B N 1
ATOM 6479 C CA . LEU B 1 144 ? -8.953 14.719 -26.594 1 32.31 144 LEU B CA 1
ATOM 6480 C C . LEU B 1 144 ? -9.711 13.875 -25.578 1 32.31 144 LEU B C 1
ATOM 6482 O O . LEU B 1 144 ? -10.906 14.07 -25.359 1 32.31 144 LEU B O 1
ATOM 6486 N N . PRO B 1 145 ? -9.195 12.781 -25.094 1 37.84 145 PRO B N 1
ATOM 6487 C CA . PRO B 1 145 ? -9.852 11.883 -24.141 1 37.84 145 PRO B CA 1
ATOM 6488 C C . PRO B 1 145 ? -10.367 12.602 -22.906 1 37.84 145 PRO B C 1
ATOM 6490 O O . PRO B 1 145 ? -9.727 13.539 -22.406 1 37.84 145 PRO B O 1
ATOM 6493 N N . THR B 1 146 ? -11.492 12.703 -22.578 1 47.25 146 THR B N 1
ATOM 6494 C CA . THR B 1 146 ? -12.289 13.234 -21.484 1 47.25 146 THR B CA 1
ATOM 6495 C C . THR B 1 146 ? -11.719 12.797 -20.141 1 47.25 146 THR B C 1
ATOM 6497 O O . THR B 1 146 ? -12.039 13.383 -19.109 1 47.25 146 THR B O 1
ATOM 6500 N N . MET B 1 147 ? -10.773 11.656 -20.094 1 55.25 147 MET B N 1
ATOM 6501 C CA . MET B 1 147 ? -10.297 11.195 -18.781 1 55.25 147 MET B CA 1
ATOM 6502 C C . MET B 1 147 ? -8.805 11.453 -18.625 1 55.25 147 MET B C 1
ATOM 6504 O O . MET B 1 147 ? -8.023 11.234 -19.562 1 55.25 147 MET B O 1
ATOM 6508 N N . SER B 1 148 ? -8.281 12.125 -17.594 1 56.66 148 SER B N 1
ATOM 6509 C CA . SER B 1 148 ? -6.887 12.273 -17.203 1 56.66 148 SER B CA 1
ATOM 6510 C C . SER B 1 148 ? -6.305 10.945 -16.734 1 56.66 148 SER B C 1
ATOM 6512 O O . SER B 1 148 ? -6.906 10.258 -15.906 1 56.66 148 SER B O 1
ATOM 6514 N N . PRO B 1 149 ? -5.172 10.539 -17.391 1 58.22 149 PRO B N 1
ATOM 6515 C CA . PRO B 1 149 ? -4.586 9.281 -16.922 1 58.22 149 PRO B CA 1
ATOM 6516 C C . PRO B 1 149 ? -4.16 9.336 -15.453 1 58.22 149 PRO B C 1
ATOM 6518 O O . PRO B 1 149 ? -3.844 10.414 -14.938 1 58.22 149 PRO B O 1
ATOM 6521 N N . VAL B 1 150 ? -4.172 8.242 -14.75 1 67.69 150 VAL B N 1
ATOM 6522 C CA . VAL B 1 150 ? -3.719 8.156 -13.367 1 67.69 150 VAL B CA 1
ATOM 6523 C C . VAL B 1 150 ? -2.197 8.281 -13.312 1 67.69 150 VAL B C 1
ATOM 6525 O O . VAL B 1 150 ? -1.484 7.555 -14.008 1 67.69 150 VAL B 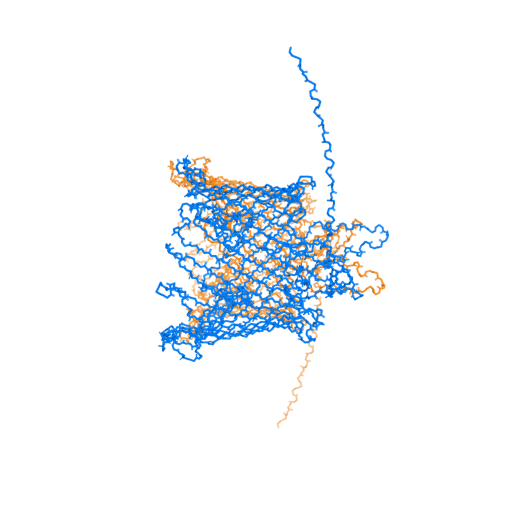O 1
ATOM 6528 N N . THR B 1 151 ? -1.615 9.227 -12.688 1 63.94 151 THR B N 1
ATOM 6529 C CA . THR B 1 151 ? -0.19 9.492 -12.539 1 63.94 151 THR B CA 1
ATOM 6530 C C . THR B 1 151 ? 0.303 9.07 -11.156 1 63.94 151 THR B C 1
ATOM 6532 O O . THR B 1 151 ? -0.474 9.023 -10.203 1 63.94 151 THR B O 1
ATOM 6535 N N . PHE B 1 152 ? 1.644 8.789 -11.211 1 72.5 152 PHE B N 1
ATOM 6536 C CA . PHE B 1 152 ? 2.289 8.391 -9.961 1 72.5 152 PHE B CA 1
ATOM 6537 C C . PHE B 1 152 ? 3.184 9.508 -9.438 1 72.5 152 PHE B C 1
ATOM 6539 O O . PHE B 1 152 ? 3.85 10.195 -10.211 1 72.5 152 PHE B O 1
ATOM 6546 N N . GLY B 1 153 ? 3.088 9.688 -8.102 1 71.12 153 GLY B N 1
ATOM 6547 C CA . GLY B 1 153 ? 4.012 10.523 -7.355 1 71.12 153 GLY B CA 1
ATOM 6548 C C . GLY B 1 153 ? 4.48 9.883 -6.062 1 71.12 153 GLY B C 1
ATOM 6549 O O . GLY B 1 153 ? 3.961 8.844 -5.652 1 71.12 153 GLY B O 1
ATOM 6550 N N . THR B 1 154 ? 5.609 10.523 -5.457 1 80.19 154 THR B N 1
ATOM 6551 C CA . THR B 1 154 ? 6.098 9.961 -4.199 1 80.19 154 THR B CA 1
ATOM 6552 C C . THR B 1 154 ? 6.766 11.039 -3.35 1 80.19 154 THR B C 1
ATOM 6554 O O . THR B 1 154 ? 7.203 12.07 -3.871 1 80.19 154 THR B O 1
ATOM 6557 N N . TRP B 1 155 ? 6.633 10.891 -2.145 1 81.75 155 TRP B N 1
ATOM 6558 C CA . TRP B 1 155 ? 7.535 11.469 -1.156 1 81.75 155 TRP B CA 1
ATOM 6559 C C . TRP B 1 155 ? 8.383 10.391 -0.493 1 81.75 155 TRP B C 1
ATOM 6561 O O . TRP B 1 155 ? 7.859 9.539 0.226 1 81.75 155 TRP B O 1
ATOM 6571 N N . THR B 1 156 ? 9.648 10.383 -0.745 1 85.19 156 THR B N 1
ATOM 6572 C CA . THR B 1 156 ? 10.547 9.352 -0.243 1 85.19 156 THR B CA 1
ATOM 6573 C C . THR B 1 156 ? 11.805 9.977 0.365 1 85.19 156 THR B C 1
ATOM 6575 O O . THR B 1 156 ? 12.383 10.898 -0.206 1 85.19 156 THR B O 1
ATOM 6578 N N . ILE B 1 157 ? 12.172 9.508 1.506 1 88.25 157 ILE B N 1
ATOM 6579 C CA . ILE B 1 157 ? 13.367 10.031 2.158 1 88.25 157 ILE B CA 1
ATOM 6580 C C . ILE B 1 157 ? 14.242 8.875 2.637 1 88.25 157 ILE B C 1
ATOM 6582 O O . ILE B 1 157 ? 13.734 7.844 3.076 1 88.25 157 ILE B O 1
ATOM 6586 N N . LEU B 1 158 ? 15.531 8.984 2.418 1 89.56 158 LEU B N 1
ATOM 6587 C CA . LEU B 1 158 ? 16.578 8.156 2.99 1 89.56 158 LEU B CA 1
ATOM 6588 C C . LEU B 1 158 ? 17.578 9 3.783 1 89.56 158 LEU B C 1
ATOM 6590 O O . LEU B 1 158 ? 18.156 9.953 3.25 1 89.56 158 LEU B O 1
ATOM 6594 N N . ARG B 1 159 ? 17.688 8.633 5.027 1 91.56 159 ARG B N 1
ATOM 6595 C CA . ARG B 1 159 ? 18.625 9.477 5.762 1 91.56 159 ARG B CA 1
ATOM 6596 C C . ARG B 1 159 ? 19.391 8.664 6.809 1 91.56 159 ARG B C 1
ATOM 6598 O O . ARG B 1 159 ? 18.953 7.59 7.211 1 91.56 159 ARG B O 1
ATOM 6605 N N . SER B 1 160 ? 20.547 9.156 7.137 1 94 160 SER B N 1
ATOM 6606 C CA . SER B 1 160 ? 21.344 8.719 8.273 1 94 160 SER B CA 1
ATOM 6607 C C . SER B 1 160 ? 21.281 9.719 9.422 1 94 160 SER B C 1
ATOM 6609 O O . SER B 1 160 ? 21.344 10.93 9.195 1 94 160 SER B O 1
ATOM 6611 N N . ASP B 1 161 ? 20.984 9.227 10.57 1 92.5 161 ASP B N 1
ATOM 6612 C CA . ASP B 1 161 ? 20.906 10.023 11.789 1 92.5 161 ASP B CA 1
ATOM 6613 C C . ASP B 1 161 ? 21.906 9.539 12.836 1 92.5 161 ASP B C 1
ATOM 6615 O O . ASP B 1 161 ? 21.75 8.445 13.383 1 92.5 161 ASP B O 1
ATOM 6619 N N . THR B 1 162 ? 22.859 10.359 13.047 1 94.25 162 THR B N 1
ATOM 6620 C CA . THR B 1 162 ? 23.875 10 14.039 1 94.25 162 THR B CA 1
ATOM 6621 C C . THR B 1 162 ? 23.812 10.945 15.234 1 94.25 162 THR B C 1
ATOM 6623 O O . THR B 1 162 ? 23.922 12.156 15.078 1 94.25 162 THR B O 1
ATOM 6626 N N . GLY B 1 163 ? 23.656 10.336 16.359 1 92.75 163 GLY B N 1
ATOM 6627 C CA . GLY B 1 163 ? 23.562 11.117 17.594 1 92.75 163 GLY B CA 1
ATOM 6628 C C . GLY B 1 163 ? 24.812 11 18.453 1 92.75 163 GLY B C 1
ATOM 6629 O O . GLY B 1 163 ? 25.438 9.945 18.531 1 92.75 163 GLY B O 1
ATOM 6630 N N . PHE B 1 164 ? 25.172 12.109 19.094 1 92.25 164 PHE B N 1
ATOM 6631 C CA . PHE B 1 164 ? 26.281 12.18 20.016 1 92.25 164 PHE B CA 1
ATOM 6632 C C . PHE B 1 164 ? 25.844 12.773 21.359 1 92.25 164 PHE B C 1
ATOM 6634 O O . PHE B 1 164 ? 24.906 13.562 21.406 1 92.25 164 PHE B O 1
ATOM 6641 N N . LEU B 1 165 ? 26.5 12.359 22.344 1 90.69 165 LEU B N 1
ATOM 6642 C CA . LEU B 1 165 ? 26.297 12.984 23.656 1 90.69 165 LEU B CA 1
ATOM 6643 C C . LEU B 1 165 ? 27.391 14.016 23.938 1 90.69 165 LEU B C 1
ATOM 6645 O O . LEU B 1 165 ? 28.578 13.734 23.734 1 90.69 165 LEU B O 1
ATOM 6649 N N . THR B 1 166 ? 26.953 15.148 24.281 1 89.81 166 THR B N 1
ATOM 6650 C CA . THR B 1 166 ? 27.906 16.188 24.656 1 89.81 166 THR B CA 1
ATOM 6651 C C . THR B 1 166 ? 28 16.312 26.172 1 89.81 166 THR B C 1
ATOM 6653 O O . THR B 1 166 ? 28.906 16.969 26.688 1 89.81 166 THR B O 1
ATOM 6656 N N . ARG B 1 167 ? 27.062 15.703 26.766 1 87.75 167 ARG B N 1
ATOM 6657 C CA . ARG B 1 167 ? 27.047 15.672 28.219 1 87.75 167 ARG B CA 1
ATOM 6658 C C . ARG B 1 167 ? 26.812 14.25 28.734 1 87.75 167 ARG B C 1
ATOM 6660 O O . ARG B 1 167 ? 26.188 13.438 28.047 1 87.75 167 ARG B O 1
ATOM 6667 N N . ASP B 1 168 ? 27.344 14.078 29.906 1 81.94 168 ASP B N 1
ATOM 6668 C CA . ASP B 1 168 ? 27.141 12.773 30.547 1 81.94 168 ASP B CA 1
ATOM 6669 C C . ASP B 1 168 ? 25.688 12.562 30.922 1 81.94 168 ASP B C 1
ATOM 6671 O O . ASP B 1 168 ? 25.047 13.469 31.469 1 81.94 168 ASP B O 1
ATOM 6675 N N . LEU B 1 169 ? 25.109 11.391 30.625 1 78.44 169 LEU B N 1
ATOM 6676 C CA . LEU B 1 169 ? 23.703 11.125 30.844 1 78.44 169 LEU B CA 1
ATOM 6677 C C . LEU B 1 169 ? 23.375 11.109 32.344 1 78.44 169 LEU B C 1
ATOM 6679 O O . LEU B 1 169 ? 22.297 11.562 32.75 1 78.44 169 LEU B O 1
ATOM 6683 N N . ALA B 1 170 ? 24.312 10.586 33.125 1 76.56 170 ALA B N 1
ATOM 6684 C CA . ALA B 1 170 ? 24.047 10.414 34.562 1 76.56 170 ALA B CA 1
ATOM 6685 C C . ALA B 1 170 ? 24.297 11.711 35.312 1 76.56 170 ALA B C 1
ATOM 6687 O O . ALA B 1 170 ? 23.5 12.102 36.188 1 76.56 170 ALA B O 1
ATOM 6688 N N . THR B 1 171 ? 25.375 12.445 34.938 1 76.19 171 THR B N 1
ATOM 6689 C CA . THR B 1 171 ? 25.797 13.57 35.781 1 76.19 171 THR B CA 1
ATOM 6690 C C . THR B 1 171 ? 25.406 14.891 35.125 1 76.19 171 THR B C 1
ATOM 6692 O O . THR B 1 171 ? 25.359 15.93 35.781 1 76.19 171 THR B O 1
ATOM 6695 N N . GLY B 1 172 ? 25.188 14.844 33.812 1 76.19 172 GLY B N 1
ATOM 6696 C CA . GLY B 1 172 ? 24.875 16.078 33.094 1 76.19 172 GLY B CA 1
ATOM 6697 C C . GLY B 1 172 ? 26.109 16.938 32.812 1 76.19 172 GLY B C 1
ATOM 6698 O O . GLY B 1 172 ? 26 18.016 32.25 1 76.19 172 GLY B O 1
ATOM 6699 N N . GLU B 1 173 ? 27.25 16.438 33.281 1 78.06 173 GLU B N 1
ATOM 6700 C CA . GLU B 1 173 ? 28.484 17.188 33.094 1 78.06 173 GLU B CA 1
ATOM 6701 C C . GLU B 1 173 ? 28.969 17.062 31.656 1 78.06 173 GLU B C 1
ATOM 6703 O O . GLU B 1 173 ? 28.625 16.125 30.953 1 78.06 173 GLU B O 1
ATOM 6708 N N . LYS B 1 174 ? 29.766 18.094 31.328 1 79.25 174 LYS B N 1
ATOM 6709 C CA . LYS B 1 174 ? 30.328 18.078 29.984 1 79.25 174 LYS B CA 1
ATOM 6710 C C . LYS B 1 174 ? 31.219 16.844 29.781 1 79.25 174 LYS B C 1
ATOM 6712 O O . LYS B 1 174 ? 32.094 16.547 30.609 1 79.25 174 LYS B O 1
ATOM 6717 N N . SER B 1 175 ? 30.906 16.016 28.859 1 75.38 175 SER B N 1
ATOM 6718 C CA . SER B 1 175 ? 31.656 14.789 28.656 1 75.38 175 SER B CA 1
ATOM 6719 C C . SER B 1 175 ? 32.156 14.672 27.234 1 75.38 175 SER B C 1
ATOM 6721 O O . SER B 1 175 ? 32.375 13.57 26.734 1 75.38 175 SER B O 1
ATOM 6723 N N . GLY B 1 176 ? 32.344 15.758 26.531 1 76.25 176 GLY B N 1
ATOM 6724 C CA . GLY B 1 176 ? 32.875 15.688 25.172 1 76.25 176 GLY B CA 1
ATOM 6725 C C . GLY B 1 176 ? 31.828 15.25 24.156 1 76.25 176 GLY B C 1
ATOM 6726 O O . GLY B 1 176 ? 30.641 15.57 24.281 1 76.25 176 GLY B O 1
ATOM 6727 N N . PHE B 1 177 ? 32.312 14.688 23.016 1 84.38 177 PHE B N 1
ATOM 6728 C CA . PHE B 1 177 ? 31.516 14.234 21.891 1 84.38 177 PHE B CA 1
ATOM 6729 C C . PHE B 1 177 ? 31.531 12.719 21.781 1 84.38 177 PHE B C 1
ATOM 6731 O O . PHE B 1 177 ? 32.375 12.141 21.094 1 84.38 177 PHE B O 1
ATOM 6738 N N . GLU B 1 178 ? 30.641 12.023 22.516 1 87.88 178 GLU B N 1
ATOM 6739 C CA . GLU B 1 178 ? 30.562 10.562 22.516 1 87.88 178 GLU B CA 1
ATOM 6740 C C . GLU B 1 178 ? 29.469 10.062 21.578 1 87.88 178 GLU B C 1
ATOM 6742 O O . GLU B 1 178 ? 28.328 10.547 21.641 1 87.88 178 GLU B O 1
ATOM 6747 N N . LEU B 1 179 ? 29.828 9.094 20.734 1 92.12 179 LEU B N 1
ATOM 6748 C CA . LEU B 1 179 ? 28.844 8.531 19.812 1 92.12 179 LEU B CA 1
ATOM 6749 C C . LEU B 1 179 ? 27.734 7.809 20.578 1 92.12 179 LEU B C 1
ATOM 6751 O O . LEU B 1 179 ? 28.016 6.93 21.406 1 92.12 179 LEU B O 1
ATOM 6755 N N . ASP B 1 180 ? 26.516 8.18 20.375 1 92.81 180 ASP B N 1
ATOM 6756 C CA . ASP B 1 180 ? 25.359 7.59 21.047 1 92.81 180 ASP B CA 1
ATOM 6757 C C . ASP B 1 180 ? 24.672 6.566 20.156 1 92.81 180 ASP B C 1
ATOM 6759 O O . ASP B 1 180 ? 24.406 5.434 20.578 1 92.81 180 ASP B O 1
ATOM 6763 N N . TYR B 1 181 ? 24.391 6.945 19 1 94.88 181 TYR B N 1
ATOM 6764 C CA . TYR B 1 181 ? 23.75 6.02 18.062 1 94.88 181 TYR B CA 1
ATOM 6765 C C . TYR B 1 181 ? 24.016 6.438 16.625 1 94.88 181 TYR B C 1
ATOM 6767 O O . TYR B 1 181 ? 24.453 7.566 16.359 1 94.88 181 TYR B O 1
ATOM 6775 N N . SER B 1 182 ? 23.875 5.562 15.719 1 95.75 182 SER B N 1
ATOM 6776 C CA . SER B 1 182 ? 23.781 5.75 14.273 1 95.75 182 SER B CA 1
ATOM 6777 C C . SER B 1 182 ? 22.594 4.984 13.695 1 95.75 182 SER B C 1
ATOM 6779 O O . SER B 1 182 ? 22.547 3.754 13.766 1 95.75 182 SER B O 1
ATOM 6781 N N . LEU B 1 183 ? 21.734 5.777 13.148 1 94.44 183 LEU B N 1
ATOM 6782 C CA . LEU B 1 183 ? 20.469 5.223 12.695 1 94.44 183 LEU B CA 1
ATOM 6783 C C . LEU B 1 183 ? 20.25 5.492 11.203 1 94.44 183 LEU B C 1
ATOM 6785 O O . LEU B 1 183 ? 20.484 6.609 10.734 1 94.44 183 LEU B O 1
ATOM 6789 N N . LEU B 1 184 ? 19.891 4.461 10.492 1 91.88 184 LEU B N 1
ATOM 6790 C CA . LEU B 1 184 ? 19.406 4.613 9.125 1 91.88 184 LEU B CA 1
ATOM 6791 C C . LEU B 1 184 ? 17.875 4.613 9.078 1 91.88 184 LEU B C 1
ATOM 6793 O O . LEU B 1 184 ? 17.234 3.795 9.742 1 91.88 184 LEU B O 1
ATOM 6797 N N . TYR B 1 185 ? 17.391 5.602 8.344 1 89.56 185 TYR B N 1
ATOM 6798 C CA . TYR B 1 185 ? 15.938 5.773 8.297 1 89.56 185 TYR B CA 1
ATOM 6799 C C . TYR B 1 185 ? 15.453 5.945 6.859 1 89.56 185 TYR B C 1
ATOM 6801 O O . TYR B 1 185 ? 16.109 6.613 6.055 1 89.56 185 TYR B O 1
ATOM 6809 N N . ALA B 1 186 ? 14.367 5.281 6.539 1 87.06 186 ALA B N 1
ATOM 6810 C CA . ALA B 1 186 ? 13.727 5.438 5.234 1 87.06 186 ALA B CA 1
ATOM 6811 C C . ALA B 1 186 ? 12.211 5.52 5.375 1 87.06 186 ALA B C 1
ATOM 6813 O O . ALA B 1 186 ? 11.617 4.82 6.199 1 87.06 186 ALA B O 1
ATOM 6814 N N . SER B 1 187 ? 11.602 6.348 4.645 1 85.56 187 SER B N 1
ATOM 6815 C CA . SER B 1 187 ? 10.156 6.48 4.57 1 85.56 187 SER B CA 1
ATOM 6816 C C . SER B 1 187 ? 9.703 6.848 3.162 1 85.56 187 SER B C 1
ATOM 6818 O O . SER B 1 187 ? 10.391 7.59 2.457 1 85.56 187 SER B O 1
ATOM 6820 N N . SER B 1 188 ? 8.586 6.289 2.785 1 85.62 188 SER B N 1
ATOM 6821 C CA . SER B 1 188 ? 8.109 6.57 1.438 1 85.62 188 SER B CA 1
ATOM 6822 C C . SER B 1 188 ? 6.582 6.609 1.395 1 85.62 188 SER B C 1
ATOM 6824 O O . SER B 1 188 ? 5.918 5.723 1.935 1 85.62 188 SER B O 1
ATOM 6826 N N . TYR B 1 189 ? 6.07 7.637 0.806 1 83.12 189 TYR B N 1
ATOM 6827 C CA . TYR B 1 189 ? 4.652 7.785 0.486 1 83.12 189 TYR B CA 1
ATOM 6828 C C . TYR B 1 189 ? 4.43 7.766 -1.021 1 83.12 189 TYR B C 1
ATOM 6830 O O . TYR B 1 189 ? 5.117 8.469 -1.769 1 83.12 189 TYR B O 1
ATOM 6838 N N . TRP B 1 190 ? 3.529 6.988 -1.405 1 81.56 190 TRP B N 1
ATOM 6839 C CA . TRP B 1 190 ? 3.135 6.957 -2.811 1 81.56 190 TRP B CA 1
ATOM 6840 C C . TRP B 1 190 ? 1.83 7.719 -3.025 1 81.56 190 TRP B C 1
ATOM 6842 O O . TRP B 1 190 ? 0.929 7.664 -2.184 1 81.56 190 TRP B O 1
ATOM 6852 N N . LYS B 1 191 ? 1.778 8.359 -4.16 1 77.75 191 LYS B N 1
ATOM 6853 C CA . LYS B 1 191 ? 0.614 9.156 -4.531 1 77.75 191 LYS B CA 1
ATOM 6854 C C . LYS B 1 191 ? 0.11 8.781 -5.922 1 77.75 191 LYS B C 1
ATOM 6856 O O . LYS B 1 191 ? 0.902 8.617 -6.852 1 77.75 191 LYS B O 1
ATOM 6861 N N . LEU B 1 192 ? -1.172 8.602 -5.996 1 77.5 192 LEU B N 1
ATOM 6862 C CA . LEU B 1 192 ? -1.839 8.336 -7.266 1 77.5 192 LEU B CA 1
ATOM 6863 C C . LEU B 1 192 ? -2.949 9.344 -7.523 1 77.5 192 LEU B C 1
ATOM 6865 O O . LEU B 1 192 ? -3.748 9.641 -6.629 1 77.5 192 LEU B O 1
ATOM 6869 N N . GLN B 1 193 ? -2.924 9.859 -8.703 1 73.44 193 GLN B N 1
ATOM 6870 C CA . GLN B 1 193 ? -3.949 10.844 -9.031 1 73.44 193 GLN B CA 1
ATOM 6871 C C . GLN B 1 193 ? -4.316 10.789 -10.508 1 73.44 193 GLN B C 1
ATOM 6873 O O . GLN B 1 193 ? -3.445 10.602 -11.359 1 73.44 193 GLN B O 1
ATOM 6878 N N . GLY B 1 194 ? -5.57 10.82 -10.773 1 70.75 194 GLY B N 1
ATOM 6879 C CA . GLY B 1 194 ? -6.074 10.797 -12.141 1 70.75 194 GLY B CA 1
ATOM 6880 C C . GLY B 1 194 ? -7.52 10.352 -12.234 1 70.75 194 GLY B C 1
ATOM 6881 O O . GLY B 1 194 ? -8.18 10.133 -11.219 1 70.75 194 GLY B O 1
ATOM 6882 N N . ASP B 1 195 ? -8.055 10.289 -13.406 1 65.88 195 ASP B N 1
ATOM 6883 C CA . ASP B 1 195 ? -9.422 9.844 -13.633 1 65.88 195 ASP B CA 1
ATOM 6884 C C . ASP B 1 195 ? -9.508 8.32 -13.68 1 65.88 195 ASP B C 1
ATOM 6886 O O . ASP B 1 195 ? -8.758 7.676 -14.406 1 65.88 195 ASP B O 1
ATOM 6890 N N . ILE B 1 196 ? -10.352 7.828 -12.844 1 69.25 196 ILE B N 1
ATOM 6891 C CA . ILE B 1 196 ? -10.539 6.383 -12.875 1 69.25 196 ILE B CA 1
ATOM 6892 C C . ILE B 1 196 ? -11.75 6.039 -13.742 1 69.25 196 ILE B C 1
ATOM 6894 O O . ILE B 1 196 ? -11.836 4.934 -14.281 1 69.25 196 ILE B O 1
ATOM 6898 N N . LEU B 1 197 ? -12.758 6.98 -13.719 1 65.12 197 LEU B N 1
ATOM 6899 C CA . LEU B 1 197 ? -13.93 6.969 -14.586 1 65.12 197 LEU B CA 1
ATOM 6900 C C . LEU B 1 197 ? -14.227 8.367 -15.117 1 65.12 197 LEU B C 1
ATOM 6902 O O . LEU B 1 197 ? -13.758 9.359 -14.562 1 65.12 197 LEU B O 1
ATOM 6906 N N . PRO B 1 198 ? -14.914 8.312 -16.188 1 62.84 198 PRO B N 1
ATOM 6907 C CA . PRO B 1 198 ? -15.273 9.648 -16.656 1 62.84 198 PRO B CA 1
ATOM 6908 C C . PRO B 1 198 ? -15.969 10.484 -15.586 1 62.84 198 PRO B C 1
ATOM 6910 O O . PRO B 1 198 ? -17 10.078 -15.047 1 62.84 198 PRO B O 1
ATOM 6913 N N . GLY B 1 199 ? -15.391 11.469 -15.281 1 66.94 199 GLY B N 1
ATOM 6914 C CA . GLY B 1 199 ? -15.961 12.367 -14.289 1 66.94 199 GLY B CA 1
ATOM 6915 C C . GLY B 1 199 ? -15.578 12 -12.867 1 66.94 199 GLY B C 1
ATOM 6916 O O . GLY B 1 199 ? -15.961 12.695 -11.914 1 66.94 199 GLY B O 1
ATOM 6917 N N . TRP B 1 200 ? -14.93 10.883 -12.781 1 77.81 200 TRP B N 1
ATOM 6918 C CA . TRP B 1 200 ? -14.492 10.453 -11.461 1 77.81 200 TRP B CA 1
ATOM 6919 C C . TRP B 1 200 ? -12.977 10.578 -11.328 1 77.81 200 TRP B C 1
ATOM 6921 O O . TRP B 1 200 ? -12.227 9.875 -12.016 1 77.81 200 TRP B O 1
ATOM 6931 N N . ASN B 1 201 ? -12.625 11.445 -10.492 1 76.88 201 ASN B N 1
ATOM 6932 C CA . ASN B 1 201 ? -11.211 11.68 -10.227 1 76.88 201 ASN B CA 1
ATOM 6933 C C . ASN B 1 201 ? -10.797 11.117 -8.875 1 76.88 201 ASN B C 1
ATOM 6935 O O . ASN B 1 201 ? -11.531 11.242 -7.895 1 76.88 201 ASN B O 1
ATOM 6939 N N . ILE B 1 202 ? -9.617 10.484 -8.906 1 81.5 202 ILE B N 1
ATOM 6940 C CA . ILE B 1 202 ? -9.164 9.883 -7.656 1 81.5 202 ILE B CA 1
ATOM 6941 C C . ILE B 1 202 ? -7.828 10.5 -7.238 1 81.5 202 ILE B C 1
ATOM 6943 O O . ILE B 1 202 ? -6.996 10.828 -8.086 1 81.5 202 ILE B O 1
ATOM 6947 N N . TYR B 1 203 ? -7.699 10.766 -6.016 1 80.88 203 TYR B N 1
ATOM 6948 C CA . TYR B 1 203 ? -6.434 11.008 -5.332 1 80.88 203 TYR B CA 1
ATOM 6949 C C . TYR B 1 203 ? -6.227 10.016 -4.195 1 80.88 203 TYR B C 1
ATOM 6951 O O . TYR B 1 203 ? -7.039 9.938 -3.271 1 80.88 203 TYR B O 1
ATOM 6959 N N . ALA B 1 204 ? -5.148 9.266 -4.309 1 84.12 204 ALA B N 1
ATOM 6960 C CA . ALA B 1 204 ? -4.824 8.289 -3.27 1 84.12 204 ALA B CA 1
ATOM 6961 C C . ALA B 1 204 ? -3.396 8.469 -2.77 1 84.12 204 ALA B C 1
ATOM 6963 O O . ALA B 1 204 ? -2.484 8.734 -3.559 1 84.12 204 ALA B O 1
ATOM 6964 N N . GLU B 1 205 ? -3.229 8.422 -1.506 1 83.19 205 GLU B N 1
ATOM 6965 C CA . GLU B 1 205 ? -1.926 8.492 -0.853 1 83.19 205 GLU B CA 1
ATOM 6966 C C . GLU B 1 205 ? -1.758 7.367 0.168 1 83.19 205 GLU B C 1
ATOM 6968 O O . GLU B 1 205 ? -2.645 7.133 0.992 1 83.19 205 GLU B O 1
ATOM 6973 N N . LEU B 1 206 ? -0.687 6.715 0.106 1 84.62 206 LEU B N 1
ATOM 6974 C CA . LEU B 1 206 ? -0.43 5.609 1.021 1 84.62 206 LEU B CA 1
ATOM 6975 C C . LEU B 1 206 ? 1.039 5.566 1.427 1 84.62 206 LEU B C 1
ATOM 6977 O O . LEU B 1 206 ? 1.923 5.801 0.599 1 84.62 206 LEU B O 1
ATOM 6981 N N . GLN B 1 207 ? 1.321 5.398 2.641 1 84.5 207 GLN B N 1
ATOM 6982 C CA . GLN B 1 207 ? 2.686 5.145 3.094 1 84.5 207 GLN B CA 1
ATOM 6983 C C . GLN B 1 207 ? 3.098 3.701 2.822 1 84.5 207 GLN B C 1
ATOM 6985 O O . GLN B 1 207 ? 2.514 2.768 3.377 1 84.5 207 GLN B O 1
ATOM 6990 N N . VAL B 1 208 ? 4.094 3.504 2.07 1 77.88 208 VAL B N 1
ATOM 6991 C CA . VAL B 1 208 ? 4.457 2.16 1.632 1 77.88 208 VAL B CA 1
ATOM 6992 C C . VAL B 1 208 ? 5.656 1.66 2.434 1 77.88 208 VAL B C 1
ATOM 6994 O O . VAL B 1 208 ? 5.949 0.462 2.445 1 77.88 208 VAL B O 1
ATOM 6997 N N . ALA B 1 209 ? 6.344 2.654 3.012 1 80.19 209 ALA B N 1
ATOM 6998 C CA . ALA B 1 209 ? 7.516 2.227 3.771 1 80.19 209 ALA B CA 1
ATOM 6999 C C . ALA B 1 209 ? 7.809 3.191 4.914 1 80.19 209 ALA B C 1
ATOM 7001 O O . ALA B 1 209 ? 7.688 4.41 4.758 1 80.19 209 ALA B O 1
ATOM 7002 N N . GLU B 1 210 ? 8.023 2.717 6.039 1 83.19 210 GLU B N 1
ATOM 7003 C CA . GLU B 1 210 ? 8.617 3.377 7.195 1 83.19 210 GLU B CA 1
ATOM 7004 C C . GLU B 1 210 ? 9.531 2.428 7.957 1 83.19 210 GLU B C 1
ATOM 7006 O O . GLU B 1 210 ? 9.07 1.49 8.609 1 83.19 210 GLU B O 1
ATOM 7011 N N . ALA B 1 211 ? 10.82 2.66 7.77 1 85 211 ALA B N 1
ATOM 7012 C CA . ALA B 1 211 ? 11.773 1.681 8.281 1 85 211 ALA B CA 1
ATOM 7013 C C . ALA B 1 211 ? 12.992 2.369 8.898 1 85 211 ALA B C 1
ATOM 7015 O O . ALA B 1 211 ? 13.352 3.479 8.5 1 85 211 ALA B O 1
ATOM 7016 N N . SER B 1 212 ? 13.508 1.82 9.953 1 88.56 212 SER B N 1
ATOM 7017 C CA . SER B 1 212 ? 14.75 2.297 10.562 1 88.56 212 SER B CA 1
ATOM 7018 C C . SER B 1 212 ? 15.57 1.143 11.125 1 88.56 212 SER B C 1
ATOM 7020 O O . SER B 1 212 ? 15.008 0.127 11.547 1 88.56 212 SER B O 1
ATOM 7022 N N . LYS B 1 213 ? 16.844 1.289 11.047 1 90.94 213 LYS B N 1
ATOM 7023 C CA . LYS B 1 213 ? 17.781 0.313 11.609 1 90.94 213 LYS B CA 1
ATOM 7024 C C . LYS B 1 213 ? 19 0.998 12.188 1 90.94 213 LYS B C 1
ATOM 7026 O O . LYS B 1 213 ? 19.578 1.901 11.57 1 90.94 213 LYS B O 1
ATOM 7031 N N . TYR B 1 214 ? 19.391 0.481 13.375 1 94.06 214 TYR B N 1
ATOM 7032 C CA . TYR B 1 214 ? 20.609 1.004 13.992 1 94.06 214 TYR B CA 1
ATOM 7033 C C . TYR B 1 214 ? 21.844 0.351 13.391 1 94.06 214 TYR B C 1
ATOM 7035 O O . TYR B 1 214 ? 21.938 -0.876 13.312 1 94.06 214 TYR B O 1
ATOM 7043 N N . LEU B 1 215 ? 22.719 1.133 12.961 1 94.62 215 LEU B N 1
ATOM 7044 C CA . LEU B 1 215 ? 24.062 0.646 12.656 1 94.62 215 LEU B CA 1
ATOM 7045 C C . LEU B 1 215 ? 24.891 0.49 13.93 1 94.62 215 LEU B C 1
ATOM 7047 O O . LEU B 1 215 ? 25.781 -0.366 14 1 94.62 215 LEU B O 1
ATOM 7051 N N . TYR B 1 216 ? 24.594 1.386 14.828 1 96.19 216 TYR B N 1
ATOM 7052 C CA . TYR B 1 216 ? 25.234 1.397 16.141 1 96.19 216 TYR B CA 1
ATOM 7053 C C . TYR B 1 216 ? 24.328 2.041 17.188 1 96.19 216 TYR B C 1
ATOM 7055 O O . TYR B 1 216 ? 23.641 3.021 16.891 1 96.19 216 TYR B O 1
ATOM 7063 N N . LYS B 1 217 ? 24.266 1.479 18.406 1 95.88 217 LYS B N 1
ATOM 7064 C CA . LYS B 1 217 ? 23.562 2.07 19.547 1 95.88 217 LYS B CA 1
ATOM 7065 C C . LYS B 1 217 ? 24.312 1.796 20.844 1 95.88 217 LYS B C 1
ATOM 7067 O O . LYS B 1 217 ? 24.5 0.64 21.234 1 95.88 217 LYS B O 1
ATOM 7072 N N . ALA B 1 218 ? 24.625 2.838 21.438 1 93.81 218 ALA B N 1
ATOM 7073 C CA . ALA B 1 218 ? 25.391 2.713 22.688 1 93.81 218 ALA B CA 1
ATOM 7074 C C . ALA B 1 218 ? 24.469 2.275 23.828 1 93.81 218 ALA B C 1
ATOM 7076 O O . ALA B 1 218 ? 23.25 2.408 23.75 1 93.81 218 ALA B O 1
ATOM 7077 N N . SER B 1 219 ? 25.172 1.667 24.812 1 91.62 219 SER B N 1
ATOM 7078 C CA . SER B 1 219 ? 24.453 1.341 26.031 1 91.62 219 SER B CA 1
ATOM 7079 C C . SER B 1 219 ? 24.141 2.596 26.844 1 91.62 219 SER B C 1
ATOM 7081 O O . SER B 1 219 ? 24.891 3.572 26.797 1 91.62 219 SER B O 1
ATOM 7083 N N . THR B 1 220 ? 23.109 2.58 27.547 1 85.56 220 THR B N 1
ATOM 7084 C CA . THR B 1 220 ? 22.75 3.707 28.406 1 85.56 220 THR B CA 1
ATOM 7085 C C . THR B 1 220 ? 23.625 3.723 29.672 1 85.56 220 THR B C 1
ATOM 7087 O O . THR B 1 220 ? 23.672 4.727 30.375 1 85.56 220 THR B O 1
ATOM 7090 N N . VAL B 1 221 ? 24.25 2.498 29.891 1 82.69 221 VAL B N 1
ATOM 7091 C CA . VAL B 1 221 ? 25.141 2.385 31.047 1 82.69 221 VAL B CA 1
ATOM 7092 C C . VAL B 1 221 ? 26.594 2.525 30.594 1 82.69 221 VAL B C 1
ATOM 7094 O O . VAL B 1 221 ? 27.062 1.772 29.734 1 82.69 221 VAL B O 1
ATOM 7097 N N . LYS B 1 222 ? 27.281 3.512 31.172 1 79.69 222 LYS B N 1
ATOM 7098 C CA . LYS B 1 222 ? 28.672 3.793 30.828 1 79.69 222 LYS B CA 1
ATOM 7099 C C . LYS B 1 222 ? 29.562 2.57 31.047 1 79.69 222 LYS B C 1
ATOM 7101 O O . LYS B 1 222 ? 29.469 1.926 32.094 1 79.69 222 LYS B O 1
ATOM 7106 N N . GLY B 1 223 ? 30.344 2.266 30.062 1 79.75 223 GLY B N 1
ATOM 7107 C CA . GLY B 1 223 ? 31.312 1.188 30.172 1 79.75 223 GLY B CA 1
ATOM 7108 C C . GLY B 1 223 ? 30.781 -0.147 29.688 1 79.75 223 GLY B C 1
ATOM 7109 O O . GLY B 1 223 ? 31.547 -1.102 29.516 1 79.75 223 GLY B O 1
ATOM 7110 N N . GLU B 1 224 ? 29.469 -0.177 29.516 1 87.75 224 GLU B N 1
ATOM 7111 C CA . GLU B 1 224 ? 28.875 -1.421 29.031 1 87.75 224 GLU B CA 1
ATOM 7112 C C . GLU B 1 224 ? 28.953 -1.515 27.516 1 87.75 224 GLU B C 1
ATOM 7114 O O . GLU B 1 224 ? 29.172 -0.509 26.844 1 87.75 224 GLU B O 1
ATOM 7119 N N . GLU B 1 225 ? 28.828 -2.721 27.109 1 92.31 225 GLU B N 1
ATOM 7120 C CA . GLU B 1 225 ? 28.828 -2.949 25.672 1 92.31 225 GLU B CA 1
ATOM 7121 C C . GLU B 1 225 ? 27.625 -2.299 25.016 1 92.31 225 GLU B C 1
ATOM 7123 O O . GLU B 1 225 ? 26.562 -2.191 25.625 1 92.31 225 GLU B O 1
ATOM 7128 N N . PRO B 1 226 ? 27.875 -1.854 23.844 1 94.25 226 PRO B N 1
ATOM 7129 C CA . PRO B 1 226 ? 26.75 -1.229 23.141 1 94.25 226 PRO B CA 1
ATOM 7130 C C . PRO B 1 226 ? 25.562 -2.164 22.984 1 94.25 226 PRO B C 1
ATOM 7132 O O . PRO B 1 226 ? 25.734 -3.385 22.906 1 94.25 226 PRO B O 1
ATOM 7135 N N . GLU B 1 227 ? 24.406 -1.546 23 1 95 227 GLU B N 1
ATOM 7136 C CA . GLU B 1 227 ? 23.203 -2.328 22.75 1 95 227 GLU B CA 1
ATOM 7137 C C . GLU B 1 227 ? 23.234 -2.973 21.375 1 95 227 GLU B C 1
ATOM 7139 O O . GLU B 1 227 ? 22.844 -4.133 21.219 1 95 227 GLU B O 1
ATOM 7144 N N . VAL B 1 228 ? 23.672 -2.191 20.375 1 95.69 228 VAL B N 1
ATOM 7145 C CA . VAL B 1 228 ? 23.891 -2.688 19.031 1 95.69 228 VAL B CA 1
ATOM 7146 C C . VAL B 1 228 ? 25.312 -2.357 18.594 1 95.69 228 VAL B C 1
ATOM 7148 O O . VAL B 1 228 ? 25.594 -1.243 18.141 1 95.69 228 VAL B O 1
ATOM 7151 N N . PRO B 1 229 ? 26.141 -3.375 18.734 1 95.38 229 PRO B N 1
ATOM 7152 C CA . PRO B 1 229 ? 27.484 -3.141 18.203 1 95.38 229 PRO B CA 1
ATOM 7153 C C . PRO B 1 229 ? 27.516 -2.918 16.703 1 95.38 229 PRO B C 1
ATOM 7155 O O . PRO B 1 229 ? 26.625 -3.398 15.992 1 95.38 229 PRO B O 1
ATOM 7158 N N . PHE B 1 230 ? 28.453 -2.207 16.219 1 94.5 230 PHE B N 1
ATOM 7159 C CA . PHE B 1 230 ? 28.547 -1.849 14.812 1 94.5 230 PHE B CA 1
ATOM 7160 C C . PHE B 1 230 ? 28.516 -3.094 13.938 1 94.5 230 PHE B C 1
ATOM 7162 O O . PHE B 1 230 ? 27.906 -3.09 12.867 1 94.5 230 PHE B O 1
ATOM 7169 N N . LYS B 1 231 ? 29.172 -4.109 14.367 1 93.56 231 LYS B N 1
ATOM 7170 C CA . LYS B 1 231 ? 29.203 -5.352 13.602 1 93.56 231 LYS B CA 1
ATOM 7171 C C . LYS B 1 231 ? 27.797 -5.906 13.406 1 93.56 231 LYS B C 1
ATOM 7173 O O . LYS B 1 231 ? 27.438 -6.297 12.289 1 93.56 231 LYS B O 1
ATOM 7178 N N . GLU B 1 232 ? 27.078 -5.953 14.461 1 92.38 232 GLU B N 1
ATOM 7179 C CA . GLU B 1 232 ? 25.719 -6.477 14.398 1 92.38 232 GLU B CA 1
ATOM 7180 C C . GLU B 1 232 ? 24.828 -5.566 13.562 1 92.38 232 GLU B C 1
ATOM 7182 O O . GLU B 1 232 ? 24 -6.051 12.781 1 92.38 232 GLU B O 1
ATOM 7187 N N . GLY B 1 233 ? 25 -4.266 13.75 1 93.12 233 GLY B N 1
ATOM 7188 C CA . GLY B 1 233 ? 24.234 -3.332 12.945 1 93.12 233 GLY B CA 1
ATOM 7189 C C . GLY B 1 233 ? 24.5 -3.475 11.453 1 93.12 233 GLY B C 1
ATOM 7190 O O . GLY B 1 233 ? 23.562 -3.447 10.648 1 93.12 233 GLY B O 1
ATOM 7191 N N . LEU B 1 234 ? 25.703 -3.615 11.148 1 92.94 234 LEU B N 1
ATOM 7192 C CA . LEU B 1 234 ? 26.078 -3.787 9.75 1 92.94 234 LEU B CA 1
ATOM 7193 C C . LEU B 1 234 ? 25.484 -5.074 9.18 1 92.94 234 LEU B C 1
ATOM 7195 O O . LEU B 1 234 ? 25.016 -5.094 8.047 1 92.94 234 LEU B O 1
ATOM 7199 N N . GLU B 1 235 ? 25.594 -6.098 9.977 1 91.94 235 GLU B N 1
ATOM 7200 C CA . GLU B 1 235 ? 24.984 -7.367 9.578 1 91.94 235 GLU B CA 1
ATOM 7201 C C . GLU B 1 235 ? 23.5 -7.207 9.305 1 91.94 235 GLU B C 1
ATOM 7203 O O . GLU B 1 235 ? 22.984 -7.734 8.312 1 91.94 235 GLU B O 1
ATOM 7208 N N . ASP B 1 236 ? 22.875 -6.539 10.148 1 89.56 236 ASP B N 1
ATOM 7209 C CA . ASP B 1 236 ? 21.422 -6.328 10.016 1 89.56 236 ASP B CA 1
ATOM 7210 C C . ASP B 1 236 ? 21.109 -5.543 8.742 1 89.56 236 ASP B C 1
ATOM 7212 O O . ASP B 1 236 ? 20.125 -5.844 8.055 1 89.56 236 ASP B O 1
ATOM 7216 N N . VAL B 1 237 ? 21.906 -4.613 8.492 1 89.62 237 VAL B N 1
ATOM 7217 C CA . VAL B 1 237 ? 21.688 -3.785 7.312 1 89.62 237 VAL B CA 1
ATOM 7218 C C . VAL B 1 237 ? 21.906 -4.617 6.051 1 89.62 237 VAL B C 1
ATOM 7220 O O . VAL B 1 237 ? 21.125 -4.539 5.105 1 89.62 237 VAL B O 1
ATOM 7223 N N . LEU B 1 238 ? 22.891 -5.391 6.047 1 89.56 238 LEU B N 1
ATOM 7224 C CA . LEU B 1 238 ? 23.188 -6.215 4.879 1 89.56 238 LEU B CA 1
ATOM 7225 C C . LEU B 1 238 ? 22.094 -7.27 4.68 1 89.56 238 LEU B C 1
ATOM 7227 O O . LEU B 1 238 ? 21.688 -7.543 3.549 1 89.56 238 LEU B O 1
ATOM 7231 N N . GLU B 1 239 ? 21.672 -7.812 5.742 1 89.94 239 GLU B N 1
ATOM 7232 C CA . GLU B 1 239 ? 20.625 -8.828 5.703 1 89.94 239 GLU B CA 1
ATOM 7233 C C . GLU B 1 239 ? 19.328 -8.273 5.125 1 89.94 239 GLU B C 1
ATOM 7235 O O . GLU B 1 239 ? 18.5 -9.016 4.609 1 89.94 239 GLU B O 1
ATOM 7240 N N . SER B 1 240 ? 19.188 -7.035 5.262 1 86.62 240 SER B N 1
ATOM 7241 C CA . SER B 1 240 ? 17.953 -6.406 4.781 1 86.62 240 SER B CA 1
ATOM 7242 C C . SER B 1 240 ? 17.812 -6.566 3.271 1 86.62 240 SER B C 1
ATOM 7244 O O . SER B 1 240 ? 16.688 -6.504 2.744 1 86.62 240 SER B O 1
ATOM 7246 N N . ALA B 1 241 ? 18.906 -6.816 2.639 1 84.25 241 ALA B N 1
ATOM 7247 C CA . ALA B 1 241 ? 18.859 -7.027 1.193 1 84.25 241 ALA B CA 1
ATOM 7248 C C . ALA B 1 241 ? 18.203 -8.367 0.854 1 84.25 241 ALA B C 1
ATOM 7250 O O . ALA B 1 241 ? 17.734 -8.57 -0.268 1 84.25 241 ALA B O 1
ATOM 7251 N N . PHE B 1 242 ? 18.172 -9.242 1.837 1 88.12 242 PHE B N 1
ATOM 7252 C CA . PHE B 1 242 ? 17.625 -10.578 1.61 1 88.12 242 PHE B CA 1
ATOM 7253 C C . PHE B 1 242 ? 16.109 -10.562 1.668 1 88.12 242 PHE B C 1
ATOM 7255 O O . PHE B 1 242 ? 15.453 -11.453 1.116 1 88.12 242 PHE B O 1
ATOM 7262 N N . HIS B 1 243 ? 15.625 -9.594 2.393 1 86.75 243 HIS B N 1
ATOM 7263 C CA . HIS B 1 243 ? 14.188 -9.484 2.611 1 86.75 243 HIS B CA 1
ATOM 7264 C C . HIS B 1 243 ? 13.789 -8.047 2.941 1 86.75 243 HIS B C 1
ATOM 7266 O O . HIS B 1 243 ? 13.305 -7.773 4.043 1 86.75 243 HIS B O 1
ATOM 7272 N N . PRO B 1 244 ? 13.836 -7.191 1.994 1 83.81 244 PRO B N 1
ATOM 7273 C CA . PRO B 1 244 ? 13.727 -5.754 2.246 1 83.81 244 PRO B CA 1
ATOM 7274 C C . PRO B 1 244 ? 12.352 -5.352 2.77 1 83.81 244 PRO B C 1
ATOM 7276 O O . PRO B 1 244 ? 12.211 -4.309 3.418 1 83.81 244 PRO B O 1
ATOM 7279 N N . ALA B 1 245 ? 11.375 -6.113 2.572 1 79.69 245 ALA B N 1
ATOM 7280 C CA . ALA B 1 245 ? 10.016 -5.703 2.916 1 79.69 245 ALA B CA 1
ATOM 7281 C C . ALA B 1 245 ? 9.828 -5.645 4.43 1 79.69 245 ALA B C 1
ATOM 7283 O O . ALA B 1 245 ? 9.109 -4.781 4.938 1 79.69 245 ALA B O 1
ATOM 7284 N N . ASP B 1 246 ? 10.484 -6.539 5.18 1 80.69 246 ASP B N 1
ATOM 7285 C CA . ASP B 1 246 ? 10.203 -6.598 6.609 1 80.69 246 ASP B CA 1
ATOM 7286 C C . ASP B 1 246 ? 11.492 -6.473 7.426 1 80.69 246 ASP B C 1
ATOM 7288 O O . ASP B 1 246 ? 11.445 -6.324 8.648 1 80.69 246 ASP B O 1
ATOM 7292 N N . ALA B 1 247 ? 12.594 -6.5 6.699 1 80.19 247 ALA B N 1
ATOM 7293 C CA . ALA B 1 247 ? 13.883 -6.504 7.395 1 80.19 247 ALA B CA 1
ATOM 7294 C C . ALA B 1 247 ? 14.047 -5.242 8.242 1 80.19 247 ALA B C 1
ATOM 7296 O O . ALA B 1 247 ? 14.633 -5.289 9.328 1 80.19 247 ALA B O 1
ATOM 7297 N N . TRP B 1 248 ? 13.438 -4.223 7.801 1 77.75 248 TRP B N 1
ATOM 7298 C CA . TRP B 1 248 ? 13.633 -2.941 8.477 1 77.75 248 TRP B CA 1
ATOM 7299 C C . TRP B 1 248 ? 12.617 -2.758 9.594 1 77.75 248 TRP B C 1
ATOM 7301 O O . TRP B 1 248 ? 12.648 -1.757 10.312 1 77.75 248 TRP B O 1
ATOM 7311 N N . LEU B 1 249 ? 11.727 -3.67 9.727 1 75.94 249 LEU B N 1
ATOM 7312 C CA . LEU B 1 249 ? 10.703 -3.662 10.766 1 75.94 249 LEU B CA 1
ATOM 7313 C C . LEU B 1 249 ? 10.945 -4.785 11.773 1 75.94 249 LEU B C 1
ATOM 7315 O O . LEU B 1 249 ? 9.992 -5.375 12.289 1 75.94 249 LEU B O 1
ATOM 7319 N N . ASN B 1 250 ? 12.273 -5.066 11.953 1 70.38 250 ASN B N 1
ATOM 7320 C CA . ASN B 1 250 ? 12.672 -6.137 12.859 1 70.38 250 ASN B CA 1
ATOM 7321 C C . ASN B 1 250 ? 11.906 -7.43 12.57 1 70.38 250 ASN B C 1
ATOM 7323 O O . ASN B 1 250 ? 11.406 -8.07 13.492 1 70.38 250 ASN B O 1
ATOM 7327 N N . ASP B 1 251 ? 11.594 -7.664 11.32 1 68.38 251 ASP B N 1
ATOM 7328 C CA . ASP B 1 251 ? 11.031 -8.898 10.789 1 68.38 251 ASP B CA 1
ATOM 7329 C C . ASP B 1 251 ? 9.547 -9.023 11.141 1 68.38 251 ASP B C 1
ATOM 7331 O O . ASP B 1 251 ? 9.062 -10.117 11.445 1 68.38 251 ASP B O 1
ATOM 7335 N N . THR B 1 252 ? 8.938 -7.836 11.352 1 77.5 252 THR B N 1
ATOM 7336 C CA . THR B 1 252 ? 7.488 -7.828 11.547 1 77.5 252 THR B CA 1
ATOM 7337 C C . THR B 1 252 ? 6.777 -7.434 10.258 1 77.5 252 THR B C 1
ATOM 7339 O O . THR B 1 252 ? 7.367 -6.797 9.383 1 77.5 252 THR B O 1
ATOM 7342 N N . SER B 1 253 ? 5.602 -7.863 10.219 1 78.38 253 SER B N 1
ATOM 7343 C CA . SER B 1 253 ? 4.816 -7.57 9.031 1 78.38 253 SER B CA 1
ATOM 7344 C C . SER B 1 253 ? 4.602 -6.07 8.859 1 78.38 253 SER B C 1
ATOM 7346 O O . SER B 1 253 ? 4.281 -5.371 9.828 1 78.38 253 SER B O 1
ATOM 7348 N N . PRO B 1 254 ? 4.91 -5.621 7.68 1 80.25 254 PRO B N 1
ATOM 7349 C CA . PRO B 1 254 ? 4.582 -4.215 7.434 1 80.25 254 PRO B CA 1
ATOM 7350 C C . PRO B 1 254 ? 3.094 -3.916 7.605 1 80.25 254 PRO B C 1
ATOM 7352 O O . PRO B 1 254 ? 2.248 -4.723 7.211 1 80.25 254 PRO B O 1
ATOM 7355 N N . VAL B 1 255 ? 2.789 -2.826 8.25 1 82.31 255 VAL B N 1
ATOM 7356 C CA . VAL B 1 255 ? 1.409 -2.418 8.5 1 82.31 255 VAL B CA 1
ATOM 7357 C C . VAL B 1 255 ? 1.124 -1.101 7.781 1 82.31 255 VAL B C 1
ATOM 7359 O O . VAL B 1 255 ? 2.037 -0.309 7.535 1 82.31 255 VAL B O 1
ATOM 7362 N N . LEU B 1 256 ? -0.146 -0.97 7.453 1 78.56 256 LEU B N 1
ATOM 7363 C CA . LEU B 1 256 ? -0.551 0.29 6.84 1 78.56 256 LEU B CA 1
ATOM 7364 C C . LEU B 1 256 ? -0.584 1.412 7.871 1 78.56 256 LEU B C 1
ATOM 7366 O O . LEU B 1 256 ? -1.375 1.368 8.812 1 78.56 256 LEU B O 1
ATOM 7370 N N . GLY B 1 257 ? 0.299 2.342 7.719 1 76.5 257 GLY B N 1
ATOM 7371 C CA . GLY B 1 257 ? 0.396 3.422 8.688 1 76.5 257 GLY B CA 1
ATOM 7372 C C . GLY B 1 257 ? -0.327 4.684 8.25 1 76.5 257 GLY B C 1
ATOM 7373 O O . GLY B 1 257 ? -0.595 5.566 9.07 1 76.5 257 GLY B O 1
ATOM 7374 N N . HIS B 1 258 ? -0.539 4.879 7 1 82.25 258 HIS B N 1
ATOM 7375 C CA . HIS B 1 258 ? -1.171 6.062 6.43 1 82.25 258 HIS B CA 1
ATOM 7376 C C . HIS B 1 258 ? -1.877 5.73 5.117 1 82.25 258 HIS B C 1
ATOM 7378 O O . HIS B 1 258 ? -1.273 5.145 4.215 1 82.25 258 HIS B O 1
ATOM 7384 N N . PHE B 1 259 ? -3.135 6.074 5.074 1 86.75 259 PHE B N 1
ATOM 7385 C CA . PHE B 1 259 ? -3.891 5.887 3.84 1 86.75 259 PHE B CA 1
ATOM 7386 C C . PHE B 1 259 ? -4.992 6.934 3.719 1 86.75 259 PHE B C 1
ATOM 7388 O O . PHE B 1 259 ? -5.75 7.156 4.664 1 86.75 259 PHE B O 1
ATOM 7395 N N . LYS B 1 260 ? -5.039 7.562 2.584 1 86.69 260 LYS B N 1
ATOM 7396 C CA . LYS B 1 260 ? -6.172 8.438 2.297 1 86.69 260 LYS B CA 1
ATOM 7397 C C . LYS B 1 260 ? -6.562 8.367 0.822 1 86.69 260 LYS B C 1
ATOM 7399 O O . LYS B 1 260 ? -5.703 8.203 -0.045 1 86.69 260 LYS B O 1
ATOM 7404 N N . VAL B 1 261 ? -7.836 8.477 0.562 1 86.31 261 VAL B N 1
ATOM 7405 C CA . VAL B 1 261 ? -8.383 8.461 -0.792 1 86.31 261 VAL B CA 1
ATOM 7406 C C . VAL B 1 261 ? -9.508 9.484 -0.909 1 86.31 261 VAL B C 1
ATOM 7408 O O . VAL B 1 261 ? -10.391 9.547 -0.055 1 86.31 261 VAL B O 1
ATOM 7411 N N . ARG B 1 262 ? -9.375 10.242 -1.928 1 85.94 262 ARG B N 1
ATOM 7412 C CA . ARG B 1 262 ? -10.438 11.172 -2.297 1 85.94 262 ARG B CA 1
ATOM 7413 C C . ARG B 1 262 ? -10.938 10.898 -3.711 1 85.94 262 ARG B C 1
ATOM 7415 O O . ARG B 1 262 ? -10.148 10.828 -4.652 1 85.94 262 ARG B O 1
ATOM 7422 N N . ILE B 1 263 ? -12.188 10.672 -3.795 1 85.62 263 ILE B N 1
ATOM 7423 C CA . ILE B 1 263 ? -12.852 10.531 -5.086 1 85.62 263 ILE B CA 1
ATOM 7424 C C . ILE B 1 263 ? -13.805 11.703 -5.312 1 85.62 263 ILE B C 1
ATOM 7426 O O . ILE B 1 263 ? -14.703 11.945 -4.504 1 85.62 263 ILE B O 1
ATOM 7430 N N . THR B 1 264 ? -13.555 12.328 -6.367 1 83.62 264 THR B N 1
ATOM 7431 C CA . THR B 1 264 ? -14.406 13.469 -6.676 1 83.62 264 THR B CA 1
ATOM 7432 C C . THR B 1 264 ? -15.242 13.203 -7.926 1 83.62 264 THR B C 1
ATOM 7434 O O . THR B 1 264 ? -14.758 12.602 -8.883 1 83.62 264 THR B O 1
ATOM 7437 N N . ASN B 1 265 ? -16.469 13.562 -7.875 1 82.56 265 ASN B N 1
ATOM 7438 C CA . ASN B 1 265 ? -17.375 13.555 -9.016 1 82.56 265 ASN B CA 1
ATOM 7439 C C . ASN B 1 265 ? -18.312 14.758 -8.992 1 82.56 265 ASN B C 1
ATOM 7441 O O . ASN B 1 265 ? -18.344 15.508 -8.016 1 82.56 265 ASN B O 1
ATOM 7445 N N . PRO B 1 266 ? -19.078 15.039 -10.07 1 79.69 266 PRO B N 1
ATOM 7446 C CA . PRO B 1 266 ? -19.875 16.266 -10.164 1 79.69 266 PRO B CA 1
ATOM 7447 C C . PRO B 1 266 ? -20.984 16.344 -9.109 1 79.69 266 PRO B C 1
ATOM 7449 O O . PRO B 1 266 ? -21.469 17.422 -8.797 1 79.69 266 PRO B O 1
ATOM 7452 N N . TYR B 1 267 ? -21.312 15.281 -8.445 1 87.94 267 TYR B N 1
ATOM 7453 C CA . TYR B 1 267 ? -22.484 15.281 -7.57 1 87.94 267 TYR B CA 1
ATOM 7454 C C . TYR B 1 267 ? -22.078 15.031 -6.125 1 87.94 267 TYR B C 1
ATOM 7456 O O . TYR B 1 267 ? -22.531 15.734 -5.215 1 87.94 267 TYR B O 1
ATOM 7464 N N . VAL B 1 268 ? -21.219 14 -5.879 1 92.12 268 VAL B N 1
ATOM 7465 C CA . VAL B 1 268 ? -20.828 13.641 -4.516 1 92.12 268 VAL B CA 1
ATOM 7466 C C . VAL B 1 268 ? -19.344 13.312 -4.473 1 92.12 268 VAL B C 1
ATOM 7468 O O . VAL B 1 268 ? -18.859 12.508 -5.266 1 92.12 268 VAL B O 1
ATOM 7471 N N . ASN B 1 269 ? -18.656 13.93 -3.57 1 90.25 269 ASN B N 1
ATOM 7472 C CA . ASN B 1 269 ? -17.266 13.586 -3.291 1 90.25 269 ASN B CA 1
ATOM 7473 C C . ASN B 1 269 ? -17.156 12.633 -2.102 1 90.25 269 ASN B C 1
ATOM 7475 O O . ASN B 1 269 ? -17.953 12.719 -1.159 1 90.25 269 ASN B O 1
ATOM 7479 N N . ILE B 1 270 ? -16.234 11.781 -2.207 1 91.94 270 ILE B N 1
ATOM 7480 C CA . ILE B 1 270 ? -15.969 10.828 -1.13 1 91.94 270 ILE B CA 1
ATOM 7481 C C . ILE B 1 270 ? -14.516 10.977 -0.667 1 91.94 270 ILE B C 1
ATOM 7483 O O . ILE B 1 270 ? -13.594 10.953 -1.484 1 91.94 270 ILE B O 1
ATOM 7487 N N . TYR B 1 271 ? -14.328 11.203 0.58 1 89.12 271 TYR B N 1
ATOM 7488 C CA . TYR B 1 271 ? -13 11.289 1.184 1 89.12 271 TYR B CA 1
ATOM 7489 C C . TYR B 1 271 ? -12.891 10.367 2.393 1 89.12 271 TYR B C 1
ATOM 7491 O O . TYR B 1 271 ? -13.688 10.461 3.328 1 89.12 271 TYR B O 1
ATOM 7499 N N . THR B 1 272 ? -11.953 9.414 2.375 1 90 272 THR B N 1
ATOM 7500 C CA . THR B 1 272 ? -11.734 8.508 3.498 1 90 272 THR B CA 1
ATOM 7501 C C . THR B 1 272 ? -10.266 8.508 3.912 1 90 272 THR B C 1
ATOM 7503 O O . THR B 1 272 ? -9.398 8.891 3.129 1 90 272 THR B O 1
ATOM 7506 N N . GLY B 1 273 ? -10.07 8.203 5.152 1 87.5 273 GLY B N 1
ATOM 7507 C CA . GLY B 1 273 ? -8.711 8.195 5.68 1 87.5 273 GLY B CA 1
ATOM 7508 C C . GLY B 1 273 ? -8.531 7.215 6.824 1 87.5 273 GLY B C 1
ATOM 7509 O O . GLY B 1 273 ? -9.508 6.746 7.41 1 87.5 273 GLY B O 1
ATOM 7510 N N . TYR B 1 274 ? -7.352 6.855 7.055 1 88 274 TYR B N 1
ATOM 7511 C CA . TYR B 1 274 ? -6.941 5.938 8.109 1 88 274 TYR B CA 1
ATOM 7512 C C . TYR B 1 274 ? -5.629 6.387 8.742 1 88 274 TYR B C 1
ATOM 7514 O O . TYR B 1 274 ? -4.742 6.898 8.055 1 88 274 TYR B O 1
ATOM 7522 N N . LYS B 1 275 ? -5.586 6.312 10.094 1 83 275 LYS B N 1
ATOM 7523 C CA . LYS B 1 275 ? -4.43 6.609 10.93 1 83 275 LYS B CA 1
ATOM 7524 C C . LYS B 1 275 ? -4.004 8.07 10.789 1 83 275 LYS B C 1
ATOM 7526 O O . LYS B 1 275 ? -4.777 8.984 11.078 1 83 275 LYS B O 1
ATOM 7531 N N . TRP B 1 276 ? -2.855 8.391 10.234 1 76.56 276 TRP B N 1
ATOM 7532 C CA . TRP B 1 276 ? -2.25 9.719 10.266 1 76.56 276 TRP B CA 1
ATOM 7533 C C . TRP B 1 276 ? -2.848 10.609 9.18 1 76.56 276 TRP B C 1
ATOM 7535 O O . TRP B 1 276 ? -2.424 11.758 9.008 1 76.56 276 TRP B O 1
ATOM 7545 N N . SER B 1 277 ? -3.922 10.086 8.633 1 79.88 277 SER B N 1
ATOM 7546 C CA . SER B 1 277 ? -4.598 10.922 7.641 1 79.88 277 SER B CA 1
ATOM 7547 C C . SER B 1 277 ? -5.539 11.922 8.305 1 79.88 277 SER B C 1
ATOM 7549 O O . SER B 1 277 ? -6.199 11.594 9.297 1 79.88 277 SER B O 1
ATOM 7551 N N . LYS B 1 278 ? -5.574 13.109 7.715 1 79 278 LYS B N 1
ATOM 7552 C CA . LYS B 1 278 ? -6.379 14.172 8.297 1 79 278 LYS B CA 1
ATOM 7553 C C . LYS B 1 278 ? -7.66 14.398 7.5 1 79 278 LYS B C 1
ATOM 7555 O O . LYS B 1 278 ? -7.652 14.328 6.27 1 79 278 LYS B O 1
ATOM 7560 N N . GLY B 1 279 ? -8.695 14.602 8.234 1 81.06 279 GLY B N 1
ATOM 7561 C CA . GLY B 1 279 ? -9.953 14.953 7.59 1 81.06 279 GLY B CA 1
ATOM 7562 C C . GLY B 1 279 ? -10.039 16.422 7.219 1 81.06 279 GLY B C 1
ATOM 7563 O O . GLY B 1 279 ? -9.031 17.125 7.23 1 81.06 279 GLY B O 1
ATOM 7564 N N . THR B 1 280 ? -11.234 16.797 6.891 1 83.44 280 THR B N 1
ATOM 7565 C CA . THR B 1 280 ? -11.461 18.172 6.48 1 83.44 280 THR B CA 1
ATOM 7566 C C . THR B 1 280 ? -11.719 19.062 7.695 1 83.44 280 THR B C 1
ATOM 7568 O O . THR B 1 280 ? -12.453 18.688 8.609 1 83.44 280 THR B O 1
ATOM 7571 N N . GLU B 1 281 ? -11.109 20.203 7.707 1 82.69 281 GLU B N 1
ATOM 7572 C CA . GLU B 1 281 ? -11.305 21.172 8.781 1 82.69 281 GLU B CA 1
ATOM 7573 C C . GLU B 1 281 ? -12.539 22.031 8.539 1 82.69 281 GLU B C 1
ATOM 7575 O O . GLU B 1 281 ? -12.828 22.406 7.395 1 82.69 281 GLU B O 1
ATOM 7580 N N . HIS B 1 282 ? -13.227 22.234 9.609 1 90.06 282 HIS B N 1
ATOM 7581 C CA . HIS B 1 282 ? -14.367 23.141 9.562 1 90.06 282 HIS B CA 1
ATOM 7582 C C . HIS B 1 282 ? -14.281 24.188 10.664 1 90.06 282 HIS B C 1
ATOM 7584 O O . HIS B 1 282 ? -14.32 23.844 11.852 1 90.06 282 HIS B O 1
ATOM 7590 N N . VAL B 1 283 ? -14.172 25.438 10.242 1 88.69 283 VAL B N 1
ATOM 7591 C CA . VAL B 1 283 ? -14.055 26.531 11.195 1 88.69 283 VAL B CA 1
ATOM 7592 C C . VAL B 1 283 ? -14.953 27.703 10.773 1 88.69 283 VAL B C 1
ATOM 7594 O O . VAL B 1 283 ? -14.859 28.188 9.641 1 88.69 283 VAL B O 1
ATOM 7597 N N . PHE B 1 284 ? -15.82 28.094 11.594 1 93.56 284 PHE B N 1
ATOM 7598 C CA . PHE B 1 284 ? -16.531 29.375 11.477 1 93.56 284 PHE B CA 1
ATOM 7599 C C . PHE B 1 284 ? -16.109 30.328 12.594 1 93.56 284 PHE B C 1
ATOM 7601 O O . PHE B 1 284 ? -15.094 31.016 12.484 1 93.56 284 PHE B O 1
ATOM 7608 N N . LEU B 1 285 ? -16.594 30.219 13.773 1 94.44 285 LEU B N 1
ATOM 7609 C CA . LEU B 1 285 ? -16.062 30.859 14.969 1 94.44 285 LEU B CA 1
ATOM 7610 C C . LEU B 1 285 ? -15.477 29.812 15.922 1 94.44 285 LEU B C 1
ATOM 7612 O O . LEU B 1 285 ? -14.609 30.141 16.734 1 94.44 285 LEU B O 1
ATOM 7616 N N . PHE B 1 286 ? -16.078 28.703 15.805 1 95.31 286 PHE B N 1
ATOM 7617 C CA . PHE B 1 286 ? -15.562 27.531 16.5 1 95.31 286 PHE B CA 1
ATOM 7618 C C . PHE B 1 286 ? -15.047 26.484 15.516 1 95.31 286 PHE B C 1
ATOM 7620 O O . PHE B 1 286 ? -15.594 26.328 14.43 1 95.31 286 PHE B O 1
ATOM 7627 N N . ASN B 1 287 ? -13.93 25.828 15.859 1 92.69 287 ASN B N 1
ATOM 7628 C CA . ASN B 1 287 ? -13.43 24.703 15.062 1 92.69 287 ASN B CA 1
ATOM 7629 C C . ASN B 1 287 ? -14.18 23.406 15.391 1 92.69 287 ASN B C 1
ATOM 7631 O O . ASN B 1 287 ? -13.867 22.75 16.375 1 92.69 287 ASN B O 1
ATOM 7635 N N . THR B 1 288 ? -15.047 23.078 14.5 1 93.44 288 THR B N 1
ATOM 7636 C CA . THR B 1 288 ? -15.914 21.938 14.805 1 93.44 288 THR B CA 1
ATOM 7637 C C . THR B 1 288 ? -15.375 20.656 14.18 1 93.44 288 THR B C 1
ATOM 7639 O O . THR B 1 288 ? -15.883 19.578 14.453 1 93.44 288 THR B O 1
ATOM 7642 N N . SER B 1 289 ? -14.516 20.797 13.375 1 88.12 289 SER B N 1
ATOM 7643 C CA . SER B 1 289 ? -13.773 19.656 12.836 1 88.12 289 SER B CA 1
ATOM 7644 C C . SER B 1 289 ? -12.305 19.984 12.641 1 88.12 289 SER B C 1
ATOM 7646 O O . SER B 1 289 ? -11.961 20.859 11.836 1 88.12 289 SER B O 1
ATOM 7648 N N . ASN B 1 290 ? -11.523 19.297 13.391 1 70.69 290 ASN B N 1
ATOM 7649 C CA . ASN B 1 290 ? -10.102 19.609 13.359 1 70.69 290 ASN B CA 1
ATOM 7650 C C . ASN B 1 290 ? -9.336 18.625 12.477 1 70.69 290 ASN B C 1
ATOM 7652 O O . ASN B 1 290 ? -9.344 17.422 12.719 1 70.69 290 ASN B O 1
ATOM 7656 N N . ALA B 1 291 ? -8.656 19.078 11.445 1 59.38 291 ALA B N 1
ATOM 7657 C CA . ALA B 1 291 ? -7.852 18.25 10.547 1 59.38 291 ALA B CA 1
ATOM 7658 C C . ALA B 1 291 ? -6.566 17.797 11.227 1 59.38 291 ALA B C 1
ATOM 7660 O O . ALA B 1 291 ? -6.121 16.656 11.023 1 59.38 291 ALA B O 1
ATOM 7661 N N . ASP B 1 292 ? -5.797 18.656 11.906 1 53.5 292 ASP B N 1
ATOM 7662 C CA . ASP B 1 292 ? -4.438 18.438 12.383 1 53.5 292 ASP B CA 1
ATOM 7663 C C . ASP B 1 292 ? -4.418 17.422 13.531 1 53.5 292 ASP B C 1
ATOM 7665 O O . ASP B 1 292 ? -3.51 16.594 13.617 1 53.5 292 ASP B O 1
ATOM 7669 N N . ASP B 1 293 ? -5.211 17.797 14.445 1 54.72 293 ASP B N 1
ATOM 7670 C CA . ASP B 1 293 ? -5.094 17 15.664 1 54.72 293 ASP B CA 1
ATOM 7671 C C . ASP B 1 293 ? -5.879 15.688 15.539 1 54.72 293 ASP B C 1
ATOM 7673 O O . ASP B 1 293 ? -5.812 14.836 16.422 1 54.72 293 ASP B O 1
ATOM 7677 N N . ASN B 1 294 ? -6.551 15.531 14.398 1 58.16 294 ASN B N 1
ATOM 7678 C CA . ASN B 1 294 ? -7.422 14.367 14.445 1 58.16 294 ASN B CA 1
ATOM 7679 C C . ASN B 1 294 ? -7.078 13.367 13.344 1 58.16 294 ASN B C 1
ATOM 7681 O O . ASN B 1 294 ? -7.688 13.383 12.273 1 58.16 294 ASN B O 1
ATOM 7685 N N . ASP B 1 295 ? -6.035 12.68 13.711 1 69.56 295 ASP B N 1
ATOM 7686 C CA . ASP B 1 295 ? -5.738 11.508 12.898 1 69.56 295 ASP B CA 1
ATOM 7687 C C . ASP B 1 295 ? -6.988 10.656 12.688 1 69.56 295 ASP B C 1
ATOM 7689 O O . ASP B 1 295 ? -7.922 10.711 13.492 1 69.56 295 ASP B O 1
ATOM 7693 N N . ALA B 1 296 ? -7.117 10.219 11.461 1 78.12 296 ALA B N 1
ATOM 7694 C CA . ALA B 1 296 ? -8.258 9.367 11.117 1 78.12 296 ALA B CA 1
ATOM 7695 C C . ALA B 1 296 ? -8.414 8.234 12.125 1 78.12 296 ALA B C 1
ATOM 7697 O O . ALA B 1 296 ? -9.484 7.633 12.234 1 78.12 296 ALA B O 1
ATOM 7698 N N . ASN B 1 297 ? -7.246 8.039 12.891 1 81.19 297 ASN B N 1
ATOM 7699 C CA . ASN B 1 297 ? -7.27 6.898 13.805 1 81.19 297 ASN B CA 1
ATOM 7700 C C . ASN B 1 297 ? -7.852 5.656 13.133 1 81.19 297 ASN B C 1
ATOM 7702 O O . ASN B 1 297 ? -7.328 5.188 12.125 1 81.19 297 ASN B O 1
ATOM 7706 N N . ALA B 1 298 ? -9.102 5.297 13.562 1 84 298 ALA B N 1
ATOM 7707 C CA . ALA B 1 298 ? -9.703 4.102 12.977 1 84 298 ALA B CA 1
ATOM 7708 C C . ALA B 1 298 ? -10.297 4.402 11.602 1 84 298 ALA B C 1
ATOM 7710 O O . ALA B 1 298 ? -10.555 3.486 10.82 1 84 298 ALA B O 1
ATOM 7711 N N . GLY B 1 299 ? -10.555 5.695 11.445 1 88.62 299 GLY B N 1
ATOM 7712 C CA . GLY B 1 299 ? -10.945 6.02 10.078 1 88.62 299 GLY B CA 1
ATOM 7713 C C . GLY B 1 299 ? -12.164 6.914 10.008 1 88.62 299 GLY B C 1
ATOM 7714 O O . GLY B 1 299 ? -12.82 7.168 11.023 1 88.62 299 GLY B O 1
ATOM 7715 N N . PHE B 1 300 ? -12.406 7.457 8.844 1 91.44 300 PHE B N 1
ATOM 7716 C CA . PHE B 1 300 ? -13.594 8.242 8.539 1 91.44 300 PHE B CA 1
ATOM 7717 C C . PHE B 1 300 ? -13.969 8.109 7.066 1 91.44 300 PHE B C 1
ATOM 7719 O O . PHE B 1 300 ? -13.156 7.668 6.25 1 91.44 300 PHE B O 1
ATOM 7726 N N . THR B 1 301 ? -15.227 8.477 6.777 1 92.94 301 THR B N 1
ATOM 7727 C CA . THR B 1 301 ? -15.727 8.664 5.418 1 92.94 301 THR B CA 1
ATOM 7728 C C . THR B 1 301 ? -16.516 9.969 5.301 1 92.94 301 THR B C 1
ATOM 7730 O O . THR B 1 301 ? -17.609 10.086 5.852 1 92.94 301 THR B O 1
ATOM 7733 N N . GLU B 1 302 ? -15.953 10.867 4.551 1 93.5 302 GLU B N 1
ATOM 7734 C CA . GLU B 1 302 ? -16.609 12.156 4.332 1 93.5 302 GLU B CA 1
ATOM 7735 C C . GLU B 1 302 ? -17.328 12.18 2.994 1 93.5 302 GLU B C 1
ATOM 7737 O O . GLU B 1 302 ? -16.766 11.828 1.961 1 93.5 302 GLU B O 1
ATOM 7742 N N . LEU B 1 303 ? -18.562 12.516 3.061 1 95.19 303 LEU B N 1
ATOM 7743 C CA . LEU B 1 303 ? -19.344 12.812 1.862 1 95.19 303 LEU B CA 1
ATOM 7744 C C . LEU B 1 303 ? -19.594 14.312 1.734 1 95.19 303 LEU B C 1
ATOM 7746 O O . LEU B 1 303 ? -20.062 14.953 2.682 1 95.19 303 LEU B O 1
ATOM 7750 N N . SER B 1 304 ? -19.266 14.836 0.645 1 93.56 304 SER B N 1
ATOM 7751 C CA . SER B 1 304 ? -19.484 16.266 0.398 1 93.56 304 SER B CA 1
ATOM 7752 C C . SER B 1 304 ? -20.109 16.484 -0.974 1 93.56 304 SER B C 1
ATOM 7754 O O . SER B 1 304 ? -20.156 15.578 -1.801 1 93.56 304 SER B O 1
ATOM 7756 N N . LEU B 1 305 ? -20.578 17.672 -1.166 1 91.12 305 LEU B N 1
ATOM 7757 C CA . LEU B 1 305 ? -21.234 17.969 -2.43 1 91.12 305 LEU B CA 1
ATOM 7758 C C . LEU B 1 305 ? -20.219 18.156 -3.547 1 91.12 305 LEU B C 1
ATOM 7760 O O . LEU B 1 305 ? -19.156 18.75 -3.33 1 91.12 305 LEU B O 1
ATOM 7764 N N . GLY B 1 306 ? -20.594 17.594 -4.676 1 87.06 306 GLY B N 1
ATOM 7765 C CA . GLY B 1 306 ? -19.812 17.875 -5.867 1 87.06 306 GLY B CA 1
ATOM 7766 C C . GLY B 1 306 ? -20.047 19.25 -6.434 1 87.06 306 GLY B C 1
ATOM 7767 O O . GLY B 1 306 ? -20.906 19.984 -5.945 1 87.06 306 GLY B O 1
ATOM 7768 N N . GLU B 1 307 ? -19.375 19.562 -7.453 1 80.75 307 GLU B N 1
ATOM 7769 C CA . GLU B 1 307 ? -19.391 20.906 -8.031 1 80.75 307 GLU B CA 1
ATOM 7770 C C . GLU B 1 307 ? -20.781 21.281 -8.539 1 80.75 307 GLU B C 1
ATOM 7772 O O . GLU B 1 307 ? -21.188 22.438 -8.43 1 80.75 307 GLU B O 1
ATOM 7777 N N . LYS B 1 308 ? -21.516 20.312 -9.039 1 84.12 308 LYS B N 1
ATOM 7778 C CA . LYS B 1 308 ? -22.812 20.594 -9.648 1 84.12 308 LYS B CA 1
ATOM 7779 C C . LYS B 1 308 ? -23.875 20.859 -8.578 1 84.12 308 LYS B C 1
ATOM 7781 O O . LYS B 1 308 ? -24.922 21.438 -8.875 1 84.12 308 LYS B O 1
ATOM 7786 N N . LEU B 1 309 ? -23.547 20.484 -7.41 1 88.88 309 LEU B N 1
ATOM 7787 C CA . LEU B 1 309 ? -24.547 20.641 -6.355 1 88.88 309 LEU B CA 1
ATOM 7788 C C . LEU B 1 309 ? -24.094 21.688 -5.336 1 88.88 309 LEU B C 1
ATOM 7790 O O . LEU B 1 309 ? -24.844 22.016 -4.406 1 88.88 309 LEU B O 1
ATOM 7794 N N . SER B 1 310 ? -22.922 22.203 -5.461 1 87.12 310 SER B N 1
ATOM 7795 C CA . SER B 1 310 ? -22.359 23.109 -4.461 1 87.12 310 SER B CA 1
ATOM 7796 C C . SER B 1 310 ? -22.844 24.531 -4.676 1 87.12 310 SER B C 1
ATOM 7798 O O . SER B 1 310 ? -22.422 25.453 -3.967 1 87.12 310 SER B O 1
ATOM 7800 N N . SER B 1 311 ? -23.734 24.703 -5.691 1 85.62 311 SER B N 1
ATOM 7801 C CA . SER B 1 311 ? -24.297 26.031 -5.922 1 85.62 311 SER B CA 1
ATOM 7802 C C . SER B 1 311 ? -25.734 25.953 -6.422 1 85.62 311 SER B C 1
ATOM 7804 O O . SER B 1 311 ? -26.125 24.953 -7.047 1 85.62 311 SER B O 1
ATOM 7806 N N . ILE B 1 312 ? -26.547 26.844 -5.918 1 87.5 312 ILE B N 1
ATOM 7807 C CA . ILE B 1 312 ? -27.891 27.047 -6.449 1 87.5 312 ILE B CA 1
ATOM 7808 C C . ILE B 1 312 ? -27.953 28.375 -7.184 1 87.5 312 ILE B C 1
ATOM 7810 O O . ILE B 1 312 ? -28.047 29.438 -6.555 1 87.5 312 ILE B O 1
ATOM 7814 N N . GLY B 1 313 ? -27.984 28.234 -8.477 1 80.12 313 GLY B N 1
ATOM 7815 C CA . GLY B 1 313 ? -27.844 29.469 -9.25 1 80.12 313 GLY B CA 1
ATOM 7816 C C . GLY B 1 313 ? -26.484 30.141 -9.055 1 80.12 313 GLY B C 1
ATOM 7817 O O . GLY B 1 313 ? -25.5 29.484 -8.766 1 80.12 313 GLY B O 1
ATOM 7818 N N . ASP B 1 314 ? -26.422 31.406 -9.312 1 80.75 314 ASP B N 1
ATOM 7819 C CA . ASP B 1 314 ? -25.156 32.156 -9.25 1 80.75 314 ASP B CA 1
ATOM 7820 C C . ASP B 1 314 ? -25.016 32.875 -7.914 1 80.75 314 ASP B C 1
ATOM 7822 O O . ASP B 1 314 ? -23.953 33.406 -7.613 1 80.75 314 ASP B O 1
ATOM 7826 N N . ARG B 1 315 ? -25.969 32.75 -7.051 1 86.12 315 ARG B N 1
ATOM 7827 C CA . ARG B 1 315 ? -25.953 33.625 -5.883 1 86.12 315 ARG B CA 1
ATOM 7828 C C . ARG B 1 315 ? -25.812 32.812 -4.598 1 86.12 315 ARG B C 1
ATOM 7830 O O . ARG B 1 315 ? -25.531 33.375 -3.533 1 86.12 315 ARG B O 1
ATOM 7837 N N . VAL B 1 316 ? -26.094 31.5 -4.652 1 91.19 316 VAL B N 1
ATOM 7838 C CA . VAL B 1 316 ? -26.078 30.703 -3.426 1 91.19 316 VAL B CA 1
ATOM 7839 C C . VAL B 1 316 ? -25.016 29.609 -3.529 1 91.19 316 VAL B C 1
ATOM 7841 O O . VAL B 1 316 ? -25.031 28.812 -4.477 1 91.19 316 VAL B O 1
ATOM 7844 N N . SER B 1 317 ? -24.094 29.641 -2.674 1 91.75 317 SER B N 1
ATOM 7845 C CA . SER B 1 317 ? -23.125 28.562 -2.568 1 91.75 317 SER B CA 1
ATOM 7846 C C . SER B 1 317 ? -23.438 27.641 -1.399 1 91.75 317 SER B C 1
ATOM 7848 O O . SER B 1 317 ? -23.969 28.078 -0.376 1 91.75 317 SER B O 1
ATOM 7850 N N . LEU B 1 318 ? -23.172 26.328 -1.575 1 92.19 318 LEU B N 1
ATOM 7851 C CA . LEU B 1 318 ? -23.438 25.312 -0.57 1 92.19 318 LEU B CA 1
ATOM 7852 C C . LEU B 1 318 ? -22.188 24.5 -0.268 1 92.19 318 LEU B C 1
ATOM 7854 O O . LEU B 1 318 ? -21.516 24.016 -1.186 1 92.19 318 LEU B O 1
ATOM 7858 N N . ASP B 1 319 ? -21.844 24.453 0.941 1 92 319 ASP B N 1
ATOM 7859 C CA . ASP B 1 319 ? -20.812 23.547 1.448 1 92 319 ASP B CA 1
ATOM 7860 C C . ASP B 1 319 ? -21.375 22.594 2.494 1 92 319 ASP B C 1
ATOM 7862 O O . ASP B 1 319 ? -21.672 23 3.621 1 92 319 ASP B O 1
ATOM 7866 N N . VAL B 1 320 ? -21.547 21.391 2.084 1 95.19 320 VAL B N 1
ATOM 7867 C CA . VAL B 1 320 ? -22.188 20.391 2.926 1 95.19 320 VAL B CA 1
ATOM 7868 C C . VAL B 1 320 ? -21.266 19.188 3.076 1 95.19 320 VAL B C 1
ATOM 7870 O O . VAL B 1 320 ? -20.75 18.672 2.086 1 95.19 320 VAL B O 1
ATOM 7873 N N . VAL B 1 321 ? -21.047 18.766 4.293 1 95.31 321 VAL B N 1
ATOM 7874 C CA . VAL B 1 321 ? -20.25 17.562 4.562 1 95.31 321 VAL B CA 1
ATOM 7875 C C . VAL B 1 321 ? -20.953 16.703 5.617 1 95.31 321 VAL B C 1
ATOM 7877 O O . VAL B 1 321 ? -21.5 17.234 6.594 1 95.31 321 VAL B O 1
ATOM 7880 N N . VAL B 1 322 ? -21.094 15.484 5.387 1 96.44 322 VAL B N 1
ATOM 7881 C CA . VAL B 1 322 ? -21.484 14.477 6.367 1 96.44 322 VAL B CA 1
ATOM 7882 C C . VAL B 1 322 ? -20.375 13.422 6.484 1 96.44 322 VAL B C 1
ATOM 7884 O O . VAL B 1 322 ? -19.984 12.82 5.488 1 96.44 322 VAL B O 1
ATOM 7887 N N . ALA B 1 323 ? -19.938 13.164 7.695 1 94.62 323 ALA B N 1
ATOM 7888 C CA . ALA B 1 323 ? -18.766 12.32 7.84 1 94.62 323 ALA B CA 1
ATOM 7889 C C . ALA B 1 323 ? -18.953 11.289 8.945 1 94.62 323 ALA B C 1
ATOM 7891 O O . ALA B 1 323 ? -18.516 11.492 10.078 1 94.62 323 ALA B O 1
ATOM 7892 N N . PRO B 1 324 ? -19.531 10.195 8.594 1 94.44 324 PRO B N 1
ATOM 7893 C CA . PRO B 1 324 ? -19.453 9.094 9.555 1 94.44 324 PRO B CA 1
ATOM 7894 C C . PRO B 1 324 ? -18.016 8.664 9.836 1 94.44 324 PRO B C 1
ATOM 7896 O O . PRO B 1 324 ? -17.172 8.664 8.93 1 94.44 324 PRO B O 1
ATOM 7899 N N . ASN B 1 325 ? -17.734 8.312 11.117 1 91.94 325 ASN B N 1
ATOM 7900 C CA . ASN B 1 325 ? -16.344 8.055 11.438 1 91.94 325 ASN B CA 1
ATOM 7901 C C . ASN B 1 325 ? -16.188 7.219 12.711 1 91.94 325 ASN B C 1
ATOM 7903 O O . ASN B 1 325 ? -17.172 6.961 13.398 1 91.94 325 ASN B O 1
ATOM 7907 N N . LYS B 1 326 ? -15.039 6.793 12.977 1 90.56 326 LYS B N 1
ATOM 7908 C CA . LYS B 1 326 ? -14.625 6.125 14.211 1 90.56 326 LYS B CA 1
ATOM 7909 C C . LYS B 1 326 ? -13.32 6.699 14.734 1 90.56 326 LYS B C 1
ATOM 7911 O O . LYS B 1 326 ? -12.461 5.957 15.219 1 90.56 326 LYS B O 1
ATOM 7916 N N . ARG B 1 327 ? -13.258 7.875 14.656 1 87.75 327 ARG B N 1
ATOM 7917 C CA . ARG B 1 327 ? -12.023 8.578 14.984 1 87.75 327 ARG B CA 1
ATOM 7918 C C . ARG B 1 327 ? -11.742 8.516 16.484 1 87.75 327 ARG B C 1
ATOM 7920 O O . ARG B 1 327 ? -10.578 8.539 16.906 1 87.75 327 ARG B O 1
ATOM 7927 N N . LEU B 1 328 ? -12.766 8.422 17.25 1 87.5 328 LEU B N 1
ATOM 7928 C CA . LEU B 1 328 ? -12.594 8.438 18.703 1 87.5 328 LEU B CA 1
ATOM 7929 C C . LEU B 1 328 ? -12.758 7.043 19.281 1 87.5 328 LEU B C 1
ATOM 7931 O O . LEU B 1 328 ? -13.008 6.895 20.484 1 87.5 328 LEU B O 1
ATOM 7935 N N . GLY B 1 329 ? -12.734 6.066 18.422 1 84.31 329 GLY B N 1
ATOM 7936 C CA . GLY B 1 329 ? -12.789 4.688 18.875 1 84.31 329 GLY B CA 1
ATOM 7937 C C . GLY B 1 329 ? -14.172 4.074 18.766 1 84.31 329 GLY B C 1
ATOM 7938 O O . GLY B 1 329 ? -14.312 2.852 18.812 1 84.31 329 GLY B O 1
ATOM 7939 N N . THR B 1 330 ? -15.133 4.965 18.734 1 89.75 330 THR B N 1
ATOM 7940 C CA . THR B 1 330 ? -16.5 4.512 18.531 1 89.75 330 THR B CA 1
ATOM 7941 C C . THR B 1 330 ? -17.141 5.223 17.344 1 89.75 330 THR B C 1
ATOM 7943 O O . THR B 1 330 ? -16.516 6.078 16.719 1 89.75 330 THR B O 1
ATOM 7946 N N . ASP B 1 331 ? -18.375 4.816 17.125 1 91.88 331 ASP B N 1
ATOM 7947 C CA . ASP B 1 331 ? -19.031 5.367 15.945 1 91.88 331 ASP B CA 1
ATOM 7948 C C . ASP B 1 331 ? -19.484 6.805 16.188 1 91.88 331 ASP B C 1
ATOM 7950 O O . ASP B 1 331 ? -19.922 7.145 17.297 1 91.88 331 ASP B O 1
ATOM 7954 N N . GLY B 1 332 ? -19.328 7.578 15.211 1 94.06 332 GLY B N 1
ATOM 7955 C CA . GLY B 1 332 ? -19.766 8.961 15.297 1 94.06 332 GLY B CA 1
ATOM 7956 C C . GLY B 1 332 ? -19.922 9.625 13.945 1 94.06 332 GLY B C 1
ATOM 7957 O O . GLY B 1 332 ? -19.781 8.977 12.906 1 94.06 332 GLY B O 1
ATOM 7958 N N . VAL B 1 333 ? -20.375 10.875 14.031 1 94.75 333 VAL B N 1
ATOM 7959 C CA . VAL B 1 333 ? -20.562 11.656 12.812 1 94.75 333 VAL B CA 1
ATOM 7960 C C . VAL B 1 333 ? -20.219 13.125 13.07 1 94.75 333 VAL B C 1
ATOM 7962 O O . VAL B 1 333 ? -20.531 13.664 14.133 1 94.75 333 VAL B O 1
ATOM 7965 N N . TYR B 1 334 ? -19.422 13.727 12.273 1 95 334 TYR B N 1
ATOM 7966 C CA . TYR B 1 334 ? -19.359 15.188 12.203 1 95 334 TYR B CA 1
ATOM 7967 C C . TYR B 1 334 ? -19.906 15.688 10.867 1 95 334 TYR B C 1
ATOM 7969 O O . TYR B 1 334 ? -19.797 14.992 9.852 1 95 334 TYR B O 1
ATOM 7977 N N . SER B 1 335 ? -20.531 16.797 10.906 1 96.31 335 SER B N 1
ATOM 7978 C CA . SER B 1 335 ? -21.172 17.328 9.711 1 96.31 335 SER B CA 1
ATOM 7979 C C . SER B 1 335 ? -21.344 18.828 9.797 1 96.31 335 SER B C 1
ATOM 7981 O O . SER B 1 335 ? -21.312 19.406 10.891 1 96.31 335 SER B O 1
ATOM 7983 N N . TRP B 1 336 ? -21.453 19.406 8.664 1 97.19 336 TRP B N 1
ATOM 7984 C CA . TRP B 1 336 ? -21.812 20.812 8.633 1 97.19 336 TRP B CA 1
ATOM 7985 C C . TRP B 1 336 ? -22.531 21.172 7.34 1 97.19 336 TRP B C 1
ATOM 7987 O O . TRP B 1 336 ? -22.516 20.391 6.379 1 97.19 336 TRP B O 1
ATOM 7997 N N . PHE B 1 337 ? -23.297 22.141 7.391 1 97.62 337 PHE B N 1
ATOM 7998 C CA . PHE B 1 337 ? -24 22.812 6.289 1 97.62 337 PHE B CA 1
ATOM 7999 C C . PHE B 1 337 ? -23.734 24.312 6.305 1 97.62 337 PHE B C 1
ATOM 8001 O O . PHE B 1 337 ? -24.156 25.016 7.227 1 97.62 337 PHE B O 1
ATOM 8008 N N . THR B 1 338 ? -23.047 24.828 5.379 1 95.88 338 THR B N 1
ATOM 8009 C CA . THR B 1 338 ? -22.75 26.25 5.25 1 95.88 338 THR B CA 1
ATOM 8010 C C . THR B 1 338 ? -23.281 26.797 3.924 1 95.88 338 THR B C 1
ATOM 8012 O O . THR B 1 338 ? -23 26.219 2.863 1 95.88 338 THR B O 1
ATOM 8015 N N . THR B 1 339 ? -24.047 27.766 3.977 1 96 339 THR B N 1
ATOM 8016 C CA . THR B 1 339 ? -24.562 28.406 2.77 1 96 339 THR B CA 1
ATOM 8017 C C . THR B 1 339 ? -24.266 29.906 2.795 1 96 339 THR B C 1
ATOM 8019 O O . THR B 1 339 ? -24.297 30.531 3.855 1 96 339 THR B O 1
ATOM 8022 N N . THR B 1 340 ? -23.859 30.422 1.714 1 92.88 340 THR B N 1
ATOM 8023 C CA . THR B 1 340 ? -23.578 31.844 1.564 1 92.88 340 THR B CA 1
ATOM 8024 C C . THR B 1 340 ? -24.406 32.438 0.431 1 92.88 340 THR B C 1
ATOM 8026 O O . THR B 1 340 ? -24.453 31.891 -0.671 1 92.88 340 THR B O 1
ATOM 8029 N N . TYR B 1 341 ? -25.109 33.531 0.746 1 94.06 341 TYR B N 1
ATOM 8030 C CA . TYR B 1 341 ? -25.922 34.25 -0.229 1 94.06 341 TYR B CA 1
ATOM 8031 C C . TYR B 1 341 ? -25.219 35.531 -0.694 1 94.06 341 TYR B C 1
ATOM 8033 O O . TYR B 1 341 ? -24.828 36.344 0.125 1 94.06 341 TYR B O 1
ATOM 8041 N N . ASP B 1 342 ? -25.047 35.719 -1.983 1 89.56 342 ASP B N 1
ATOM 8042 C CA . ASP B 1 342 ? -24.469 36.875 -2.639 1 89.56 342 ASP B CA 1
ATOM 8043 C C . ASP B 1 342 ? -23.047 37.156 -2.121 1 89.56 342 ASP B C 1
ATOM 8045 O O . ASP B 1 342 ? -22.672 38.312 -1.932 1 89.56 342 ASP B O 1
ATOM 8049 N N . ASP B 1 343 ? -22.422 36.062 -1.695 1 85.31 343 ASP B N 1
ATOM 8050 C CA . ASP B 1 343 ? -21.062 36.125 -1.17 1 85.31 343 ASP B CA 1
ATOM 8051 C C . ASP B 1 343 ? -20.984 37.094 0.002 1 85.31 343 ASP B C 1
ATOM 8053 O O . ASP B 1 343 ? -19.938 37.719 0.219 1 85.31 343 ASP B O 1
ATOM 8057 N N . ALA B 1 344 ? -22.109 37.375 0.744 1 90 344 ALA B N 1
ATOM 8058 C CA . ALA B 1 344 ? -22.109 38.375 1.786 1 90 344 ALA B CA 1
ATOM 8059 C C . ALA B 1 344 ? -22.766 37.875 3.059 1 90 344 ALA B C 1
ATOM 8061 O O . ALA B 1 344 ? -22.438 38.312 4.164 1 90 344 ALA B O 1
ATOM 8062 N N . TYR B 1 345 ? -23.75 37.094 2.869 1 95.06 345 TYR B N 1
ATOM 8063 C CA . TYR B 1 345 ? -24.484 36.562 4.02 1 95.06 345 TYR B CA 1
ATOM 8064 C C . TYR B 1 345 ? -24.312 35.062 4.156 1 95.06 345 TYR B C 1
ATOM 8066 O O . TYR B 1 345 ? -24.625 34.312 3.234 1 95.06 345 TYR B O 1
ATOM 8074 N N . THR B 1 346 ? -23.797 34.656 5.254 1 96.31 346 THR B N 1
ATOM 8075 C CA . THR B 1 346 ? -23.469 33.25 5.441 1 96.31 346 THR B CA 1
ATOM 8076 C C . THR B 1 346 ? -24.266 32.656 6.609 1 96.31 346 THR B C 1
ATOM 8078 O O . THR B 1 346 ? -24.422 33.312 7.645 1 96.31 346 THR B O 1
ATOM 8081 N N . LEU B 1 347 ? -24.859 31.516 6.426 1 97.69 347 LEU B N 1
ATOM 8082 C CA . LEU B 1 347 ? -25.422 30.672 7.469 1 97.69 347 LEU B CA 1
ATOM 8083 C C . LEU B 1 347 ? -24.594 29.391 7.633 1 97.69 347 LEU B C 1
ATOM 8085 O O . LEU B 1 347 ? -24.328 28.703 6.648 1 97.69 347 LEU B O 1
ATOM 8089 N N . ASP B 1 348 ? -24.141 29.172 8.82 1 98 348 ASP B N 1
ATOM 8090 C CA . ASP B 1 348 ? -23.328 28 9.109 1 98 348 ASP B CA 1
ATOM 8091 C C . ASP B 1 348 ? -23.969 27.125 10.188 1 98 348 ASP B C 1
ATOM 8093 O O . ASP B 1 348 ? -24.281 27.609 11.273 1 98 348 ASP B O 1
ATOM 8097 N N . LEU B 1 349 ? -24.203 25.922 9.852 1 98.06 349 LEU B N 1
ATOM 8098 C CA . LEU B 1 349 ? -24.719 24.922 10.789 1 98.06 349 LEU B CA 1
ATOM 8099 C C . LEU B 1 349 ? -23.766 23.75 10.914 1 98.06 349 LEU B C 1
ATOM 8101 O O . LEU B 1 349 ? -23.234 23.266 9.906 1 98.06 349 LEU B O 1
ATOM 8105 N N . ALA B 1 350 ? -23.469 23.328 12.094 1 97.88 350 ALA B N 1
ATOM 8106 C CA . ALA B 1 350 ? -22.641 22.156 12.312 1 97.88 350 ALA B CA 1
ATOM 8107 C C . ALA B 1 350 ? -23.266 21.219 13.344 1 97.88 350 ALA B C 1
ATOM 8109 O O . ALA B 1 350 ? -23.891 21.688 14.305 1 97.88 350 ALA B O 1
ATOM 8110 N N . PHE B 1 351 ? -23.172 19.984 13.07 1 97.81 351 PHE B N 1
ATOM 8111 C CA . PHE B 1 351 ? -23.688 18.953 13.961 1 97.81 351 PHE B CA 1
ATOM 8112 C C . PHE B 1 351 ? -22.656 17.828 14.125 1 97.81 351 PHE B C 1
ATOM 8114 O O . PHE B 1 351 ? -22.203 17.25 13.141 1 97.81 351 PHE B O 1
ATOM 8121 N N . ASN B 1 352 ? -22.297 17.516 15.367 1 97.12 352 ASN B N 1
ATOM 8122 C CA . ASN B 1 352 ? -21.406 16.422 15.703 1 97.12 352 ASN B CA 1
ATOM 8123 C C . ASN B 1 352 ? -22.031 15.477 16.734 1 97.12 352 ASN B C 1
ATOM 8125 O O . ASN B 1 352 ? -22.797 15.914 17.594 1 97.12 352 ASN B O 1
ATOM 8129 N N . SER B 1 353 ? -21.719 14.25 16.562 1 96.31 353 SER B N 1
ATOM 8130 C CA . SER B 1 353 ? -22.234 13.281 17.531 1 96.31 353 SER B CA 1
ATOM 8131 C C . SER B 1 353 ? -21.312 12.062 17.609 1 96.31 353 SER B C 1
ATOM 8133 O O . SER B 1 353 ? -20.672 11.688 16.625 1 96.31 353 SER B O 1
ATOM 8135 N N . VAL B 1 354 ? -21.203 11.477 18.828 1 95.38 354 VAL B N 1
ATOM 8136 C CA . VAL B 1 354 ? -20.438 10.25 19.031 1 95.38 354 VAL B CA 1
ATOM 8137 C C . VAL B 1 354 ? -21.156 9.375 20.062 1 95.38 354 VAL B C 1
ATOM 8139 O O . VAL B 1 354 ? -21.734 9.891 21.031 1 95.38 354 VAL B O 1
ATOM 8142 N N . THR B 1 355 ? -21.172 8.133 19.781 1 95.81 355 THR B N 1
ATOM 8143 C CA . THR B 1 355 ? -21.844 7.23 20.703 1 95.81 355 THR B CA 1
ATOM 8144 C C . THR B 1 355 ? -20.844 6.484 21.562 1 95.81 355 THR B C 1
ATOM 8146 O O . THR B 1 355 ? -19.672 6.379 21.219 1 95.81 355 THR B O 1
ATOM 8149 N N . GLU B 1 356 ? -21.328 6.031 22.688 1 91.5 356 GLU B N 1
ATOM 8150 C CA . GLU B 1 356 ? -20.516 5.191 23.562 1 91.5 356 GLU B CA 1
ATOM 8151 C C . GLU B 1 356 ? -20.875 3.715 23.391 1 91.5 356 GLU B C 1
ATOM 8153 O O . GLU B 1 356 ? -20.281 2.85 24.031 1 91.5 356 GLU B O 1
ATOM 8158 N N . GLU B 1 357 ? -21.734 3.584 22.484 1 92.38 357 GLU B N 1
ATOM 8159 C CA . GLU B 1 357 ? -22.203 2.219 22.25 1 92.38 357 GLU B CA 1
ATOM 8160 C C . GLU B 1 357 ? -21.266 1.48 21.297 1 92.38 357 GLU B C 1
ATOM 8162 O O . GLU B 1 357 ? -20.703 2.084 20.375 1 92.38 357 GLU B O 1
ATOM 8167 N N . GLU B 1 358 ? -21.172 0.184 21.531 1 87.12 358 GLU B N 1
ATOM 8168 C CA . GLU B 1 358 ? -20.344 -0.641 20.672 1 87.12 358 GLU B CA 1
ATOM 8169 C C . GLU B 1 358 ? -21.062 -0.973 19.359 1 87.12 358 GLU B C 1
ATOM 8171 O O . GLU B 1 358 ? -20.422 -1.124 18.312 1 87.12 358 GLU B O 1
ATOM 8176 N N . ARG B 1 359 ? -22.391 -1.118 19.469 1 90.56 359 ARG B N 1
ATOM 8177 C CA . ARG B 1 359 ? -23.188 -1.491 18.297 1 90.56 359 ARG B CA 1
ATOM 8178 C C . ARG B 1 359 ? -23.844 -0.269 17.672 1 90.56 359 ARG B C 1
ATOM 8180 O O . ARG B 1 359 ? -24.469 0.53 18.375 1 90.56 359 ARG B O 1
ATOM 8187 N N . LEU B 1 360 ? -23.734 -0.239 16.391 1 92 360 LEU B N 1
ATOM 8188 C CA . LEU B 1 360 ? -24.203 0.926 15.641 1 92 360 LEU B CA 1
ATOM 8189 C C . LEU B 1 360 ? -25.703 1.143 15.852 1 92 360 LEU B C 1
ATOM 8191 O O . LEU B 1 360 ? -26.156 2.279 16 1 92 360 LEU B O 1
ATOM 8195 N N . PHE B 1 361 ? -26.5 0.093 15.938 1 92.94 361 PHE B N 1
ATOM 8196 C CA . PHE B 1 361 ? -27.953 0.236 16 1 92.94 361 PHE B CA 1
ATOM 8197 C C . PHE B 1 361 ? -28.391 0.688 17.391 1 92.94 361 PHE B C 1
ATOM 8199 O O . PHE B 1 361 ? -29.531 1.091 17.578 1 92.94 361 PHE B O 1
ATOM 8206 N N . ASN B 1 362 ? -27.516 0.717 18.312 1 92.94 362 ASN B N 1
ATOM 8207 C CA . ASN B 1 362 ? -27.797 1.262 19.641 1 92.94 362 ASN B CA 1
ATOM 8208 C C . ASN B 1 362 ? -27.312 2.703 19.766 1 92.94 362 ASN B C 1
ATOM 8210 O O . ASN B 1 362 ? -27.25 3.246 20.875 1 92.94 362 ASN B O 1
ATOM 8214 N N . TYR B 1 363 ? -27.047 3.236 18.719 1 93.75 363 TYR B N 1
ATOM 8215 C CA . TYR B 1 363 ? -26.422 4.555 18.672 1 93.75 363 TYR B CA 1
ATOM 8216 C C . TYR B 1 363 ? -27.203 5.555 19.516 1 93.75 363 TYR B C 1
ATOM 8218 O O . TYR B 1 363 ? -26.609 6.363 20.234 1 93.75 363 TYR B O 1
ATOM 8226 N N . THR B 1 364 ? -28.531 5.492 19.562 1 92.69 364 THR B N 1
ATOM 8227 C CA . THR B 1 364 ? -29.375 6.535 20.141 1 92.69 364 THR B CA 1
ATOM 8228 C C . THR B 1 364 ? -29.516 6.328 21.656 1 92.69 364 THR B C 1
ATOM 8230 O O . THR B 1 364 ? -30.062 7.188 22.344 1 92.69 364 THR B O 1
ATOM 8233 N N . ARG B 1 365 ? -29.047 5.211 22.109 1 95.06 365 ARG B N 1
ATOM 8234 C CA . ARG B 1 365 ? -29.188 4.926 23.531 1 95.06 365 ARG B CA 1
ATOM 8235 C C . ARG B 1 365 ? -28.281 5.832 24.359 1 95.06 365 ARG B C 1
ATOM 8237 O O . ARG B 1 365 ? -28.75 6.484 25.297 1 95.06 365 ARG B O 1
ATOM 8244 N N . ASN B 1 366 ? -27.047 5.809 24.031 1 96.06 366 ASN B N 1
ATOM 8245 C CA . ASN B 1 366 ? -26.062 6.664 24.688 1 96.06 366 ASN B CA 1
ATOM 8246 C C . ASN B 1 366 ? -25.188 7.387 23.672 1 96.06 366 ASN B C 1
ATOM 8248 O O . ASN B 1 366 ? -24.391 6.758 22.969 1 96.06 366 ASN B O 1
ATOM 8252 N N . HIS B 1 367 ? -25.344 8.648 23.594 1 96.69 367 HIS B N 1
ATOM 8253 C CA . HIS B 1 367 ? -24.484 9.445 22.719 1 96.69 367 HIS B CA 1
ATOM 8254 C C . HIS B 1 367 ? -24.375 10.883 23.203 1 96.69 367 HIS B C 1
ATOM 8256 O O . HIS B 1 367 ? -25.188 11.328 24.031 1 96.69 367 HIS B O 1
ATOM 8262 N N . ARG B 1 368 ? -23.375 11.547 22.922 1 96.5 368 ARG B N 1
ATOM 8263 C CA . ARG B 1 368 ? -23.203 12.977 23.141 1 96.5 368 ARG B CA 1
ATOM 8264 C C . ARG B 1 368 ? -22.953 13.703 21.828 1 96.5 368 ARG B C 1
ATOM 8266 O O . ARG B 1 368 ? -22.547 13.094 20.844 1 96.5 368 ARG B O 1
ATOM 8273 N N . GLY B 1 369 ? -23.25 14.93 21.859 1 95.75 369 GLY B N 1
ATOM 8274 C CA . GLY B 1 369 ? -23.125 15.672 20.609 1 95.75 369 GLY B CA 1
ATOM 8275 C C . GLY B 1 369 ? -23.094 17.172 20.812 1 95.75 369 GLY B C 1
ATOM 8276 O O . GLY B 1 369 ? -23 17.656 21.938 1 95.75 369 GLY B O 1
ATOM 8277 N N . MET B 1 370 ? -22.969 17.844 19.719 1 96.44 370 MET B N 1
ATOM 8278 C CA . MET B 1 370 ? -22.953 19.297 19.703 1 96.44 370 MET B CA 1
ATOM 8279 C C . MET B 1 370 ? -23.656 19.844 18.469 1 96.44 370 MET B C 1
ATOM 8281 O O . MET B 1 370 ? -23.641 19.203 17.406 1 96.44 370 MET B O 1
ATOM 8285 N N . PHE B 1 371 ? -24.344 20.875 18.641 1 97.12 371 PHE B N 1
ATOM 8286 C CA . PHE B 1 371 ? -24.938 21.672 17.578 1 97.12 371 PHE B CA 1
ATOM 8287 C C . PHE B 1 371 ? -24.391 23.094 17.594 1 97.12 371 PHE B C 1
ATOM 8289 O O . PHE B 1 371 ? -24.281 23.703 18.656 1 97.12 371 PHE B O 1
ATOM 8296 N N . SER B 1 372 ? -23.984 23.547 16.469 1 97.75 372 SER B N 1
ATOM 8297 C CA . SER B 1 372 ? -23.516 24.938 16.359 1 97.75 372 SER B CA 1
ATOM 8298 C C . SER B 1 372 ? -24.234 25.656 15.219 1 97.75 372 SER B C 1
ATOM 8300 O O . SER B 1 372 ? -24.5 25.062 14.164 1 97.75 372 SER B O 1
ATOM 8302 N N . MET B 1 373 ? -24.609 26.875 15.453 1 97.94 373 MET B N 1
ATOM 8303 C CA . MET B 1 373 ? -25.219 27.75 14.445 1 97.94 373 MET B CA 1
ATOM 8304 C C . MET B 1 373 ? -24.484 29.078 14.367 1 97.94 373 MET B C 1
ATOM 8306 O O . MET B 1 373 ? -24.25 29.719 15.398 1 97.94 373 MET B O 1
ATOM 8310 N N . GLY B 1 374 ? -24.172 29.5 13.227 1 98.12 374 GLY B N 1
ATOM 8311 C CA . GLY B 1 374 ? -23.484 30.75 13 1 98.12 374 GLY B CA 1
ATOM 8312 C C . GLY B 1 374 ? -24.062 31.562 11.859 1 98.12 374 GLY B C 1
ATOM 8313 O O . GLY B 1 374 ? -24.594 30.984 10.898 1 98.12 374 GLY B O 1
ATOM 8314 N N . ILE B 1 375 ? -23.984 32.812 12.023 1 97.88 375 ILE B N 1
ATOM 8315 C CA . ILE B 1 375 ? -24.391 33.75 10.953 1 97.88 375 ILE B CA 1
ATOM 8316 C C . ILE B 1 375 ? -23.266 34.75 10.688 1 97.88 375 ILE B C 1
ATOM 8318 O O . ILE B 1 375 ? -22.578 35.156 11.617 1 97.88 375 ILE B O 1
ATOM 8322 N N . GLY B 1 376 ? -23.047 35 9.5 1 97.44 376 GLY B N 1
ATOM 8323 C CA . GLY B 1 376 ? -22.062 36 9.07 1 97.44 376 GLY B CA 1
ATOM 8324 C C . GLY B 1 376 ? -22.609 36.969 8.039 1 97.44 376 GLY B C 1
ATOM 8325 O O . GLY B 1 376 ? -23.484 36.625 7.254 1 97.44 376 GLY B O 1
ATOM 8326 N N . ALA B 1 377 ? -22.094 38.156 8.109 1 96.12 377 ALA B N 1
ATOM 8327 C CA . ALA B 1 377 ? -22.5 39.188 7.152 1 96.12 377 ALA B CA 1
ATOM 8328 C C . ALA B 1 377 ? -21.344 40.094 6.789 1 96.12 377 ALA B C 1
ATOM 8330 O O . ALA B 1 377 ? -20.531 40.438 7.645 1 96.12 377 ALA B O 1
ATOM 8331 N N . GLU B 1 378 ? -21.328 40.438 5.645 1 91.69 378 GLU B N 1
ATOM 8332 C CA . GLU B 1 378 ? -20.438 41.469 5.137 1 91.69 378 GLU B CA 1
ATOM 8333 C C . GLU B 1 378 ? -21.234 42.562 4.43 1 91.69 378 GLU B C 1
ATOM 8335 O O . GLU B 1 378 ? -21.141 42.719 3.209 1 91.69 378 GLU B O 1
ATOM 8340 N N . PRO B 1 379 ? -21.891 43.438 5.207 1 87.25 379 PRO B N 1
ATOM 8341 C CA . PRO B 1 379 ? -22.859 44.406 4.66 1 87.25 379 PRO B CA 1
ATOM 8342 C C . PRO B 1 379 ? -22.188 45.531 3.879 1 87.25 379 PRO B C 1
ATOM 8344 O O . PRO B 1 379 ? -22.844 46.156 3.037 1 87.25 379 PRO B O 1
ATOM 8347 N N . LEU B 1 380 ? -20.984 45.938 4.371 1 88.12 380 LEU B N 1
ATOM 8348 C CA . LEU B 1 380 ? -20.203 46.969 3.697 1 88.12 380 LEU B CA 1
ATOM 8349 C C . LEU B 1 380 ? -18.781 46.5 3.404 1 88.12 380 LEU B C 1
ATOM 8351 O O . LEU B 1 380 ? -18.297 45.562 4.043 1 88.12 380 LEU B O 1
ATOM 8355 N N . GLU B 1 381 ? -18.266 47.188 2.447 1 85.06 381 GLU B N 1
ATOM 8356 C CA . GLU B 1 381 ? -16.891 46.844 2.102 1 85.06 381 GLU B CA 1
ATOM 8357 C C . GLU B 1 381 ? -15.969 46.938 3.318 1 85.06 381 GLU B C 1
ATOM 8359 O O . GLU B 1 381 ? -15.93 47.969 3.996 1 85.06 381 GLU B O 1
ATOM 8364 N N . GLY B 1 382 ? -15.375 45.844 3.572 1 88.19 382 GLY B N 1
ATOM 8365 C CA . GLY B 1 382 ? -14.375 45.812 4.629 1 88.19 382 GLY B CA 1
ATOM 8366 C C . GLY B 1 382 ? -14.938 45.438 5.98 1 88.19 382 GLY B C 1
ATOM 8367 O O . GLY B 1 382 ? -14.195 45.188 6.934 1 88.19 382 GLY B O 1
ATOM 8368 N N . LEU B 1 383 ? -16.25 45.469 6.082 1 93.5 383 LEU B N 1
ATOM 8369 C CA . LEU B 1 383 ? -16.859 45.125 7.363 1 93.5 383 LEU B CA 1
ATOM 8370 C C . LEU B 1 383 ? -17.344 43.688 7.363 1 93.5 383 LEU B C 1
ATOM 8372 O O . LEU B 1 383 ? -18.094 43.281 6.469 1 93.5 383 LEU B O 1
ATOM 8376 N N . SER B 1 384 ? -16.922 42.906 8.227 1 94 384 SER B N 1
ATOM 8377 C CA . SER B 1 384 ? -17.359 41.531 8.414 1 94 384 SER B CA 1
ATOM 8378 C C . SER B 1 384 ? -17.875 41.312 9.836 1 94 384 SER B C 1
ATOM 8380 O O . SER B 1 384 ? -17.219 41.688 10.805 1 94 384 SER B O 1
ATOM 8382 N N . LEU B 1 385 ? -19.047 40.781 9.93 1 97.06 385 LEU B N 1
ATOM 8383 C CA . LEU B 1 385 ? -19.656 40.469 11.219 1 97.06 385 LEU B CA 1
ATOM 8384 C C . LEU B 1 385 ? -20.016 38.969 11.273 1 97.06 385 LEU B C 1
ATOM 8386 O O . LEU B 1 385 ? -20.594 38.438 10.328 1 97.06 385 LEU B O 1
ATOM 8390 N N . LYS B 1 386 ? -19.656 38.312 12.336 1 97.44 386 LYS B N 1
ATOM 8391 C CA . LYS B 1 386 ? -20 36.906 12.555 1 97.44 386 LYS B CA 1
ATOM 8392 C C . LYS B 1 386 ? -20.531 36.688 13.969 1 97.44 386 LYS B C 1
ATOM 8394 O O . LYS B 1 386 ? -20.047 37.312 14.922 1 97.44 386 LYS B O 1
ATOM 8399 N N . ALA B 1 387 ? -21.453 35.906 14.086 1 97.81 387 ALA B N 1
ATOM 8400 C CA . ALA B 1 387 ? -21.984 35.438 15.359 1 97.81 387 ALA B CA 1
ATOM 8401 C C . ALA B 1 387 ? -22.234 33.938 15.328 1 97.81 387 ALA B C 1
ATOM 8403 O O . ALA B 1 387 ? -22.641 33.406 14.297 1 97.81 387 ALA B O 1
ATOM 8404 N N . ALA B 1 388 ? -21.984 33.281 16.406 1 97.88 388 ALA B N 1
ATOM 8405 C CA . ALA B 1 388 ? -22.219 31.844 16.469 1 97.88 388 ALA B CA 1
ATOM 8406 C C . ALA B 1 388 ? -22.641 31.422 17.859 1 97.88 388 ALA B C 1
ATOM 8408 O O . ALA B 1 388 ? -22.297 32.062 18.859 1 97.88 388 ALA B O 1
ATOM 8409 N N . TYR B 1 389 ? -23.391 30.453 17.875 1 97.44 389 TYR B N 1
ATOM 8410 C CA . TYR B 1 389 ? -23.859 29.797 19.078 1 97.44 389 TYR B CA 1
ATOM 8411 C C . TYR B 1 389 ? -23.578 28.297 19.016 1 97.44 389 TYR B C 1
ATOM 8413 O O . TYR B 1 389 ? -23.734 27.672 17.969 1 97.44 389 TYR B O 1
ATOM 8421 N N . LEU B 1 390 ? -23.047 27.688 20.109 1 97.62 390 LEU B N 1
ATOM 8422 C CA . LEU B 1 390 ? -22.75 26.266 20.203 1 97.62 390 LEU B CA 1
ATOM 8423 C C . LEU B 1 390 ? -23.391 25.656 21.438 1 97.62 390 LEU B C 1
ATOM 8425 O O . LEU B 1 390 ? -23.328 26.234 22.531 1 97.62 390 LEU B O 1
ATOM 8429 N N . LEU B 1 391 ? -24.016 24.578 21.188 1 96.94 391 LEU B N 1
ATOM 8430 C CA . LEU B 1 391 ? -24.672 23.828 22.25 1 96.94 391 LEU B CA 1
ATOM 8431 C C . LEU B 1 391 ? -24.172 22.391 22.297 1 96.94 391 LEU B C 1
ATOM 8433 O O . LEU B 1 391 ? -24.25 21.656 21.312 1 96.94 391 LEU B O 1
ATOM 8437 N N . SER B 1 392 ? -23.656 21.969 23.484 1 96.62 392 SER B N 1
ATOM 8438 C CA . SER B 1 392 ? -23.281 20.578 23.703 1 96.62 392 SER B CA 1
ATOM 8439 C C . SER B 1 392 ? -24.359 19.828 24.469 1 96.62 392 SER B C 1
ATOM 8441 O O . SER B 1 392 ? -24.984 20.375 25.375 1 96.62 392 SER B O 1
ATOM 8443 N N . TYR B 1 393 ? -24.594 18.594 24.062 1 95.94 393 TYR B N 1
ATOM 8444 C CA . TYR B 1 393 ? -25.656 17.828 24.719 1 95.94 393 TYR B CA 1
ATOM 8445 C C . TYR B 1 393 ? -25.203 16.391 25 1 95.94 393 TYR B C 1
ATOM 8447 O O . TYR B 1 393 ? -24.172 15.961 24.484 1 95.94 393 TYR B O 1
ATOM 8455 N N . GLN B 1 394 ? -25.938 15.719 25.828 1 95.62 394 GLN B N 1
ATOM 8456 C CA . GLN B 1 394 ? -25.719 14.32 26.172 1 95.62 394 GLN B CA 1
ATOM 8457 C C . GLN B 1 394 ? -27.031 13.562 26.297 1 95.62 394 GLN B C 1
ATOM 8459 O O . GLN B 1 394 ? -28.031 14.117 26.781 1 95.62 394 GLN B O 1
ATOM 8464 N N . VAL B 1 395 ? -27.031 12.43 25.75 1 96.25 395 VAL B N 1
ATOM 8465 C CA . VAL B 1 395 ? -28.156 11.508 25.875 1 96.25 395 VAL B CA 1
ATOM 8466 C C . VAL B 1 395 ? -27.703 10.234 26.594 1 96.25 395 VAL B C 1
ATOM 8468 O O . VAL B 1 395 ? -26.75 9.578 26.172 1 96.25 395 VAL B O 1
ATOM 8471 N N . LEU B 1 396 ? -28.344 9.914 27.703 1 95.88 396 LEU B N 1
ATOM 8472 C CA . LEU B 1 396 ? -28.078 8.703 28.484 1 95.88 396 LEU B CA 1
ATOM 8473 C C . LEU B 1 396 ? -29.344 7.852 28.594 1 95.88 396 LEU B C 1
ATOM 8475 O O . LEU B 1 396 ? -30.391 8.336 29.031 1 95.88 396 LEU B O 1
ATOM 8479 N N . ASP B 1 397 ? -29.219 6.637 28.203 1 95.5 397 ASP B N 1
ATOM 8480 C CA . ASP B 1 397 ? -30.344 5.711 28.234 1 95.5 397 ASP B CA 1
ATOM 8481 C C . ASP B 1 397 ? -31.562 6.301 27.531 1 95.5 397 ASP B C 1
ATOM 8483 O O . ASP B 1 397 ? -32.656 6.312 28.078 1 95.5 397 ASP B O 1
ATOM 8487 N N . LYS B 1 398 ? -31.344 6.891 26.438 1 92.81 398 LYS B N 1
ATOM 8488 C CA . LYS B 1 398 ? -32.344 7.457 25.547 1 92.81 398 LYS B CA 1
ATOM 8489 C C . LYS B 1 398 ? -33 8.695 26.156 1 92.81 398 LYS B C 1
ATOM 8491 O O . LYS B 1 398 ? -34.062 9.125 25.719 1 92.81 398 LYS B O 1
ATOM 8496 N N . GLU B 1 399 ? -32.344 9.211 27.172 1 94.25 399 GLU B N 1
ATOM 8497 C CA . GLU B 1 399 ? -32.875 10.43 27.797 1 94.25 399 GLU B CA 1
ATOM 8498 C C . GLU B 1 399 ? -31.906 11.602 27.578 1 94.25 399 GLU B C 1
ATOM 8500 O O . GLU B 1 399 ? -30.719 11.508 27.891 1 94.25 399 GLU B O 1
ATOM 8505 N N . PHE B 1 400 ? -32.531 12.586 27.078 1 93.69 400 PHE B N 1
ATOM 8506 C CA . PHE B 1 400 ? -31.781 13.812 26.875 1 93.69 400 PHE B CA 1
ATOM 8507 C C . PHE B 1 400 ? -31.5 14.5 28.219 1 93.69 400 PHE B C 1
ATOM 8509 O O . PHE B 1 400 ? -32.438 14.789 28.969 1 93.69 400 PHE B O 1
ATOM 8516 N N . GLN B 1 401 ? -30.281 14.742 28.438 1 91.31 401 GLN B N 1
ATOM 8517 C CA . GLN B 1 401 ? -29.922 15.391 29.688 1 91.31 401 GLN B CA 1
ATOM 8518 C C . GLN B 1 401 ? -30.203 16.891 29.641 1 91.31 401 GLN B C 1
ATOM 8520 O O . GLN B 1 401 ? -30.172 17.5 28.562 1 91.31 401 GLN B O 1
ATOM 8525 N N . ASP B 1 402 ? -30.375 17.453 30.797 1 86.69 402 ASP B N 1
ATOM 8526 C CA . ASP B 1 402 ? -30.719 18.875 30.891 1 86.69 402 ASP B CA 1
ATOM 8527 C C . ASP B 1 402 ? -29.562 19.75 30.375 1 86.69 402 ASP B C 1
ATOM 8529 O O . ASP B 1 402 ? -28.391 19.453 30.625 1 86.69 402 ASP B O 1
ATOM 8533 N N . LEU B 1 403 ? -30 20.672 29.625 1 88.12 403 LEU B N 1
ATOM 8534 C CA . LEU B 1 403 ? -29.062 21.641 29.109 1 88.12 403 LEU B CA 1
ATOM 8535 C C . LEU B 1 403 ? -28.875 22.797 30.078 1 88.12 403 LEU B C 1
ATOM 8537 O O . LEU B 1 403 ? -29.859 23.344 30.594 1 88.12 403 LEU B O 1
ATOM 8541 N N . THR B 1 404 ? -27.672 23.047 30.547 1 87.94 404 THR B N 1
ATOM 8542 C CA . THR B 1 404 ? -27.359 24.188 31.391 1 87.94 404 THR B CA 1
ATOM 8543 C C . THR B 1 404 ? -26.422 25.156 30.672 1 87.94 404 THR B C 1
ATOM 8545 O O . THR B 1 404 ? -25.953 24.875 29.562 1 87.94 404 THR B O 1
ATOM 8548 N N . ASP B 1 405 ? -26.25 26.297 31.281 1 87.25 405 ASP B N 1
ATOM 8549 C CA . ASP B 1 405 ? -25.344 27.297 30.719 1 87.25 405 ASP B CA 1
ATOM 8550 C C . ASP B 1 405 ? -23.922 26.75 30.609 1 87.25 405 ASP B C 1
ATOM 8552 O O . ASP B 1 405 ? -23.125 27.234 29.812 1 87.25 405 ASP B O 1
ATOM 8556 N N . ASP B 1 406 ? -23.703 25.672 31.297 1 90.44 406 ASP B N 1
ATOM 8557 C CA . ASP B 1 406 ? -22.359 25.094 31.297 1 90.44 406 ASP B CA 1
ATOM 8558 C C . ASP B 1 406 ? -22.062 24.422 29.953 1 90.44 406 ASP B C 1
ATOM 8560 O O . ASP B 1 406 ? -20.891 24.219 29.609 1 90.44 406 ASP B O 1
ATOM 8564 N N . SER B 1 407 ? -23.078 24.141 29.234 1 93.81 407 SER B N 1
ATOM 8565 C CA . SER B 1 407 ? -22.891 23.391 28 1 93.81 407 SER B CA 1
ATOM 8566 C C . SER B 1 407 ? -23 24.297 26.781 1 93.81 407 SER B C 1
ATOM 8568 O O . SER B 1 407 ? -23.047 23.812 25.656 1 93.81 407 SER B O 1
ATOM 8570 N N . MET B 1 408 ? -23.047 25.547 27.016 1 94.62 408 MET B N 1
ATOM 8571 C CA . MET B 1 408 ? -23.297 26.484 25.938 1 94.62 408 MET B CA 1
ATOM 8572 C C . MET B 1 408 ? -22.094 27.391 25.703 1 94.62 408 MET B C 1
ATOM 8574 O O . MET B 1 408 ? -21.281 27.594 26.594 1 94.62 408 MET B O 1
ATOM 8578 N N . ALA B 1 409 ? -21.953 27.859 24.469 1 96.25 409 ALA B N 1
ATOM 8579 C CA . ALA B 1 409 ? -20.922 28.812 24.094 1 96.25 409 ALA B CA 1
ATOM 8580 C C . ALA B 1 409 ? -21.453 29.812 23.062 1 96.25 409 ALA B C 1
ATOM 8582 O O . ALA B 1 409 ? -22.25 29.453 22.203 1 96.25 409 ALA B O 1
ATOM 8583 N N . TRP B 1 410 ? -21.031 31.062 23.203 1 95.88 410 TRP B N 1
ATOM 8584 C CA . TRP B 1 410 ? -21.344 32.156 22.266 1 95.88 410 TRP B CA 1
ATOM 8585 C C . TRP B 1 410 ? -20.078 32.812 21.75 1 95.88 410 TRP B C 1
ATOM 8587 O O . TRP B 1 410 ? -19.078 32.906 22.469 1 95.88 410 TRP B O 1
ATOM 8597 N N . GLY B 1 411 ? -20.156 33.188 20.547 1 96.75 411 GLY B N 1
ATOM 8598 C CA . GLY B 1 411 ? -19.047 33.938 19.969 1 96.75 411 GLY B CA 1
ATOM 8599 C C . GLY B 1 411 ? -19.5 35.031 19.047 1 96.75 411 GLY B C 1
ATOM 8600 O O . GLY B 1 411 ? -20.516 34.906 18.359 1 96.75 411 GLY B O 1
ATOM 8601 N N . LEU B 1 412 ? -18.797 36.125 19.094 1 97.25 412 LEU B N 1
ATOM 8602 C CA . LEU B 1 412 ? -18.984 37.281 18.203 1 97.25 412 LEU B CA 1
ATOM 8603 C C . LEU B 1 412 ? -17.641 37.75 17.641 1 97.25 412 LEU B C 1
ATOM 8605 O O . LEU B 1 412 ? -16.641 37.781 18.359 1 97.25 412 LEU B O 1
ATOM 8609 N N . GLU B 1 413 ? -17.672 38 16.406 1 97 413 GLU B N 1
ATOM 8610 C CA . GLU B 1 413 ? -16.5 38.562 15.766 1 97 413 GLU B CA 1
ATOM 8611 C C . GLU B 1 413 ? -16.875 39.688 14.812 1 97 413 GLU B C 1
ATOM 8613 O O . GLU B 1 413 ? -17.828 39.562 14.023 1 97 413 GLU B O 1
ATOM 8618 N N . GLY B 1 414 ? -16.266 40.781 14.898 1 96.25 414 GLY B N 1
ATOM 8619 C CA . GLY B 1 414 ? -16.375 41.906 13.984 1 96.25 414 GLY B CA 1
ATOM 8620 C C . GLY B 1 414 ? -15.031 42.406 13.484 1 96.25 414 GLY B C 1
ATOM 8621 O O . GLY B 1 414 ? -14.07 42.5 14.25 1 96.25 414 GLY B O 1
ATOM 8622 N N . SER B 1 415 ? -14.984 42.625 12.273 1 94.81 415 SER B N 1
ATOM 8623 C CA . SER B 1 415 ? -13.75 43.156 11.727 1 94.81 415 SER B CA 1
ATOM 8624 C C . SER B 1 415 ? -14.031 44.219 10.68 1 94.81 415 SER B C 1
ATOM 8626 O O . SER B 1 415 ? -15.039 44.156 9.977 1 94.81 415 SER B O 1
ATOM 8628 N N . TYR B 1 416 ? -13.328 45.25 10.703 1 95.44 416 TYR B N 1
ATOM 8629 C CA . TYR B 1 416 ? -13.367 46.312 9.711 1 95.44 416 TYR B CA 1
ATOM 8630 C C . TYR B 1 416 ? -11.977 46.594 9.164 1 95.44 416 TYR B C 1
ATOM 8632 O O . TYR B 1 416 ? -11.023 46.781 9.93 1 95.44 416 TYR B O 1
ATOM 8640 N N . GLN B 1 417 ? -11.852 46.562 7.91 1 90.88 417 GLN B N 1
ATOM 8641 C CA . GLN B 1 417 ? -10.531 46.844 7.34 1 90.88 417 GLN B CA 1
ATOM 8642 C C . GLN B 1 417 ? -10.641 47.719 6.094 1 90.88 417 GLN B C 1
ATOM 8644 O O . GLN B 1 417 ? -11.578 47.562 5.309 1 90.88 417 GLN B O 1
ATOM 8649 N N . ARG B 1 418 ? -9.75 48.625 5.965 1 91 418 ARG B N 1
ATOM 8650 C CA . ARG B 1 418 ? -9.523 49.469 4.785 1 91 418 ARG B CA 1
ATOM 8651 C C . ARG B 1 418 ? -8.07 49.375 4.332 1 91 418 ARG B C 1
ATOM 8653 O O . ARG B 1 418 ? -7.312 48.531 4.812 1 91 418 ARG B O 1
ATOM 8660 N N . ASP B 1 419 ? -7.699 50.312 3.473 1 83.62 419 ASP B N 1
ATOM 8661 C CA . ASP B 1 419 ? -6.355 50.25 2.902 1 83.62 419 ASP B CA 1
ATOM 8662 C C . ASP B 1 419 ? -5.301 50.625 3.945 1 83.62 419 ASP B C 1
ATOM 8664 O O . ASP B 1 419 ? -4.195 50.062 3.93 1 83.62 419 ASP B O 1
ATOM 8668 N N . THR B 1 420 ? -5.664 51.438 4.809 1 91.88 420 THR B N 1
ATOM 8669 C CA . THR B 1 420 ? -4.621 52 5.664 1 91.88 420 THR B CA 1
ATOM 8670 C C . THR B 1 420 ? -4.824 51.562 7.113 1 91.88 420 THR B C 1
ATOM 8672 O O . THR B 1 420 ? -3.953 51.781 7.961 1 91.88 420 THR B O 1
ATOM 8675 N N . PHE B 1 421 ? -5.922 51.031 7.375 1 94.12 421 PHE B N 1
ATOM 8676 C CA . PHE B 1 421 ? -6.105 50.594 8.75 1 94.12 421 PHE B CA 1
ATOM 8677 C C . PHE B 1 421 ? -7.16 49.5 8.836 1 94.12 421 PHE B C 1
ATOM 8679 O O . PHE B 1 421 ? -7.938 49.312 7.898 1 94.12 421 PHE B O 1
ATOM 8686 N N . GLY B 1 422 ? -7.215 48.781 9.883 1 94.44 422 GLY B N 1
ATOM 8687 C CA . GLY B 1 422 ? -8.203 47.75 10.18 1 94.44 422 GLY B CA 1
ATOM 8688 C C . GLY B 1 422 ? -8.242 47.344 11.641 1 94.44 422 GLY B C 1
ATOM 8689 O O . GLY B 1 422 ? -7.328 47.688 12.406 1 94.44 422 GLY B O 1
ATOM 8690 N N . VAL B 1 423 ? -9.312 46.812 12.031 1 95.44 423 VAL B N 1
ATOM 8691 C CA . VAL B 1 423 ? -9.477 46.344 13.406 1 95.44 423 VAL B CA 1
ATOM 8692 C C . VAL B 1 423 ? -10.406 45.125 13.438 1 95.44 423 VAL B C 1
ATOM 8694 O O . VAL B 1 423 ? -11.359 45.062 12.664 1 95.44 423 VAL B O 1
ATOM 8697 N N . SER B 1 424 ? -10.07 44.188 14.234 1 95.12 424 SER B N 1
ATOM 8698 C CA . SER B 1 424 ? -10.938 43.062 14.484 1 95.12 424 SER B CA 1
ATOM 8699 C C . SER B 1 424 ? -11.164 42.844 15.984 1 95.12 424 SER B C 1
ATOM 8701 O O . SER B 1 424 ? -10.25 43.062 16.781 1 95.12 424 SER B O 1
ATOM 8703 N N . LEU B 1 425 ? -12.344 42.625 16.297 1 96.81 425 LEU B N 1
ATOM 8704 C CA . LEU B 1 425 ? -12.742 42.312 17.672 1 96.81 425 LEU B CA 1
ATOM 8705 C C . LEU B 1 425 ? -13.438 40.938 17.75 1 96.81 425 LEU B C 1
ATOM 8707 O O . LEU B 1 425 ? -14.383 40.688 16.984 1 96.81 425 LEU B O 1
ATOM 8711 N N . THR B 1 426 ? -12.984 40.031 18.562 1 96.12 426 THR B N 1
ATOM 8712 C CA . THR B 1 426 ? -13.594 38.719 18.797 1 96.12 426 THR B CA 1
ATOM 8713 C C . THR B 1 426 ? -13.914 38.531 20.281 1 96.12 426 THR B C 1
ATOM 8715 O O . THR B 1 426 ? -13.07 38.812 21.141 1 96.12 426 THR B O 1
ATOM 8718 N N . THR B 1 427 ? -15.078 38.188 20.547 1 95.56 427 THR B N 1
ATOM 8719 C CA . THR B 1 427 ? -15.477 37.875 21.906 1 95.56 427 THR B CA 1
ATOM 8720 C C . THR B 1 427 ? -16.156 36.5 21.953 1 95.56 427 THR B C 1
ATOM 8722 O O . THR B 1 427 ? -16.891 36.125 21.047 1 95.56 427 THR B O 1
ATOM 8725 N N . LYS B 1 428 ? -15.812 35.719 22.953 1 95.62 428 LYS B N 1
ATOM 8726 C CA . LYS B 1 428 ? -16.422 34.406 23.172 1 95.62 428 LYS B CA 1
ATOM 8727 C C . LYS B 1 428 ? -16.734 34.188 24.656 1 95.62 428 LYS B C 1
ATOM 8729 O O . LYS B 1 428 ? -15.984 34.625 25.531 1 95.62 428 LYS B O 1
ATOM 8734 N N . ILE B 1 429 ? -17.828 33.625 24.875 1 94.56 429 ILE B N 1
ATOM 8735 C CA . ILE B 1 429 ? -18.203 33.219 26.219 1 94.56 429 ILE B CA 1
ATOM 8736 C C . ILE B 1 429 ? -18.672 31.766 26.188 1 94.56 429 ILE B C 1
ATOM 8738 O O . ILE B 1 429 ? -19.547 31.391 25.375 1 94.56 429 ILE B O 1
ATOM 8742 N N . ALA B 1 430 ? -18.125 30.938 27.016 1 95 430 ALA B N 1
ATOM 8743 C CA . ALA B 1 430 ? -18.453 29.531 26.984 1 95 430 ALA B CA 1
ATOM 8744 C C . ALA B 1 430 ? -18.5 28.938 28.391 1 95 430 ALA B C 1
ATOM 8746 O O . ALA B 1 430 ? -17.688 29.281 29.25 1 95 430 ALA B O 1
ATOM 8747 N N . GLY B 1 431 ? -19.453 28.062 28.531 1 93.25 431 GLY B N 1
ATOM 8748 C CA . GLY B 1 431 ? -19.469 27.266 29.75 1 93.25 431 GLY B CA 1
ATOM 8749 C C . GLY B 1 431 ? -18.344 26.234 29.812 1 93.25 431 GLY B C 1
ATOM 8750 O O . GLY B 1 431 ? -17.766 25.891 28.797 1 93.25 431 GLY B O 1
ATOM 8751 N N . PRO B 1 432 ? -18.062 25.703 31 1 92.25 432 PRO B N 1
ATOM 8752 C CA . PRO B 1 432 ? -16.906 24.812 31.188 1 92.25 432 PRO B CA 1
ATOM 8753 C C . PRO B 1 432 ? -17.094 23.469 30.484 1 92.25 432 PRO B C 1
ATOM 8755 O O . PRO B 1 432 ? -16.109 22.75 30.25 1 92.25 432 PRO B O 1
ATOM 8758 N N . GLN B 1 433 ? -18.312 23.125 30.141 1 93.38 433 GLN B N 1
ATOM 8759 C CA . GLN B 1 433 ? -18.562 21.812 29.578 1 93.38 433 GLN B CA 1
ATOM 8760 C C . GLN B 1 433 ? -18.797 21.906 28.062 1 93.38 433 GLN B C 1
ATOM 8762 O O . GLN B 1 433 ? -19.109 20.906 27.422 1 93.38 433 GLN B O 1
ATOM 8767 N N . ALA B 1 434 ? -18.719 23.062 27.531 1 94.94 434 ALA B N 1
ATOM 8768 C CA . ALA B 1 434 ? -18.906 23.234 26.094 1 94.94 434 ALA B CA 1
ATOM 8769 C C . ALA B 1 434 ? -17.781 22.562 25.312 1 94.94 434 ALA B C 1
ATOM 8771 O O . ALA B 1 434 ? -16.609 22.75 25.625 1 94.94 434 ALA B O 1
ATOM 8772 N N . THR B 1 435 ? -18.125 21.75 24.281 1 94.31 435 THR B N 1
ATOM 8773 C CA . THR B 1 435 ? -17.156 21 23.484 1 94.31 435 THR B CA 1
ATOM 8774 C C . THR B 1 435 ? -17.641 20.828 22.047 1 94.31 435 THR B C 1
ATOM 8776 O O . THR B 1 435 ? -18.844 20.828 21.781 1 94.31 435 THR B O 1
ATOM 8779 N N . THR B 1 436 ? -16.672 20.672 21.203 1 94.25 436 THR B N 1
ATOM 8780 C CA . THR B 1 436 ? -16.984 20.453 19.797 1 94.25 436 THR B CA 1
ATOM 8781 C C . THR B 1 436 ? -16.953 18.969 19.453 1 94.25 436 THR B C 1
ATOM 8783 O O . THR B 1 436 ? -17.453 18.562 18.406 1 94.25 436 THR B O 1
ATOM 8786 N N . ILE B 1 437 ? -16.312 18.203 20.234 1 92.25 437 ILE B N 1
ATOM 8787 C CA . ILE B 1 437 ? -16.203 16.75 20.141 1 92.25 437 ILE B CA 1
ATOM 8788 C C . ILE B 1 437 ? -15.109 16.391 19.125 1 92.25 437 ILE B C 1
ATOM 8790 O O . ILE B 1 437 ? -14.141 15.703 19.469 1 92.25 437 ILE B O 1
ATOM 8794 N N . TYR B 1 438 ? -15.211 16.859 17.891 1 91.12 438 TYR B N 1
ATOM 8795 C CA . TYR B 1 438 ? -14.281 16.469 16.844 1 91.12 438 TYR B CA 1
ATOM 8796 C C . TYR B 1 438 ? -13.391 17.641 16.438 1 91.12 438 TYR B C 1
ATOM 8798 O O . TYR B 1 438 ? -12.516 17.484 15.578 1 91.12 438 TYR B O 1
ATOM 8806 N N . GLY B 1 439 ? -13.656 18.75 16.969 1 90.25 439 GLY B N 1
ATOM 8807 C CA . GLY B 1 439 ? -12.852 19.922 16.641 1 90.25 439 GLY B CA 1
ATOM 8808 C C . GLY B 1 439 ? -11.852 20.281 17.734 1 90.25 439 GLY B C 1
ATOM 8809 O O . GLY B 1 439 ? -11.383 19.406 18.469 1 90.25 439 GLY B O 1
ATOM 8810 N N . ASP B 1 440 ? -11.367 21.484 17.75 1 88.5 440 ASP B N 1
ATOM 8811 C CA . ASP B 1 440 ? -10.422 22.031 18.734 1 88.5 440 ASP B CA 1
ATOM 8812 C C . ASP B 1 440 ? -11.156 22.812 19.812 1 88.5 440 ASP B C 1
ATOM 8814 O O . ASP B 1 440 ? -11.5 23.984 19.609 1 88.5 440 ASP B O 1
ATOM 8818 N N . ASP B 1 441 ? -11.242 22.266 20.875 1 90 441 ASP B N 1
ATOM 8819 C CA . ASP B 1 441 ? -11.992 22.875 21.969 1 90 441 ASP B CA 1
ATOM 8820 C C . ASP B 1 441 ? -11.32 24.172 22.438 1 90 441 ASP B C 1
ATOM 8822 O O . ASP B 1 441 ? -11.953 25 23.094 1 90 441 ASP B O 1
ATOM 8826 N N . ASP B 1 442 ? -10.109 24.359 22.109 1 86.38 442 ASP B N 1
ATOM 8827 C CA . ASP B 1 442 ? -9.438 25.594 22.484 1 86.38 442 ASP B CA 1
ATOM 8828 C C . ASP B 1 442 ? -10.07 26.797 21.797 1 86.38 442 ASP B C 1
ATOM 8830 O O . ASP B 1 442 ? -9.977 27.922 22.281 1 86.38 442 ASP B O 1
ATOM 8834 N N . THR B 1 443 ? -10.68 26.5 20.75 1 88.5 443 THR B N 1
ATOM 8835 C CA . THR B 1 443 ? -11.328 27.578 20.031 1 88.5 443 THR B CA 1
ATOM 8836 C C . THR B 1 443 ? -12.633 27.984 20.719 1 88.5 443 THR B C 1
ATOM 8838 O O . THR B 1 443 ? -13.172 29.062 20.453 1 88.5 443 THR B O 1
ATOM 8841 N N . VAL B 1 444 ? -13.125 27.125 21.516 1 92.38 444 VAL B N 1
ATOM 8842 C CA . VAL B 1 444 ? -14.367 27.391 22.234 1 92.38 444 VAL B CA 1
ATOM 8843 C C . VAL B 1 444 ? -14.07 28.203 23.5 1 92.38 444 VAL B C 1
ATOM 8845 O O . VAL B 1 444 ? -14.93 28.938 23.984 1 92.38 444 VAL B O 1
ATOM 8848 N N . LYS B 1 445 ? -12.883 28.094 24.094 1 90.62 445 LYS B N 1
ATOM 8849 C CA . LYS B 1 445 ? -12.469 28.734 25.328 1 90.62 445 LYS B CA 1
ATOM 8850 C C . LYS B 1 445 ? -13.398 28.359 26.484 1 90.62 445 LYS B C 1
ATOM 8852 O O . LYS B 1 445 ? -13.961 29.25 27.141 1 90.62 445 LYS B O 1
ATOM 8857 N N . PRO B 1 446 ? -13.438 27.109 26.75 1 90.44 446 PRO B N 1
ATOM 8858 C CA . PRO B 1 446 ? -14.398 26.656 27.766 1 90.44 446 PRO B CA 1
ATOM 8859 C C . PRO B 1 446 ? -14.133 27.266 29.141 1 90.44 446 PRO B C 1
ATOM 8861 O O . PRO B 1 446 ? -12.992 27.297 29.594 1 90.44 446 PRO B O 1
ATOM 8864 N N . GLY B 1 447 ? -15.281 27.719 29.766 1 85.62 447 GLY B N 1
ATOM 8865 C CA . GLY B 1 447 ? -15.211 28.266 31.109 1 85.62 447 GLY B CA 1
ATOM 8866 C C . GLY B 1 447 ? -14.742 29.703 31.141 1 85.62 447 GLY B C 1
ATOM 8867 O O . GLY B 1 447 ? -14.492 30.266 32.219 1 85.62 447 GLY B O 1
ATOM 8868 N N . ASN B 1 448 ? -14.641 30.359 29.969 1 86.62 448 ASN B N 1
ATOM 8869 C CA . ASN B 1 448 ? -14.031 31.672 29.953 1 86.62 448 ASN B CA 1
ATOM 8870 C C . ASN B 1 448 ? -14.867 32.656 29.141 1 86.62 448 ASN B C 1
ATOM 8872 O O . ASN B 1 448 ? -15.68 32.25 28.312 1 86.62 448 ASN B O 1
ATOM 8876 N N . LEU B 1 449 ? -14.703 33.938 29.547 1 88.38 449 LEU B N 1
ATOM 8877 C CA . LEU B 1 449 ? -14.984 35.062 28.672 1 88.38 449 LEU B CA 1
ATOM 8878 C C . LEU B 1 449 ? -13.711 35.562 28 1 88.38 449 LEU B C 1
ATOM 8880 O O . LEU B 1 449 ? -12.773 36 28.688 1 88.38 449 LEU B O 1
ATOM 8884 N N . PHE B 1 450 ? -13.648 35.438 26.766 1 91.81 450 PHE B N 1
ATOM 8885 C CA . PHE B 1 450 ? -12.461 35.75 25.984 1 91.81 450 PHE B CA 1
ATOM 8886 C C . PHE B 1 450 ? -12.719 36.969 25.109 1 91.81 450 PHE B C 1
ATOM 8888 O O . PHE B 1 450 ? -13.773 37.094 24.484 1 91.81 450 PHE B O 1
ATOM 8895 N N . LEU B 1 451 ? -11.82 37.969 25.141 1 93.44 451 LEU B N 1
ATOM 8896 C CA . LEU B 1 451 ? -11.852 39.156 24.297 1 93.44 451 LEU B CA 1
ATOM 8897 C C . LEU B 1 451 ? -10.531 39.312 23.547 1 93.44 451 LEU B C 1
ATOM 8899 O O . LEU B 1 451 ? -9.461 39.219 24.141 1 93.44 451 LEU B O 1
ATOM 8903 N N . GLU B 1 452 ? -10.617 39.5 22.281 1 94.94 452 GLU B N 1
ATOM 8904 C CA . GLU B 1 452 ? -9.414 39.719 21.484 1 94.94 452 GLU B CA 1
ATOM 8905 C C . GLU B 1 452 ? -9.594 40.938 20.562 1 94.94 452 GLU B C 1
ATOM 8907 O O . GLU B 1 452 ? -10.594 41.031 19.844 1 94.94 452 GLU B O 1
ATOM 8912 N N . LEU B 1 453 ? -8.727 41.844 20.625 1 96.19 453 LEU B N 1
ATOM 8913 C CA . LEU B 1 453 ? -8.68 43.031 19.781 1 96.19 453 LEU B CA 1
ATOM 8914 C C . LEU B 1 453 ? -7.402 43.062 18.953 1 96.19 453 LEU B C 1
ATOM 8916 O O . LEU B 1 453 ? -6.305 42.938 19.484 1 96.19 453 LEU B O 1
ATOM 8920 N N . SER B 1 454 ? -7.559 43.281 17.688 1 96.19 454 SER B N 1
ATOM 8921 C CA . SER B 1 454 ? -6.395 43.281 16.797 1 96.19 454 SER B CA 1
ATOM 8922 C C . SER B 1 454 ? -6.43 44.469 15.836 1 96.19 454 SER B C 1
ATOM 8924 O O . SER B 1 454 ? -6.715 44.281 14.648 1 96.19 454 SER B O 1
ATOM 8926 N N . PRO B 1 455 ? -6.062 45.594 16.25 1 96.75 455 PRO B N 1
ATOM 8927 C CA . PRO B 1 455 ? -5.973 46.75 15.352 1 96.75 455 PRO B CA 1
ATOM 8928 C C . PRO B 1 455 ? -4.66 46.781 14.57 1 96.75 455 PRO B C 1
ATOM 8930 O O . PRO B 1 455 ? -3.654 46.25 15.016 1 96.75 455 PRO B O 1
ATOM 8933 N N . TRP B 1 456 ? -4.672 47.438 13.375 1 94.31 456 TRP B N 1
ATOM 8934 C CA . TRP B 1 456 ? -3.449 47.688 12.625 1 94.31 456 TRP B CA 1
ATOM 8935 C C . TRP B 1 456 ? -3.578 48.969 11.789 1 94.31 456 TRP B C 1
ATOM 8937 O O . TRP B 1 456 ? -4.688 49.375 11.469 1 94.31 456 TRP B O 1
ATOM 8947 N N . VAL B 1 457 ? -2.549 49.625 11.586 1 96.44 457 VAL B N 1
ATOM 8948 C CA . VAL B 1 457 ? -2.471 50.812 10.742 1 96.44 457 VAL B CA 1
ATOM 8949 C C . VAL B 1 457 ? -1.25 50.719 9.828 1 96.44 457 VAL B C 1
ATOM 8951 O O . VAL B 1 457 ? -0.181 50.281 10.258 1 96.44 457 VAL B O 1
ATOM 8954 N N . GLN B 1 458 ? -1.446 51.031 8.641 1 93.62 458 GLN B N 1
ATOM 8955 C CA . GLN B 1 458 ? -0.369 51.031 7.652 1 93.62 458 GLN B CA 1
ATOM 8956 C C . GLN B 1 458 ? -0.031 52.438 7.191 1 93.62 458 GLN B C 1
ATOM 8958 O O . GLN B 1 458 ? -0.891 53.156 6.664 1 93.62 458 GLN B O 1
ATOM 8963 N N . ILE B 1 459 ? 1.083 52.906 7.465 1 92.25 459 ILE B N 1
ATOM 8964 C CA . ILE B 1 459 ? 1.673 54.125 6.941 1 92.25 459 ILE B CA 1
ATOM 8965 C C . ILE B 1 459 ? 2.926 53.781 6.133 1 92.25 459 ILE B C 1
ATOM 8967 O O . ILE B 1 459 ? 4.012 53.625 6.699 1 92.25 459 ILE B O 1
ATOM 8971 N N . GLN B 1 460 ? 2.777 53.781 4.844 1 86.5 460 GLN B N 1
ATOM 8972 C CA . GLN B 1 460 ? 3.885 53.312 4.02 1 86.5 460 GLN B CA 1
ATOM 8973 C C . GLN B 1 460 ? 5.188 54 4.398 1 86.5 460 GLN B C 1
ATOM 8975 O O . GLN B 1 460 ? 5.219 55.25 4.578 1 86.5 460 GLN B O 1
ATOM 8980 N N . PRO B 1 461 ? 6.188 53.156 4.57 1 90.06 461 PRO B N 1
ATOM 8981 C CA . PRO B 1 461 ? 6.406 51.719 4.293 1 90.06 461 PRO B CA 1
ATOM 8982 C C . PRO B 1 461 ? 6.223 50.844 5.531 1 90.06 461 PRO B C 1
ATOM 8984 O O . PRO B 1 461 ? 6.66 49.688 5.543 1 90.06 461 PRO B O 1
ATOM 8987 N N . VAL B 1 462 ? 5.641 51.375 6.562 1 94.44 462 VAL B N 1
ATOM 8988 C CA . VAL B 1 462 ? 5.598 50.656 7.844 1 94.44 462 VAL B CA 1
ATOM 8989 C C . VAL B 1 462 ? 4.152 50.312 8.195 1 94.44 462 VAL B C 1
ATOM 8991 O O . VAL B 1 462 ? 3.236 51.094 7.941 1 94.44 462 VAL B O 1
ATOM 8994 N N . LYS B 1 463 ? 3.98 49.156 8.648 1 93.5 463 LYS B N 1
ATOM 8995 C CA . LYS B 1 463 ? 2.701 48.688 9.18 1 93.5 463 LYS B CA 1
ATOM 8996 C C . LYS B 1 463 ? 2.805 48.375 10.672 1 93.5 463 LYS B C 1
ATOM 8998 O O . LYS B 1 463 ? 3.715 47.656 11.102 1 93.5 463 LYS B O 1
ATOM 9003 N N . PHE B 1 464 ? 1.93 49 11.43 1 96.81 464 PHE B N 1
ATOM 9004 C CA . PHE B 1 464 ? 1.844 48.75 12.859 1 96.81 464 PHE B CA 1
ATOM 9005 C C . PHE B 1 464 ? 0.623 47.875 13.18 1 96.81 464 PHE B C 1
ATOM 9007 O O . PHE B 1 464 ? -0.479 48.156 12.703 1 96.81 464 PHE B O 1
ATOM 9014 N N . SER B 1 465 ? 0.867 46.812 13.852 1 95.94 465 SER B N 1
ATOM 9015 C CA . SER B 1 465 ? -0.24 45.969 14.266 1 95.94 465 SER B CA 1
ATOM 9016 C C . SER B 1 465 ? -0.139 45.594 15.75 1 95.94 465 SER B C 1
ATOM 9018 O O . SER B 1 465 ? 0.944 45.656 16.328 1 95.94 465 SER B O 1
ATOM 9020 N N . LEU B 1 466 ? -1.272 45.281 16.344 1 97 466 LEU B N 1
ATOM 9021 C CA . LEU B 1 466 ? -1.356 44.875 17.75 1 97 466 LEU B CA 1
ATOM 9022 C C . LEU B 1 466 ? -2.373 43.75 17.922 1 97 466 LEU B C 1
ATOM 9024 O O . LEU B 1 466 ? -3.473 43.812 17.359 1 97 466 LEU B O 1
ATOM 9028 N N . THR B 1 467 ? -2.029 42.656 18.531 1 95.06 467 THR B N 1
ATOM 9029 C CA . THR B 1 467 ? -2.961 41.656 19.031 1 95.06 467 THR B CA 1
ATOM 9030 C C . THR B 1 467 ? -3.047 41.688 20.547 1 95.06 467 THR B C 1
ATOM 9032 O O . THR B 1 467 ? -2.037 41.531 21.234 1 95.06 467 THR B O 1
ATOM 9035 N N . ALA B 1 468 ? -4.176 42 20.984 1 95.94 468 ALA B N 1
ATOM 9036 C CA . ALA B 1 468 ? -4.402 42.031 22.422 1 95.94 468 ALA B CA 1
ATOM 9037 C C . ALA B 1 468 ? -5.574 41.156 22.828 1 95.94 468 ALA B C 1
ATOM 9039 O O . ALA B 1 468 ? -6.633 41.188 22.188 1 95.94 468 ALA B O 1
ATOM 9040 N N . ASN B 1 469 ? -5.316 40.312 23.719 1 94.25 469 ASN B N 1
ATOM 9041 C CA . ASN B 1 469 ? -6.441 39.5 24.188 1 94.25 469 ASN B CA 1
ATOM 9042 C C . ASN B 1 469 ? -6.484 39.438 25.703 1 94.25 469 ASN B C 1
ATOM 9044 O O . ASN B 1 469 ? -5.492 39.719 26.375 1 94.25 469 ASN B O 1
ATOM 9048 N N . ALA B 1 470 ? -7.684 39.25 26.188 1 91.56 470 ALA B N 1
ATOM 9049 C CA . ALA B 1 470 ? -7.949 39.094 27.609 1 91.56 470 ALA B CA 1
ATOM 9050 C C . ALA B 1 470 ? -8.875 37.906 27.891 1 91.56 470 ALA B C 1
ATOM 9052 O O . ALA B 1 470 ? -9.805 37.656 27.125 1 91.56 470 ALA B O 1
ATOM 9053 N N . THR B 1 471 ? -8.633 37.25 28.922 1 88.19 471 THR B N 1
ATOM 9054 C CA . THR B 1 471 ? -9.461 36.125 29.359 1 88.19 471 THR B CA 1
ATOM 9055 C C . THR B 1 471 ? -9.93 36.344 30.797 1 88.19 471 THR B C 1
ATOM 9057 O O . THR B 1 471 ? -9.125 36.656 31.688 1 88.19 471 THR B O 1
ATOM 9060 N N . PHE B 1 472 ? -11.266 36.188 30.953 1 84.44 472 PHE B N 1
ATOM 9061 C CA . PHE B 1 472 ? -11.898 36.312 32.25 1 84.44 472 PHE B CA 1
ATOM 9062 C C . PHE B 1 472 ? -12.719 35.062 32.562 1 84.44 472 PHE B C 1
ATOM 9064 O O . PHE B 1 472 ? -12.961 34.219 31.688 1 84.44 472 PHE B O 1
ATOM 9071 N N . ALA B 1 473 ? -13.039 34.938 33.875 1 80.06 473 ALA B N 1
ATOM 9072 C CA . ALA B 1 473 ? -13.992 33.875 34.188 1 80.06 473 ALA B CA 1
ATOM 9073 C C . ALA B 1 473 ? -15.336 34.094 33.5 1 80.06 473 ALA B C 1
ATOM 9075 O O . ALA B 1 473 ? -15.797 35.25 33.406 1 80.06 473 ALA B O 1
ATOM 9076 N N . HIS B 1 474 ? -15.984 33.031 33 1 77.06 474 HIS B N 1
ATOM 9077 C CA . HIS B 1 474 ? -17.25 33.156 32.281 1 77.06 474 HIS B CA 1
ATOM 9078 C C . HIS B 1 474 ? -18.359 33.656 33.219 1 77.06 474 HIS B C 1
ATOM 9080 O O . HIS B 1 474 ? -19.344 34.25 32.75 1 77.06 474 HIS B O 1
ATOM 9086 N N . GLU B 1 475 ? -18.25 33.281 34.469 1 77.38 475 GLU B N 1
ATOM 9087 C CA . GLU B 1 475 ? -19.219 33.812 35.438 1 77.38 475 GLU B CA 1
ATOM 9088 C C . GLU B 1 475 ? -18.891 35.25 35.844 1 77.38 475 GLU B C 1
ATOM 9090 O O . GLU B 1 475 ? -17.859 35.5 36.438 1 77.38 475 GLU B O 1
ATOM 9095 N N . PHE B 1 476 ? -19.734 36.094 35.531 1 69.5 476 PHE B N 1
ATOM 9096 C CA . PHE B 1 476 ? -19.5 37.531 35.719 1 69.5 476 PHE B CA 1
ATOM 9097 C C . PHE B 1 476 ? -19.219 37.844 37.188 1 69.5 476 PHE B C 1
ATOM 9099 O O . PHE B 1 476 ? -18.469 38.781 37.5 1 69.5 476 PHE B O 1
ATOM 9106 N N . ASP B 1 477 ? -19.891 37.094 38.031 1 65.81 477 ASP B N 1
ATOM 9107 C CA . ASP B 1 477 ? -19.719 37.375 39.469 1 65.81 477 ASP B CA 1
ATOM 9108 C C . ASP B 1 477 ? -18.328 36.969 39.938 1 65.81 477 ASP B C 1
ATOM 9110 O O . ASP B 1 477 ? -17.875 37.375 41 1 65.81 477 ASP B O 1
ATOM 9114 N N . LYS B 1 478 ? -17.672 36.25 39.188 1 72.81 478 LYS B N 1
ATOM 9115 C CA . LYS B 1 478 ? -16.359 35.75 39.562 1 72.81 478 LYS B CA 1
ATOM 9116 C C . LYS B 1 478 ? -15.242 36.531 38.875 1 72.81 478 LYS B C 1
ATOM 9118 O O . LYS B 1 478 ? -14.062 36.219 39.031 1 72.81 478 LYS B O 1
ATOM 9123 N N . ILE B 1 479 ? -15.484 37.375 38 1 66.31 479 ILE B N 1
ATOM 9124 C CA . ILE B 1 479 ? -14.492 38.125 37.25 1 66.31 479 ILE B CA 1
ATOM 9125 C C . ILE B 1 479 ? -13.555 38.844 38.188 1 66.31 479 ILE B C 1
ATOM 9127 O O . ILE B 1 479 ? -12.352 38.969 37.906 1 66.31 479 ILE B O 1
ATOM 9131 N N . GLY B 1 480 ? -13.992 39.281 39.312 1 60.59 480 GLY B N 1
ATOM 9132 C CA . GLY B 1 480 ? -13.156 39.969 40.281 1 60.59 480 GLY B CA 1
ATOM 9133 C C . GLY B 1 480 ? -12.359 39.062 41.156 1 60.59 480 GLY B C 1
ATOM 9134 O O . GLY B 1 480 ? -11.375 39.469 41.781 1 60.59 480 GLY B O 1
ATOM 9135 N N . GLU B 1 481 ? -12.695 37.844 41.219 1 62.75 481 GLU B N 1
ATOM 9136 C CA . GLU B 1 481 ? -12.109 36.938 42.188 1 62.75 481 GLU B CA 1
ATOM 9137 C C . GLU B 1 481 ? -10.977 36.125 41.562 1 62.75 481 GLU B C 1
ATOM 9139 O O . GLU B 1 481 ? -10.094 35.625 42.25 1 62.75 481 GLU B O 1
ATOM 9144 N N . GLU B 1 482 ? -10.969 35.969 40.281 1 67.88 482 GLU B N 1
ATOM 9145 C CA . GLU B 1 482 ? -9.992 35.094 39.625 1 67.88 482 GLU B CA 1
ATOM 9146 C C . GLU B 1 482 ? -8.922 35.906 38.906 1 67.88 482 GLU B C 1
ATOM 9148 O O . GLU B 1 482 ? -9.07 37.094 38.719 1 67.88 482 GLU B O 1
ATOM 9153 N N . ASN B 1 483 ? -7.824 35.25 38.719 1 69.19 483 ASN B N 1
ATOM 9154 C CA . ASN B 1 483 ? -6.699 35.844 38.031 1 69.19 483 ASN B CA 1
ATOM 9155 C C . ASN B 1 483 ? -7.078 36.25 36.625 1 69.19 483 ASN B C 1
ATOM 9157 O O . ASN B 1 483 ? -7.852 35.562 35.938 1 69.19 483 ASN B O 1
ATOM 9161 N N . LYS B 1 484 ? -6.785 37.438 36.344 1 81.5 484 LYS B N 1
ATOM 9162 C CA . LYS B 1 484 ? -6.969 38.031 35 1 81.5 484 LYS B CA 1
ATOM 9163 C C . LYS B 1 484 ? -5.645 38.094 34.25 1 81.5 484 LYS B C 1
ATOM 9165 O O . LYS B 1 484 ? -4.605 38.406 34.844 1 81.5 484 LYS B O 1
ATOM 9170 N N . SER B 1 485 ? -5.773 37.688 33.031 1 87.06 485 SER B N 1
ATOM 9171 C CA . SER B 1 485 ? -4.562 37.719 32.219 1 87.06 485 SER B CA 1
ATOM 9172 C C . SER B 1 485 ? -4.781 38.531 30.953 1 87.06 485 SER B C 1
ATOM 9174 O O . SER B 1 485 ? -5.832 38.406 30.312 1 87.06 485 SER B O 1
ATOM 9176 N N . PHE B 1 486 ? -3.846 39.375 30.672 1 92.25 486 PHE B N 1
ATOM 9177 C CA . PHE B 1 486 ? -3.852 40.188 29.469 1 92.25 486 PHE B CA 1
ATOM 9178 C C . PHE B 1 486 ? -2.621 39.906 28.609 1 92.25 486 PHE B C 1
ATOM 9180 O O . PHE B 1 486 ? -1.496 39.906 29.109 1 92.25 486 PHE B O 1
ATOM 9187 N N . TYR B 1 487 ? -2.814 39.531 27.391 1 95 487 TYR B N 1
ATOM 9188 C CA . TYR B 1 487 ? -1.759 39.25 26.422 1 95 487 TYR B CA 1
ATOM 9189 C C . TYR B 1 487 ? -1.68 40.344 25.375 1 95 487 TYR B C 1
ATOM 9191 O O . TYR B 1 487 ? -2.707 40.844 24.906 1 95 487 TYR B O 1
ATOM 9199 N N . TYR B 1 488 ? -0.448 40.844 25.078 1 95.19 488 TYR B N 1
ATOM 9200 C CA . TYR B 1 488 ? -0.195 41.844 24.062 1 95.19 488 TYR B CA 1
ATOM 9201 C C . TYR B 1 488 ? 0.932 41.406 23.125 1 95.19 488 TYR B C 1
ATOM 9203 O O . TYR B 1 488 ? 1.981 40.969 23.578 1 95.19 488 TYR B O 1
ATOM 9211 N N . LYS B 1 489 ? 0.744 41.656 21.906 1 96.56 489 LYS B N 1
ATOM 9212 C CA . LYS B 1 489 ? 1.784 41.406 20.906 1 96.56 489 LYS B CA 1
ATOM 9213 C C . LYS B 1 489 ? 1.835 42.5 19.859 1 96.56 489 LYS B C 1
ATOM 9215 O O . LYS B 1 489 ? 1.321 42.312 18.75 1 96.56 489 LYS B O 1
ATOM 9220 N N . PRO B 1 490 ? 2.424 43.625 20.219 1 97.5 490 PRO B N 1
ATOM 9221 C CA . PRO B 1 490 ? 2.676 44.594 19.172 1 97.5 490 PRO B CA 1
ATOM 9222 C C . PRO B 1 490 ? 3.662 44.094 18.109 1 97.5 490 PRO B C 1
ATOM 9224 O O . PRO B 1 490 ? 4.617 43.406 18.438 1 97.5 490 PRO B O 1
ATOM 9227 N N . GLN B 1 491 ? 3.463 44.5 16.875 1 96.62 491 GLN B N 1
ATOM 9228 C CA . GLN B 1 491 ? 4.316 44.094 15.766 1 96.62 491 GLN B CA 1
ATOM 9229 C C . GLN B 1 491 ? 4.488 45.219 14.766 1 96.62 491 GLN B C 1
ATOM 9231 O O . GLN B 1 491 ? 3.568 46.031 14.562 1 96.62 491 GLN B O 1
ATOM 9236 N N . ILE B 1 492 ? 5.633 45.438 14.266 1 97.44 492 ILE B N 1
ATOM 9237 C CA . ILE B 1 492 ? 5.957 46.406 13.234 1 97.44 492 ILE B CA 1
ATOM 9238 C C . ILE B 1 492 ? 6.531 45.688 12.008 1 97.44 492 ILE B C 1
ATOM 9240 O O . ILE B 1 492 ? 7.508 44.969 12.117 1 97.44 492 ILE B O 1
ATOM 9244 N N . ASP B 1 493 ? 5.957 45.875 10.906 1 93.25 493 ASP B N 1
ATOM 9245 C CA . ASP B 1 493 ? 6.465 45.375 9.625 1 93.25 493 ASP B CA 1
ATOM 9246 C C . ASP B 1 493 ? 6.883 46.531 8.719 1 93.25 493 ASP B C 1
ATOM 9248 O O . ASP B 1 493 ? 6.164 47.531 8.602 1 93.25 493 ASP B O 1
ATOM 9252 N N . ALA B 1 494 ? 8.023 46.438 8.148 1 95.25 494 ALA B N 1
ATOM 9253 C CA . ALA B 1 494 ? 8.516 47.531 7.301 1 95.25 494 ALA B CA 1
ATOM 9254 C C . ALA B 1 494 ? 9.031 46.969 5.973 1 95.25 494 ALA B C 1
ATOM 9256 O O . ALA B 1 494 ? 9.719 45.938 5.938 1 95.25 494 ALA B O 1
ATOM 9257 N N . ASP B 1 495 ? 8.648 47.625 4.949 1 89.88 495 ASP B N 1
ATOM 9258 C CA . ASP B 1 495 ? 9.211 47.406 3.623 1 89.88 495 ASP B CA 1
ATOM 9259 C C . ASP B 1 495 ? 10.195 48.5 3.246 1 89.88 495 ASP B C 1
ATOM 9261 O O . ASP B 1 495 ? 9.789 49.594 2.859 1 89.88 495 ASP B O 1
ATOM 9265 N N . LEU B 1 496 ? 11.391 48.188 3.287 1 94.19 496 LEU B N 1
ATOM 9266 C CA . LEU B 1 496 ? 12.43 49.188 3.086 1 94.19 496 LEU B CA 1
ATOM 9267 C C . LEU B 1 496 ? 13.055 49.062 1.7 1 94.19 496 LEU B C 1
ATOM 9269 O O . LEU B 1 496 ? 14.172 49.531 1.472 1 94.19 496 LEU B O 1
ATOM 9273 N N . SER B 1 497 ? 12.453 48.438 0.871 1 85.31 497 SER B N 1
ATOM 9274 C CA . SER B 1 497 ? 12.977 48.125 -0.456 1 85.31 497 SER B CA 1
ATOM 9275 C C . SER B 1 497 ? 13.375 49.406 -1.199 1 85.31 497 SER B C 1
ATOM 9277 O O . SER B 1 497 ? 14.398 49.438 -1.878 1 85.31 497 SER B O 1
ATOM 9279 N N . ARG B 1 498 ? 12.508 50.438 -1.142 1 87.19 498 ARG B N 1
ATOM 9280 C CA . ARG B 1 498 ? 12.75 51.688 -1.856 1 87.19 498 ARG B CA 1
ATOM 9281 C C . ARG B 1 498 ? 14.07 52.344 -1.419 1 87.19 498 ARG B C 1
ATOM 9283 O O . ARG B 1 498 ? 14.797 52.875 -2.242 1 87.19 498 ARG B O 1
ATOM 9290 N N . TRP B 1 499 ? 14.352 52.219 -0.171 1 91.5 499 TRP B N 1
ATOM 9291 C CA . TRP B 1 499 ? 15.547 52.844 0.37 1 91.5 499 TRP B CA 1
ATOM 9292 C C . TRP B 1 499 ? 16.781 52 0.141 1 91.5 499 TRP B C 1
ATOM 9294 O O . TRP B 1 499 ? 17.891 52.531 -0.015 1 91.5 499 TRP B O 1
ATOM 9304 N N . ALA B 1 500 ? 16.688 50.656 0.173 1 89.94 500 ALA B N 1
ATOM 9305 C CA . ALA B 1 500 ? 17.828 49.75 0.074 1 89.94 500 ALA B CA 1
ATOM 9306 C C . ALA B 1 500 ? 18.188 49.5 -1.384 1 89.94 500 ALA B C 1
ATOM 9308 O O . ALA B 1 500 ? 19.297 49.062 -1.684 1 89.94 500 ALA B O 1
ATOM 9309 N N . GLY B 1 501 ? 17.266 49.719 -2.4 1 85.81 501 GLY B N 1
ATOM 9310 C CA . GLY B 1 501 ? 17.484 49.438 -3.809 1 85.81 501 GLY B CA 1
ATOM 9311 C C . GLY B 1 501 ? 17.359 47.969 -4.148 1 85.81 501 GLY B C 1
ATOM 9312 O O . GLY B 1 501 ? 17.859 47.5 -5.184 1 85.81 501 GLY B O 1
ATOM 9313 N N . MET B 1 502 ? 17.031 47.188 -3.152 1 83.81 502 MET B N 1
ATOM 9314 C CA . MET B 1 502 ? 16.734 45.781 -3.291 1 83.81 502 MET B CA 1
ATOM 9315 C C . MET B 1 502 ? 15.555 45.375 -2.408 1 83.81 502 MET B C 1
ATOM 9317 O O . MET B 1 502 ? 15.219 46.094 -1.451 1 83.81 502 MET B O 1
ATOM 9321 N N . PRO B 1 503 ? 14.875 44.406 -2.822 1 82.5 503 PRO B N 1
ATOM 9322 C CA . PRO B 1 503 ? 13.805 43.969 -1.923 1 82.5 503 PRO B CA 1
ATOM 9323 C C . PRO B 1 503 ? 14.305 43.688 -0.509 1 82.5 503 PRO B C 1
ATOM 9325 O O . PRO B 1 503 ? 15.188 42.844 -0.323 1 82.5 503 PRO B O 1
ATOM 9328 N N . PHE B 1 504 ? 13.898 44.438 0.402 1 90 504 PHE B N 1
ATOM 9329 C CA . PHE B 1 504 ? 14.328 44.406 1.797 1 90 504 PHE B CA 1
ATOM 9330 C C . PHE B 1 504 ? 13.141 44.656 2.727 1 90 504 PHE B C 1
ATOM 9332 O O . PHE B 1 504 ? 12.578 45.75 2.746 1 90 504 PHE B O 1
ATOM 9339 N N . THR B 1 505 ? 12.742 43.594 3.457 1 89.69 505 THR B N 1
ATOM 9340 C CA . THR B 1 505 ? 11.672 43.719 4.441 1 89.69 505 THR B CA 1
ATOM 9341 C C . THR B 1 505 ? 12.164 43.312 5.828 1 89.69 505 THR B C 1
ATOM 9343 O O . THR B 1 505 ? 13.07 42.5 5.957 1 89.69 505 THR B O 1
ATOM 9346 N N . THR B 1 506 ? 11.664 43.875 6.797 1 94.38 506 THR B N 1
ATOM 9347 C CA . THR B 1 506 ? 11.977 43.531 8.18 1 94.38 506 THR B CA 1
ATOM 9348 C C . THR B 1 506 ? 10.727 43.594 9.055 1 94.38 506 THR B C 1
ATOM 9350 O O . THR B 1 506 ? 9.82 44.406 8.789 1 94.38 506 THR B O 1
ATOM 9353 N N . SER B 1 507 ? 10.656 42.75 9.984 1 95.12 507 SER B N 1
ATOM 9354 C CA . SER B 1 507 ? 9.555 42.688 10.938 1 95.12 507 SER B CA 1
ATOM 9355 C C . SER B 1 507 ? 10.062 42.562 12.367 1 95.12 507 SER B C 1
ATOM 9357 O O . SER B 1 507 ? 11.102 41.938 12.609 1 95.12 507 SER B O 1
ATOM 9359 N N . LEU B 1 508 ? 9.406 43.219 13.234 1 97.12 508 LEU B N 1
ATOM 9360 C CA . LEU B 1 508 ? 9.711 43.188 14.664 1 97.12 508 LEU B CA 1
ATOM 9361 C C . LEU B 1 508 ? 8.453 42.969 15.484 1 97.12 508 LEU B C 1
ATOM 9363 O O . LEU B 1 508 ? 7.426 43.625 15.234 1 97.12 508 LEU B O 1
ATOM 9367 N N . TYR B 1 509 ? 8.461 42.031 16.391 1 96.62 509 TYR B N 1
ATOM 9368 C CA . TYR B 1 509 ? 7.332 41.844 17.297 1 96.62 509 TYR B CA 1
ATOM 9369 C C . TYR B 1 509 ? 7.805 41.719 18.734 1 96.62 509 TYR B C 1
ATOM 9371 O O . TYR B 1 509 ? 8.992 41.469 18.984 1 96.62 509 TYR B O 1
ATOM 9379 N N . THR B 1 510 ? 6.965 41.969 19.656 1 97.44 510 THR B N 1
ATOM 9380 C CA . THR B 1 510 ? 7.16 41.719 21.094 1 97.44 510 THR B CA 1
ATOM 9381 C C . THR B 1 510 ? 5.93 41.062 21.688 1 97.44 510 THR B C 1
ATOM 9383 O O . THR B 1 510 ? 4.801 41.5 21.453 1 97.44 510 THR B O 1
ATOM 9386 N N . ARG B 1 511 ? 6.078 39.969 22.469 1 97 511 ARG B N 1
ATOM 9387 C CA . ARG B 1 511 ? 4.996 39.312 23.203 1 97 511 ARG B CA 1
ATOM 9388 C C . ARG B 1 511 ? 5.105 39.594 24.703 1 97 511 ARG B C 1
ATOM 9390 O O . ARG B 1 511 ? 6.156 39.375 25.297 1 97 511 ARG B O 1
ATOM 9397 N N . MET B 1 512 ? 4.043 40.062 25.203 1 96.94 512 MET B N 1
ATOM 9398 C CA . MET B 1 512 ? 3.998 40.438 26.625 1 96.94 512 MET B CA 1
ATOM 9399 C C . MET B 1 512 ? 2.719 39.906 27.266 1 96.94 512 MET B C 1
ATOM 9401 O O . MET B 1 512 ? 1.71 39.719 26.594 1 96.94 512 MET B O 1
ATOM 9405 N N . GLN B 1 513 ? 2.814 39.656 28.531 1 95.31 513 GLN B N 1
ATOM 9406 C CA . GLN B 1 513 ? 1.665 39.219 29.312 1 95.31 513 GLN B CA 1
ATOM 9407 C C . GLN B 1 513 ? 1.617 39.938 30.656 1 95.31 513 GLN B C 1
ATOM 9409 O O . GLN B 1 513 ? 2.654 40.156 31.297 1 95.31 513 GLN B O 1
ATOM 9414 N N . THR B 1 514 ? 0.472 40.406 31.031 1 93.69 514 THR B N 1
ATOM 9415 C CA . THR B 1 514 ? 0.227 40.969 32.344 1 93.69 514 THR B CA 1
ATOM 9416 C C . THR B 1 514 ? -0.854 40.188 33.094 1 93.69 514 THR B C 1
ATOM 9418 O O . THR B 1 514 ? -1.96 40.031 32.562 1 93.69 514 THR B O 1
ATOM 9421 N N . ASP B 1 515 ? -0.489 39.812 34.219 1 89.88 515 ASP B N 1
ATOM 9422 C CA . ASP B 1 515 ? -1.437 39.094 35.062 1 89.88 515 ASP B CA 1
ATOM 9423 C C . ASP B 1 515 ? -1.812 39.875 36.281 1 89.88 515 ASP B C 1
ATOM 9425 O O . ASP B 1 515 ? -0.971 40.594 36.875 1 89.88 515 ASP B O 1
ATOM 9429 N N . PHE B 1 516 ? -3.051 39.875 36.594 1 88.12 516 PHE B N 1
ATOM 9430 C CA . PHE B 1 516 ? -3.523 40.375 37.875 1 88.12 516 PHE B CA 1
ATOM 9431 C C . PHE B 1 516 ? -3.838 39.25 38.844 1 88.12 516 PHE B C 1
ATOM 9433 O O . PHE B 1 516 ? -4.77 38.469 38.594 1 88.12 516 PHE B O 1
ATOM 9440 N N . ILE B 1 517 ? -3.033 39.188 39.812 1 83.5 517 ILE B N 1
ATOM 9441 C CA . ILE B 1 517 ? -3.02 38 40.656 1 83.5 517 ILE B CA 1
ATOM 9442 C C . ILE B 1 517 ? -3.635 38.312 42.031 1 83.5 517 ILE B C 1
ATOM 9444 O O . ILE B 1 517 ? -3.271 39.312 42.656 1 83.5 517 ILE B O 1
ATOM 9448 N N . GLY B 1 518 ? -4.375 37.5 42.5 1 75.19 518 GLY B N 1
ATOM 9449 C CA . GLY B 1 518 ? -4.914 37.531 43.875 1 75.19 518 GLY B CA 1
ATOM 9450 C C . GLY B 1 518 ? -6.008 38.562 44.062 1 75.19 518 GLY B C 1
ATOM 9451 O O . GLY B 1 518 ? -6.426 39.219 43.094 1 75.19 518 GLY B O 1
ATOM 9452 N N . GLU B 1 519 ? -6.516 38.719 45.281 1 74.38 519 GLU B N 1
ATOM 9453 C CA . GLU B 1 519 ? -7.602 39.625 45.625 1 74.38 519 GLU B CA 1
ATOM 9454 C C . GLU B 1 519 ? -7.16 41.062 45.562 1 74.38 519 GLU B C 1
ATOM 9456 O O . GLU B 1 519 ? -7.973 41.969 45.25 1 74.38 519 GLU B O 1
ATOM 9461 N N . ASP B 1 520 ? -5.816 41.281 45.75 1 76.81 520 ASP B N 1
ATOM 9462 C CA . ASP B 1 520 ? -5.297 42.656 45.719 1 76.81 520 ASP B CA 1
ATOM 9463 C C . ASP B 1 520 ? -4.953 43.062 44.312 1 76.81 520 ASP B C 1
ATOM 9465 O O . ASP B 1 520 ? -4.609 44.25 44.062 1 76.81 520 ASP B O 1
ATOM 9469 N N . ASN B 1 521 ? -5.121 42.156 43.344 1 80.88 521 ASN B N 1
ATOM 9470 C CA . ASN B 1 521 ? -4.828 42.438 41.938 1 80.88 521 ASN B CA 1
ATOM 9471 C C . ASN B 1 521 ? -3.381 42.875 41.75 1 80.88 521 ASN B C 1
ATOM 9473 O O . ASN B 1 521 ? -3.125 43.906 41.125 1 80.88 521 ASN B O 1
ATOM 9477 N N . ASP B 1 522 ? -2.529 42.156 42.438 1 85.69 522 ASP B N 1
ATOM 9478 C CA . ASP B 1 522 ? -1.116 42.438 42.219 1 85.69 522 ASP B CA 1
ATOM 9479 C C . ASP B 1 522 ? -0.737 42.25 40.75 1 85.69 522 ASP B C 1
ATOM 9481 O O . ASP B 1 522 ? -1.206 41.312 40.125 1 85.69 522 ASP B O 1
ATOM 9485 N N . LEU B 1 523 ? 0.082 43.125 40.312 1 88.88 523 LEU B N 1
ATOM 9486 C CA . LEU B 1 523 ? 0.424 43.125 38.875 1 88.88 523 LEU B CA 1
ATOM 9487 C C . LEU B 1 523 ? 1.662 42.281 38.625 1 88.88 523 LEU B C 1
ATOM 9489 O O . LEU B 1 523 ? 2.709 42.469 39.25 1 88.88 523 LEU B O 1
ATOM 9493 N N . GLY B 1 524 ? 1.531 41.219 37.906 1 91.25 524 GLY B N 1
ATOM 9494 C CA . GLY B 1 524 ? 2.645 40.469 37.375 1 91.25 524 GLY B CA 1
ATOM 9495 C C . GLY B 1 524 ? 2.873 40.688 35.875 1 91.25 524 GLY B C 1
ATOM 9496 O O . GLY B 1 524 ? 1.945 40.562 35.094 1 91.25 524 GLY B O 1
ATOM 9497 N N . PHE B 1 525 ? 4.078 41.062 35.531 1 94.25 525 PHE B N 1
ATOM 9498 C CA . PHE B 1 525 ? 4.41 41.375 34.156 1 94.25 525 PHE B CA 1
ATOM 9499 C C . PHE B 1 525 ? 5.449 40.406 33.625 1 94.25 525 PHE B C 1
ATOM 9501 O O . PHE B 1 525 ? 6.406 40.062 34.312 1 94.25 525 PHE B O 1
ATOM 9508 N N . LYS B 1 526 ? 5.258 39.844 32.438 1 96.12 526 LYS B N 1
ATOM 9509 C CA . LYS B 1 526 ? 6.191 38.969 31.734 1 96.12 526 LYS B CA 1
ATOM 9510 C C . LYS B 1 526 ? 6.465 39.5 30.312 1 96.12 526 LYS B C 1
ATOM 9512 O O . LYS B 1 526 ? 5.535 39.688 29.531 1 96.12 526 LYS B O 1
ATOM 9517 N N . LEU B 1 527 ? 7.715 39.781 30.016 1 96.62 527 LEU B N 1
ATOM 9518 C CA . LEU B 1 527 ? 8.172 39.906 28.641 1 96.62 527 LEU B CA 1
ATOM 9519 C C . LEU B 1 527 ? 8.547 38.531 28.078 1 96.62 527 LEU B C 1
ATOM 9521 O O . LEU B 1 527 ? 9.633 38 28.359 1 96.62 527 LEU B O 1
ATOM 9525 N N . MET B 1 528 ? 7.703 38 27.328 1 95.69 528 MET B N 1
ATOM 9526 C CA . MET B 1 528 ? 7.891 36.594 26.891 1 95.69 528 MET B CA 1
ATOM 9527 C C . MET B 1 528 ? 9 36.531 25.844 1 95.69 528 MET B C 1
ATOM 9529 O O . MET B 1 528 ? 9.945 35.75 26.016 1 95.69 528 MET B O 1
ATOM 9533 N N . ASP B 1 529 ? 8.859 37.281 24.781 1 95.19 529 ASP B N 1
ATOM 9534 C CA . ASP B 1 529 ? 9.922 37.281 23.797 1 95.19 529 ASP B CA 1
ATOM 9535 C C . ASP B 1 529 ? 9.805 38.469 22.859 1 95.19 529 ASP B C 1
ATOM 9537 O O . ASP B 1 529 ? 8.758 39.125 22.812 1 95.19 529 ASP B O 1
ATOM 9541 N N . VAL B 1 530 ? 10.898 38.812 22.281 1 97.12 530 VAL B N 1
ATOM 9542 C CA . VAL B 1 530 ? 11.062 39.812 21.219 1 97.12 530 VAL B CA 1
ATOM 9543 C C . VAL B 1 530 ? 11.773 39.156 20.031 1 97.12 530 VAL B C 1
ATOM 9545 O O . VAL B 1 530 ? 12.766 38.438 20.203 1 97.12 530 VAL B O 1
ATOM 9548 N N . GLY B 1 531 ? 11.203 39.281 18.906 1 96.88 531 GLY B N 1
ATOM 9549 C CA . GLY B 1 531 ? 11.812 38.688 17.734 1 96.88 531 GLY B CA 1
ATOM 9550 C C . GLY B 1 531 ? 11.797 39.562 16.516 1 96.88 531 GLY B C 1
ATOM 9551 O O . GLY B 1 531 ? 10.961 40.469 16.406 1 96.88 531 GLY B O 1
ATOM 9552 N N . THR B 1 532 ? 12.75 39.406 15.664 1 96.94 532 THR B N 1
ATOM 9553 C CA . THR B 1 532 ? 12.82 40.125 14.398 1 96.94 532 THR B CA 1
ATOM 9554 C C . THR B 1 532 ? 13.141 39.156 13.25 1 96.94 532 THR B C 1
ATOM 9556 O O . THR B 1 532 ? 13.836 38.156 13.445 1 96.94 532 THR B O 1
ATOM 9559 N N . LYS B 1 533 ? 12.633 39.375 12.156 1 95.25 533 LYS B N 1
ATOM 9560 C CA . LYS B 1 533 ? 12.945 38.719 10.906 1 95.25 533 LYS B CA 1
ATOM 9561 C C . LYS B 1 533 ? 13.328 39.719 9.82 1 95.25 533 LYS B C 1
ATOM 9563 O O . LYS B 1 533 ? 12.609 40.688 9.594 1 95.25 533 LYS B O 1
ATOM 9568 N N . THR B 1 534 ? 14.422 39.531 9.25 1 95.31 534 THR B N 1
ATOM 9569 C CA . THR B 1 534 ? 14.867 40.375 8.133 1 95.31 534 THR B CA 1
ATOM 9570 C C . THR B 1 534 ? 15.07 39.5 6.879 1 95.31 534 THR B C 1
ATOM 9572 O O . THR B 1 534 ? 15.75 38.469 6.926 1 95.31 534 THR B O 1
ATOM 9575 N N . SER B 1 535 ? 14.461 39.938 5.832 1 90.25 535 SER B N 1
ATOM 9576 C CA . SER B 1 535 ? 14.555 39.25 4.562 1 90.25 535 SER B CA 1
ATOM 9577 C C . SER B 1 535 ? 15.18 40.125 3.48 1 90.25 535 SER B C 1
ATOM 9579 O O . SER B 1 535 ? 14.711 41.219 3.227 1 90.25 535 SER B O 1
ATOM 9581 N N . LEU B 1 536 ? 16.234 39.688 2.908 1 90.94 536 LEU B N 1
ATOM 9582 C CA . LEU B 1 536 ? 16.906 40.344 1.797 1 90.94 536 LEU B CA 1
ATOM 9583 C C . LEU B 1 536 ? 16.891 39.469 0.55 1 90.94 536 LEU B C 1
ATOM 9585 O O . LEU B 1 536 ? 17.109 38.25 0.634 1 90.94 536 LEU B O 1
ATOM 9589 N N . ARG B 1 537 ? 16.594 40.062 -0.548 1 84.38 537 ARG B N 1
ATOM 9590 C CA . ARG B 1 537 ? 16.594 39.344 -1.809 1 84.38 537 ARG B CA 1
ATOM 9591 C C . ARG B 1 537 ? 17.531 40 -2.824 1 84.38 537 ARG B C 1
ATOM 9593 O O . ARG B 1 537 ? 17.672 41.219 -2.83 1 84.38 537 ARG B O 1
ATOM 9600 N N . ASN B 1 538 ? 18.203 39.156 -3.645 1 82.56 538 ASN B N 1
ATOM 9601 C CA . ASN B 1 538 ? 19.062 39.562 -4.746 1 82.56 538 ASN B CA 1
ATOM 9602 C C . ASN B 1 538 ? 20.219 40.438 -4.254 1 82.56 538 ASN B C 1
ATOM 9604 O O . ASN B 1 538 ? 20.5 41.5 -4.816 1 82.56 538 ASN B O 1
ATOM 9608 N N . LEU B 1 539 ? 20.75 40.031 -3.199 1 88.38 539 LEU B N 1
ATOM 9609 C CA . LEU B 1 539 ? 21.906 40.75 -2.676 1 88.38 539 LEU B CA 1
ATOM 9610 C C . LEU B 1 539 ? 23.094 40.656 -3.633 1 88.38 539 LEU B C 1
ATOM 9612 O O . LEU B 1 539 ? 23.875 41.594 -3.77 1 88.38 539 LEU B O 1
ATOM 9616 N N . ALA B 1 540 ? 23.25 39.406 -4.16 1 88.69 540 ALA B N 1
ATOM 9617 C CA . ALA B 1 540 ? 24.266 39.062 -5.164 1 88.69 540 ALA B CA 1
ATOM 9618 C C . ALA B 1 540 ? 23.812 37.906 -6.039 1 88.69 540 ALA B C 1
ATOM 9620 O O . ALA B 1 540 ? 22.828 37.219 -5.727 1 88.69 540 ALA B O 1
ATOM 9621 N N . GLU B 1 541 ? 24.531 37.75 -7.133 1 84.31 541 GLU B N 1
ATOM 9622 C CA . GLU B 1 541 ? 24.188 36.656 -8.031 1 84.31 541 GLU B CA 1
ATOM 9623 C C . GLU B 1 541 ? 24.297 35.281 -7.316 1 84.31 541 GLU B C 1
ATOM 9625 O O . GLU B 1 541 ? 23.469 34.406 -7.547 1 84.31 541 GLU B O 1
ATOM 9630 N N . PHE B 1 542 ? 25.281 35.219 -6.453 1 88.5 542 PHE B N 1
ATOM 9631 C CA . PHE B 1 542 ? 25.516 33.938 -5.77 1 88.5 542 PHE B CA 1
ATOM 9632 C C . PHE B 1 542 ? 24.594 33.812 -4.551 1 88.5 542 PHE B C 1
ATOM 9634 O O . PHE B 1 542 ? 24.453 32.719 -3.996 1 88.5 542 PHE B O 1
ATOM 9641 N N . LEU B 1 543 ? 23.875 34.938 -4.113 1 90.19 543 LEU B N 1
ATOM 9642 C CA . LEU B 1 543 ? 23.031 34.938 -2.918 1 90.19 543 LEU B CA 1
ATOM 9643 C C . LEU B 1 543 ? 21.672 35.562 -3.221 1 90.19 543 LEU B C 1
ATOM 9645 O O . LEU B 1 543 ? 21.359 36.656 -2.742 1 90.19 543 LEU B O 1
ATOM 9649 N N . PRO B 1 544 ? 20.812 34.875 -3.883 1 81.38 544 PRO B N 1
ATOM 9650 C CA . PRO B 1 544 ? 19.484 35.375 -4.277 1 81.38 544 PRO B CA 1
ATOM 9651 C C . PRO B 1 544 ? 18.578 35.656 -3.078 1 81.38 544 PRO B C 1
ATOM 9653 O O . PRO B 1 544 ? 17.672 36.469 -3.166 1 81.38 544 PRO B O 1
ATOM 9656 N N . GLY B 1 545 ? 18.828 34.906 -1.993 1 86.06 545 GLY B N 1
ATOM 9657 C CA . GLY B 1 545 ? 17.953 35.125 -0.85 1 86.06 545 GLY B CA 1
ATOM 9658 C C . GLY B 1 545 ? 18.656 34.938 0.481 1 86.06 545 GLY B C 1
ATOM 9659 O O . GLY B 1 545 ? 19.484 34.062 0.634 1 86.06 545 GLY B O 1
ATOM 9660 N N . LEU B 1 546 ? 18.344 35.812 1.428 1 90.75 546 LEU B N 1
ATOM 9661 C CA . LEU B 1 546 ? 18.875 35.75 2.785 1 90.75 546 LEU B CA 1
ATOM 9662 C C . LEU B 1 546 ? 17.812 36.125 3.805 1 90.75 546 LEU B C 1
ATOM 9664 O O . LEU B 1 546 ? 17.219 37.219 3.721 1 90.75 546 LEU B O 1
ATOM 9668 N N . ASP B 1 547 ? 17.5 35.25 4.68 1 89.44 547 ASP B N 1
ATOM 9669 C CA . ASP B 1 547 ? 16.609 35.5 5.805 1 89.44 547 ASP B CA 1
ATOM 9670 C C . ASP B 1 547 ? 17.359 35.406 7.133 1 89.44 547 ASP B C 1
ATOM 9672 O O . ASP B 1 547 ? 18.094 34.438 7.363 1 89.44 547 ASP B O 1
ATOM 9676 N N . VAL B 1 548 ? 17.188 36.406 7.867 1 95.5 548 VAL B N 1
ATOM 9677 C CA . VAL B 1 548 ? 17.828 36.438 9.18 1 95.5 548 VAL B CA 1
ATOM 9678 C C . VAL B 1 548 ? 16.781 36.594 10.273 1 95.5 548 VAL B C 1
ATOM 9680 O O . VAL B 1 548 ? 15.953 37.5 10.234 1 95.5 548 VAL B O 1
ATOM 9683 N N . TYR B 1 549 ? 16.75 35.625 11.172 1 95.44 549 TYR B N 1
ATOM 9684 C CA . TYR B 1 549 ? 15.859 35.656 12.336 1 95.44 549 TYR B CA 1
ATOM 9685 C C . TYR B 1 549 ? 16.656 35.875 13.617 1 95.44 549 TYR B C 1
ATOM 9687 O O . TYR B 1 549 ? 17.703 35.25 13.82 1 95.44 549 TYR B O 1
ATOM 9695 N N . TYR B 1 550 ? 16.281 36.781 14.398 1 97 550 TYR B N 1
ATOM 9696 C CA . TYR B 1 550 ? 16.844 36.969 15.727 1 97 550 TYR B CA 1
ATOM 9697 C C . TYR B 1 550 ? 15.75 37.094 16.766 1 97 550 TYR B C 1
ATOM 9699 O O . TYR B 1 550 ? 14.734 37.781 16.531 1 97 550 TYR B O 1
ATOM 9707 N N . ALA B 1 551 ? 15.891 36.438 17.891 1 96.62 551 ALA B N 1
ATOM 9708 C CA . ALA B 1 551 ? 14.867 36.531 18.922 1 96.62 551 ALA B CA 1
ATOM 9709 C C . ALA B 1 551 ? 15.492 36.469 20.312 1 96.62 551 ALA B C 1
ATOM 9711 O O . ALA B 1 551 ? 16.5 35.781 20.531 1 96.62 551 ALA B O 1
ATOM 9712 N N . LEU B 1 552 ? 14.992 37.281 21.156 1 96.62 552 LEU B N 1
ATOM 9713 C CA . LEU B 1 552 ? 15.227 37.219 22.594 1 96.62 552 LEU B CA 1
ATOM 9714 C C . LEU B 1 552 ? 14.016 36.656 23.328 1 96.62 552 LEU B C 1
ATOM 9716 O O . LEU B 1 552 ? 12.891 37.156 23.125 1 96.62 552 LEU B O 1
ATOM 9720 N N . ALA B 1 553 ? 14.188 35.625 24.094 1 95.94 553 ALA B N 1
ATOM 9721 C CA . ALA B 1 553 ? 13.094 35.031 24.844 1 95.94 553 ALA B CA 1
ATOM 9722 C C . ALA B 1 553 ? 13.453 34.875 26.328 1 95.94 553 ALA B C 1
ATOM 9724 O O . ALA B 1 553 ? 14.617 34.625 26.656 1 95.94 553 ALA B O 1
ATOM 9725 N N . LEU B 1 554 ? 12.5 35.062 27.141 1 95.5 554 LEU B N 1
ATOM 9726 C CA . LEU B 1 554 ? 12.688 34.938 28.578 1 95.5 554 LEU B CA 1
ATOM 9727 C C . LEU B 1 554 ? 11.781 33.844 29.141 1 95.5 554 LEU B C 1
ATOM 9729 O O . LEU B 1 554 ? 10.594 33.781 28.797 1 95.5 554 LEU B O 1
ATOM 9733 N N . GLU B 1 555 ? 12.328 33.031 29.906 1 93.81 555 GLU B N 1
ATOM 9734 C CA . GLU B 1 555 ? 11.57 32.031 30.672 1 93.81 555 GLU B CA 1
ATOM 9735 C C . GLU B 1 555 ? 11.391 32.469 32.125 1 93.81 555 GLU B C 1
ATOM 9737 O O . GLU B 1 555 ? 12.336 32.969 32.75 1 93.81 555 GLU B O 1
ATOM 9742 N N . TYR B 1 556 ? 10.172 32.312 32.594 1 94.69 556 TYR B N 1
ATOM 9743 C CA . TYR B 1 556 ? 9.875 32.812 33.938 1 94.69 556 TYR B CA 1
ATOM 9744 C C . TYR B 1 556 ? 9.508 31.672 34.875 1 94.69 556 TYR B C 1
ATOM 9746 O O . TYR B 1 556 ? 8.969 30.641 34.438 1 94.69 556 TYR B O 1
ATOM 9754 N N . GLY B 1 557 ? 9.836 31.812 36.094 1 92 557 GLY B N 1
ATOM 9755 C CA . GLY B 1 557 ? 9.336 30.922 37.125 1 92 557 GLY B CA 1
ATOM 9756 C C . GLY B 1 557 ? 7.957 31.312 37.625 1 92 557 GLY B C 1
ATOM 9757 O O . GLY B 1 557 ? 7.305 32.188 37.062 1 92 557 GLY B O 1
ATOM 9758 N N . GLU B 1 558 ? 7.535 30.703 38.688 1 91.31 558 GLU B N 1
ATOM 9759 C CA . GLU B 1 558 ? 6.246 31.016 39.312 1 91.31 558 GLU B CA 1
ATOM 9760 C C . GLU B 1 558 ? 6.258 32.406 39.938 1 91.31 558 GLU B C 1
ATOM 9762 O O . GLU B 1 558 ? 7.309 32.906 40.344 1 91.31 558 GLU B O 1
ATOM 9767 N N . TYR B 1 559 ? 5.09 33 39.969 1 91.31 559 TYR B N 1
ATOM 9768 C CA . TYR B 1 559 ? 4.957 34.344 40.531 1 91.31 559 TYR B CA 1
ATOM 9769 C C . TYR B 1 559 ? 5.426 34.375 42 1 91.31 559 TYR B C 1
ATOM 9771 O O . TYR B 1 559 ? 4.977 33.594 42.812 1 91.31 559 TYR B O 1
ATOM 9779 N N . ASP B 1 560 ? 6.332 35.312 42.25 1 90.06 560 ASP B N 1
ATOM 9780 C CA . ASP B 1 560 ? 6.82 35.531 43.625 1 90.06 560 ASP B CA 1
ATOM 9781 C C . ASP B 1 560 ? 5.914 36.5 44.375 1 90.06 560 ASP B C 1
ATOM 9783 O O . ASP B 1 560 ? 5.914 37.688 44.125 1 90.06 560 ASP B O 1
ATOM 9787 N N . ILE B 1 561 ? 5.297 36.094 45.406 1 87.31 561 ILE B N 1
ATOM 9788 C CA . ILE B 1 561 ? 4.305 36.875 46.156 1 87.31 561 ILE B CA 1
ATOM 9789 C C . ILE B 1 561 ? 5.004 37.969 46.969 1 87.31 561 ILE B C 1
ATOM 9791 O O . ILE B 1 561 ? 4.434 39.031 47.219 1 87.31 561 ILE B O 1
ATOM 9795 N N . LEU B 1 562 ? 6.191 37.688 47.438 1 86.88 562 LEU B N 1
ATOM 9796 C CA . LEU B 1 562 ? 6.914 38.656 48.281 1 86.88 562 LEU B CA 1
ATOM 9797 C C . LEU B 1 562 ? 7.477 39.781 47.438 1 86.88 562 LEU B C 1
ATOM 9799 O O . LEU B 1 562 ? 7.336 40.969 47.812 1 86.88 562 LEU B O 1
ATOM 9803 N N . GLU B 1 563 ? 7.969 39.438 46.281 1 88.44 563 GLU B N 1
ATOM 9804 C CA . GLU B 1 563 ? 8.586 40.469 45.438 1 88.44 563 GLU B CA 1
ATOM 9805 C C . GLU B 1 563 ? 7.59 41.031 44.438 1 88.44 563 GLU B C 1
ATOM 9807 O O . GLU B 1 563 ? 7.855 42.031 43.781 1 88.44 563 GLU B O 1
ATOM 9812 N N . LYS B 1 564 ? 6.488 40.375 44.281 1 89.06 564 LYS B N 1
ATOM 9813 C CA . LYS B 1 564 ? 5.391 40.781 43.406 1 89.06 564 LYS B CA 1
ATOM 9814 C C . LYS B 1 564 ? 5.844 40.875 41.969 1 89.06 564 LYS B C 1
ATOM 9816 O O . LYS B 1 564 ? 5.613 41.875 41.281 1 89.06 564 LYS B O 1
ATOM 9821 N N . LYS B 1 565 ? 6.574 39.938 41.562 1 91.62 565 LYS B N 1
ATOM 9822 C CA . LYS B 1 565 ? 7.008 39.844 40.156 1 91.62 565 LYS B CA 1
ATOM 9823 C C . LYS B 1 565 ? 7.258 38.375 39.75 1 91.62 565 LYS B C 1
ATOM 9825 O O . LYS B 1 565 ? 7.383 37.5 40.625 1 91.62 565 LYS B O 1
ATOM 9830 N N . TYR B 1 566 ? 7.215 38.125 38.531 1 94.06 566 TYR B N 1
ATOM 9831 C CA . TYR B 1 566 ? 7.695 36.875 38 1 94.06 566 TYR B CA 1
ATOM 9832 C C . 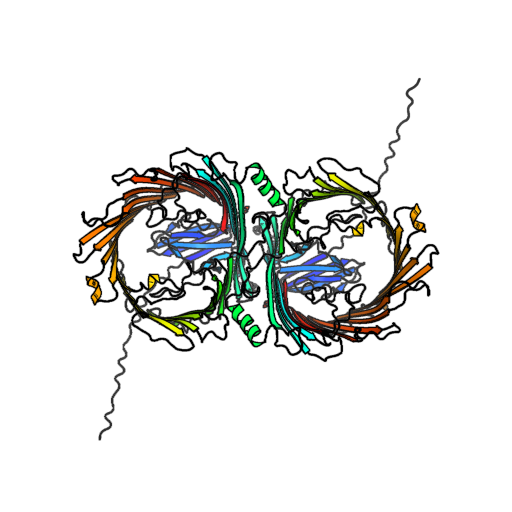TYR B 1 566 ? 9.219 36.844 37.906 1 94.06 566 TYR B C 1
ATOM 9834 O O . TYR B 1 566 ? 9.812 37.688 37.219 1 94.06 566 TYR B O 1
ATOM 9842 N N . PRO B 1 567 ? 9.859 36.031 38.562 1 93.94 567 PRO B N 1
ATOM 9843 C CA . PRO B 1 567 ? 11.32 35.969 38.469 1 93.94 567 PRO B CA 1
ATOM 9844 C C . PRO B 1 567 ? 11.773 35.406 37.094 1 93.94 567 PRO B C 1
ATOM 9846 O O . PRO B 1 567 ? 11.383 34.312 36.719 1 93.94 567 PRO B O 1
ATOM 9849 N N . ALA B 1 568 ? 12.586 36.188 36.406 1 94.12 568 ALA B N 1
ATOM 9850 C CA . ALA B 1 568 ? 13.188 35.688 35.188 1 94.12 568 ALA B CA 1
ATOM 9851 C C . ALA B 1 568 ? 14.227 34.594 35.5 1 94.12 568 ALA B C 1
ATOM 9853 O O . ALA B 1 568 ? 15.117 34.812 36.312 1 94.12 568 ALA B O 1
ATOM 9854 N N . GLU B 1 569 ? 14.141 33.5 34.781 1 94 569 GLU B N 1
ATOM 9855 C CA . GLU B 1 569 ? 15.016 32.375 35.094 1 94 569 GLU B CA 1
ATOM 9856 C C . GLU B 1 569 ? 16.062 32.156 34.031 1 94 569 GLU B C 1
ATOM 9858 O O . GLU B 1 569 ? 17.219 31.875 34.312 1 94 569 GLU B O 1
ATOM 9863 N N . VAL B 1 570 ? 15.672 32.125 32.781 1 94.75 570 VAL B N 1
ATOM 9864 C CA . VAL B 1 570 ? 16.609 31.906 31.703 1 94.75 570 VAL B CA 1
ATOM 9865 C C . VAL B 1 570 ? 16.375 32.938 30.594 1 94.75 570 VAL B C 1
ATOM 9867 O O . VAL B 1 570 ? 15.234 33.25 30.266 1 94.75 570 VAL B O 1
ATOM 9870 N N . LEU B 1 571 ? 17.406 33.5 30.062 1 95.88 571 LEU B N 1
ATOM 9871 C CA . LEU B 1 571 ? 17.375 34.375 28.875 1 95.88 571 LEU B CA 1
ATOM 9872 C C . LEU B 1 571 ? 17.938 33.625 27.656 1 95.88 571 LEU B C 1
ATOM 9874 O O . LEU B 1 571 ? 19.062 33.125 27.703 1 95.88 571 LEU B O 1
ATOM 9878 N N . TYR B 1 572 ? 17.156 33.5 26.656 1 95.19 572 TYR B N 1
ATOM 9879 C CA . TYR B 1 572 ? 17.578 32.844 25.422 1 95.19 572 TYR B CA 1
ATOM 9880 C C . TYR B 1 572 ? 17.844 33.906 24.328 1 95.19 572 TYR B C 1
ATOM 9882 O O . TYR B 1 572 ? 17 34.75 24.078 1 95.19 572 TYR B O 1
ATOM 9890 N N . ASN B 1 573 ? 19 33.875 23.719 1 95.81 573 ASN B N 1
ATOM 9891 C CA . ASN B 1 573 ? 19.328 34.594 22.5 1 95.81 573 ASN B CA 1
ATOM 9892 C C . ASN B 1 573 ? 19.5 33.656 21.312 1 95.81 573 ASN B C 1
ATOM 9894 O O . ASN B 1 573 ? 20.359 32.75 21.344 1 95.81 573 ASN B O 1
ATOM 9898 N N . SER B 1 574 ? 18.656 33.75 20.406 1 95 574 SER B N 1
ATOM 9899 C CA . SER B 1 574 ? 18.734 32.844 19.266 1 95 574 SER B CA 1
ATOM 9900 C C . SER B 1 574 ? 18.906 33.625 17.953 1 95 574 SER B C 1
ATOM 9902 O O . SER B 1 574 ? 18.25 34.656 17.75 1 95 574 SER B O 1
ATOM 9904 N N . LEU B 1 575 ? 19.797 33.219 17.156 1 96.44 575 LEU B N 1
ATOM 9905 C CA . LEU B 1 575 ? 20.047 33.719 15.812 1 96.44 575 LEU B CA 1
ATOM 9906 C C . LEU B 1 575 ? 19.953 32.625 14.773 1 96.44 575 LEU B C 1
ATOM 9908 O O . LEU B 1 575 ? 20.594 31.578 14.914 1 96.44 575 LEU B O 1
ATOM 9912 N N . LEU B 1 576 ? 19.109 32.781 13.773 1 94.19 576 LEU B N 1
ATOM 9913 C CA . LEU B 1 576 ? 18.984 31.844 12.664 1 94.19 576 LEU B CA 1
ATOM 9914 C C . LEU B 1 576 ? 19.188 32.562 11.328 1 94.19 576 LEU B C 1
ATOM 9916 O O . LEU B 1 576 ? 18.688 33.656 11.133 1 94.19 576 LEU B O 1
ATOM 9920 N N . ILE B 1 577 ? 19.969 31.984 10.523 1 94.62 577 ILE B N 1
ATOM 9921 C CA . ILE B 1 577 ? 20.234 32.531 9.188 1 94.62 577 ILE B CA 1
ATOM 9922 C C . ILE B 1 577 ? 19.922 31.453 8.148 1 94.62 577 ILE B C 1
ATOM 9924 O O . ILE B 1 577 ? 20.422 30.328 8.227 1 94.62 577 ILE B O 1
ATOM 9928 N N . ASP B 1 578 ? 19.109 31.766 7.266 1 90.31 578 ASP B N 1
ATOM 9929 C CA . ASP B 1 578 ? 18.766 30.906 6.133 1 90.31 578 ASP B CA 1
ATOM 9930 C C . ASP B 1 578 ? 19.141 31.578 4.809 1 90.31 578 ASP B C 1
ATOM 9932 O O . ASP B 1 578 ? 18.594 32.625 4.453 1 90.31 578 ASP B O 1
ATOM 9936 N N . ALA B 1 579 ? 20.047 30.938 4.062 1 91.19 579 ALA B N 1
ATOM 9937 C CA . ALA B 1 579 ? 20.547 31.516 2.814 1 91.19 579 ALA B CA 1
ATOM 9938 C C . ALA B 1 579 ? 20.25 30.594 1.63 1 91.19 579 ALA B C 1
ATOM 9940 O O . ALA B 1 579 ? 20.453 29.391 1.702 1 91.19 579 ALA B O 1
ATOM 9941 N N . SER B 1 580 ? 19.672 31.172 0.692 1 85.75 580 SER B N 1
ATOM 9942 C CA . SER B 1 580 ? 19.531 30.5 -0.598 1 85.75 580 SER B CA 1
ATOM 9943 C C . SER B 1 580 ? 20.625 30.922 -1.565 1 85.75 580 SER B C 1
ATOM 9945 O O . SER B 1 580 ? 20.75 32.094 -1.902 1 85.75 580 SER B O 1
ATOM 9947 N N . LEU B 1 581 ? 21.359 29.953 -2.037 1 87.69 581 LEU B N 1
ATOM 9948 C CA . LEU B 1 581 ? 22.484 30.234 -2.938 1 87.69 581 LEU B CA 1
ATOM 9949 C C . LEU B 1 581 ? 22.125 29.859 -4.371 1 87.69 581 LEU B C 1
ATOM 9951 O O . LEU B 1 581 ? 21.125 29.188 -4.613 1 87.69 581 LEU B O 1
ATOM 9955 N N . SER B 1 582 ? 23.016 30.312 -5.238 1 82.19 582 SER B N 1
ATOM 9956 C CA . SER B 1 582 ? 22.844 29.938 -6.637 1 82.19 582 SER B CA 1
ATOM 9957 C C . SER B 1 582 ? 22.969 28.438 -6.828 1 82.19 582 SER B C 1
ATOM 9959 O O . SER B 1 582 ? 23.469 27.734 -5.953 1 82.19 582 SER B O 1
ATOM 9961 N N . ARG B 1 583 ? 22.438 27.828 -7.836 1 80 583 ARG B N 1
ATOM 9962 C CA . ARG B 1 583 ? 22.484 26.422 -8.211 1 80 583 ARG B CA 1
ATOM 9963 C C . ARG B 1 583 ? 21.656 25.562 -7.25 1 80 583 ARG B C 1
ATOM 9965 O O . ARG B 1 583 ? 22.031 24.438 -6.945 1 80 583 ARG B O 1
ATOM 9972 N N . GLN B 1 584 ? 20.688 26.266 -6.555 1 80.12 584 GLN B N 1
ATOM 9973 C CA . GLN B 1 584 ? 19.672 25.594 -5.746 1 80.12 584 GLN B CA 1
ATOM 9974 C C . GLN B 1 584 ? 20.281 25 -4.48 1 80.12 584 GLN B C 1
ATOM 9976 O O . GLN B 1 584 ? 19.938 23.891 -4.078 1 80.12 584 GLN B O 1
ATOM 9981 N N . VAL B 1 585 ? 21.281 25.688 -3.99 1 88.31 585 VAL B N 1
ATOM 9982 C CA . VAL B 1 585 ? 21.891 25.297 -2.725 1 88.31 585 VAL B CA 1
ATOM 9983 C C . VAL B 1 585 ? 21.328 26.156 -1.593 1 88.31 585 VAL B C 1
ATOM 9985 O O . VAL B 1 585 ? 21.156 27.375 -1.744 1 88.31 585 VAL B O 1
ATOM 9988 N N . GLY B 1 586 ? 20.906 25.531 -0.538 1 88.06 586 GLY B N 1
ATOM 9989 C CA . GLY B 1 586 ? 20.453 26.203 0.672 1 88.06 586 GLY B CA 1
ATOM 9990 C C . GLY B 1 586 ? 21.391 26 1.847 1 88.06 586 GLY B C 1
ATOM 9991 O O . GLY B 1 586 ? 21.953 24.922 2.02 1 88.06 586 GLY B O 1
ATOM 9992 N N . LEU B 1 587 ? 21.609 27.094 2.562 1 91.5 587 LEU B N 1
ATOM 9993 C CA . LEU B 1 587 ? 22.422 27.047 3.781 1 91.5 587 LEU B CA 1
ATOM 9994 C C . LEU B 1 587 ? 21.641 27.625 4.965 1 91.5 587 LEU B C 1
ATOM 9996 O O . LEU B 1 587 ? 20.984 28.656 4.836 1 91.5 587 LEU B O 1
ATOM 10000 N N . THR B 1 588 ? 21.625 26.906 6.031 1 90.56 588 THR B N 1
ATOM 10001 C CA . THR B 1 588 ? 21 27.375 7.258 1 90.56 588 THR B CA 1
ATOM 10002 C C . THR B 1 588 ? 21.969 27.281 8.438 1 90.56 588 THR B C 1
ATOM 10004 O O . THR B 1 588 ? 22.734 26.328 8.539 1 90.56 588 THR B O 1
ATOM 10007 N N . THR B 1 589 ? 22.016 28.25 9.195 1 93.5 589 THR B N 1
ATOM 10008 C CA . THR B 1 589 ? 22.812 28.234 10.422 1 93.5 589 THR B CA 1
ATOM 10009 C C . THR B 1 589 ? 22.047 28.891 11.562 1 93.5 589 THR B C 1
ATOM 10011 O O . THR B 1 589 ? 21.203 29.766 11.336 1 93.5 589 THR B O 1
ATOM 10014 N N . GLY B 1 590 ? 22.219 28.359 12.719 1 93.75 590 GLY B N 1
ATOM 10015 C CA . GLY B 1 590 ? 21.578 28.891 13.914 1 93.75 590 GLY B CA 1
ATOM 10016 C C . GLY B 1 590 ? 22.469 28.844 15.141 1 93.75 590 GLY B C 1
ATOM 10017 O O . GLY B 1 590 ? 23.297 27.938 15.273 1 93.75 590 GLY B O 1
ATOM 10018 N N . LEU B 1 591 ? 22.344 29.859 15.898 1 95.25 591 LEU B N 1
ATOM 10019 C CA . LEU B 1 591 ? 23.047 29.953 17.188 1 95.25 591 LEU B CA 1
ATOM 10020 C C . LEU B 1 591 ? 22.062 30.281 18.297 1 95.25 591 LEU B C 1
ATOM 10022 O O . LEU B 1 591 ? 21.109 31.031 18.094 1 95.25 591 LEU B O 1
ATOM 10026 N N . ILE B 1 592 ? 22.312 29.672 19.469 1 95.44 592 ILE B N 1
ATOM 10027 C CA . ILE B 1 592 ? 21.5 30.016 20.625 1 95.44 592 ILE B CA 1
ATOM 10028 C C . ILE B 1 592 ? 22.391 30.188 21.859 1 95.44 592 ILE B C 1
ATOM 10030 O O . ILE B 1 592 ? 23.359 29.438 22.047 1 95.44 592 ILE B O 1
ATOM 10034 N N . LEU B 1 593 ? 22.312 31.25 22.516 1 95.81 593 LEU B N 1
ATOM 10035 C CA . LEU B 1 593 ? 22.953 31.5 23.797 1 95.81 593 LEU B CA 1
ATOM 10036 C C . LEU B 1 593 ? 21.938 31.484 24.922 1 95.81 593 LEU B C 1
ATOM 10038 O O . LEU B 1 593 ? 20.906 32.156 24.859 1 95.81 593 LEU B O 1
ATOM 10042 N N . ARG B 1 594 ? 22.203 30.672 25.891 1 95.19 594 ARG B N 1
ATOM 10043 C CA . ARG B 1 594 ? 21.344 30.531 27.062 1 95.19 594 ARG B CA 1
ATOM 10044 C C . ARG B 1 594 ? 22.016 31.094 28.297 1 95.19 594 ARG B C 1
ATOM 10046 O O . ARG B 1 594 ? 23.078 30.609 28.703 1 95.19 594 ARG B O 1
ATOM 10053 N N . THR B 1 595 ? 21.422 32.031 28.875 1 94.38 595 THR B N 1
ATOM 10054 C CA . THR B 1 595 ? 21.984 32.688 30.062 1 94.38 595 THR B CA 1
ATOM 10055 C C . THR B 1 595 ? 21.141 32.375 31.297 1 94.38 595 THR B C 1
ATOM 10057 O O . THR B 1 595 ? 19.938 32.688 31.297 1 94.38 595 THR B O 1
ATOM 10060 N N . ASN B 1 596 ? 21.719 31.844 32.281 1 93.75 596 ASN B N 1
ATOM 10061 C CA . ASN B 1 596 ? 21.047 31.609 33.531 1 93.75 596 ASN B CA 1
ATOM 10062 C C . ASN B 1 596 ? 20.875 32.906 34.312 1 93.75 596 ASN B C 1
ATOM 10064 O O . ASN B 1 596 ? 21.844 33.625 34.625 1 93.75 596 ASN B O 1
ATOM 10068 N N . LEU B 1 597 ? 19.656 33.219 34.75 1 93.62 597 LEU B N 1
ATOM 10069 C CA . LEU B 1 597 ? 19.375 34.469 35.469 1 93.62 597 LEU B CA 1
ATOM 10070 C C . LEU B 1 597 ? 19.016 34.156 36.938 1 93.62 597 LEU B C 1
ATOM 10072 O O . LEU B 1 597 ? 18.781 35.094 37.719 1 93.62 597 LEU B O 1
ATOM 10076 N N . LYS B 1 598 ? 19.078 32.906 37.219 1 91.25 598 LYS B N 1
ATOM 10077 C CA . LYS B 1 598 ? 18.828 32.562 38.594 1 91.25 598 LYS B CA 1
ATOM 10078 C C . LYS B 1 598 ? 20.062 32.844 39.469 1 91.25 598 LYS B C 1
ATOM 10080 O O . LYS B 1 598 ? 21.172 32.969 38.969 1 91.25 598 LYS B O 1
ATOM 10085 N N . GLU B 1 599 ? 19.766 32.906 40.688 1 86.75 599 GLU B N 1
ATOM 10086 C CA . GLU B 1 599 ? 20.859 33.125 41.625 1 86.75 599 GLU B CA 1
ATOM 10087 C C . GLU B 1 599 ? 21.719 31.891 41.781 1 86.75 599 GLU B C 1
ATOM 10089 O O . GLU B 1 599 ? 22.953 31.984 41.875 1 86.75 599 GLU B O 1
ATOM 10094 N N . GLU B 1 600 ? 21.062 30.75 41.656 1 86.94 600 GLU B N 1
ATOM 10095 C CA . GLU B 1 600 ? 21.797 29.484 41.781 1 86.94 600 GLU B CA 1
ATOM 10096 C C . GLU B 1 600 ? 22.25 28.984 40.406 1 86.94 600 GLU B C 1
ATOM 10098 O O . GLU B 1 600 ? 21.547 29.172 39.406 1 86.94 600 GLU B O 1
ATOM 10103 N N . ASP B 1 601 ? 23.484 28.484 40.406 1 82.12 601 ASP B N 1
ATOM 10104 C CA . ASP B 1 601 ? 24 27.891 39.188 1 82.12 601 ASP B CA 1
ATOM 10105 C C . ASP B 1 601 ? 23.188 26.672 38.781 1 82.12 601 ASP B C 1
ATOM 10107 O O . ASP B 1 601 ? 22.781 25.875 39.625 1 82.12 601 ASP B O 1
ATOM 10111 N N . ASP B 1 602 ? 22.719 26.625 37.562 1 79.69 602 ASP B N 1
ATOM 10112 C CA . ASP B 1 602 ? 22.016 25.484 37 1 79.69 602 ASP B CA 1
ATOM 10113 C C . ASP B 1 602 ? 22.922 24.672 36.062 1 79.69 602 ASP B C 1
ATOM 10115 O O . ASP B 1 602 ? 23.078 25.016 34.906 1 79.69 602 ASP B O 1
ATOM 10119 N N . PRO B 1 603 ? 23.469 23.609 36.469 1 75.94 603 PRO B N 1
ATOM 10120 C CA . PRO B 1 603 ? 24.438 22.844 35.688 1 75.94 603 PRO B CA 1
ATOM 10121 C C . PRO B 1 603 ? 23.781 22.188 34.469 1 75.94 603 PRO B C 1
ATOM 10123 O O . PRO B 1 603 ? 24.484 21.75 33.531 1 75.94 603 PRO B O 1
ATOM 10126 N N . THR B 1 604 ? 22.516 22.125 34.469 1 77.06 604 THR B N 1
ATOM 10127 C CA . THR B 1 604 ? 21.844 21.438 33.375 1 77.06 604 THR B CA 1
ATOM 10128 C C . THR B 1 604 ? 21.656 22.375 32.156 1 77.06 604 THR B C 1
ATOM 10130 O O . THR B 1 604 ? 21.391 21.938 31.047 1 77.06 604 THR B O 1
ATOM 10133 N N . LEU B 1 605 ? 21.812 23.609 32.469 1 85.69 605 LEU B N 1
ATOM 10134 C CA . LEU B 1 605 ? 21.656 24.594 31.391 1 85.69 605 LEU B CA 1
ATOM 10135 C C . LEU B 1 605 ? 22.938 24.703 30.562 1 85.69 605 LEU B C 1
ATOM 10137 O O . LEU B 1 605 ? 23.984 25.094 31.078 1 85.69 605 LEU B O 1
ATOM 10141 N N . VAL B 1 606 ? 22.906 24.25 29.344 1 89.06 606 VAL B N 1
ATOM 10142 C CA . VAL B 1 606 ? 24.047 24.375 28.422 1 89.06 606 VAL B CA 1
ATOM 10143 C C . VAL B 1 606 ? 24.016 25.75 27.75 1 89.06 606 VAL B C 1
ATOM 10145 O O . VAL B 1 606 ? 23.094 26.047 26.984 1 89.06 606 VAL B O 1
ATOM 10148 N N . PRO B 1 607 ? 24.938 26.562 27.922 1 90.12 607 PRO B N 1
ATOM 10149 C CA . PRO B 1 607 ? 24.859 27.969 27.562 1 90.12 607 PRO B CA 1
ATOM 10150 C C . PRO B 1 607 ? 24.859 28.188 26.047 1 90.12 607 PRO B C 1
ATOM 10152 O O . PRO B 1 607 ? 24.344 29.203 25.562 1 90.12 607 PRO B O 1
ATOM 10155 N N . PHE B 1 608 ? 25.5 27.25 25.359 1 93.12 608 PHE B N 1
ATOM 10156 C CA . PHE B 1 608 ? 25.672 27.5 23.938 1 93.12 608 PHE B CA 1
ATOM 10157 C C . PHE B 1 608 ? 25.156 26.328 23.109 1 93.12 608 PHE B C 1
ATOM 10159 O O . PHE B 1 608 ? 25.359 25.172 23.484 1 93.12 608 PHE B O 1
ATOM 10166 N N . GLY B 1 609 ? 24.484 26.641 22.047 1 93.56 609 GLY B N 1
ATOM 10167 C CA . GLY B 1 609 ? 24.094 25.672 21.047 1 93.56 609 GLY B CA 1
ATOM 10168 C C . GLY B 1 609 ? 24.203 26.203 19.625 1 93.56 609 GLY B C 1
ATOM 10169 O O . GLY B 1 609 ? 24.234 27.406 19.422 1 93.56 609 GLY B O 1
ATOM 10170 N N . MET B 1 610 ? 24.297 25.344 18.672 1 93.81 610 MET B N 1
ATOM 10171 C CA . MET B 1 610 ? 24.391 25.766 17.281 1 93.81 610 MET B CA 1
ATOM 10172 C C . MET B 1 610 ? 23.844 24.703 16.344 1 93.81 610 MET B C 1
ATOM 10174 O O . MET B 1 610 ? 23.75 23.531 16.719 1 93.81 610 MET B O 1
ATOM 10178 N N . THR B 1 611 ? 23.469 25.078 15.211 1 92.31 611 THR B N 1
ATOM 10179 C CA . THR B 1 611 ? 23.062 24.172 14.133 1 92.31 611 THR B CA 1
ATOM 10180 C C . THR B 1 611 ? 23.531 24.703 12.781 1 92.31 611 THR B C 1
ATOM 10182 O O . THR B 1 611 ? 23.688 25.922 12.602 1 92.31 611 THR B O 1
ATOM 10185 N N . MET B 1 612 ? 23.953 23.875 11.93 1 93.75 612 MET B N 1
ATOM 10186 C CA . MET B 1 612 ? 24.312 24.188 10.547 1 93.75 612 MET B CA 1
ATOM 10187 C C . MET B 1 612 ? 23.734 23.141 9.602 1 93.75 612 MET B C 1
ATOM 10189 O O . MET B 1 612 ? 23.844 21.938 9.859 1 93.75 612 MET B O 1
ATOM 10193 N N . GLY B 1 613 ? 23.094 23.609 8.641 1 91.94 613 GLY B N 1
ATOM 10194 C CA . GLY B 1 613 ? 22.5 22.719 7.66 1 91.94 613 GLY B CA 1
ATOM 10195 C C . GLY B 1 613 ? 22.719 23.172 6.23 1 91.94 613 GLY B C 1
ATOM 10196 O O . GLY B 1 613 ? 22.938 24.359 5.973 1 91.94 613 GLY B O 1
ATOM 10197 N N . ALA B 1 614 ? 22.812 22.203 5.371 1 92.19 614 ALA B N 1
ATOM 10198 C CA . ALA B 1 614 ? 22.922 22.453 3.936 1 92.19 614 ALA B CA 1
ATOM 10199 C C . ALA B 1 614 ? 22 21.531 3.146 1 92.19 614 ALA B C 1
ATOM 10201 O O . ALA B 1 614 ? 21.719 20.406 3.574 1 92.19 614 ALA B O 1
ATOM 10202 N N . SER B 1 615 ? 21.453 22.062 2.127 1 89 615 SER B N 1
ATOM 10203 C CA . SER B 1 615 ? 20.641 21.281 1.208 1 89 615 SER B CA 1
ATOM 10204 C C . SER B 1 615 ? 20.953 21.625 -0.244 1 89 615 SER B C 1
ATOM 10206 O O . SER B 1 615 ? 21.312 22.766 -0.548 1 89 615 SER B O 1
ATOM 10208 N N . TRP B 1 616 ? 20.906 20.656 -1.122 1 90.38 616 TRP B N 1
ATOM 10209 C CA . TRP B 1 616 ? 21.125 20.844 -2.553 1 90.38 616 TRP B CA 1
ATOM 10210 C C . TRP B 1 616 ? 20.047 20.125 -3.363 1 90.38 616 TRP B C 1
ATOM 10212 O O . TRP B 1 616 ? 19.969 18.891 -3.357 1 90.38 616 TRP B O 1
ATOM 10222 N N . ALA B 1 617 ? 19.25 20.938 -3.986 1 81.31 617 ALA B N 1
ATOM 10223 C CA . ALA B 1 617 ? 18.328 20.359 -4.953 1 81.31 617 ALA B CA 1
ATOM 10224 C C . ALA B 1 617 ? 19.031 20.062 -6.277 1 81.31 617 ALA B C 1
ATOM 10226 O O . ALA B 1 617 ? 19.25 20.953 -7.086 1 81.31 617 ALA B O 1
ATOM 10227 N N . VAL B 1 618 ? 19.25 18.859 -6.52 1 81.5 618 VAL B N 1
ATOM 10228 C CA . VAL B 1 618 ? 20.016 18.438 -7.695 1 81.5 618 VAL B CA 1
ATOM 10229 C C . VAL B 1 618 ? 19.188 18.672 -8.953 1 81.5 618 VAL B C 1
ATOM 10231 O O . VAL B 1 618 ? 18.109 18.094 -9.117 1 81.5 618 VAL B O 1
ATOM 10234 N N . PRO B 1 619 ? 19.688 19.562 -9.805 1 74 619 PRO B N 1
ATOM 10235 C CA . PRO B 1 619 ? 18.906 19.875 -11.008 1 74 619 PRO B CA 1
ATOM 10236 C C . PRO B 1 619 ? 19.047 18.797 -12.094 1 74 619 PRO B C 1
ATOM 10238 O O . PRO B 1 619 ? 19.656 19.047 -13.133 1 74 619 PRO B O 1
ATOM 10241 N N . SER B 1 620 ? 18.531 17.672 -11.844 1 73.12 620 SER B N 1
ATOM 10242 C CA . SER B 1 620 ? 18.531 16.547 -12.789 1 73.12 620 SER B CA 1
ATOM 10243 C C . SER B 1 620 ? 17.125 15.977 -12.969 1 73.12 620 SER B C 1
ATOM 10245 O O . SER B 1 620 ? 16.656 15.219 -12.125 1 73.12 620 SER B O 1
ATOM 10247 N N . SER B 1 621 ? 16.609 16.344 -14.109 1 60.94 621 SER B N 1
ATOM 10248 C CA . SER B 1 621 ? 15.273 15.852 -14.406 1 60.94 621 SER B CA 1
ATOM 10249 C C . SER B 1 621 ? 15.25 14.336 -14.516 1 60.94 621 SER B C 1
ATOM 10251 O O . SER B 1 621 ? 14.242 13.695 -14.203 1 60.94 621 SER B O 1
ATOM 10253 N N . SER B 1 622 ? 16.344 13.812 -14.961 1 62.81 622 SER B N 1
ATOM 10254 C CA . SER B 1 622 ? 16.438 12.359 -15.109 1 62.81 622 SER B CA 1
ATOM 10255 C C . SER B 1 622 ? 16.359 11.664 -13.75 1 62.81 622 SER B C 1
ATOM 10257 O O . SER B 1 622 ? 15.875 10.539 -13.648 1 62.81 622 SER B O 1
ATOM 10259 N N . LEU B 1 623 ? 16.781 12.414 -12.781 1 72.06 623 LEU B N 1
ATOM 10260 C CA . LEU B 1 623 ? 16.719 11.844 -11.438 1 72.06 623 LEU B CA 1
ATOM 10261 C C . LEU B 1 623 ? 15.539 12.406 -10.656 1 72.06 623 LEU B C 1
ATOM 10263 O O . LEU B 1 623 ? 15.398 12.148 -9.461 1 72.06 623 LEU B O 1
ATOM 10267 N N . LYS B 1 624 ? 14.734 13.133 -11.258 1 72.12 624 LYS B N 1
ATOM 10268 C CA . LYS B 1 624 ? 13.555 13.758 -10.672 1 72.12 624 LYS B CA 1
ATOM 10269 C C . LYS B 1 624 ? 13.945 14.734 -9.562 1 72.12 624 LYS B C 1
ATOM 10271 O O . LYS B 1 624 ? 13.273 14.805 -8.531 1 72.12 624 LYS B O 1
ATOM 10276 N N . ASN B 1 625 ? 15.047 15.336 -9.664 1 74.12 625 ASN B N 1
ATOM 10277 C CA . ASN B 1 625 ? 15.516 16.469 -8.867 1 74.12 625 ASN B CA 1
ATOM 10278 C C . ASN B 1 625 ? 15.547 16.125 -7.383 1 74.12 625 ASN B C 1
ATOM 10280 O O . ASN B 1 625 ? 14.93 16.828 -6.574 1 74.12 625 ASN B O 1
ATOM 10284 N N . PRO B 1 626 ? 16.203 15.133 -6.977 1 82.94 626 PRO B N 1
ATOM 10285 C CA . PRO B 1 626 ? 16.312 14.844 -5.543 1 82.94 626 PRO B CA 1
ATOM 10286 C C . PRO B 1 626 ? 16.984 15.969 -4.762 1 82.94 626 PRO B C 1
ATOM 10288 O O . PRO B 1 626 ? 17.672 16.812 -5.348 1 82.94 626 PRO B O 1
ATOM 10291 N N . VAL B 1 627 ? 16.688 16 -3.477 1 85.56 627 VAL B N 1
ATOM 10292 C CA . VAL B 1 627 ? 17.359 16.953 -2.586 1 85.56 627 VAL B CA 1
ATOM 10293 C C . VAL B 1 627 ? 18.328 16.203 -1.674 1 85.56 627 VAL B C 1
ATOM 10295 O O . VAL B 1 627 ? 17.938 15.297 -0.946 1 85.56 627 VAL B O 1
ATOM 10298 N N . ILE B 1 628 ? 19.547 16.609 -1.792 1 91.5 628 ILE B N 1
ATOM 10299 C CA . ILE B 1 628 ? 20.562 16.109 -0.859 1 91.5 628 ILE B CA 1
ATOM 10300 C C . ILE B 1 628 ? 20.703 17.094 0.302 1 91.5 628 ILE B C 1
ATOM 10302 O O . ILE B 1 628 ? 20.75 18.312 0.096 1 91.5 628 ILE B O 1
ATOM 10306 N N . PHE B 1 629 ? 20.719 16.578 1.506 1 90.19 629 PHE B N 1
ATOM 10307 C CA . PHE B 1 629 ? 20.797 17.5 2.629 1 90.19 629 PHE B CA 1
ATOM 10308 C C . PHE B 1 629 ? 21.703 16.938 3.725 1 90.19 629 PHE B C 1
ATOM 10310 O O . PHE B 1 629 ? 21.969 15.742 3.758 1 90.19 629 PHE B O 1
ATOM 10317 N N . ALA B 1 630 ? 22.203 17.812 4.57 1 93.31 630 ALA B N 1
ATOM 10318 C CA . ALA B 1 630 ? 23 17.5 5.762 1 93.31 630 ALA B CA 1
ATOM 10319 C C . ALA B 1 630 ? 22.828 18.578 6.828 1 93.31 630 ALA B C 1
ATOM 10321 O O . ALA B 1 630 ? 22.734 19.766 6.512 1 93.31 630 ALA B O 1
ATOM 10322 N N . ASN B 1 631 ? 22.672 18.172 8.008 1 91.44 631 ASN B N 1
ATOM 10323 C CA . ASN B 1 631 ? 22.531 19.078 9.141 1 91.44 631 ASN B CA 1
ATOM 10324 C C . ASN B 1 631 ? 23.328 18.609 10.352 1 91.44 631 ASN B C 1
ATOM 10326 O O . ASN B 1 631 ? 23.375 17.406 10.625 1 91.44 631 ASN B O 1
ATOM 10330 N N . ILE B 1 632 ? 23.953 19.484 10.992 1 93 632 ILE B N 1
ATOM 10331 C CA . ILE B 1 632 ? 24.625 19.203 12.258 1 93 632 ILE B CA 1
ATOM 10332 C C . ILE B 1 632 ? 24.047 20.094 13.352 1 93 632 ILE B C 1
ATOM 10334 O O . ILE B 1 632 ? 23.797 21.281 13.133 1 93 632 ILE B O 1
ATOM 10338 N N . GLU B 1 633 ? 23.719 19.5 14.43 1 91.69 633 GLU B N 1
ATOM 10339 C CA . GLU B 1 633 ? 23.203 20.172 15.617 1 91.69 633 GLU B CA 1
ATOM 10340 C C . GLU B 1 633 ? 24.109 19.953 16.828 1 91.69 633 GLU B C 1
ATOM 10342 O O . GLU B 1 633 ? 24.641 18.844 17.016 1 91.69 633 GLU B O 1
ATOM 10347 N N . TYR B 1 634 ? 24.344 20.969 17.5 1 92.69 634 TYR B N 1
ATOM 10348 C CA . TYR B 1 634 ? 25.094 20.906 18.75 1 92.69 634 TYR B CA 1
ATOM 10349 C C . TYR B 1 634 ? 24.359 21.625 19.859 1 92.69 634 TYR B C 1
ATOM 10351 O O . TYR B 1 634 ? 24.328 22.859 19.922 1 92.69 634 TYR B O 1
ATOM 10359 N N . ASN B 1 635 ? 23.688 20.828 20.781 1 91.62 635 ASN B N 1
ATOM 10360 C CA . ASN B 1 635 ? 22.922 21.328 21.906 1 91.62 635 ASN B CA 1
ATOM 10361 C C . ASN B 1 635 ? 21.828 22.281 21.469 1 91.62 635 ASN B C 1
ATOM 10363 O O . ASN B 1 635 ? 21.562 23.297 22.125 1 91.62 635 ASN B O 1
ATOM 10367 N N . PHE B 1 636 ? 21.266 22.078 20.281 1 88.44 636 PHE B N 1
ATOM 10368 C CA . PHE B 1 636 ? 20.266 22.938 19.672 1 88.44 636 PHE B CA 1
ATOM 10369 C C . PHE B 1 636 ? 19.453 22.172 18.641 1 88.44 636 PHE B C 1
ATOM 10371 O O . PHE B 1 636 ? 20 21.656 17.672 1 88.44 636 PHE B O 1
ATOM 10378 N N . HIS B 1 637 ? 18.125 22.031 18.891 1 81 637 HIS B N 1
ATOM 10379 C CA . HIS B 1 637 ? 17.25 21.297 17.984 1 81 637 HIS B CA 1
ATOM 10380 C C . HIS B 1 637 ? 16.156 22.203 17.438 1 81 637 HIS B C 1
ATOM 10382 O O . HIS B 1 637 ? 15.047 22.25 17.984 1 81 637 HIS B O 1
ATOM 10388 N N . PRO B 1 638 ? 16.391 22.812 16.297 1 80.06 638 PRO B N 1
ATOM 10389 C CA . PRO B 1 638 ? 15.414 23.781 15.789 1 80.06 638 PRO B CA 1
ATOM 10390 C C . PRO B 1 638 ? 14.297 23.109 14.984 1 80.06 638 PRO B C 1
ATOM 10392 O O . PRO B 1 638 ? 13.391 23.797 14.5 1 80.06 638 PRO B O 1
ATOM 10395 N N . TYR B 1 639 ? 14.445 21.797 14.742 1 74.56 639 TYR B N 1
ATOM 10396 C CA . TYR B 1 639 ? 13.477 21.109 13.906 1 74.56 639 TYR B CA 1
ATOM 10397 C C . TYR B 1 639 ? 12.297 20.609 14.734 1 74.56 639 TYR B C 1
ATOM 10399 O O . TYR B 1 639 ? 12.297 20.734 15.961 1 74.56 639 TYR B O 1
ATOM 10407 N N . GLY B 1 640 ? 11.227 20.203 13.969 1 63.81 640 GLY B N 1
ATOM 10408 C CA . GLY B 1 640 ? 10.016 19.781 14.664 1 63.81 640 GLY B CA 1
ATOM 10409 C C . GLY B 1 640 ? 10.266 18.703 15.695 1 63.81 640 GLY B C 1
ATOM 10410 O O . GLY B 1 640 ? 11.383 18.188 15.805 1 63.81 640 GLY B O 1
ATOM 10411 N N . LYS B 1 641 ? 9.32 18.516 16.641 1 57.09 641 LYS B N 1
ATOM 10412 C CA . LYS B 1 641 ? 9.406 17.734 17.859 1 57.09 641 LYS B CA 1
ATOM 10413 C C . LYS B 1 641 ? 9.969 16.328 17.578 1 57.09 641 LYS B C 1
ATOM 10415 O O . LYS B 1 641 ? 10.711 15.781 18.406 1 57.09 641 LYS B O 1
ATOM 10420 N N . ASP B 1 642 ? 9.516 15.859 16.438 1 54.78 642 ASP B N 1
ATOM 10421 C CA . ASP B 1 642 ? 9.953 14.469 16.344 1 54.78 642 ASP B CA 1
ATOM 10422 C C . ASP B 1 642 ? 11.242 14.344 15.539 1 54.78 642 ASP B C 1
ATOM 10424 O O . ASP B 1 642 ? 11.727 13.242 15.289 1 54.78 642 ASP B O 1
ATOM 10428 N N . GLY B 1 643 ? 11.867 15.562 15.508 1 54.84 643 GLY B N 1
ATOM 10429 C CA . GLY B 1 643 ? 13.148 15.578 14.828 1 54.84 643 GLY B CA 1
ATOM 10430 C C . GLY B 1 643 ? 13.078 15.039 13.414 1 54.84 643 GLY B C 1
ATOM 10431 O O . GLY B 1 643 ? 14.109 14.859 12.758 1 54.84 643 GLY B O 1
ATOM 10432 N N . LYS B 1 644 ? 11.844 14.633 13.086 1 53.88 644 LYS B N 1
ATOM 10433 C CA . LYS B 1 644 ? 11.727 14.008 11.773 1 53.88 644 LYS B CA 1
ATOM 10434 C C . LYS B 1 644 ? 11.68 15.055 10.664 1 53.88 644 LYS B C 1
ATOM 10436 O O . LYS B 1 644 ? 11.938 14.742 9.5 1 53.88 644 LYS B O 1
ATOM 10441 N N . ASP B 1 645 ? 11.547 16.312 11.172 1 57.81 645 ASP B N 1
ATOM 10442 C CA . ASP B 1 645 ? 11.344 17.359 10.172 1 57.81 645 ASP B CA 1
ATOM 10443 C C . ASP B 1 645 ? 12.672 17.938 9.711 1 57.81 645 ASP B C 1
ATOM 10445 O O . ASP B 1 645 ? 13.633 18 10.484 1 57.81 645 ASP B O 1
ATOM 10449 N N . GLU B 1 646 ? 12.875 18.016 8.492 1 62.56 646 GLU B N 1
ATOM 10450 C CA . GLU B 1 646 ? 14.094 18.578 7.926 1 62.56 646 GLU B CA 1
ATOM 10451 C C . GLU B 1 646 ? 13.977 20.094 7.777 1 62.56 646 GLU B C 1
ATOM 10453 O O . GLU B 1 646 ? 14.938 20.766 7.383 1 62.56 646 GLU B O 1
ATOM 10458 N N . VAL B 1 647 ? 12.812 20.531 8.336 1 61.59 647 VAL B N 1
ATOM 10459 C CA . VAL B 1 647 ? 12.617 21.969 8.188 1 61.59 647 VAL B CA 1
ATOM 10460 C C . VAL B 1 647 ? 12.57 22.625 9.562 1 61.59 647 VAL B C 1
ATOM 10462 O O . VAL B 1 647 ? 12.008 22.062 10.508 1 61.59 647 VAL B O 1
ATOM 10465 N N . PHE B 1 648 ? 13.156 23.719 9.633 1 72.5 648 PHE B N 1
ATOM 10466 C CA . PHE B 1 648 ? 13.125 24.5 10.867 1 72.5 648 PHE B CA 1
ATOM 10467 C C . PHE B 1 648 ? 11.688 24.75 11.312 1 72.5 648 PHE B C 1
ATOM 10469 O O . PHE B 1 648 ? 10.836 25.125 10.492 1 72.5 648 PHE B O 1
ATOM 10476 N N . ASN B 1 649 ? 11.469 24.375 12.453 1 77.44 649 ASN B N 1
ATOM 10477 C CA . ASN B 1 649 ? 10.195 24.719 13.078 1 77.44 649 ASN B CA 1
ATOM 10478 C C . ASN B 1 649 ? 10.312 25.969 13.945 1 77.44 649 ASN B C 1
ATOM 10480 O O . ASN B 1 649 ? 10.953 25.938 15 1 77.44 649 ASN B O 1
ATOM 10484 N N . LEU B 1 650 ? 9.625 27 13.461 1 83.69 650 LEU B N 1
ATOM 10485 C CA . LEU B 1 650 ? 9.773 28.281 14.133 1 83.69 650 LEU B CA 1
ATOM 10486 C C . LEU B 1 650 ? 8.461 28.703 14.789 1 83.69 650 LEU B C 1
ATOM 10488 O O . LEU B 1 650 ? 7.387 28.469 14.242 1 83.69 650 LEU B O 1
ATOM 10492 N N . ASP B 1 651 ? 8.578 29.172 15.977 1 82.19 651 ASP B N 1
ATOM 10493 C CA . ASP B 1 651 ? 7.504 29.859 16.688 1 82.19 651 ASP B CA 1
ATOM 10494 C C . ASP B 1 651 ? 7.805 31.344 16.812 1 82.19 651 ASP B C 1
ATOM 10496 O O . ASP B 1 651 ? 8.703 31.75 17.562 1 82.19 651 ASP B O 1
ATOM 10500 N N . GLU B 1 652 ? 7.059 32.219 16.266 1 85.38 652 GLU B N 1
ATOM 10501 C CA . GLU B 1 652 ? 7.281 33.656 16.281 1 85.38 652 GLU B CA 1
ATOM 10502 C C . GLU B 1 652 ? 8.719 34 15.906 1 85.38 652 GLU B C 1
ATOM 10504 O O . GLU B 1 652 ? 9.406 34.719 16.641 1 85.38 652 GLU B O 1
ATOM 10509 N N . TYR B 1 653 ? 9.328 33.375 14.977 1 87.12 653 TYR B N 1
ATOM 10510 C CA . TYR B 1 653 ? 10.625 33.594 14.359 1 87.12 653 TYR B CA 1
ATOM 10511 C C . TYR B 1 653 ? 11.75 33 15.18 1 87.12 653 TYR B C 1
ATOM 10513 O O . TYR B 1 653 ? 12.922 33.281 14.961 1 87.12 653 TYR B O 1
ATOM 10521 N N . ARG B 1 654 ? 11.461 32.344 16.188 1 88 654 ARG B N 1
ATOM 10522 C CA . ARG B 1 654 ? 12.469 31.594 16.938 1 88 654 ARG B CA 1
ATOM 10523 C C . ARG B 1 654 ? 12.203 30.094 16.844 1 88 654 ARG B C 1
ATOM 10525 O O . ARG B 1 654 ? 11.094 29.672 16.5 1 88 654 ARG B O 1
ATOM 10532 N N . PRO B 1 655 ? 13.211 29.328 17.219 1 84.81 655 PRO B N 1
ATOM 10533 C CA . PRO B 1 655 ? 12.938 27.891 17.25 1 84.81 655 PRO B CA 1
ATOM 10534 C C . PRO B 1 655 ? 11.883 27.5 18.281 1 84.81 655 PRO B C 1
ATOM 10536 O O . PRO B 1 655 ? 11.836 28.078 19.359 1 84.81 655 PRO B O 1
ATOM 10539 N N . SER B 1 656 ? 11.094 26.578 17.953 1 81.75 656 SER B N 1
ATOM 10540 C CA . SER B 1 656 ? 10.016 26.141 18.828 1 81.75 656 SER B CA 1
ATOM 10541 C C . SER B 1 656 ? 10.562 25.438 20.078 1 81.75 656 SER B C 1
ATOM 10543 O O . SER B 1 656 ? 9.938 25.453 21.125 1 81.75 656 SER B O 1
ATOM 10545 N N . ASN B 1 657 ? 11.656 24.812 19.875 1 81.06 657 ASN B N 1
ATOM 10546 C CA . ASN B 1 657 ? 12.297 24.125 20.984 1 81.06 657 ASN B CA 1
ATOM 10547 C C . ASN B 1 657 ? 13.57 24.844 21.422 1 81.06 657 ASN B C 1
ATOM 10549 O O . ASN B 1 657 ? 14.594 24.781 20.734 1 81.06 657 ASN B O 1
ATOM 10553 N N . LEU B 1 658 ? 13.586 25.391 22.609 1 83.44 658 LEU B N 1
ATOM 10554 C CA . LEU B 1 658 ? 14.711 26.188 23.094 1 83.44 658 LEU B CA 1
ATOM 10555 C C . LEU B 1 658 ? 15.508 25.422 24.141 1 83.44 658 LEU B C 1
ATOM 10557 O O . LEU B 1 658 ? 16.516 25.922 24.641 1 83.44 658 LEU B O 1
ATOM 10561 N N . ALA B 1 659 ? 14.977 24.188 24.453 1 72.88 659 ALA B N 1
ATOM 10562 C CA . ALA B 1 659 ? 15.57 23.438 25.562 1 72.88 659 ALA B CA 1
ATOM 10563 C C . ALA B 1 659 ? 16.984 22.984 25.219 1 72.88 659 ALA B C 1
ATOM 10565 O O . ALA B 1 659 ? 17.406 23.062 24.062 1 72.88 659 ALA B O 1
ATOM 10566 N N . THR B 1 660 ? 17.641 22.672 26.5 1 68.44 660 THR B N 1
ATOM 10567 C CA . THR B 1 660 ? 19.047 22.266 26.453 1 68.44 660 THR B CA 1
ATOM 10568 C C . THR B 1 660 ? 19.188 20.875 25.844 1 68.44 660 THR B C 1
ATOM 10570 O O . THR B 1 660 ? 18.297 20.031 26 1 68.44 660 THR B O 1
ATOM 10573 N N . GLY B 1 661 ? 19.719 20.609 24.672 1 66.31 661 GLY B N 1
ATOM 10574 C CA . GLY B 1 661 ? 19.719 19.312 24.031 1 66.31 661 GLY B CA 1
ATOM 10575 C C . GLY B 1 661 ? 20.766 18.375 24.609 1 66.31 661 GLY B C 1
ATOM 10576 O O . GLY B 1 661 ? 20.5 17.172 24.781 1 66.31 661 GLY B O 1
ATOM 10577 N N . GLY B 1 662 ? 21.844 18.672 25.484 1 81.25 662 GLY B N 1
ATOM 10578 C CA . GLY B 1 662 ? 23 17.859 25.859 1 81.25 662 GLY B CA 1
ATOM 10579 C C . GLY B 1 662 ? 23.391 16.859 24.797 1 81.25 662 GLY B C 1
ATOM 10580 O O . GLY B 1 662 ? 23.844 15.758 25.125 1 81.25 662 GLY B O 1
ATOM 10581 N N . SER B 1 663 ? 23.016 17.125 23.672 1 88.75 663 SER B N 1
ATOM 10582 C CA . SER B 1 663 ? 23.281 16.188 22.594 1 88.75 663 SER B CA 1
ATOM 10583 C C . SER B 1 663 ? 23.641 16.906 21.297 1 88.75 663 SER B C 1
ATOM 10585 O O . SER B 1 663 ? 23.516 18.125 21.219 1 88.75 663 SER B O 1
ATOM 10587 N N . ALA B 1 664 ? 24.312 16.234 20.5 1 91.19 664 ALA B N 1
ATOM 10588 C CA . ALA B 1 664 ? 24.578 16.656 19.125 1 91.19 664 ALA B CA 1
ATOM 10589 C C . ALA B 1 664 ? 24.031 15.625 18.125 1 91.19 664 ALA B C 1
ATOM 10591 O O . ALA B 1 664 ? 23.828 14.469 18.484 1 91.19 664 ALA B O 1
ATOM 10592 N N . ARG B 1 665 ? 23.734 16.094 17.031 1 91.38 665 ARG B N 1
ATOM 10593 C CA . ARG B 1 665 ? 23.125 15.219 16.031 1 91.38 665 ARG B CA 1
ATOM 10594 C C . ARG B 1 665 ? 23.594 15.578 14.633 1 91.38 665 ARG B C 1
ATOM 10596 O O . ARG B 1 665 ? 23.703 16.766 14.289 1 91.38 665 ARG B O 1
ATOM 10603 N N . PHE B 1 666 ? 24.031 14.609 13.867 1 92.88 666 PHE B N 1
ATOM 10604 C CA . PHE B 1 666 ? 24.344 14.781 12.445 1 92.88 666 PHE B CA 1
ATOM 10605 C C . PHE B 1 666 ? 23.391 13.977 11.586 1 92.88 666 PHE B C 1
ATOM 10607 O O . PHE B 1 666 ? 23.281 12.758 11.734 1 92.88 666 PHE B O 1
ATOM 10614 N N . VAL B 1 667 ? 22.688 14.656 10.742 1 92.44 667 VAL B N 1
ATOM 10615 C CA . VAL B 1 667 ? 21.719 14.016 9.852 1 92.44 667 VAL B CA 1
ATOM 10616 C C . VAL B 1 667 ? 22.062 14.328 8.398 1 92.44 667 VAL B C 1
ATOM 10618 O O . VAL B 1 667 ? 22.406 15.469 8.062 1 92.44 667 VAL B O 1
ATOM 10621 N N . CYS B 1 668 ? 22.156 13.375 7.582 1 94.12 668 CYS B N 1
ATOM 10622 C CA . CYS B 1 668 ? 22.297 13.57 6.145 1 94.12 668 CYS B CA 1
ATOM 10623 C C . CYS B 1 668 ? 21.453 12.578 5.363 1 94.12 668 CYS B C 1
ATOM 10625 O O . CYS B 1 668 ? 21.109 11.508 5.875 1 94.12 668 CYS B O 1
ATOM 10627 N N . GLY B 1 669 ? 21.031 13.023 4.242 1 93.06 669 GLY B N 1
ATOM 10628 C CA . GLY B 1 669 ? 20.188 12.109 3.492 1 93.06 669 GLY B CA 1
ATOM 10629 C C . GLY B 1 669 ? 19.766 12.656 2.139 1 93.06 669 GLY B C 1
ATOM 10630 O O . GLY B 1 669 ? 20.375 13.594 1.627 1 93.06 669 GLY B O 1
ATOM 10631 N N . LEU B 1 670 ? 18.906 11.883 1.566 1 91.31 670 LEU B N 1
ATOM 10632 C CA . LEU B 1 670 ? 18.328 12.141 0.25 1 91.31 670 LEU B CA 1
ATOM 10633 C C . LEU B 1 670 ? 16.812 12.078 0.299 1 91.31 670 LEU B C 1
ATOM 10635 O O . LEU B 1 670 ? 16.234 11.211 0.966 1 91.31 670 LEU B O 1
ATOM 10639 N N . ARG B 1 671 ? 16.188 13.031 -0.418 1 86.5 671 ARG B N 1
ATOM 10640 C CA . ARG B 1 671 ? 14.727 13.055 -0.428 1 86.5 671 ARG B CA 1
ATOM 10641 C C . ARG B 1 671 ? 14.195 13.312 -1.834 1 86.5 671 ARG B C 1
ATOM 10643 O O . ARG B 1 671 ? 14.758 14.109 -2.582 1 86.5 671 ARG B O 1
ATOM 10650 N N . TRP B 1 672 ? 13.211 12.609 -2.211 1 82.06 672 TRP B N 1
ATOM 10651 C CA . TRP B 1 672 ? 12.43 12.867 -3.412 1 82.06 672 TRP B CA 1
ATOM 10652 C C . TRP B 1 672 ? 11.023 13.352 -3.053 1 82.06 672 TRP B C 1
ATOM 10654 O O . TRP B 1 672 ? 10.422 12.867 -2.096 1 82.06 672 TRP B O 1
ATOM 10664 N N . ASP B 1 673 ? 10.57 14.305 -3.719 1 73.06 673 ASP B N 1
ATOM 10665 C CA . ASP B 1 673 ? 9.203 14.789 -3.559 1 73.06 673 ASP B CA 1
ATOM 10666 C C . ASP B 1 673 ? 8.633 15.266 -4.891 1 73.06 673 ASP B C 1
ATOM 10668 O O . ASP B 1 673 ? 8.891 16.391 -5.312 1 73.06 673 ASP B O 1
ATOM 10672 N N . PHE B 1 674 ? 7.852 14.586 -5.566 1 71.38 674 PHE B N 1
ATOM 10673 C CA . PHE B 1 674 ? 7.223 14.969 -6.824 1 71.38 674 PHE B CA 1
ATOM 10674 C C . PHE B 1 674 ? 5.852 14.32 -6.965 1 71.38 674 PHE B C 1
ATOM 10676 O O . PHE B 1 674 ? 5.574 13.297 -6.332 1 71.38 674 PHE B O 1
#

Solvent-accessible surface area (backbone atoms only — not comparable to full-atom values): 65659 Å² total; per-residue (Å²): 141,81,85,74,73,86,76,79,76,78,76,76,75,76,76,78,77,74,74,73,71,68,68,70,64,47,39,44,70,48,74,43,75,36,79,63,42,35,39,22,40,34,35,39,33,41,36,44,67,82,55,83,41,45,15,46,17,19,55,90,52,66,52,32,56,77,71,36,70,36,44,76,45,85,90,26,29,27,37,43,73,49,77,38,50,31,73,40,68,42,39,31,30,33,19,48,69,82,37,80,36,55,39,84,56,40,91,35,71,39,74,57,85,74,88,47,53,24,15,25,41,50,38,45,61,50,50,61,51,49,68,59,63,66,62,85,69,85,61,53,63,42,68,71,70,88,54,51,71,41,40,71,33,37,42,35,39,40,33,40,42,34,33,27,27,37,25,33,87,87,78,45,42,81,57,52,86,38,79,38,33,30,33,39,39,37,37,30,32,40,33,40,37,25,32,78,30,76,65,28,35,39,38,36,39,35,43,79,43,76,32,51,48,53,35,26,28,48,38,91,51,88,92,49,69,43,74,33,42,52,70,58,15,48,42,54,57,58,51,22,57,16,12,60,76,17,44,39,49,82,70,35,80,45,58,65,58,30,33,35,39,36,38,41,26,54,59,53,23,41,37,36,28,23,28,74,20,58,55,73,64,38,70,82,79,44,32,49,24,33,23,83,85,34,39,14,43,53,3,27,27,36,38,30,57,8,73,69,56,25,39,57,77,93,42,31,42,45,49,42,38,47,25,37,17,19,51,83,77,32,48,30,35,43,32,36,42,35,36,29,44,71,86,32,38,33,43,35,38,35,43,28,37,39,26,80,36,90,50,70,90,43,36,72,33,31,28,36,35,24,41,33,43,32,42,35,36,40,90,46,92,46,32,40,40,36,39,34,40,37,40,30,49,45,27,53,81,62,35,76,53,84,80,52,73,40,20,25,31,40,37,40,36,39,31,39,43,60,93,42,37,33,38,35,40,37,38,31,37,11,16,66,62,33,50,38,86,54,24,44,46,75,53,50,38,51,37,19,28,37,40,35,41,38,42,35,39,44,54,89,55,35,32,42,37,35,42,34,35,36,43,36,46,47,51,71,88,40,43,73,64,45,61,34,43,37,40,39,34,46,32,41,38,36,53,45,24,85,82,68,76,33,57,31,38,39,36,39,39,39,36,34,38,38,33,30,43,56,86,83,49,43,63,32,63,43,69,43,34,36,24,30,41,37,39,40,36,60,79,40,84,63,34,46,30,39,36,39,25,35,24,42,36,43,40,64,52,71,74,34,80,89,78,52,33,43,47,61,37,37,41,38,41,37,38,37,38,42,33,35,32,53,86,50,28,37,39,36,38,34,40,35,42,44,42,78,57,47,92,64,90,58,76,72,61,56,42,62,22,29,32,42,33,40,36,33,45,43,92,34,76,64,67,60,40,33,33,39,35,38,35,39,25,37,28,35,51,39,36,34,92,78,62,74,43,93,47,76,29,63,49,81,56,28,55,64,46,80,57,64,49,54,25,29,38,42,36,38,36,42,34,37,58,81,137,84,82,75,76,78,77,79,79,77,77,76,76,78,74,78,77,74,73,72,74,68,70,69,63,47,43,45,69,48,74,42,74,36,79,61,44,33,39,22,42,34,36,40,35,41,36,43,65,81,56,83,41,44,15,46,17,19,57,88,53,66,52,32,59,77,70,36,70,36,43,74,44,84,90,26,29,27,37,44,74,47,78,38,49,32,76,39,68,41,39,30,30,32,18,48,69,82,37,79,37,57,39,84,56,40,91,35,70,37,75,57,84,75,87,46,52,25,14,24,41,50,38,47,60,52,49,61,51,51,69,58,65,67,63,86,70,85,58,55,61,43,68,69,68,84,54,51,71,42,39,72,34,36,42,35,40,40,35,40,41,33,33,26,28,36,25,34,88,90,76,46,42,82,56,53,84,38,79,37,34,29,33,39,38,38,38,30,32,40,32,38,37,27,32,79,29,74,66,29,34,37,38,38,38,36,43,80,42,76,33,50,46,54,37,26,28,49,39,94,50,89,91,49,70,44,74,32,42,53,69,57,14,47,43,53,56,58,51,21,56,17,12,59,76,18,43,40,49,81,70,36,80,46,57,65,59,30,36,34,40,35,37,40,28,54,58,53,23,40,38,35,28,23,28,72,21,57,56,74,65,39,71,82,79,45,32,49,25,34,24,83,86,33,39,15,43,55,3,27,27,34,40,30,56,8,71,69,57,25,39,59,76,93,43,31,40,44,49,42,40,44,24,37,17,20,51,82,77,32,49,30,35,44,33,35,44,35,37,30,44,70,84,31,37,32,44,36,36,34,42,28,38,40,27,79,36,90,49,70,90,44,35,72,33,31,27,36,35,25,42,35,42,30,42,34,37,39,92,46,92,47,33,39,39,37,38,35,40,37,40,29,49,43,26,54,81,63,36,75,53,84,81,52,70,40,19,26,31,40,37,39,36,38,31,40,44,60,94,44,37,34,37,33,40,39,38,34,38,12,15,66,61,33,49,36,88,55,25,42,48,75,53,49,39,52,38,19,28,38,40,34,42,38,43,35,40,46,54,90,56,35,33,42,36,35,43,33,36,37,46,35,47,47,51,74,88,40,44,74,66,46,63,35,44,36,39,40,34,46,33,40,38,35,54,44,24,85,80,68,77,33,58,31,39,39,36,40,39,38,38,35,38,39,32,29,43,58,86,82,49,45,62,30,63,43,68,42,32,37,25,31,41,36,40,40,37,61,80,39,84,62,34,45,30,38,36,39,25,37,25,42,35,43,41,66,53,71,74,35,80,89,78,52,34,42,46,61,36,36,40,37,41,36,40,38,38,43,34,35,33,53,87,50,29,37,40,35,38,34,40,35,41,43,42,79,56,46,92,64,89,60,76,72,63,56,42,61,21,30,34,42,34,40,36,34,44,42,92,34,76,62,66,61,40,33,32,39,37,38,36,39,24,37,27,35,51,41,33,35,93,80,61,72,42,91,47,77,28,65,48,84,58,29,52,65,45,80,60,64,51,54,26,28,38,41,36,37,37,42,36,38,61,83

Secondary structure (DSSP, 8-state):
--------------------------EEEEEEE-TTSSEEEEEEEEE-TT-S-EEEEEGGGTT-TTT-BPEEETTTEEEEEEEEETT-EEEEEEEETTEEE--TTSSEEEE-SSSSEEEEEEHHHHHHHHHHHHSSS--------SSPPPEEEEEEEEEEEEEEEEE-TTT--EEEEEEEEEEEEEEEEEEEEEEEETTEEEEEEEEEEEEEEEEEE--SSTTSPPSB-HHHHHHHHHHGGGSHHHHTTTTPPPB--EEEEEEE-SSEEEEEEEEEEE---EESSSEEE-SSS-EEEEEEEEEEE-TTTSEETTTEEEEEEEEEE-TTSS-EEEEEEEEEETTTEEEEEEEEEEE--SSGGGTTTSEEEEEEEEEEE--STTEEEEEEEEEEEEEETTEEPPP-GGGEEEEEEEEEE-SSEEEEEEEEEE-TT---SSS-GGGT-TTEEEEEE--EEEETTEEEEEEEEEEEESSGGGTTTS-EEEEEEEEEEEE-HHHHTS-EEEEEEEEEEEEEETTTTEEEEEEEEEEEEEEEEEEETTEEEEEEEEEEEEEE-SPBTTTTBPPEEEEEEEEEEEEEEGGGEEEEEEEEEEEE-SSS--TT---EEEEEEEEEE---GGGT--EEEEEEEES---B-TTS---SB-EETTEES--S---EEEEEEEEEEE-/--------------------------EEEEEEE-TTSSEEEEEEEEE-TT-S-EEEEEGGGTT-TTT-BPEEETTTEEEEEEEEETT-EEEEEEEETTEEE--TTSSEEEE-SSSSEEEEEEHHHHHHHHHHHSSSS--------SSPPPEEEEEEEEEEEEEEEEE-TTT--EEEEEEEEEEEEEEEEEEEEEEEETTEEEEEEEEEEEEEEEEEE--SSTTSPPSB-HHHHHHHHHHGGG-HHHHTTTTPPPB--EEEEEEE-SSEEEEEEEEEEE---EESSSEEE-SSS-EEEEEEEEEEE-TTTSEETTTEEEEEEEEEE-TTSS-EEEEEEEEEETTTEEEEEEEEEEE--SSGGGTTTSEEEEEEEEEEE--STTEEEEEEEEEEEEEETTEEPPP-GGGEEEEEEEEEE-SSEEEEEEEEEE-TT---SSS-GGGT-TTEEEEEE--EEEETTEEEEEEEEEEEESSGGGTTTS-EEEEEEEEEEEE-HHHHTS-EEEEEEEEEEEEEETTTTEEEEEEEEEEEEEEEEEEETTEEEEEEEEEEEEEE-SPBTTTTBPPEEEEEEEEEEEEEEGGGEEEEEEEEEEEE-SSS--TT---EEEEEEEEEE---GGGT--EEEEEEEES---B-TTS--SSB-EETTEES--S---EEEEEEEEEEE-

pLDDT: mean 81.47, std 17.56, range [18.75, 98.12]

Foldseek 3Di:
DDPDDPPPPPPPPPPPPPPPCPVPQAKDKDWDQDPVNFKIKIKIKTADQPFPWKAKAKLQQLRPQPFGTFDQDPRRIGMDIDMDTLQDKIWMFMQTPNDTHANPNAPDWWDPLQRDTTRMDNNVVVVVVVVVPPDPPPPPPPVPDLWWDKDKFKWKWKKKKWWWFQAQPVPLHGDHTHTAWIKIWMWMKMWIWIGPDRQKIKIKIFIQDTFMFTCFHADNDPPDRTPADNVNRVVLVVCCVVPVRCSRVVNDHDDTQWIWMWMAGQFKIKIKIEHQFFDDWDDDLFTLAARHVQGLHHMKIKIWGHNNPQDDPDFKGWTKIWMWGCRVPFTWIKIKIWMGGNNFKIKIKIKIKTAPDRDPVCRQQWMKIKIKIKIWGDPDVQKIKMKMKMFIWIHHRNRTDDGDQQQIKIKIKIKGDDDFKIKIKIWMAHHQNHDSVNTDCVSRVHQKIKIWMKIWGDDPQKIKIKIKMKIAGNPPVCRLAAKIKIKMKIKMKGFCCVVVVFGKIKMKIWIKMWMQDGNVRQIEIDGAKIKMKIKTACPDQFWGIKIKIWMKGWDWDDQDPVVSYTHTFKIKIKIKMWTAGPQRKIKIKMKIAIDGPDPDDDSNQDGIKMKIKMKHQHSDVVVSGKIKMKMKIGQDQQADDVSPGPDGDDDPRHRPDRDGNSMMMMMIIIIHGD/DDPPPPPPPPPPPPPPPPPPCPVPQAKDKDWDQDPVNFKIKIKIKTADQPFPWKAKAKLQQLRPQPPGTFDQDPRRIGMDIDMDTLQDKIWMFMQTPNDTHANPNAPDWWPPLQRDTTRMDNNVVVVVVVVVPPDDPPPPPPVPDLWWDKDKFKWKWKKKKWKWFQAQPVPLHGDHTHTAWIKIWMWMKMWIWIGPDRQKIKIKIWIQDTFMFTCFHADNDPPDRTPADNVNRVVLVVCCVVPVRCSRVVNDHDDTQWIWMWMAGQFKIKIKIEHQFFDDWDDDLFTLAARHVQGLHHMKIKIWGHNNPQDDPPFKGWTKIWMWGCRVPFTWIKIKIWMGGNNFKIKIKIKIKTAPDRDPVCRQQWMKIKIKIKIWGDPDVQKIKMKMKMFIWIHHRNRTDDGDQQQIKIKIKIKGDDDFKIKIKIWMAHHQNHDSVNTDCVSRVHQKIKIWMKIWGHDPQKIKIKIKMKIAGNDPVCRLAAKIKIKMKIKMKGFCCVVVVFGKIKMKIWIKMWMQDGNVRQIEIDGAKIKMKIKTACPDQFWGIKIKIWMKGWDWDDQDPVVSYTHTFKIKIKIKMWTAGPQRKIKIKMKIAIDGPDPDDDSNQDGIKMKIKMKHQHSDVVVSGKIKMKMKIGQDQQADPVSPGPDGDDDPRHRPDRDGNSMMMMMIIIIHGD